Protein AF-0000000075844382 (afdb_homodimer)

pLDDT: mean 84.94, std 13.95, range [21.05, 98.06]

Radius of gyration: 43.79 Å; Cα contacts (8 Å, |Δi|>4): 2746; chains: 2; bounding box: 78×129×97 Å

InterPro domains:
  IPR000623 Shikimate kinase/Threonine synthase-like 1 [MF_00109] (27-191)
  IPR000623 Shikimate kinase/Threonine synthase-like 1 [cd00464] (29-168)
  IPR001381 3-dehydroquinate dehydratase type I [PF01487] (222-408)
  IPR001381 3-dehydroquinate dehydratase type I [cd00502] (203-408)
  IPR006151 Quinate/shikimate 5-dehydrogenase/glutamyl-tRNA reductase [PF01488] (539-621)
  IPR010110 Shikimate dehydrogenase, AroM-type [TIGR01809] (425-691)
  IPR013708 Shikimate dehydrogenase substrate binding, N-terminal [PF08501] (433-513)
  IPR013785 Aldolase-type TIM barrel [G3DSA:3.20.20.70] (199-425)
  IPR022893 Shikimate dehydrogenase family [PTHR21089] (223-688)
  IPR023000 Shikimate kinase, conserved site [PS01128] (82-109)
  IPR027417 P-loop containing nucleoside triphosphate hydrolase [G3DSA:3.40.50.300] (18-183)
  IPR027417 P-loop containing nucleoside triphosphate hydrolase [SSF52540] (29-168)
  IPR031322 Shikimate kinase/gluconokinase [PF01202] (36-167)
  IPR036291 NAD(P)-binding domain superfamily [SSF51735] (527-689)
  IPR041121 SDH, C-terminal [PF18317] (664-687)
  IPR046346 Aminoacid dehydrogenase-like, N-terminal domain superfamily [SSF53223] (429-526)

Secondary structure (DSSP, 8-state):
----------------S-------GGGBPEEEE--TTS-HHHHHHHHHHHTT-EEEEHHHHHHHHSS-HHHHHHHT-HHHHHHHHHHHHHHHHHH-SBSEEEEPPTTGGGSHHHHHHHHTSS-EEEE---HHHHHHHHHH-TTS---SS-HHHHHHHHHHHHHHH-SEEE---TT--SHHHHHHHHHHHHHHHHHHTTSSPPPPPPPTT-EEEEESS-----S-SEEEEEGGGSS---HHHHHHHHHHHHHH--S-EEEE--BGGGTSSB---HHHHHHHHHHHHHTT-SEEEEETT---HHHHHHHHHHHHTT-EEEEEEEESS--SSHHHHHHHHHHTTGGGTEEEEEEEEEESSTTHHHHHHHHHHHTT-SS-EEEEEEETTHHHHHHH--SSEEE--HHHHTTSSSPPHHHHHHHHHHTT-SPEEEEEEEESS-TT-SHHHHHHHHHHHHT-EEEEEEEE-S-HHHHHHHHTSTTEEEEEE-TTSTTGGGGG-SEE-HHHHHHT--SEEEE-TTS-EEEE--HHHHHHHHHHHHHHHHT---GGG-EEEEE--SHHHHHHHHHHHHHT-SEEEEE-SSHHHHHHHHHHTT-EE---HHHHHHT-S---EEEE-S-GGG-----HHHHHHH--EEEE---SSSS-HHHHHHHHTT--EE-HHHHHHHHHHHHHHHHHSS---HHHHHHHHHHHHHTTT--SPPHHHHHHHHT-/----------S-----S-------GGGBPEEEE--TTS-HHHHHHHHHHHTT-EEEEHHHHHHHHSS-HHHHHHHT-HHHHHHHHHHHHHHHHHH-SBSEEEEPPTTGGGSHHHHHHHHTSS-EEEE---HHHHHHHHHH-TTS---SS-HHHHHHHHHHHHHHH-SEEE---TT--SHHHHHHHHHHHHHHHHHHTTSSPPPPPPPTT-EEEEESS-----S-SEEEEEGGGSS---HHHHHHHHHHHHHH--S-EEEE--BGGGTSSB---HHHHHHHHHHHHHTT-SEEEEETT---HHHHHHHHHHHHTT-EEEEEEEESS--SSHHHHHHHHHHTTGGGTEEEEEEEEEESSTTHHHHHHHHHHHTT-SS-EEEEEEETTHHHHHHH--SSEEE--HHHHTTSSSPPHHHHHHHHHHTT-SPEEEEEEEESS-TT-SHHHHHHHHHHHHT-EEEEEEEE-S-HHHHHHHHTSTTEEEEEE-TTSTTGGGGG-SEE-HHHHHHT--SEEEE-TTS-EEEE--HHHHHHHHHHHHHHHHT---GGG-EEEEE--SHHHHHHHHHHHHHT-SEEEEE-SSHHHHHHHHHHTT-EE---HHHHHHT-S---EEEE-S-GGG-----HHHHHHH--EEEE---SSSS-HHHHHHHHHT--EE-HHHHHHHHHHHHHHHHHSS---HHHHHHHHHHHHHTTT--SPPHHHHHHHH--

Nearest PDB structures (foldseek):
  7tbv-assembly3_C  TM=7.269E-01  e=1.433E-47  Candida albicans Ca6
  7u5s-assembly1_A  TM=7.221E-01  e=1.219E-44  Candida albicans
  7u5s-assembly1_B  TM=7.407E-01  e=3.880E-41  Candida albicans
  7u5u-assembly1_A  TM=7.301E-01  e=5.534E-41  Candida albicans
  5swv-assembly1_C  TM=7.465E-01  e=2.618E-34  Schizosaccharomyces pombe 972h-

Foldseek 3Di:
DDDPPLPQPFQPPDDDDDDDDQDALLFFEEEEEEAVPLCLQVLQVLQLVVSVAAEEELQVVCCVVDNHLVVCCVPVNPVVSLVVQLVSVVVVCVVDRTRYYYYGYHCNLVDPSSLVVLSHDPAYEYRDDDLVVSQVVCVVPVVDDPPVDRSVVVCVVCVVSSVNRHQAYQAQQPPDDDPVRVVLSSVLSNVQSCLQSVVDAADDFWDFLAAEEADPDAADAARHQEYEDELQPDPDLDLVVSSVSVSNNVSHDVHAYEYEHDDVQQVGRNPDDPVSVLVSQSSCLRHRGREYEDELVDPDPSVLVSLVSSVNRSHAYEFEYEEAEQDPALCVLLVVQVSRCSVVRHQEYEYEYEYDAQCSLVSQVVSVVVNVDPHHYQTAYPDHNHLVNLLLTTTHRYAYDPVCVVVDPGHHSLRSLQVCVVVVVAQEAEEEEEEPPCQLPLLQLQQVLQCVVSSHNYHYYYDYDPDLVSVLVQLQDQRHFWYFYDPPCFQVNVVVAPEEDPLCVLLNTFGIWGADNVGHIYGDHLLLVLLLVVLVVVCVVVVNPPQLDAEAEEEDQHSSSSSVLSSSVVSNHNAYEYHYPDQVSRCVSQVSSVYYYDDDDAVSLVPDPEHAAYEYPDELVVQDAYALVSCLRHQYEYEYLHPVQQQGNHNVSNVVSVHHYHTNVSSVLSSSQVSSCVRSVGRGLSQSSLVSSVVSVVVVVNPDDDVVSVVSVVVD/DDDPPLVQPFQPPDDDDDDDDQDALLFFEEEEEEAVPLCLVVLQVLQLVVSVAAEAELQVVCCVVDNHLVVCCVPVNPVVSLVVQQVSVVVVCVVDRGRYYYYGYHCNLVDPSSLVVLSRDPAYEYRDDDLVVSQVVCVVPVVDDPPVDRSVVVCVVCVVSSVNRHQAYQAAQPPDDDPVRVVLSSVLSNVQSCLQSVVDAADDFWDFLAAEEADPDAADAARHQEYEDELQPDPDLDLVVSSVVVSNNVSHDVHAYEYEHDDVQQVGRNPDDPVVVLVSQSSCLRHRGREYEDELVDPDPSVLVSLVSSVNRSHAYEFEYEEAEQDPALCVLLVRQVSRCSVVRHQEYEYEYEYDAQCSLVSQVVSVVVNVDPHHYQTAYPDHNHLVNLLLTTTHRYAYDPVCVVVDPGHHSLRSLQVCVVVVVAQEAEEEEEEPPCQLPLLQLQQVLQCVVSSHNYHYYYDYDPDLVSVLVQLQDQRHFWYFYDPPCFQVNVVVAPEEDPLCVLLNTFGIWGADNVGHIYGDHLLLVLLLVVLVVVCVVVVNPPQLDAEEEEEDQHSSSSSVLSSSVVSNHNAYEYHYPDQVSRCVSQVSSVYYYDDDDAVSLVPDPEHAAYEYPDELVVQDAYALVSCLRHQYEYEYLHPVQFCGNHNVSNVVSVHHYHTNVSSVLRSSQVSSCVRSVGRGLSQSSLVSSVVSVVVVVNPDDDVVSVVSVVPD

Structure (mmCIF, N/CA/C/O backbone):
data_AF-0000000075844382-model_v1
#
loop_
_entity.id
_entity.type
_entity.pdbx_description
1 polymer 'shikimate kinase'
#
loop_
_atom_site.group_PDB
_atom_site.id
_atom_site.type_symbol
_atom_site.label_atom_id
_atom_site.label_alt_id
_atom_site.label_comp_id
_atom_site.label_asym_id
_atom_site.label_entity_id
_atom_site.label_seq_id
_atom_site.pdbx_PDB_ins_code
_atom_site.Cartn_x
_atom_site.Cartn_y
_atom_site.Cartn_z
_atom_site.occupancy
_atom_site.B_iso_or_equiv
_atom_site.auth_seq_id
_atom_site.auth_comp_id
_atom_site.auth_asym_id
_atom_site.auth_atom_id
_atom_site.pdbx_PDB_model_num
ATOM 1 N N . MET A 1 1 ? 36.469 -19.688 -38.188 1 21.05 1 MET A N 1
ATOM 2 C CA . MET A 1 1 ? 35.375 -20.438 -37.594 1 21.05 1 MET A CA 1
ATOM 3 C C . MET A 1 1 ? 34.031 -20.047 -38.25 1 21.05 1 MET A C 1
ATOM 5 O O . MET A 1 1 ? 33.438 -19.047 -37.844 1 21.05 1 MET A O 1
ATOM 9 N N . SER A 1 2 ? 33.938 -20.219 -39.594 1 21.41 2 SER A N 1
ATOM 10 C CA . SER A 1 2 ? 33.031 -19.781 -40.656 1 21.41 2 SER A CA 1
ATOM 11 C C . SER A 1 2 ? 31.609 -20.219 -40.375 1 21.41 2 SER A C 1
ATOM 13 O O . SER A 1 2 ? 31.375 -21.172 -39.625 1 21.41 2 SER A O 1
ATOM 15 N N . ASP A 1 3 ? 30.625 -19.484 -40.969 1 23.25 3 ASP A N 1
ATOM 16 C CA . ASP A 1 3 ? 29.203 -19.172 -41 1 23.25 3 ASP A CA 1
ATOM 17 C C . ASP A 1 3 ? 28.391 -20.359 -41.531 1 23.25 3 ASP A C 1
ATOM 19 O O . ASP A 1 3 ? 27.5 -20.172 -42.375 1 23.25 3 ASP A O 1
ATOM 23 N N . ARG A 1 4 ? 28.891 -21.609 -41.75 1 25.73 4 ARG A N 1
ATOM 24 C CA . ARG A 1 4 ? 27.844 -22.406 -42.375 1 25.73 4 ARG A CA 1
ATOM 25 C C . ARG A 1 4 ? 26.578 -22.406 -41.531 1 25.73 4 ARG A C 1
ATOM 27 O O . ARG A 1 4 ? 26.562 -22.953 -40.406 1 25.73 4 ARG A O 1
ATOM 34 N N . LYS A 1 5 ? 25.766 -21.453 -41.844 1 32.53 5 LYS A N 1
ATOM 35 C CA . LYS A 1 5 ? 24.391 -21.219 -41.406 1 32.53 5 LYS A CA 1
ATOM 36 C C . LYS A 1 5 ? 23.562 -22.5 -41.406 1 32.53 5 LYS A C 1
ATOM 38 O O . LYS A 1 5 ? 23.406 -23.109 -42.469 1 32.53 5 LYS A O 1
ATOM 43 N N . ARG A 1 6 ? 23.625 -23.359 -40.438 1 32.91 6 ARG A N 1
ATOM 44 C CA . ARG A 1 6 ? 22.844 -24.578 -40.281 1 32.91 6 ARG A CA 1
ATOM 45 C C . ARG A 1 6 ? 21.406 -24.375 -40.719 1 32.91 6 ARG A C 1
ATOM 47 O O . ARG A 1 6 ? 20.734 -23.453 -40.219 1 32.91 6 ARG A O 1
ATOM 54 N N . SER A 1 7 ? 21.188 -24.703 -41.938 1 34.25 7 SER A N 1
ATOM 55 C CA . SER A 1 7 ? 19.797 -24.688 -42.375 1 34.25 7 SER A CA 1
ATOM 56 C C . SER A 1 7 ? 18.938 -25.609 -41.5 1 34.25 7 SER A C 1
ATOM 58 O O . SER A 1 7 ? 18.828 -26.812 -41.812 1 34.25 7 SER A O 1
ATOM 60 N N . LYS A 1 8 ? 19.219 -25.719 -40.344 1 40.44 8 LYS A N 1
ATOM 61 C CA . LYS A 1 8 ? 18.312 -26.578 -39.562 1 40.44 8 LYS A CA 1
ATOM 62 C C . LYS A 1 8 ? 16.859 -26.359 -40 1 40.44 8 LYS A C 1
ATOM 64 O O . LYS A 1 8 ? 16.406 -25.219 -40.094 1 40.44 8 LYS A O 1
ATOM 69 N N . VAL A 1 9 ? 16.25 -27.375 -40.594 1 38 9 VAL A N 1
ATOM 70 C CA . VAL A 1 9 ? 14.812 -27.391 -40.875 1 38 9 VAL A CA 1
ATOM 71 C C . VAL A 1 9 ? 14.047 -26.938 -39.625 1 38 9 VAL A C 1
ATOM 73 O O . VAL A 1 9 ? 14.281 -27.422 -38.531 1 38 9 VAL A O 1
ATOM 76 N N . SER A 1 10 ? 13.547 -25.75 -39.594 1 45.25 10 SER A N 1
ATOM 77 C CA . SER A 1 10 ? 12.688 -25.141 -38.594 1 45.25 10 SER A CA 1
ATOM 78 C C . SER A 1 10 ? 11.5 -26.047 -38.25 1 45.25 10 SER A C 1
ATOM 80 O O . SER A 1 10 ? 11.078 -26.859 -39.094 1 45.25 10 SER A O 1
ATOM 82 N N . PRO A 1 11 ? 11.102 -26.234 -37 1 51.16 11 PRO A N 1
ATOM 83 C CA . PRO A 1 11 ? 9.805 -26.891 -36.75 1 51.16 11 PRO A CA 1
ATOM 84 C C . PRO A 1 11 ? 8.766 -26.547 -37.812 1 51.16 11 PRO A C 1
ATOM 86 O O . PRO A 1 11 ? 8.805 -25.453 -38.406 1 51.16 11 PRO A O 1
ATOM 89 N N . PRO A 1 12 ? 8.141 -27.547 -38.5 1 45.38 12 PRO A N 1
ATOM 90 C CA . PRO A 1 12 ? 7.145 -27.156 -39.5 1 45.38 12 PRO A CA 1
ATOM 91 C C . PRO A 1 12 ? 6.199 -26.062 -39 1 45.38 12 PRO A C 1
ATOM 93 O O . PRO A 1 12 ? 5.945 -25.953 -37.812 1 45.38 12 PRO A O 1
ATOM 96 N N . PRO A 1 13 ? 5.953 -24.906 -39.781 1 45.34 13 PRO A N 1
ATOM 97 C CA . PRO A 1 13 ? 5.02 -23.828 -39.438 1 45.34 13 PRO A CA 1
ATOM 98 C C . PRO A 1 13 ? 3.695 -24.359 -38.875 1 45.34 13 PRO A C 1
ATOM 100 O O . PRO A 1 13 ? 3.318 -25.5 -39.156 1 45.34 13 PRO A O 1
ATOM 103 N N . PRO A 1 14 ? 3.061 -23.594 -38 1 40.66 14 PRO A N 1
ATOM 104 C CA . PRO A 1 14 ? 1.71 -24.016 -37.594 1 40.66 14 PRO A CA 1
ATOM 105 C C . PRO A 1 14 ? 0.826 -24.359 -38.781 1 40.66 14 PRO A C 1
ATOM 107 O O . PRO A 1 14 ? 1.088 -23.891 -39.906 1 40.66 14 PRO A O 1
ATOM 110 N N . PRO A 1 15 ? -0.284 -25.188 -38.625 1 35.06 15 PRO A N 1
ATOM 111 C CA . PRO A 1 15 ? -1.115 -25.625 -39.75 1 35.06 15 PRO A CA 1
ATOM 112 C C . PRO A 1 15 ? -1.698 -24.453 -40.562 1 35.06 15 PRO A C 1
ATOM 114 O O . PRO A 1 15 ? -2.633 -23.797 -40.094 1 35.06 15 PRO A O 1
ATOM 117 N N . GLY A 1 16 ? -1.147 -23.391 -41.031 1 31.67 16 GLY A N 1
ATOM 118 C CA . GLY A 1 16 ? -1.992 -22.719 -42.031 1 31.67 16 GLY A CA 1
ATOM 119 C C . GLY A 1 16 ? -2.561 -23.672 -43.062 1 31.67 16 GLY A C 1
ATOM 120 O O . GLY A 1 16 ? -2.23 -24.859 -43.094 1 31.67 16 GLY A O 1
ATOM 121 N N . GLY A 1 17 ? -3.393 -23.094 -44.125 1 31.55 17 GLY A N 1
ATOM 122 C CA . GLY A 1 17 ? -4.25 -23.703 -45.125 1 31.55 17 GLY A CA 1
ATOM 123 C C . GLY A 1 17 ? -3.557 -24.797 -45.938 1 31.55 17 GLY A C 1
ATOM 124 O O . GLY A 1 17 ? -4.18 -25.469 -46.781 1 31.55 17 GLY A O 1
ATOM 125 N N . GLY A 1 18 ? -2.4 -24.391 -46.562 1 30.02 18 GLY A N 1
ATOM 126 C CA . GLY A 1 18 ? -2.246 -25.109 -47.844 1 30.02 18 GLY A CA 1
ATOM 127 C C . GLY A 1 18 ? -2.053 -26.609 -47.656 1 30.02 18 GLY A C 1
ATOM 128 O O . GLY A 1 18 ? -1.968 -27.094 -46.531 1 30.02 18 GLY A O 1
ATOM 129 N N . GLU A 1 19 ? -1.267 -27.25 -48.719 1 31.66 19 GLU A N 1
ATOM 130 C CA . GLU A 1 19 ? -1.303 -28.609 -49.281 1 31.66 19 GLU A CA 1
ATOM 131 C C . GLU A 1 19 ? -0.833 -29.641 -48.25 1 31.66 19 GLU A C 1
ATOM 133 O O . GLU A 1 19 ? -0.27 -29.266 -47.219 1 31.66 19 GLU A O 1
ATOM 138 N N . ALA A 1 20 ? 0.013 -30.75 -48.719 1 39.44 20 ALA A N 1
ATOM 139 C CA . ALA A 1 20 ? 0.071 -32.188 -48.469 1 39.44 20 ALA A CA 1
ATOM 140 C C . ALA A 1 20 ? 0.679 -32.5 -47.094 1 39.44 20 ALA A C 1
ATOM 142 O O . ALA A 1 20 ? 1.179 -31.578 -46.438 1 39.44 20 ALA A O 1
ATOM 143 N N . THR A 1 21 ? 1.67 -33.719 -47.031 1 41.31 21 THR A N 1
ATOM 144 C CA . THR A 1 21 ? 1.847 -35.031 -46.375 1 41.31 21 THR A CA 1
ATOM 145 C C . THR A 1 21 ? 2.709 -34.875 -45.125 1 41.31 21 THR A C 1
ATOM 147 O O . THR A 1 21 ? 3.26 -35.875 -44.625 1 41.31 21 THR A O 1
ATOM 150 N N . GLU A 1 22 ? 3.227 -33.688 -44.938 1 50 22 GLU A N 1
ATOM 151 C CA . GLU A 1 22 ? 4.145 -33.812 -43.812 1 50 22 GLU A CA 1
ATOM 152 C C . GLU A 1 22 ? 3.387 -34.031 -42.5 1 50 22 GLU A C 1
ATOM 154 O O . GLU A 1 22 ? 2.375 -33.375 -42.25 1 50 22 GLU A O 1
ATOM 159 N N . PRO A 1 23 ? 3.604 -35.156 -41.906 1 58.16 23 PRO A N 1
ATOM 160 C CA . PRO A 1 23 ? 2.93 -35.469 -40.656 1 58.16 23 PRO A CA 1
ATOM 161 C C . PRO A 1 23 ? 2.945 -34.312 -39.656 1 58.16 23 PRO A C 1
ATOM 163 O O . PRO A 1 23 ? 3.846 -33.469 -39.719 1 58.16 23 PRO A O 1
ATOM 166 N N . ARG A 1 24 ? 1.96 -34.219 -39.125 1 64.38 24 ARG A N 1
ATOM 167 C CA . ARG A 1 24 ? 1.819 -33.219 -38.062 1 64.38 24 ARG A CA 1
ATOM 168 C C . ARG A 1 24 ? 2.904 -33.406 -37 1 64.38 24 ARG A C 1
ATOM 170 O O . ARG A 1 24 ? 3.283 -34.531 -36.688 1 64.38 24 ARG A O 1
ATOM 177 N N . ALA A 1 25 ? 3.537 -32.312 -36.531 1 70.81 25 ALA A N 1
ATOM 178 C CA . ALA A 1 25 ? 4.578 -32.312 -35.5 1 70.81 25 ALA A CA 1
ATOM 179 C C . ALA A 1 25 ? 4.23 -33.281 -34.375 1 70.81 25 ALA A C 1
ATOM 181 O O . ALA A 1 25 ? 5.09 -34.031 -33.938 1 70.81 25 ALA A O 1
ATOM 182 N N . ALA A 1 26 ? 3.025 -33.406 -34.062 1 74.69 26 ALA A N 1
ATOM 183 C CA . ALA A 1 26 ? 2.57 -34.188 -32.906 1 74.69 26 ALA A CA 1
ATOM 184 C C . ALA A 1 26 ? 2.676 -35.688 -33.219 1 74.69 26 ALA A C 1
ATOM 186 O O . ALA A 1 26 ? 2.764 -36.531 -32.312 1 74.69 26 ALA A O 1
ATOM 187 N N . ASP A 1 27 ? 2.695 -36 -34.469 1 81.44 27 ASP A N 1
ATOM 188 C CA . ASP A 1 27 ? 2.639 -37.406 -34.844 1 81.44 27 ASP A CA 1
ATOM 189 C C . ASP A 1 27 ? 4.008 -37.906 -35.281 1 81.44 27 ASP A C 1
ATOM 191 O O . ASP A 1 27 ? 4.195 -39.125 -35.5 1 81.44 27 ASP A O 1
ATOM 195 N N . ARG A 1 28 ? 4.922 -37.062 -35.344 1 86.38 28 ARG A N 1
ATOM 196 C CA . ARG A 1 28 ? 6.227 -37.438 -35.906 1 86.38 28 ARG A CA 1
ATOM 197 C C . ARG A 1 28 ? 6.953 -38.406 -35 1 86.38 28 ARG A C 1
ATOM 199 O O . ARG A 1 28 ? 6.797 -38.375 -33.75 1 86.38 28 ARG A O 1
ATOM 206 N N . THR A 1 29 ? 7.652 -39.219 -35.625 1 92.38 29 THR A N 1
ATOM 207 C CA . THR A 1 29 ? 8.508 -40.125 -34.906 1 92.38 29 THR A CA 1
ATOM 208 C C . THR A 1 29 ? 9.617 -39.406 -34.156 1 92.38 29 THR A C 1
ATOM 210 O O . THR A 1 29 ? 10.18 -38.438 -34.688 1 92.38 29 THR A O 1
ATOM 213 N N . LEU A 1 30 ? 9.836 -39.875 -33 1 92.25 30 LEU A N 1
ATOM 214 C CA . LEU A 1 30 ? 10.867 -39.281 -32.125 1 92.25 30 LEU A CA 1
ATOM 215 C C . LEU A 1 30 ? 12.148 -40.094 -32.188 1 92.25 30 LEU A C 1
ATOM 217 O O . LEU A 1 30 ? 12.109 -41.312 -32.156 1 92.25 30 LEU A O 1
ATOM 221 N N . VAL A 1 31 ? 13.273 -39.406 -32.281 1 95.5 31 VAL A N 1
ATOM 222 C CA . VAL A 1 31 ? 14.562 -40.094 -32.281 1 95.5 31 VAL A CA 1
ATOM 223 C C . VAL A 1 31 ? 15.336 -39.719 -31.016 1 95.5 31 VAL A C 1
ATOM 225 O O . VAL A 1 31 ? 15.484 -38.531 -30.703 1 95.5 31 VAL A O 1
ATOM 228 N N . LEU A 1 32 ? 15.773 -40.656 -30.25 1 95.06 32 LEU A N 1
ATOM 229 C CA . LEU A 1 32 ? 16.578 -40.438 -29.062 1 95.06 32 LEU A CA 1
ATOM 230 C C . LEU A 1 32 ? 18.047 -40.719 -29.328 1 95.06 32 LEU A C 1
ATOM 232 O O . LEU A 1 32 ? 18.391 -41.781 -29.859 1 95.06 32 LEU A O 1
ATOM 236 N N . ILE A 1 33 ? 18.891 -39.781 -29.016 1 95.69 33 ILE A N 1
ATOM 237 C CA . ILE A 1 33 ? 20.344 -39.969 -29.125 1 95.69 33 ILE A CA 1
ATOM 238 C C . ILE A 1 33 ? 21 -39.75 -27.781 1 95.69 33 ILE A C 1
ATOM 240 O O . ILE A 1 33 ? 20.375 -39.219 -26.859 1 95.69 33 ILE A O 1
ATOM 244 N N . GLY A 1 34 ? 22.25 -40.156 -27.594 1 92.94 34 GLY A N 1
ATOM 245 C CA . GLY A 1 34 ? 23.016 -40 -26.375 1 92.94 34 GLY A CA 1
ATOM 246 C C . GLY A 1 34 ? 24.047 -41.094 -26.156 1 92.94 34 GLY A C 1
ATOM 247 O O . GLY A 1 34 ? 24.109 -42.062 -26.922 1 92.94 34 GLY A O 1
ATOM 248 N N . MET A 1 35 ? 24.797 -40.844 -25.141 1 88.69 35 MET A N 1
ATOM 249 C CA . MET A 1 35 ? 25.875 -41.781 -24.828 1 88.69 35 MET A CA 1
ATOM 250 C C . MET A 1 35 ? 25.312 -43.156 -24.422 1 88.69 35 MET A C 1
ATOM 252 O O . MET A 1 35 ? 24.156 -43.25 -24 1 88.69 35 MET A O 1
ATOM 256 N N . ARG A 1 36 ? 26.188 -44.094 -24.641 1 84.38 36 ARG A N 1
ATOM 257 C CA . ARG A 1 36 ? 25.844 -45.406 -24.109 1 84.38 36 ARG A CA 1
ATOM 258 C C . ARG A 1 36 ? 25.641 -45.344 -22.594 1 84.38 36 ARG A C 1
ATOM 260 O O . ARG A 1 36 ? 26.438 -44.75 -21.875 1 84.38 36 ARG A O 1
ATOM 267 N N . GLY A 1 37 ? 24.531 -45.812 -22.141 1 79.31 37 GLY A N 1
ATOM 268 C CA . GLY A 1 37 ? 24.281 -45.812 -20.703 1 79.31 37 GLY A CA 1
ATOM 269 C C . GLY A 1 37 ? 23.438 -44.625 -20.266 1 79.31 37 GLY A C 1
ATOM 270 O O . GLY A 1 37 ? 23.109 -44.469 -19.094 1 79.31 37 GLY A O 1
ATOM 271 N N . ALA A 1 38 ? 23.047 -43.812 -21.219 1 84.69 38 ALA A N 1
ATOM 272 C CA . ALA A 1 38 ? 22.297 -42.594 -20.891 1 84.69 38 ALA A CA 1
ATOM 273 C C . ALA A 1 38 ? 20.828 -42.938 -20.594 1 84.69 38 ALA A C 1
ATOM 275 O O . ALA A 1 38 ? 20.062 -42.094 -20.156 1 84.69 38 ALA A O 1
ATOM 276 N N . GLY A 1 39 ? 20.391 -44.25 -20.812 1 82.19 39 GLY A N 1
ATOM 277 C CA . GLY A 1 39 ? 19.031 -44.688 -20.5 1 82.19 39 GLY A CA 1
ATOM 278 C C . GLY A 1 39 ? 18.078 -44.531 -21.672 1 82.19 39 GLY A C 1
ATOM 279 O O . GLY A 1 39 ? 16.875 -44.406 -21.469 1 82.19 39 GLY A O 1
ATOM 280 N N . LYS A 1 40 ? 18.547 -44.562 -22.891 1 88.88 40 LYS A N 1
ATOM 281 C CA . LYS A 1 40 ? 17.75 -44.312 -24.094 1 88.88 40 LYS A CA 1
ATOM 282 C C . LYS A 1 40 ? 16.656 -45.375 -24.25 1 88.88 40 LYS A C 1
ATOM 284 O O . LYS A 1 40 ? 15.523 -45.062 -24.609 1 88.88 40 LYS A O 1
ATOM 289 N N . THR A 1 41 ? 17.047 -46.625 -23.969 1 88.12 41 THR A N 1
ATOM 290 C CA . THR A 1 41 ? 16.062 -47.688 -24.094 1 88.12 41 THR A CA 1
ATOM 291 C C . THR A 1 41 ? 14.93 -47.5 -23.094 1 88.12 41 THR A C 1
ATOM 293 O O . THR A 1 41 ? 13.75 -47.594 -23.453 1 88.12 41 THR A O 1
ATOM 296 N N . HIS A 1 42 ? 15.305 -47.25 -21.922 1 85.06 42 HIS A N 1
ATOM 297 C CA . HIS A 1 42 ? 14.305 -47.031 -20.891 1 85.06 42 HIS A CA 1
ATOM 298 C C . HIS A 1 42 ? 13.453 -45.781 -21.203 1 85.06 42 HIS A C 1
ATOM 300 O O . HIS A 1 42 ? 12.219 -45.844 -21.156 1 85.06 42 HIS A O 1
ATOM 306 N N . LEU A 1 43 ? 14.078 -44.75 -21.5 1 87.5 43 LEU A N 1
ATOM 307 C CA . LEU A 1 43 ? 13.383 -43.5 -21.812 1 87.5 43 LEU A CA 1
ATOM 308 C C . LEU A 1 43 ? 12.508 -43.656 -23.047 1 87.5 43 LEU A C 1
ATOM 310 O O . LEU A 1 43 ? 11.391 -43.156 -23.094 1 87.5 43 LEU A O 1
ATOM 314 N N . GLY A 1 44 ? 13.047 -44.312 -24 1 90.19 44 GLY A N 1
ATOM 315 C CA . GLY A 1 44 ? 12.297 -44.562 -25.219 1 90.19 44 GLY A CA 1
ATOM 316 C C . GLY A 1 44 ? 11.039 -45.375 -25 1 90.19 44 GLY A C 1
ATOM 317 O O . GLY A 1 44 ? 9.977 -45.062 -25.547 1 90.19 44 GLY A O 1
ATOM 318 N N . THR A 1 45 ? 11.188 -46.344 -24.203 1 87.38 45 THR A N 1
ATOM 319 C CA . THR A 1 45 ? 10.039 -47.188 -23.891 1 87.38 45 THR A CA 1
ATOM 320 C C . THR A 1 45 ? 8.984 -46.406 -23.125 1 87.38 45 THR A C 1
ATOM 322 O O . THR A 1 45 ? 7.793 -46.531 -23.406 1 87.38 45 THR A O 1
ATOM 325 N N . THR A 1 46 ? 9.477 -45.719 -22.219 1 81.56 46 THR A N 1
ATOM 326 C CA . THR A 1 46 ? 8.586 -44.875 -21.422 1 81.56 46 THR A CA 1
ATOM 327 C C . THR A 1 46 ? 7.848 -43.875 -22.312 1 81.56 46 THR A C 1
ATOM 329 O O . THR A 1 46 ? 6.633 -43.719 -22.188 1 81.56 46 THR A O 1
ATOM 332 N N . ALA A 1 47 ? 8.555 -43.281 -23.156 1 85.75 47 ALA A N 1
ATOM 333 C CA . ALA A 1 47 ? 7.961 -42.281 -24.062 1 85.75 47 ALA A CA 1
ATOM 334 C C . ALA A 1 47 ? 6.957 -42.938 -25.016 1 85.75 47 ALA A C 1
ATOM 336 O O . ALA A 1 47 ? 5.879 -42.406 -25.25 1 85.75 47 ALA A O 1
ATOM 337 N N . ALA A 1 48 ? 7.344 -44.031 -25.531 1 86.19 48 ALA A N 1
ATOM 338 C CA . ALA A 1 48 ? 6.48 -44.75 -26.453 1 86.19 48 ALA A CA 1
ATOM 339 C C . ALA A 1 48 ? 5.172 -45.156 -25.781 1 86.19 48 ALA A C 1
ATOM 341 O O . ALA A 1 48 ? 4.094 -45 -26.375 1 86.19 48 ALA A O 1
ATOM 342 N N . ARG A 1 49 ? 5.309 -45.625 -24.641 1 73.88 49 ARG A N 1
ATOM 343 C CA . ARG A 1 49 ? 4.129 -46.031 -23.875 1 73.88 49 ARG A CA 1
ATOM 344 C C . ARG A 1 49 ? 3.227 -44.844 -23.578 1 73.88 49 ARG A C 1
ATOM 346 O O . ARG A 1 49 ? 2.01 -44.906 -23.766 1 73.88 49 ARG A O 1
ATOM 353 N N . ALA A 1 50 ? 3.803 -43.875 -23.141 1 69.69 50 ALA A N 1
ATOM 354 C CA . ALA A 1 50 ? 3.049 -42.688 -22.719 1 69.69 50 ALA A CA 1
ATOM 355 C C . ALA A 1 50 ? 2.387 -42.031 -23.906 1 69.69 50 ALA A C 1
ATOM 357 O O . ALA A 1 50 ? 1.291 -41.469 -23.797 1 69.69 50 ALA A O 1
ATOM 358 N N . LEU A 1 51 ? 3.078 -42.062 -25.047 1 76 51 LEU A N 1
ATOM 359 C CA . LEU A 1 51 ? 2.584 -41.375 -26.234 1 76 51 LEU A CA 1
ATOM 360 C C . LEU A 1 51 ? 1.822 -42.344 -27.141 1 76 51 LEU A C 1
ATOM 362 O O . LEU A 1 51 ? 1.382 -41.969 -28.234 1 76 51 LEU A O 1
ATOM 366 N N . CYS A 1 52 ? 1.669 -43.5 -26.656 1 75.31 52 CYS A N 1
ATOM 367 C CA . CYS A 1 52 ? 0.995 -44.531 -27.438 1 75.31 52 CYS A CA 1
ATOM 368 C C . CYS A 1 52 ? 1.639 -44.719 -28.812 1 75.31 52 CYS A C 1
ATOM 370 O O . CYS A 1 52 ? 0.955 -44.656 -29.828 1 75.31 52 CYS A O 1
ATOM 372 N N . ARG A 1 53 ? 2.926 -44.906 -28.766 1 85.12 53 ARG A N 1
ATOM 373 C CA . ARG A 1 53 ? 3.709 -45.094 -29.984 1 85.12 53 ARG A CA 1
ATOM 374 C C . ARG A 1 53 ? 4.488 -46.406 -29.953 1 85.12 53 ARG A C 1
ATOM 376 O O . ARG A 1 53 ? 4.598 -47.031 -28.906 1 85.12 53 ARG A O 1
ATOM 383 N N . SER A 1 54 ? 4.953 -46.75 -31.109 1 89.88 54 SER A N 1
ATOM 384 C CA . SER A 1 54 ? 5.82 -47.906 -31.188 1 89.88 54 SER A CA 1
ATOM 385 C C . SER A 1 54 ? 7.254 -47.562 -30.812 1 89.88 54 SER A C 1
ATOM 387 O O . SER A 1 54 ? 7.715 -46.438 -31.047 1 89.88 54 SER A O 1
ATOM 389 N N . PHE A 1 55 ? 7.852 -48.531 -30.188 1 93.12 55 PHE A N 1
ATOM 390 C CA . PHE A 1 55 ? 9.234 -48.312 -29.797 1 93.12 55 PHE A CA 1
ATOM 391 C C . PHE A 1 55 ? 10.18 -49.188 -30.609 1 93.12 55 PHE A C 1
ATOM 393 O O . PHE A 1 55 ? 9.945 -50.406 -30.766 1 93.12 55 PHE A O 1
ATOM 400 N N . PHE A 1 56 ? 11.273 -48.562 -31.125 1 94.81 56 PHE A N 1
ATOM 401 C CA . PHE A 1 56 ? 12.305 -49.281 -31.859 1 94.81 56 PHE A CA 1
ATOM 402 C C . PHE A 1 56 ? 13.688 -48.969 -31.297 1 94.81 56 PHE A C 1
ATOM 404 O O . PHE A 1 56 ? 14.117 -47.812 -31.281 1 94.81 56 PHE A O 1
ATOM 411 N N . ASP A 1 57 ? 14.312 -49.906 -30.828 1 95.06 57 ASP A N 1
ATOM 412 C CA . ASP A 1 57 ? 15.719 -49.812 -30.453 1 95.06 57 ASP A CA 1
ATOM 413 C C . ASP A 1 57 ? 16.625 -50.219 -31.625 1 95.06 57 ASP A C 1
ATOM 415 O O . ASP A 1 57 ? 16.625 -51.406 -32 1 95.06 57 ASP A O 1
ATOM 419 N N . LEU A 1 58 ? 17.438 -49.406 -32.125 1 94.69 58 LEU A N 1
ATOM 420 C CA . LEU A 1 58 ? 18.188 -49.656 -33.344 1 94.69 58 LEU A CA 1
ATOM 421 C C . LEU A 1 58 ? 19.234 -50.75 -33.094 1 94.69 58 LEU A C 1
ATOM 423 O O . LEU A 1 58 ? 19.547 -51.531 -34 1 94.69 58 LEU A O 1
ATOM 427 N N . ASP A 1 59 ? 19.844 -50.75 -31.891 1 91.62 59 ASP A N 1
ATOM 428 C CA . ASP A 1 59 ? 20.812 -51.812 -31.578 1 91.62 59 ASP A CA 1
ATOM 429 C C . ASP A 1 59 ? 20.141 -53.188 -31.609 1 91.62 59 ASP A C 1
ATOM 431 O O . ASP A 1 59 ? 20.703 -54.125 -32.156 1 91.62 59 ASP A O 1
ATOM 435 N N . GLN A 1 60 ? 18.984 -53.25 -31.062 1 91.56 60 GLN A N 1
ATOM 436 C CA . GLN A 1 60 ? 18.25 -54.5 -31.047 1 91.56 60 GLN A CA 1
ATOM 437 C C . GLN A 1 60 ? 17.797 -54.875 -32.469 1 91.56 60 GLN A C 1
ATOM 439 O O . GLN A 1 60 ? 17.859 -56.062 -32.844 1 91.56 60 GLN A O 1
ATOM 444 N N . LEU A 1 61 ? 17.359 -53.969 -33.219 1 93.62 61 LEU A N 1
ATOM 445 C CA . LEU A 1 61 ? 16.938 -54.188 -34.562 1 93.62 61 LEU A CA 1
ATOM 446 C C . LEU A 1 61 ? 18.109 -54.656 -35.438 1 93.62 61 LEU A C 1
ATOM 448 O O . LEU A 1 61 ? 17.938 -55.531 -36.312 1 93.62 61 LEU A O 1
ATOM 452 N N . TYR A 1 62 ? 19.234 -54 -35.219 1 94.06 62 TYR A N 1
ATOM 453 C CA . TYR A 1 62 ? 20.438 -54.375 -35.969 1 94.06 62 TYR A CA 1
ATOM 454 C C . TYR A 1 62 ? 20.812 -55.844 -35.688 1 94.06 62 TYR A C 1
ATOM 456 O O . TYR A 1 62 ? 21.078 -56.594 -36.625 1 94.06 62 TYR A O 1
ATOM 464 N N . GLU A 1 63 ? 20.797 -56.188 -34.469 1 93.12 63 GLU A N 1
ATOM 465 C CA . GLU A 1 63 ? 21.188 -57.531 -34.062 1 93.12 63 GLU A CA 1
ATOM 466 C C . GLU A 1 63 ? 20.188 -58.562 -34.562 1 93.12 63 GLU A C 1
ATOM 468 O O . GLU A 1 63 ? 20.547 -59.719 -34.875 1 93.12 63 GLU A O 1
ATOM 473 N N . ALA A 1 64 ? 18.953 -58.219 -34.625 1 91.94 64 ALA A N 1
ATOM 474 C CA . ALA A 1 64 ? 17.922 -59.094 -35.188 1 91.94 64 ALA A CA 1
ATOM 475 C C . ALA A 1 64 ? 18.078 -59.281 -36.688 1 91.94 64 ALA A C 1
ATOM 477 O O . ALA A 1 64 ? 17.828 -60.375 -37.219 1 91.94 64 ALA A O 1
ATOM 478 N N . LYS A 1 65 ? 18.516 -58.312 -37.344 1 92.06 65 LYS A N 1
ATOM 479 C CA . LYS A 1 65 ? 18.641 -58.312 -38.812 1 92.06 65 LYS A CA 1
ATOM 480 C C . LYS A 1 65 ? 20 -58.875 -39.25 1 92.06 65 LYS A C 1
ATOM 482 O O . LYS A 1 65 ? 20.094 -59.5 -40.312 1 92.06 65 LYS A O 1
ATOM 487 N N . HIS A 1 66 ? 21.016 -58.625 -38.438 1 91.31 66 HIS A N 1
ATOM 488 C CA . HIS A 1 66 ? 22.359 -59.031 -38.812 1 91.31 66 HIS A CA 1
ATOM 489 C C . HIS A 1 66 ? 22.953 -59.969 -37.781 1 91.31 66 HIS A C 1
ATOM 491 O O . HIS A 1 66 ? 22.312 -60.938 -37.375 1 91.31 66 HIS A O 1
ATOM 497 N N . GLU A 1 67 ? 24.094 -59.688 -37.219 1 88.94 67 GLU A N 1
ATOM 498 C CA . GLU A 1 67 ? 24.812 -60.375 -36.156 1 88.94 67 GLU A CA 1
ATOM 499 C C . GLU A 1 67 ? 25.078 -59.438 -34.969 1 88.94 67 GLU A C 1
ATOM 501 O O . GLU A 1 67 ? 24.828 -58.25 -35.062 1 88.94 67 GLU A O 1
ATOM 506 N N . PRO A 1 68 ? 25.438 -60.094 -33.875 1 90.69 68 PRO A N 1
ATOM 507 C CA . PRO A 1 68 ? 25.766 -59.219 -32.75 1 90.69 68 PRO A CA 1
ATOM 508 C C . PRO A 1 68 ? 26.766 -58.125 -33.125 1 90.69 68 PRO A C 1
ATOM 510 O O . PRO A 1 68 ? 27.703 -58.344 -33.906 1 90.69 68 PRO A O 1
ATOM 513 N N . ILE A 1 69 ? 26.531 -56.906 -32.625 1 89.38 69 ILE A N 1
ATOM 514 C CA . ILE A 1 69 ? 27.281 -55.688 -32.969 1 89.38 69 ILE A CA 1
ATOM 515 C C . ILE A 1 69 ? 28.781 -55.969 -32.812 1 89.38 69 ILE A C 1
ATOM 517 O O . ILE A 1 69 ? 29.578 -55.594 -33.688 1 89.38 69 ILE A O 1
ATOM 521 N N . LEU A 1 70 ? 29.172 -56.625 -31.734 1 86.44 70 LEU A N 1
ATOM 522 C CA . LEU A 1 70 ? 30.578 -56.875 -31.453 1 86.44 70 LEU A CA 1
ATOM 523 C C . LEU A 1 70 ? 31.188 -57.781 -32.531 1 86.44 70 LEU A C 1
ATOM 525 O O . LEU A 1 70 ? 32.375 -57.625 -32.875 1 86.44 70 LEU A O 1
ATOM 529 N N . ARG A 1 71 ? 30.391 -58.688 -32.938 1 89.5 71 ARG A N 1
ATOM 530 C CA . ARG A 1 71 ? 30.875 -59.594 -34 1 89.5 71 ARG A CA 1
ATOM 531 C C . ARG A 1 71 ? 31.125 -58.812 -35.281 1 89.5 71 ARG A C 1
ATOM 533 O O . ARG A 1 71 ? 32.125 -59.062 -35.969 1 89.5 71 ARG A O 1
ATOM 540 N N . THR A 1 72 ? 30.219 -57.969 -35.656 1 90.31 72 THR A N 1
ATOM 541 C CA . THR A 1 72 ? 30.406 -57.125 -36.844 1 90.31 72 THR A CA 1
ATOM 542 C C . THR A 1 72 ? 31.656 -56.25 -36.688 1 90.31 72 THR A C 1
ATOM 544 O O . THR A 1 72 ? 32.438 -56.125 -37.625 1 90.31 72 THR A O 1
ATOM 547 N N . ALA A 1 73 ? 31.906 -55.625 -35.531 1 87.69 73 ALA A N 1
ATOM 548 C CA . ALA A 1 73 ? 33.031 -54.75 -35.281 1 87.69 73 ALA A CA 1
ATOM 549 C C . ALA A 1 73 ? 34.344 -55.5 -35.375 1 87.69 73 ALA A C 1
ATOM 551 O O . ALA A 1 73 ? 35.344 -54.969 -35.875 1 87.69 73 ALA A O 1
ATOM 552 N N . GLN A 1 74 ? 34.281 -56.75 -34.938 1 87.19 74 GLN A N 1
ATOM 553 C CA . GLN A 1 74 ? 35.469 -57.594 -34.938 1 87.19 74 GLN A CA 1
ATOM 554 C C . GLN A 1 74 ? 35.781 -58.125 -36.312 1 87.19 74 GLN A C 1
ATOM 556 O O . GLN A 1 74 ? 36.938 -58.156 -36.75 1 87.19 74 GLN A O 1
ATOM 561 N N . THR A 1 75 ? 34.75 -58.469 -37.031 1 91.62 75 THR A N 1
ATOM 562 C CA . THR A 1 75 ? 34.906 -59.156 -38.312 1 91.62 75 THR A CA 1
ATOM 563 C C . THR A 1 75 ? 35.031 -58.156 -39.469 1 91.62 75 THR A C 1
ATOM 565 O O . THR A 1 75 ? 35.844 -58.344 -40.375 1 91.62 75 THR A O 1
ATOM 568 N N . LEU A 1 76 ? 34.25 -57.094 -39.375 1 91.38 76 LEU A N 1
ATOM 569 C CA . LEU A 1 76 ? 34.188 -56.188 -40.531 1 91.38 76 LEU A CA 1
ATOM 570 C C . LEU A 1 76 ? 34.656 -54.812 -40.125 1 91.38 76 LEU A C 1
ATOM 572 O O . LEU A 1 76 ? 34.938 -53.969 -41 1 91.38 76 LEU A O 1
ATOM 576 N N . GLY A 1 77 ? 34.875 -54.562 -38.875 1 90.12 77 GLY A N 1
ATOM 577 C CA . GLY A 1 77 ? 35.344 -53.281 -38.406 1 90.12 77 GLY A CA 1
ATOM 578 C C . GLY A 1 77 ? 34.219 -52.344 -37.969 1 90.12 77 GLY A C 1
ATOM 579 O O . GLY A 1 77 ? 33.062 -52.5 -38.406 1 90.12 77 GLY A O 1
ATOM 580 N N . TRP A 1 78 ? 34.594 -51.281 -37.219 1 88.44 78 TRP A N 1
ATOM 581 C CA . TRP A 1 78 ? 33.625 -50.312 -36.688 1 88.44 78 TRP A CA 1
ATOM 582 C C . TRP A 1 78 ? 33.031 -49.469 -37.812 1 88.44 78 TRP A C 1
ATOM 584 O O . TRP A 1 78 ? 31.875 -49.062 -37.75 1 88.44 78 TRP A O 1
ATOM 594 N N . GLY A 1 79 ? 33.719 -49.188 -38.812 1 91 79 GLY A N 1
ATOM 595 C CA . GLY A 1 79 ? 33.281 -48.375 -39.938 1 91 79 GLY A CA 1
ATOM 596 C C . GLY A 1 79 ? 32.062 -48.969 -40.625 1 91 79 GLY A C 1
ATOM 597 O O . GLY A 1 79 ? 31.094 -48.281 -40.906 1 91 79 GLY A O 1
ATOM 598 N N . VAL A 1 80 ? 32.156 -50.25 -40.875 1 91.5 80 VAL A N 1
ATOM 599 C CA . VAL A 1 80 ? 31.062 -50.969 -41.562 1 91.5 80 VAL A CA 1
ATOM 600 C C . VAL A 1 80 ? 29.828 -50.969 -40.656 1 91.5 80 VAL A C 1
ATOM 602 O O . VAL A 1 80 ? 28.703 -50.812 -41.125 1 91.5 80 VAL A O 1
ATOM 605 N N . PHE A 1 81 ? 30.078 -51.25 -39.438 1 91.5 81 PHE A N 1
ATOM 606 C CA . PHE A 1 81 ? 28.969 -51.25 -38.5 1 91.5 81 PHE A CA 1
ATOM 607 C C . PHE A 1 81 ? 28.234 -49.906 -38.531 1 91.5 81 PHE A C 1
ATOM 609 O O . PHE A 1 81 ? 27.016 -49.844 -38.562 1 91.5 81 PHE A O 1
ATOM 616 N N . ARG A 1 82 ? 29.047 -48.812 -38.531 1 93.25 82 ARG A N 1
ATOM 617 C CA . ARG A 1 82 ? 28.469 -47.469 -38.5 1 93.25 82 ARG A CA 1
ATOM 618 C C . ARG A 1 82 ? 27.672 -47.188 -39.75 1 93.25 82 ARG A C 1
ATOM 620 O O . ARG A 1 82 ? 26.609 -46.531 -39.719 1 93.25 82 ARG A O 1
ATOM 627 N N . GLU A 1 83 ? 28.125 -47.625 -40.812 1 93.44 83 GLU A N 1
ATOM 628 C CA . GLU A 1 83 ? 27.406 -47.469 -42.094 1 93.44 83 GLU A CA 1
ATOM 629 C C . GLU A 1 83 ? 26.078 -48.188 -42.062 1 93.44 83 GLU A C 1
ATOM 631 O O . GLU A 1 83 ? 25.062 -47.656 -42.5 1 93.44 83 GLU A O 1
ATOM 636 N N . ARG A 1 84 ? 26.125 -49.375 -41.531 1 94.12 84 ARG A N 1
ATOM 637 C CA . ARG A 1 84 ? 24.906 -50.188 -41.438 1 94.12 84 ARG A CA 1
ATOM 638 C C . ARG A 1 84 ? 23.938 -49.562 -40.438 1 94.12 84 ARG A C 1
ATOM 640 O O . ARG A 1 84 ? 22.719 -49.625 -40.656 1 94.12 84 ARG A O 1
ATOM 647 N N . GLU A 1 85 ? 24.516 -49.062 -39.375 1 94 85 GLU A N 1
ATOM 648 C CA . GLU A 1 85 ? 23.703 -48.406 -38.344 1 94 85 GLU A CA 1
ATOM 649 C C . GLU A 1 85 ? 22.938 -47.219 -38.938 1 94 85 GLU A C 1
ATOM 651 O O . GLU A 1 85 ? 21.75 -47.062 -38.688 1 94 85 GLU A O 1
ATOM 656 N N . VAL A 1 86 ? 23.562 -46.375 -39.719 1 95.5 86 VAL A N 1
ATOM 657 C CA . VAL A 1 86 ? 22.953 -45.188 -40.344 1 95.5 86 VAL A CA 1
ATOM 658 C C . VAL A 1 86 ? 21.906 -45.625 -41.344 1 95.5 86 VAL A C 1
ATOM 660 O O . VAL A 1 86 ? 20.828 -45.031 -41.438 1 95.5 86 VAL A O 1
ATOM 663 N N . ALA A 1 87 ? 22.234 -46.656 -42.094 1 95 87 ALA A N 1
ATOM 664 C CA . ALA A 1 87 ? 21.281 -47.156 -43.094 1 95 87 ALA A CA 1
ATOM 665 C C . ALA A 1 87 ? 20.016 -47.688 -42.406 1 95 87 ALA A C 1
ATOM 667 O O . ALA A 1 87 ? 18.906 -47.5 -42.906 1 95 87 ALA A O 1
ATOM 668 N N . LEU A 1 88 ? 20.266 -48.375 -41.344 1 95.69 88 LEU A N 1
ATOM 669 C CA . LEU A 1 88 ? 19.141 -48.906 -40.594 1 95.69 88 LEU A CA 1
ATOM 670 C C . LEU A 1 88 ? 18.266 -47.781 -40.031 1 95.69 88 LEU A C 1
ATOM 672 O O . LEU A 1 88 ? 17.047 -47.875 -40.031 1 95.69 88 LEU A O 1
ATOM 676 N N . LEU A 1 89 ? 18.859 -46.719 -39.5 1 96.31 89 LEU A N 1
ATOM 677 C CA . LEU A 1 89 ? 18.141 -45.562 -39 1 96.31 89 LEU A CA 1
ATOM 678 C C . LEU A 1 89 ? 17.266 -44.969 -40.125 1 96.31 89 LEU A C 1
ATOM 680 O O . LEU A 1 89 ? 16.094 -44.688 -39.906 1 96.31 89 LEU A O 1
ATOM 684 N N . GLU A 1 90 ? 17.828 -44.812 -41.25 1 95.81 90 GLU A N 1
ATOM 685 C CA . GLU A 1 90 ? 17.109 -44.25 -42.375 1 95.81 90 GLU A CA 1
ATOM 686 C C . GLU A 1 90 ? 15.922 -45.125 -42.781 1 95.81 90 GLU A C 1
ATOM 688 O O . GLU A 1 90 ? 14.844 -44.625 -43.094 1 95.81 90 GLU A O 1
ATOM 693 N N . GLU A 1 91 ? 16.172 -46.375 -42.75 1 95.25 91 GLU A N 1
ATOM 694 C CA . GLU A 1 91 ? 15.133 -47.344 -43.094 1 95.25 91 GLU A CA 1
ATOM 695 C C . GLU A 1 91 ? 13.969 -47.25 -42.125 1 95.25 91 GLU A C 1
ATOM 697 O O . GLU A 1 91 ? 12.805 -47.219 -42.531 1 95.25 91 GLU A O 1
ATOM 702 N N . VAL A 1 92 ? 14.305 -47.281 -40.875 1 95.44 92 VAL A N 1
ATOM 703 C CA . VAL A 1 92 ? 13.266 -47.281 -39.844 1 95.44 92 VAL A CA 1
ATOM 704 C C . VAL A 1 92 ? 12.484 -45.969 -39.906 1 95.44 92 VAL A C 1
ATOM 706 O O . VAL A 1 92 ? 11.258 -45.969 -39.75 1 95.44 92 VAL A O 1
ATOM 709 N N . LEU A 1 93 ? 13.102 -44.875 -40.125 1 94.62 93 LEU A N 1
ATOM 710 C CA . LEU A 1 93 ? 12.453 -43.562 -40.219 1 94.62 93 LEU A CA 1
ATOM 711 C C . LEU A 1 93 ? 11.516 -43.531 -41.438 1 94.62 93 LEU A C 1
ATOM 713 O O . LEU A 1 93 ? 10.461 -42.906 -41.375 1 94.62 93 LEU A O 1
ATOM 717 N N . LYS A 1 94 ? 11.961 -44.156 -42.469 1 93.06 94 LYS A N 1
ATOM 718 C CA . LYS A 1 94 ? 11.133 -44.219 -43.688 1 93.06 94 LYS A CA 1
ATOM 719 C C . LYS A 1 94 ? 9.906 -45.094 -43.438 1 93.06 94 LYS A C 1
ATOM 721 O O . LYS A 1 94 ? 8.812 -44.781 -43.938 1 93.06 94 LYS A O 1
ATOM 726 N N . GLN A 1 95 ? 10.109 -46.156 -42.75 1 93.5 95 GLN A N 1
ATOM 727 C CA . GLN A 1 95 ? 9.031 -47.094 -42.469 1 93.5 95 GLN A CA 1
ATOM 728 C C . GLN A 1 95 ? 8.047 -46.531 -41.469 1 93.5 95 GLN A C 1
ATOM 730 O O . GLN A 1 95 ? 6.855 -46.844 -41.5 1 93.5 95 GLN A O 1
ATOM 735 N N . HIS A 1 96 ? 8.617 -45.719 -40.562 1 93.19 96 HIS A N 1
ATOM 736 C CA . HIS A 1 96 ? 7.801 -45.188 -39.5 1 93.19 96 HIS A CA 1
ATOM 737 C C . HIS A 1 96 ? 7.992 -43.688 -39.375 1 93.19 96 HIS A C 1
ATOM 739 O O . HIS A 1 96 ? 8.461 -43.188 -38.344 1 93.19 96 HIS A O 1
ATOM 745 N N . PRO A 1 97 ? 7.512 -43.031 -40.312 1 90.19 97 PRO A N 1
ATOM 746 C CA . PRO A 1 97 ? 7.676 -41.594 -40.25 1 90.19 97 PRO A CA 1
ATOM 747 C C . PRO A 1 97 ? 6.879 -40.938 -39.125 1 90.19 97 PRO A C 1
ATOM 749 O O . PRO A 1 97 ? 7.188 -39.844 -38.688 1 90.19 97 PRO A O 1
ATOM 752 N N . THR A 1 98 ? 5.824 -41.688 -38.719 1 90.31 98 THR A N 1
ATOM 753 C CA . THR A 1 98 ? 5.004 -41.219 -37.625 1 90.31 98 THR A CA 1
ATOM 754 C C . THR A 1 98 ? 4.75 -42.344 -36.594 1 90.31 98 THR A C 1
ATOM 756 O O . THR A 1 98 ? 4.906 -43.5 -36.906 1 90.31 98 THR A O 1
ATOM 759 N N . GLY A 1 99 ? 4.574 -41.875 -35.375 1 87.31 99 GLY A N 1
ATOM 760 C CA . GLY A 1 99 ? 4.02 -42.781 -34.375 1 87.31 99 GLY A CA 1
ATOM 761 C C . GLY A 1 99 ? 5.051 -43.719 -33.781 1 87.31 99 GLY A C 1
ATOM 762 O O . GLY A 1 99 ? 4.715 -44.812 -33.312 1 87.31 99 GLY A O 1
ATOM 763 N N . ALA A 1 100 ? 6.289 -43.344 -33.812 1 92.75 100 ALA A N 1
ATOM 764 C CA . ALA A 1 100 ? 7.316 -44.219 -33.25 1 92.75 100 ALA A CA 1
ATOM 765 C C . ALA A 1 100 ? 8.312 -43.406 -32.438 1 92.75 100 ALA A C 1
ATOM 767 O O . ALA A 1 100 ? 8.352 -42.188 -32.5 1 92.75 100 ALA A O 1
ATOM 768 N N . VAL A 1 101 ? 8.938 -44.156 -31.562 1 93.88 101 VAL A N 1
ATOM 769 C CA . VAL A 1 101 ? 10.109 -43.688 -30.828 1 93.88 101 VAL A CA 1
ATOM 770 C C . VAL A 1 101 ? 11.312 -44.562 -31.141 1 93.88 101 VAL A C 1
ATOM 772 O O . VAL A 1 101 ? 11.25 -45.781 -31 1 93.88 101 VAL A O 1
ATOM 775 N N . ILE A 1 102 ? 12.359 -43.969 -31.641 1 96.31 102 ILE A N 1
ATOM 776 C CA . ILE A 1 102 ? 13.547 -44.719 -32.031 1 96.31 102 ILE A CA 1
ATOM 777 C C . ILE A 1 102 ? 14.711 -44.375 -31.109 1 96.31 102 ILE A C 1
ATOM 779 O O . ILE A 1 102 ? 15.062 -43.219 -30.969 1 96.31 102 ILE A O 1
ATOM 783 N N . ALA A 1 103 ? 15.25 -45.312 -30.438 1 96.19 103 ALA A N 1
ATOM 784 C CA . ALA A 1 103 ? 16.484 -45.125 -29.688 1 96.19 103 ALA A CA 1
ATOM 785 C C . ALA A 1 103 ? 17.688 -45.594 -30.5 1 96.19 103 ALA A C 1
ATOM 787 O O . ALA A 1 103 ? 17.719 -46.688 -31.031 1 96.19 103 ALA A O 1
ATOM 788 N N . THR A 1 104 ? 18.656 -44.75 -30.609 1 95.62 104 THR A N 1
ATOM 789 C CA . THR A 1 104 ? 19.828 -45.062 -31.438 1 95.62 104 THR A CA 1
ATOM 790 C C . THR A 1 104 ? 20.984 -45.5 -30.562 1 95.62 104 THR A C 1
ATOM 792 O O . THR A 1 104 ? 20.938 -45.406 -29.344 1 95.62 104 THR A O 1
ATOM 795 N N . GLY A 1 105 ? 21.984 -46.062 -31.188 1 91.69 105 GLY A N 1
ATOM 796 C CA . GLY A 1 105 ? 23.234 -46.344 -30.484 1 91.69 105 GLY A CA 1
ATOM 797 C C . GLY A 1 105 ? 24.047 -45.094 -30.172 1 91.69 105 GLY A C 1
ATOM 798 O O . GLY A 1 105 ? 23.891 -44.062 -30.828 1 91.69 105 GLY A O 1
ATOM 799 N N . GLY A 1 106 ? 24.922 -45.156 -29.266 1 89.88 106 GLY A N 1
ATOM 800 C CA . GLY A 1 106 ? 25.688 -44 -28.812 1 89.88 106 GLY A CA 1
ATOM 801 C C . GLY A 1 106 ? 26.609 -43.469 -29.875 1 89.88 106 GLY A C 1
ATOM 802 O O . GLY A 1 106 ? 27.016 -42.281 -29.797 1 89.88 106 GLY A O 1
ATOM 803 N N . GLY A 1 107 ? 26.938 -44.25 -30.844 1 91.69 107 GLY A N 1
ATOM 804 C CA . GLY A 1 107 ? 27.938 -43.812 -31.812 1 91.69 107 GLY A CA 1
ATOM 805 C C . GLY A 1 107 ? 27.344 -43.406 -33.156 1 91.69 107 GLY A C 1
ATOM 806 O O . GLY A 1 107 ? 28.062 -43.094 -34.094 1 91.69 107 GLY A O 1
ATOM 807 N N . VAL A 1 108 ? 26.094 -43.344 -33.219 1 93.5 108 VAL A N 1
ATOM 808 C CA . VAL A 1 108 ? 25.422 -43 -34.469 1 93.5 108 VAL A CA 1
ATOM 809 C C . VAL A 1 108 ? 25.891 -41.625 -34.969 1 93.5 108 VAL A C 1
ATOM 811 O O . VAL A 1 108 ? 25.859 -41.344 -36.156 1 93.5 108 VAL A O 1
ATOM 814 N N . VAL A 1 109 ? 26.453 -40.75 -34.031 1 94.5 109 VAL A N 1
ATOM 815 C CA . VAL A 1 109 ? 26.828 -39.375 -34.375 1 94.5 109 VAL A CA 1
ATOM 816 C C . VAL A 1 109 ? 28.297 -39.312 -34.812 1 94.5 109 VAL A C 1
ATOM 818 O O . VAL A 1 109 ? 28.797 -38.281 -35.219 1 94.5 109 VAL A O 1
ATOM 821 N N . GLU A 1 110 ? 28.969 -40.375 -34.812 1 93.12 110 GLU A N 1
ATOM 822 C CA . GLU A 1 110 ? 30.406 -40.406 -35.094 1 93.12 110 GLU A CA 1
ATOM 823 C C . GLU A 1 110 ? 30.672 -40.188 -36.562 1 93.12 110 GLU A C 1
ATOM 825 O O . GLU A 1 110 ? 31.766 -39.781 -36.969 1 93.12 110 GLU A O 1
ATOM 830 N N . THR A 1 111 ? 29.719 -40.562 -37.406 1 93.62 111 THR A N 1
ATOM 831 C CA . THR A 1 111 ? 29.891 -40.375 -38.844 1 93.62 111 THR A CA 1
ATOM 832 C C . THR A 1 111 ? 29.141 -39.125 -39.312 1 93.62 111 THR A C 1
ATOM 834 O O . THR A 1 111 ? 28.078 -38.781 -38.781 1 93.62 111 THR A O 1
ATOM 837 N N . GLU A 1 112 ? 29.656 -38.531 -40.344 1 94.75 112 GLU A N 1
ATOM 838 C CA . GLU A 1 112 ? 28.984 -37.375 -40.938 1 94.75 112 GLU A CA 1
ATOM 839 C C . GLU A 1 112 ? 27.625 -37.75 -41.5 1 94.75 112 GLU A C 1
ATOM 841 O O . GLU A 1 112 ? 26.688 -36.969 -41.469 1 94.75 112 GLU A O 1
ATOM 846 N N . ALA A 1 113 ? 27.578 -38.906 -42.062 1 93.94 113 ALA A N 1
ATOM 847 C CA . ALA A 1 113 ? 26.312 -39.375 -42.625 1 93.94 113 ALA A CA 1
ATOM 848 C C . ALA A 1 113 ? 25.25 -39.5 -41.531 1 93.94 113 ALA A C 1
ATOM 850 O O . ALA A 1 113 ? 24.094 -39.125 -41.75 1 93.94 113 ALA A O 1
ATOM 851 N N . GLY A 1 114 ? 25.656 -40.094 -40.5 1 94.75 114 GLY A N 1
ATOM 852 C CA . GLY A 1 114 ? 24.734 -40.188 -39.375 1 94.75 114 GLY A CA 1
ATOM 853 C C . GLY A 1 114 ? 24.266 -38.844 -38.844 1 94.75 114 GLY A C 1
ATOM 854 O O . GLY A 1 114 ? 23.078 -38.625 -38.625 1 94.75 114 GLY A O 1
ATOM 855 N N . ARG A 1 115 ? 25.172 -37.938 -38.656 1 96.06 115 ARG A N 1
ATOM 856 C CA . ARG A 1 115 ? 24.844 -36.594 -38.188 1 96.06 115 ARG A CA 1
ATOM 857 C C . ARG A 1 115 ? 23.938 -35.875 -39.188 1 96.06 115 ARG A C 1
ATOM 859 O O . ARG A 1 115 ? 23.031 -35.125 -38.781 1 96.06 115 ARG A O 1
ATOM 866 N N . ALA A 1 116 ? 24.156 -36.062 -40.438 1 95.25 116 ALA A N 1
ATOM 867 C CA . ALA A 1 116 ? 23.359 -35.438 -41.469 1 95.25 116 ALA A CA 1
ATOM 868 C C . ALA A 1 116 ? 21.906 -35.875 -41.375 1 95.25 116 ALA A C 1
ATOM 870 O O . ALA A 1 116 ? 20.984 -35.062 -41.5 1 95.25 116 ALA A O 1
ATOM 871 N N . VAL A 1 117 ? 21.703 -37.156 -41.188 1 94.69 117 VAL A N 1
ATOM 872 C CA . VAL A 1 117 ? 20.344 -37.719 -41.062 1 94.69 117 VAL A CA 1
ATOM 873 C C . VAL A 1 117 ? 19.656 -37.094 -39.844 1 94.69 117 VAL A C 1
ATOM 875 O O . VAL A 1 117 ? 18.5 -36.688 -39.938 1 94.69 117 VAL A O 1
ATOM 878 N N . LEU A 1 118 ? 20.359 -37 -38.812 1 95.06 118 LEU A N 1
ATOM 879 C CA . LEU A 1 118 ? 19.797 -36.5 -37.531 1 95.06 118 LEU A CA 1
ATOM 880 C C . LEU A 1 118 ? 19.547 -35 -37.594 1 95.06 118 LEU A C 1
ATOM 882 O O . LEU A 1 118 ? 18.531 -34.531 -37.094 1 95.06 118 LEU A O 1
ATOM 886 N N . ARG A 1 119 ? 20.438 -34.312 -38.219 1 92.88 119 ARG A N 1
ATOM 887 C CA . ARG A 1 119 ? 20.297 -32.844 -38.344 1 92.88 119 ARG A CA 1
ATOM 888 C C . ARG A 1 119 ? 19.094 -32.469 -39.188 1 92.88 119 ARG A C 1
ATOM 890 O O . ARG A 1 119 ? 18.469 -31.438 -38.969 1 92.88 119 ARG A O 1
ATOM 897 N N . GLU A 1 120 ? 18.766 -33.312 -40.094 1 91.06 120 GLU A N 1
ATOM 898 C CA . GLU A 1 120 ? 17.688 -33.031 -41 1 91.06 120 GLU A CA 1
ATOM 899 C C . GLU A 1 120 ? 16.344 -33.562 -40.5 1 91.06 120 GLU A C 1
ATOM 901 O O . GLU A 1 120 ? 15.305 -33.344 -41.125 1 91.06 120 GLU A O 1
ATOM 906 N N . TYR A 1 121 ? 16.391 -34.156 -39.406 1 90.75 121 TYR A N 1
ATOM 907 C CA . TYR A 1 121 ? 15.172 -34.719 -38.844 1 90.75 121 TYR A CA 1
ATOM 908 C C . TYR A 1 121 ? 14.734 -34 -37.594 1 90.75 121 TYR A C 1
ATOM 910 O O . TYR A 1 121 ? 15.57 -33.5 -36.844 1 90.75 121 TYR A O 1
ATOM 918 N N . TRP A 1 122 ? 13.43 -33.906 -37.438 1 88.62 122 TRP A N 1
ATOM 919 C CA . TRP A 1 122 ? 12.828 -33.344 -36.25 1 88.62 122 TRP A CA 1
ATOM 920 C C . TRP A 1 122 ? 11.633 -34.156 -35.781 1 88.62 122 TRP A C 1
ATOM 922 O O . TRP A 1 122 ? 10.828 -34.625 -36.625 1 88.62 122 TRP A O 1
ATOM 932 N N . PRO A 1 123 ? 11.617 -34.5 -34.5 1 90.25 123 PRO A N 1
ATOM 933 C CA . PRO A 1 123 ? 12.516 -34 -33.438 1 90.25 123 PRO A CA 1
ATOM 934 C C . PRO A 1 123 ? 13.555 -35.062 -33.031 1 90.25 123 PRO A C 1
ATOM 936 O O . PRO A 1 123 ? 13.281 -36.25 -33.062 1 90.25 123 PRO A O 1
ATOM 939 N N . VAL A 1 124 ? 14.703 -34.562 -32.688 1 94.25 124 VAL A N 1
ATOM 940 C CA . VAL A 1 124 ? 15.781 -35.375 -32.125 1 94.25 124 VAL A CA 1
ATOM 941 C C . VAL A 1 124 ? 16.031 -34.938 -30.688 1 94.25 124 VAL A C 1
ATOM 943 O O . VAL A 1 124 ? 16.281 -33.75 -30.422 1 94.25 124 VAL A O 1
ATOM 946 N N . VAL A 1 125 ? 15.953 -35.906 -29.734 1 93.44 125 VAL A N 1
ATOM 947 C CA . VAL A 1 125 ? 16.141 -35.594 -28.312 1 93.44 125 VAL A CA 1
ATOM 948 C C . VAL A 1 125 ? 17.422 -36.25 -27.797 1 93.44 125 VAL A C 1
ATOM 950 O O . VAL A 1 125 ? 17.641 -37.469 -28.016 1 93.44 125 VAL A O 1
ATOM 953 N N . GLN A 1 126 ? 18.203 -35.469 -27.234 1 94.31 126 GLN A N 1
ATOM 954 C CA . GLN A 1 126 ? 19.406 -36 -26.594 1 94.31 126 GLN A CA 1
ATOM 955 C C . GLN A 1 126 ? 19.156 -36.375 -25.141 1 94.31 126 GLN A C 1
ATOM 957 O O . GLN A 1 126 ? 18.719 -35.531 -24.344 1 94.31 126 GLN A O 1
ATOM 962 N N . ALA A 1 127 ? 19.312 -37.562 -24.797 1 91.75 127 ALA A N 1
ATOM 963 C CA . ALA A 1 127 ? 19.328 -38 -23.406 1 91.75 127 ALA A CA 1
ATOM 964 C C . ALA A 1 127 ? 20.703 -37.75 -22.766 1 91.75 127 ALA A C 1
ATOM 966 O O . ALA A 1 127 ? 21.672 -38.438 -23.109 1 91.75 127 ALA A O 1
ATOM 967 N N . MET A 1 128 ? 20.703 -36.844 -21.875 1 88.62 128 MET A N 1
ATOM 968 C CA . MET A 1 128 ? 21.984 -36.469 -21.266 1 88.62 128 MET A CA 1
ATOM 969 C C . MET A 1 128 ? 22.141 -37.156 -19.922 1 88.62 128 MET A C 1
ATOM 971 O O . MET A 1 128 ? 21.156 -37.406 -19.219 1 88.62 128 MET A O 1
ATOM 975 N N . LYS A 1 129 ? 23.312 -37.5 -19.547 1 82.94 129 LYS A N 1
ATOM 976 C CA . LYS A 1 129 ? 23.703 -38.062 -18.234 1 82.94 129 LYS A CA 1
ATOM 977 C C . LYS A 1 129 ? 25.078 -37.562 -17.812 1 82.94 129 LYS A C 1
ATOM 979 O O . LYS A 1 129 ? 25.938 -37.281 -18.656 1 82.94 129 LYS A O 1
ATOM 984 N N . ASN A 1 130 ? 25.203 -37.375 -16.547 1 79.19 130 ASN A N 1
ATOM 985 C CA . ASN A 1 130 ? 26.516 -36.969 -16.047 1 79.19 130 ASN A CA 1
ATOM 986 C C . ASN A 1 130 ? 27.547 -38.062 -16.312 1 79.19 130 ASN A C 1
ATOM 988 O O . ASN A 1 130 ? 27.312 -39.25 -16.062 1 79.19 130 ASN A O 1
ATOM 992 N N . ILE A 1 131 ? 28.672 -37.562 -16.766 1 75.94 131 ILE A N 1
ATOM 993 C CA . ILE A 1 131 ? 29.703 -38.5 -17.188 1 75.94 131 ILE A CA 1
ATOM 994 C C . ILE A 1 131 ? 30.141 -39.344 -15.992 1 75.94 131 ILE A C 1
ATOM 996 O O . ILE A 1 131 ? 30.453 -40.531 -16.156 1 75.94 131 ILE A O 1
ATOM 1000 N N . GLU A 1 132 ? 30.156 -38.688 -14.836 1 75.19 132 GLU A N 1
ATOM 1001 C CA . GLU A 1 132 ? 30.531 -39.438 -13.641 1 75.19 132 GLU A CA 1
ATOM 1002 C C . GLU A 1 132 ? 29.562 -40.594 -13.383 1 75.19 132 GLU A C 1
ATOM 1004 O O . GLU A 1 132 ? 29.969 -41.688 -13.016 1 75.19 132 GLU A O 1
ATOM 1009 N N . ASP A 1 133 ? 28.344 -40.344 -13.633 1 73.94 133 ASP A N 1
ATOM 1010 C CA . ASP A 1 133 ? 27.328 -41.344 -13.43 1 73.94 133 ASP A CA 1
ATOM 1011 C C . ASP A 1 133 ? 27.422 -42.438 -14.492 1 73.94 133 ASP A C 1
ATOM 1013 O O . ASP A 1 133 ? 27.203 -43.625 -14.211 1 73.94 133 ASP A O 1
ATOM 1017 N N . VAL A 1 134 ? 27.75 -42.031 -15.703 1 69.44 134 VAL A N 1
ATOM 1018 C CA . VAL A 1 134 ? 27.906 -42.969 -16.797 1 69.44 134 VAL A CA 1
ATOM 1019 C C . VAL A 1 134 ? 29.078 -43.906 -16.516 1 69.44 134 VAL A C 1
ATOM 1021 O O . VAL A 1 134 ? 28.984 -45.094 -16.719 1 69.44 134 VAL A O 1
ATOM 1024 N N . GLU A 1 135 ? 30.188 -43.281 -16.016 1 73.69 135 GLU A N 1
ATOM 1025 C CA . GLU A 1 135 ? 31.375 -44.031 -15.664 1 73.69 135 GLU A CA 1
ATOM 1026 C C . GLU A 1 135 ? 31.078 -45.031 -14.547 1 73.69 135 GLU A C 1
ATOM 1028 O O . GLU A 1 135 ? 31.484 -46.188 -14.617 1 73.69 135 GLU A O 1
ATOM 1033 N N . ALA A 1 136 ? 30.391 -44.594 -13.609 1 71.94 136 ALA A N 1
ATOM 1034 C CA . ALA A 1 136 ? 30.031 -45.438 -12.484 1 71.94 136 ALA A CA 1
ATOM 1035 C C . ALA A 1 136 ? 29.156 -46.594 -12.945 1 71.94 136 ALA A C 1
ATOM 1037 O O . ALA A 1 136 ? 29.359 -47.75 -12.516 1 71.94 136 ALA A O 1
ATOM 1038 N N . TYR A 1 137 ? 28.25 -46.344 -13.812 1 66.19 137 TYR A N 1
ATOM 1039 C CA . TYR A 1 137 ? 27.344 -47.344 -14.32 1 66.19 137 TYR A CA 1
ATOM 1040 C C . TYR A 1 137 ? 28.078 -48.344 -15.195 1 66.19 137 TYR A C 1
ATOM 1042 O O . TYR A 1 137 ? 27.906 -49.562 -15.031 1 66.19 137 TYR A O 1
ATOM 1050 N N . LEU A 1 138 ? 28.922 -47.906 -16.125 1 66.25 138 LEU A N 1
ATOM 1051 C CA . LEU A 1 138 ? 29.609 -48.781 -17.078 1 66.25 138 LEU A CA 1
ATOM 1052 C C . LEU A 1 138 ? 30.672 -49.594 -16.375 1 66.25 138 LEU A C 1
ATOM 1054 O O . LEU A 1 138 ? 30.953 -50.719 -16.797 1 66.25 138 LEU A O 1
ATOM 1058 N N . ASN A 1 139 ? 31.188 -49 -15.336 1 65.06 139 ASN A N 1
ATOM 1059 C CA . ASN A 1 139 ? 32.156 -49.75 -14.547 1 65.06 139 ASN A CA 1
ATOM 1060 C C . ASN A 1 139 ? 31.484 -50.875 -13.773 1 65.06 139 ASN A C 1
ATOM 1062 O O . ASN A 1 139 ? 32.094 -51.906 -13.492 1 65.06 139 ASN A O 1
ATOM 1066 N N . HIS A 1 140 ? 30.266 -50.625 -13.438 1 61.06 140 HIS A N 1
ATOM 1067 C CA . HIS A 1 140 ? 29.531 -51.625 -12.68 1 61.06 140 HIS A CA 1
ATOM 1068 C C . HIS A 1 140 ? 28.906 -52.688 -13.594 1 61.06 140 HIS A C 1
ATOM 1070 O O . HIS A 1 140 ? 28.812 -53.844 -13.234 1 61.06 140 HIS A O 1
ATOM 1076 N N . ASP A 1 141 ? 28.391 -52.219 -14.734 1 53.97 141 ASP A N 1
ATOM 1077 C CA . ASP A 1 141 ? 27.781 -53.156 -15.68 1 53.97 141 ASP A CA 1
ATOM 1078 C C . ASP A 1 141 ? 28.828 -53.812 -16.547 1 53.97 141 ASP A C 1
ATOM 1080 O O . ASP A 1 141 ? 29.266 -53.25 -17.562 1 53.97 141 ASP A O 1
ATOM 1084 N N . LYS A 1 142 ? 29.453 -54.938 -16.078 1 55.44 142 LYS A N 1
ATOM 1085 C CA . LYS A 1 142 ? 30.531 -55.688 -16.719 1 55.44 142 LYS A CA 1
ATOM 1086 C C . LYS A 1 142 ? 30.047 -56.375 -18 1 55.44 142 LYS A C 1
ATOM 1088 O O . LYS A 1 142 ? 30.828 -57 -18.703 1 55.44 142 LYS A O 1
ATOM 1093 N N . THR A 1 143 ? 28.734 -56.344 -18.188 1 49.91 143 THR A N 1
ATOM 1094 C CA . THR A 1 143 ? 28.234 -57.062 -19.359 1 49.91 143 THR A CA 1
ATOM 1095 C C . THR A 1 143 ? 28.391 -56.219 -20.625 1 49.91 143 THR A C 1
ATOM 1097 O O . THR A 1 143 ? 28.266 -56.75 -21.734 1 49.91 143 THR A O 1
ATOM 1100 N N . ARG A 1 144 ? 28.531 -54.938 -20.438 1 54.16 144 ARG A N 1
ATOM 1101 C CA . ARG A 1 144 ? 28.641 -54.094 -21.609 1 54.16 144 ARG A CA 1
ATOM 1102 C C . ARG A 1 144 ? 30.078 -54 -22.109 1 54.16 144 ARG A C 1
ATOM 1104 O O . ARG A 1 144 ? 30.984 -53.75 -21.312 1 54.16 144 ARG A O 1
ATOM 1111 N N . PRO A 1 145 ? 30.375 -54.469 -23.25 1 49.38 145 PRO A N 1
ATOM 1112 C CA . PRO A 1 145 ? 31.75 -54.531 -23.766 1 49.38 145 PRO A CA 1
ATOM 1113 C C . PRO A 1 145 ? 32.469 -53.188 -23.703 1 49.38 145 PRO A C 1
ATOM 1115 O O . PRO A 1 145 ? 31.875 -52.125 -23.953 1 49.38 145 PRO A O 1
ATOM 1118 N N . SER A 1 146 ? 33.562 -53.188 -22.859 1 54.53 146 SER A N 1
ATOM 1119 C CA . SER A 1 146 ? 34.438 -52.031 -22.938 1 54.53 146 SER A CA 1
ATOM 1120 C C . SER A 1 146 ? 34.969 -51.812 -24.359 1 54.53 146 SER A C 1
ATOM 1122 O O . SER A 1 146 ? 35.375 -52.75 -25.016 1 54.53 146 SER A O 1
ATOM 1124 N N . LEU A 1 147 ? 34.5 -50.844 -25.125 1 56.47 147 LEU A N 1
ATOM 1125 C CA . LEU A 1 147 ? 34.969 -50.625 -26.484 1 56.47 147 LEU A CA 1
ATOM 1126 C C . LEU A 1 147 ? 36.406 -50.156 -26.5 1 56.47 147 LEU A C 1
ATOM 1128 O O . LEU A 1 147 ? 36.875 -49.594 -27.5 1 56.47 147 LEU A O 1
ATOM 1132 N N . GLY A 1 148 ? 37.156 -50.438 -25.406 1 63.5 148 GLY A N 1
ATOM 1133 C CA . GLY A 1 148 ? 38.594 -50.156 -25.344 1 63.5 148 GLY A CA 1
ATOM 1134 C C . GLY A 1 148 ? 38.906 -48.719 -24.953 1 63.5 148 GLY A C 1
ATOM 1135 O O . GLY A 1 148 ? 40.031 -48.406 -24.594 1 63.5 148 GLY A O 1
ATOM 1136 N N . GLU A 1 149 ? 38.031 -47.719 -25.188 1 76.25 149 GLU A N 1
ATOM 1137 C CA . GLU A 1 149 ? 38.281 -46.312 -24.844 1 76.25 149 GLU A CA 1
ATOM 1138 C C . GLU A 1 149 ? 37.5 -45.875 -23.594 1 76.25 149 GLU A C 1
ATOM 1140 O O . GLU A 1 149 ? 36.375 -46.344 -23.375 1 76.25 149 GLU A O 1
ATOM 1145 N N . ALA A 1 150 ? 38.188 -45.062 -22.828 1 81.19 150 ALA A N 1
ATOM 1146 C CA . ALA A 1 150 ? 37.562 -44.562 -21.609 1 81.19 150 ALA A CA 1
ATOM 1147 C C . ALA A 1 150 ? 36.281 -43.812 -21.938 1 81.19 150 ALA A C 1
ATOM 1149 O O . ALA A 1 150 ? 36.25 -43.031 -22.906 1 81.19 150 ALA A O 1
ATOM 1150 N N . PRO A 1 151 ? 35.219 -44 -21.234 1 81.38 151 PRO A N 1
ATOM 1151 C CA . PRO A 1 151 ? 33.938 -43.344 -21.484 1 81.38 151 PRO A CA 1
ATOM 1152 C C . PRO A 1 151 ? 34.062 -41.812 -21.531 1 81.38 151 PRO A C 1
ATOM 1154 O O . PRO A 1 151 ? 33.375 -41.156 -22.312 1 81.38 151 PRO A O 1
ATOM 1157 N N . ARG A 1 152 ? 34.875 -41.25 -20.734 1 85.06 152 ARG A N 1
ATOM 1158 C CA . ARG A 1 152 ? 35.062 -39.812 -20.672 1 85.06 152 ARG A CA 1
ATOM 1159 C C . ARG A 1 152 ? 35.625 -39.281 -22 1 85.06 152 ARG A C 1
ATOM 1161 O O . ARG A 1 152 ? 35.188 -38.219 -22.469 1 85.06 152 ARG A O 1
ATOM 1168 N N . ASP A 1 153 ? 36.562 -39.969 -22.5 1 86.81 153 ASP A N 1
ATOM 1169 C CA . ASP A 1 153 ? 37.156 -39.562 -23.781 1 86.81 153 ASP A CA 1
ATOM 1170 C C . ASP A 1 153 ? 36.125 -39.656 -24.906 1 86.81 153 ASP A C 1
ATOM 1172 O O . ASP A 1 153 ? 36.094 -38.781 -25.781 1 86.81 153 ASP A O 1
ATOM 1176 N N . VAL A 1 154 ? 35.375 -40.719 -24.859 1 87.12 154 VAL A N 1
ATOM 1177 C CA . VAL A 1 154 ? 34.312 -40.906 -25.859 1 87.12 154 VAL A CA 1
ATOM 1178 C C . VAL A 1 154 ? 33.281 -39.781 -25.75 1 87.12 154 VAL A C 1
ATOM 1180 O O . VAL A 1 154 ? 32.875 -39.219 -26.766 1 87.12 154 VAL A O 1
ATOM 1183 N N . PHE A 1 155 ? 33 -39.438 -24.531 1 86.5 155 PHE A N 1
ATOM 1184 C CA . PHE A 1 155 ? 32.031 -38.406 -24.297 1 86.5 155 PHE A CA 1
ATOM 1185 C C . PHE A 1 155 ? 32.531 -37.062 -24.781 1 86.5 155 PHE A C 1
ATOM 1187 O O . PHE A 1 155 ? 31.812 -36.312 -25.422 1 86.5 155 PHE A O 1
ATOM 1194 N N . GLU A 1 156 ? 33.688 -36.75 -24.453 1 87.75 156 GLU A N 1
ATOM 1195 C CA . GLU A 1 156 ? 34.281 -35.469 -24.844 1 87.75 156 GLU A CA 1
ATOM 1196 C C . GLU A 1 156 ? 34.312 -35.312 -26.359 1 87.75 156 GLU A C 1
ATOM 1198 O O . GLU A 1 156 ? 34.125 -34.219 -26.891 1 87.75 156 GLU A O 1
ATOM 1203 N N . ARG A 1 157 ? 34.5 -36.406 -26.984 1 89.06 157 ARG A N 1
ATOM 1204 C CA . ARG A 1 157 ? 34.531 -36.375 -28.438 1 89.06 157 ARG A CA 1
ATOM 1205 C C . ARG A 1 157 ? 33.156 -36.25 -29.047 1 89.06 157 ARG A C 1
ATOM 1207 O O . ARG A 1 157 ? 32.938 -35.531 -30 1 89.06 157 ARG A O 1
ATOM 1214 N N . ARG A 1 158 ? 32.125 -36.938 -28.469 1 92.19 158 ARG A N 1
ATOM 1215 C CA . ARG A 1 158 ? 30.812 -37.062 -29.078 1 92.19 158 ARG A CA 1
ATOM 1216 C C . ARG A 1 158 ? 29.906 -35.906 -28.641 1 92.19 158 ARG A C 1
ATOM 1218 O O . ARG A 1 158 ? 28.938 -35.594 -29.344 1 92.19 158 ARG A O 1
ATOM 1225 N N . ALA A 1 159 ? 30.203 -35.281 -27.547 1 89.75 159 ALA A N 1
ATOM 1226 C CA . ALA A 1 159 ? 29.312 -34.312 -26.922 1 89.75 159 ALA A CA 1
ATOM 1227 C C . ALA A 1 159 ? 28.969 -33.188 -27.891 1 89.75 159 ALA A C 1
ATOM 1229 O O . ALA A 1 159 ? 27.797 -32.844 -28.031 1 89.75 159 ALA A O 1
ATOM 1230 N N . PRO A 1 160 ? 29.922 -32.625 -28.547 1 90.31 160 PRO A N 1
ATOM 1231 C CA . PRO A 1 160 ? 29.578 -31.547 -29.484 1 90.31 160 PRO A CA 1
ATOM 1232 C C . PRO A 1 160 ? 28.672 -32.031 -30.625 1 90.31 160 PRO A C 1
ATOM 1234 O O . PRO A 1 160 ? 27.828 -31.266 -31.109 1 90.31 160 PRO A O 1
ATOM 1237 N N . TRP A 1 161 ? 28.828 -33.312 -31.031 1 94.38 161 TRP A N 1
ATOM 1238 C CA . TRP A 1 161 ? 28.016 -33.844 -32.125 1 94.38 161 TRP A CA 1
ATOM 1239 C C . TRP A 1 161 ? 26.594 -34.125 -31.641 1 94.38 161 TRP A C 1
ATOM 1241 O O . TRP A 1 161 ? 25.641 -33.906 -32.406 1 94.38 161 TRP A O 1
ATOM 1251 N N . TYR A 1 162 ? 26.5 -34.625 -30.438 1 94.12 162 TYR A N 1
ATOM 1252 C CA . TYR A 1 162 ? 25.156 -34.781 -29.875 1 94.12 162 TYR A CA 1
ATOM 1253 C C . TYR A 1 162 ? 24.406 -33.469 -29.875 1 94.12 162 TYR A C 1
ATOM 1255 O O . TYR A 1 162 ? 23.25 -33.406 -30.281 1 94.12 162 TYR A O 1
ATOM 1263 N N . TYR A 1 163 ? 25.094 -32.469 -29.438 1 91.06 163 TYR A N 1
ATOM 1264 C CA . TYR A 1 163 ? 24.484 -31.141 -29.328 1 91.06 163 TYR A CA 1
ATOM 1265 C C . TYR A 1 163 ? 24.109 -30.594 -30.703 1 91.06 163 TYR A C 1
ATOM 1267 O O . TYR A 1 163 ? 23.062 -29.969 -30.875 1 91.06 163 TYR A O 1
ATOM 1275 N N . GLU A 1 164 ? 24.922 -30.828 -31.594 1 92.06 164 GLU A N 1
ATOM 1276 C CA . GLU A 1 164 ? 24.688 -30.375 -32.969 1 92.06 164 GLU A CA 1
ATOM 1277 C C . GLU A 1 164 ? 23.453 -31.047 -33.562 1 92.06 164 GLU A C 1
ATOM 1279 O O . GLU A 1 164 ? 22.688 -30.406 -34.281 1 92.06 164 GLU A O 1
ATOM 1284 N N . CYS A 1 165 ? 23.219 -32.219 -33.25 1 94.38 165 CYS A N 1
ATOM 1285 C CA . CYS A 1 165 ? 22.188 -33.031 -33.906 1 94.38 165 CYS A CA 1
ATOM 1286 C C . CYS A 1 165 ? 20.859 -32.938 -33.156 1 94.38 165 CYS A C 1
ATOM 1288 O O . CYS A 1 165 ? 19.797 -33.156 -33.75 1 94.38 165 CYS A O 1
ATOM 1290 N N . ALA A 1 166 ? 20.891 -32.594 -31.953 1 94.12 166 ALA A N 1
ATOM 1291 C CA . ALA A 1 166 ? 19.688 -32.656 -31.109 1 94.12 166 ALA A CA 1
ATOM 1292 C C . ALA A 1 166 ? 18.891 -31.359 -31.203 1 94.12 166 ALA A C 1
ATOM 1294 O O . ALA A 1 166 ? 19.469 -30.281 -31.344 1 94.12 166 ALA A O 1
ATOM 1295 N N . ASP A 1 167 ? 17.609 -31.516 -31.125 1 90.31 167 ASP A N 1
ATOM 1296 C CA . ASP A 1 167 ? 16.719 -30.359 -31.031 1 90.31 167 ASP A CA 1
ATOM 1297 C C . ASP A 1 167 ? 16.422 -30.016 -29.578 1 90.31 167 ASP A C 1
ATOM 1299 O O . ASP A 1 167 ? 16.172 -28.859 -29.25 1 90.31 167 ASP A O 1
ATOM 1303 N N . PHE A 1 168 ? 16.359 -31.062 -28.797 1 91.94 168 PHE A N 1
ATOM 1304 C CA . PHE A 1 168 ? 16.062 -30.922 -27.375 1 91.94 168 PHE A CA 1
ATOM 1305 C C . PHE A 1 168 ? 17.062 -31.703 -26.531 1 91.94 168 PHE A C 1
ATOM 1307 O O . PHE A 1 168 ? 17.641 -32.688 -26.984 1 91.94 168 PHE A O 1
ATOM 1314 N N . ASP A 1 169 ? 17.281 -31.219 -25.359 1 92.12 169 ASP A N 1
ATOM 1315 C CA . ASP A 1 169 ? 18.172 -31.875 -24.406 1 92.12 169 ASP A CA 1
ATOM 1316 C C . ASP A 1 169 ? 17.422 -32.281 -23.141 1 92.12 169 ASP A C 1
ATOM 1318 O O . ASP A 1 169 ? 16.875 -31.453 -22.422 1 92.12 169 ASP A O 1
ATOM 1322 N N . LEU A 1 170 ? 17.281 -33.531 -22.891 1 91.12 170 LEU A N 1
ATOM 1323 C CA . LEU A 1 170 ? 16.766 -34.031 -21.625 1 91.12 170 LEU A CA 1
ATOM 1324 C C . LEU A 1 170 ? 17.859 -34.062 -20.562 1 91.12 170 LEU A C 1
ATOM 1326 O O . LEU A 1 170 ? 18.703 -34.969 -20.578 1 91.12 170 LEU A O 1
ATOM 1330 N N . LEU A 1 171 ? 17.812 -33.156 -19.688 1 87.19 171 LEU A N 1
ATOM 1331 C CA . LEU A 1 171 ? 18.844 -33 -18.672 1 87.19 171 LEU A CA 1
ATOM 1332 C C . LEU A 1 171 ? 18.703 -34.031 -17.578 1 87.19 171 LEU A C 1
ATOM 1334 O O . LEU A 1 171 ? 17.578 -34.438 -17.234 1 87.19 171 LEU A O 1
ATOM 1338 N N . PRO A 1 172 ? 19.844 -34.469 -17.156 1 79.25 172 PRO A N 1
ATOM 1339 C CA . PRO A 1 172 ? 19.781 -35.5 -16.125 1 79.25 172 PRO A CA 1
ATOM 1340 C C . PRO A 1 172 ? 19.453 -34.938 -14.742 1 79.25 172 PRO A C 1
ATOM 1342 O O . PRO A 1 172 ? 19.609 -33.75 -14.5 1 79.25 172 PRO A O 1
ATOM 1345 N N . ALA A 1 173 ? 18.766 -35.719 -13.914 1 69.06 173 ALA A N 1
ATOM 1346 C CA . ALA A 1 173 ? 18.656 -35.344 -12.508 1 69.06 173 ALA A CA 1
ATOM 1347 C C . ALA A 1 173 ? 19.938 -35.656 -11.758 1 69.06 173 ALA A C 1
ATOM 1349 O O . ALA A 1 173 ? 20.281 -36.812 -11.531 1 69.06 173 ALA A O 1
ATOM 1350 N N . PRO A 1 174 ? 20.688 -34.656 -11.469 1 61.94 174 PRO A N 1
ATOM 1351 C CA . PRO A 1 174 ? 21.969 -34.938 -10.836 1 61.94 174 PRO A CA 1
ATOM 1352 C C . PRO A 1 174 ? 21.828 -35.906 -9.641 1 61.94 174 PRO A C 1
ATOM 1354 O O . PRO A 1 174 ? 21.016 -35.656 -8.75 1 61.94 174 PRO A O 1
ATOM 1357 N N . GLY A 1 175 ? 22.516 -36.875 -9.688 1 60.16 175 GLY A N 1
ATOM 1358 C CA . GLY A 1 175 ? 22.625 -37.812 -8.562 1 60.16 175 GLY A CA 1
ATOM 1359 C C . GLY A 1 175 ? 21.422 -38.719 -8.43 1 60.16 175 GLY A C 1
ATOM 1360 O O . GLY A 1 175 ? 21.172 -39.281 -7.355 1 60.16 175 GLY A O 1
ATOM 1361 N N . ALA A 1 176 ? 20.609 -38.844 -9.43 1 62.62 176 ALA A N 1
ATOM 1362 C CA . ALA A 1 176 ? 19.406 -39.656 -9.312 1 62.62 176 ALA A CA 1
ATOM 1363 C C . ALA A 1 176 ? 19.75 -41.125 -9.133 1 62.62 176 ALA A C 1
ATOM 1365 O O . ALA A 1 176 ? 20.453 -41.719 -9.961 1 62.62 176 ALA A O 1
ATOM 1366 N N . CYS A 1 177 ? 19.5 -41.656 -7.984 1 60 177 CYS A N 1
ATOM 1367 C CA . CYS A 1 177 ? 19.797 -43.031 -7.684 1 60 177 CYS A CA 1
ATOM 1368 C C . CYS A 1 177 ? 18.547 -43.781 -7.234 1 60 177 CYS A C 1
ATOM 1370 O O . CYS A 1 177 ? 18.562 -45 -7.133 1 60 177 CYS A O 1
ATOM 1372 N N . THR A 1 178 ? 17.531 -43.062 -7.117 1 64.19 178 THR A N 1
ATOM 1373 C CA . THR A 1 178 ? 16.328 -43.688 -6.586 1 64.19 178 THR A CA 1
ATOM 1374 C C . THR A 1 178 ? 15.266 -43.844 -7.68 1 64.19 178 THR A C 1
ATOM 1376 O O . THR A 1 178 ? 15.344 -43.188 -8.719 1 64.19 178 THR A O 1
ATOM 1379 N N . GLU A 1 179 ? 14.414 -44.75 -7.547 1 63.78 179 GLU A N 1
ATOM 1380 C CA . GLU A 1 179 ? 13.305 -44.969 -8.469 1 63.78 179 GLU A CA 1
ATOM 1381 C C . GLU A 1 179 ? 12.461 -43.688 -8.617 1 63.78 179 GLU A C 1
ATOM 1383 O O . GLU A 1 179 ? 11.977 -43.406 -9.719 1 63.78 179 GLU A O 1
ATOM 1388 N N . ALA A 1 180 ? 12.32 -43.094 -7.543 1 65.69 180 ALA A N 1
ATOM 1389 C CA . ALA A 1 180 ? 11.539 -41.844 -7.559 1 65.69 180 ALA A CA 1
ATOM 1390 C C . ALA A 1 180 ? 12.172 -40.812 -8.477 1 65.69 180 ALA A C 1
ATOM 1392 O O . ALA A 1 180 ? 11.469 -40.125 -9.203 1 65.69 180 ALA A O 1
ATOM 1393 N N . GLU A 1 181 ? 13.422 -40.812 -8.477 1 68.06 181 GLU A N 1
ATOM 1394 C CA . GLU A 1 181 ? 14.148 -39.844 -9.297 1 68.06 181 GLU A CA 1
ATOM 1395 C C . GLU A 1 181 ? 14.07 -40.188 -10.773 1 68.06 181 GLU A C 1
ATOM 1397 O O . GLU A 1 181 ? 13.984 -39.312 -11.633 1 68.06 181 GLU A O 1
ATOM 1402 N N . PHE A 1 182 ? 14.039 -41.469 -10.992 1 69.44 182 PHE A N 1
ATOM 1403 C CA . PHE A 1 182 ? 13.914 -41.938 -12.367 1 69.44 182 PHE A CA 1
ATOM 1404 C C . PHE A 1 182 ? 12.516 -41.625 -12.898 1 69.44 182 PHE A C 1
ATOM 1406 O O . PHE A 1 182 ? 12.352 -41.25 -14.062 1 69.44 182 PHE A O 1
ATOM 1413 N N . ARG A 1 183 ? 11.633 -41.812 -12.07 1 68.88 183 ARG A N 1
ATOM 1414 C CA . ARG A 1 183 ? 10.266 -41.5 -12.461 1 68.88 183 ARG A CA 1
ATOM 1415 C C . ARG A 1 183 ? 10.102 -40.031 -12.75 1 68.88 183 ARG A C 1
ATOM 1417 O O . ARG A 1 183 ? 9.375 -39.625 -13.672 1 68.88 183 ARG A O 1
ATOM 1424 N N . ALA A 1 184 ? 10.781 -39.312 -11.953 1 72.81 184 ALA A N 1
ATOM 1425 C CA . ALA A 1 184 ? 10.734 -37.875 -12.172 1 72.81 184 ALA A CA 1
ATOM 1426 C C . ALA A 1 184 ? 11.336 -37.5 -13.523 1 72.81 184 ALA A C 1
ATOM 1428 O O . ALA A 1 184 ? 10.836 -36.594 -14.211 1 72.81 184 ALA A O 1
ATOM 1429 N N . GLN A 1 185 ? 12.344 -38.125 -13.852 1 77 185 GLN A N 1
ATOM 1430 C CA . GLN A 1 185 ? 12.977 -37.906 -15.148 1 77 185 GLN A CA 1
ATOM 1431 C C . GLN A 1 185 ? 12.047 -38.312 -16.281 1 77 185 GLN A C 1
ATOM 1433 O O . GLN A 1 185 ? 11.984 -37.625 -17.312 1 77 185 GLN A O 1
ATOM 1438 N N . ASP A 1 186 ? 11.406 -39.375 -16.031 1 78.44 186 ASP A N 1
ATOM 1439 C CA . ASP A 1 186 ? 10.438 -39.844 -17.031 1 78.44 186 ASP A CA 1
ATOM 1440 C C . ASP A 1 186 ? 9.352 -38.781 -17.25 1 78.44 186 ASP A C 1
ATOM 1442 O O . ASP A 1 186 ? 8.977 -38.5 -18.391 1 78.44 186 ASP A O 1
ATOM 1446 N N . MET A 1 187 ? 8.945 -38.312 -16.172 1 74.75 187 MET A N 1
ATOM 1447 C CA . MET A 1 187 ? 7.891 -37.312 -16.25 1 74.75 187 MET A CA 1
ATOM 1448 C C . MET A 1 187 ? 8.391 -36.031 -16.953 1 74.75 187 MET A C 1
ATOM 1450 O O . MET A 1 187 ? 7.652 -35.406 -17.719 1 74.75 187 MET A O 1
ATOM 1454 N N . ARG A 1 188 ? 9.57 -35.719 -16.719 1 78.75 188 ARG A N 1
ATOM 1455 C CA . ARG A 1 188 ? 10.156 -34.562 -17.375 1 78.75 188 ARG A CA 1
ATOM 1456 C C . ARG A 1 188 ? 10.281 -34.75 -18.875 1 78.75 188 ARG A C 1
ATOM 1458 O O . ARG A 1 188 ? 10.062 -33.844 -19.656 1 78.75 188 ARG A O 1
ATOM 1465 N N . LEU A 1 189 ? 10.68 -35.875 -19.188 1 81.5 189 LEU A N 1
ATOM 1466 C CA . LEU A 1 189 ? 10.758 -36.219 -20.609 1 81.5 189 LEU A CA 1
ATOM 1467 C C . LEU A 1 189 ? 9.391 -36.062 -21.281 1 81.5 189 LEU A C 1
ATOM 1469 O O . LEU A 1 189 ? 9.281 -35.469 -22.344 1 81.5 189 LEU A O 1
ATOM 1473 N N . LEU A 1 190 ? 8.461 -36.594 -20.625 1 79 190 LEU A N 1
ATOM 1474 C CA . LEU A 1 190 ? 7.117 -36.531 -21.188 1 79 190 LEU A CA 1
ATOM 1475 C C . LEU A 1 190 ? 6.641 -35.094 -21.312 1 79 190 LEU A C 1
ATOM 1477 O O . LEU A 1 190 ? 6.051 -34.719 -22.328 1 79 190 LEU A O 1
ATOM 1481 N N . GLN A 1 191 ? 6.875 -34.375 -20.344 1 77.25 191 GLN A N 1
ATOM 1482 C CA . GLN A 1 191 ? 6.48 -32.969 -20.375 1 77.25 191 GLN A CA 1
ATOM 1483 C C . GLN A 1 191 ? 7.184 -32.219 -21.5 1 77.25 191 GLN A C 1
ATOM 1485 O O . GLN A 1 191 ? 6.562 -31.422 -22.219 1 77.25 191 GLN A O 1
ATOM 1490 N N . LEU A 1 192 ? 8.398 -32.469 -21.578 1 79.5 192 LEU A N 1
ATOM 1491 C CA . LEU A 1 192 ? 9.188 -31.844 -22.641 1 79.5 192 LEU A CA 1
ATOM 1492 C C . LEU A 1 192 ? 8.641 -32.219 -24.016 1 79.5 192 LEU A C 1
ATOM 1494 O O . LEU A 1 192 ? 8.445 -31.328 -24.859 1 79.5 192 LEU A O 1
ATOM 1498 N N . LEU A 1 193 ? 8.344 -33.406 -24.188 1 81.62 193 LEU A N 1
ATOM 1499 C CA . LEU A 1 193 ? 7.887 -33.875 -25.484 1 81.62 193 LEU A CA 1
ATOM 1500 C C . LEU A 1 193 ? 6.488 -33.375 -25.797 1 81.62 193 LEU A C 1
ATOM 1502 O O . LEU A 1 193 ? 6.203 -32.969 -26.922 1 81.62 193 LEU A O 1
ATOM 1506 N N . GLN A 1 194 ? 5.703 -33.406 -24.797 1 77.44 194 GLN A N 1
ATOM 1507 C CA . GLN A 1 194 ? 4.34 -32.906 -25 1 77.44 194 GLN A CA 1
ATOM 1508 C C . GLN A 1 194 ? 4.332 -31.453 -25.406 1 77.44 194 GLN A C 1
ATOM 1510 O O . GLN A 1 194 ? 3.561 -31.047 -26.281 1 77.44 194 GLN A O 1
ATOM 1515 N N . ARG A 1 195 ? 5.113 -30.766 -24.828 1 76.06 195 ARG A N 1
ATOM 1516 C CA . ARG A 1 195 ? 5.188 -29.344 -25.156 1 76.06 195 ARG A CA 1
ATOM 1517 C C . ARG A 1 195 ? 5.832 -29.141 -26.516 1 76.06 195 ARG A C 1
ATOM 1519 O O . ARG A 1 195 ? 5.324 -28.375 -27.344 1 76.06 195 ARG A O 1
ATOM 1526 N N . ALA A 1 196 ? 6.918 -29.766 -26.734 1 75.75 196 ALA A N 1
ATOM 1527 C CA . ALA A 1 196 ? 7.684 -29.609 -27.953 1 75.75 196 ALA A CA 1
ATOM 1528 C C . ALA A 1 196 ? 6.871 -30.062 -29.172 1 75.75 196 ALA A C 1
ATOM 1530 O O . ALA A 1 196 ? 6.961 -29.453 -30.25 1 75.75 196 ALA A O 1
ATOM 1531 N N . MET A 1 197 ? 6.09 -31.047 -28.906 1 77.94 197 MET A N 1
ATOM 1532 C CA . MET A 1 197 ? 5.348 -31.625 -30.016 1 77.94 197 MET A CA 1
ATOM 1533 C C . MET A 1 197 ? 3.945 -31.031 -30.109 1 77.94 197 MET A C 1
ATOM 1535 O O . MET A 1 197 ? 3.125 -31.484 -30.906 1 77.94 197 MET A O 1
ATOM 1539 N N . GLY A 1 198 ? 3.643 -30.109 -29.203 1 71.31 198 GLY A N 1
ATOM 1540 C CA . GLY A 1 198 ? 2.361 -29.422 -29.234 1 71.31 198 GLY A CA 1
ATOM 1541 C C . GLY A 1 198 ? 1.224 -30.25 -28.688 1 71.31 198 GLY A C 1
ATOM 1542 O O . GLY A 1 198 ? 0.061 -30.047 -29.031 1 71.31 198 GLY A O 1
ATOM 1543 N N . LEU A 1 199 ? 1.515 -31.25 -27.969 1 71.12 199 LEU A N 1
ATOM 1544 C CA . LEU A 1 199 ? 0.511 -32.125 -27.391 1 71.12 199 LEU A CA 1
ATOM 1545 C C . LEU A 1 199 ? -0.048 -31.547 -26.094 1 71.12 199 LEU A C 1
ATOM 1547 O O . LEU A 1 199 ? -1.109 -31.969 -25.625 1 71.12 199 LEU A O 1
ATOM 1551 N N . ALA A 1 200 ? 0.62 -30.594 -25.469 1 69.25 200 ALA A N 1
ATOM 1552 C CA . ALA A 1 200 ? 0.188 -29.875 -24.281 1 69.25 200 ALA A CA 1
ATOM 1553 C C . ALA A 1 200 ? 0.285 -28.359 -24.484 1 69.25 200 ALA A C 1
ATOM 1555 O O . ALA A 1 200 ? 1.132 -27.891 -25.25 1 69.25 200 ALA A O 1
ATOM 1556 N N . PRO A 1 201 ? -0.678 -27.672 -23.844 1 70.06 201 PRO A N 1
ATOM 1557 C CA . PRO A 1 201 ? -0.574 -26.219 -23.969 1 70.06 201 PRO A CA 1
ATOM 1558 C C . PRO A 1 201 ? 0.685 -25.672 -23.297 1 70.06 201 PRO A C 1
ATOM 1560 O O . PRO A 1 201 ? 1.237 -26.297 -22.391 1 70.06 201 PRO A O 1
ATOM 1563 N N . PRO A 1 202 ? 1.096 -24.547 -23.891 1 74.25 202 PRO A N 1
ATOM 1564 C CA . PRO A 1 202 ? 2.227 -23.891 -23.234 1 74.25 202 PRO A CA 1
ATOM 1565 C C . PRO A 1 202 ? 1.906 -23.469 -21.797 1 74.25 202 PRO A C 1
ATOM 1567 O O . PRO A 1 202 ? 0.766 -23.625 -21.344 1 74.25 202 PRO A O 1
ATOM 1570 N N . ALA A 1 203 ? 2.893 -23.094 -21.031 1 76.12 203 ALA A N 1
ATOM 1571 C CA . ALA A 1 203 ? 2.719 -22.641 -19.656 1 76.12 203 ALA A CA 1
ATOM 1572 C C . ALA A 1 203 ? 1.641 -21.562 -19.562 1 76.12 203 ALA A C 1
ATOM 1574 O O . ALA A 1 203 ? 1.514 -20.719 -20.453 1 76.12 203 ALA A O 1
ATOM 1575 N N . PRO A 1 204 ? 0.868 -21.609 -18.469 1 71.56 204 PRO A N 1
ATOM 1576 C CA . PRO A 1 204 ? -0.194 -20.609 -18.312 1 71.56 204 PRO A CA 1
ATOM 1577 C C . PRO A 1 204 ? 0.347 -19.188 -18.141 1 71.56 204 PRO A C 1
ATOM 1579 O O . PRO A 1 204 ? 1.433 -19.016 -17.578 1 71.56 204 PRO A O 1
ATOM 1582 N N . LEU A 1 205 ? -0.427 -18.312 -18.641 1 75.81 205 LEU A N 1
ATOM 1583 C CA . LEU A 1 205 ? -0.111 -16.906 -18.391 1 75.81 205 LEU A CA 1
ATOM 1584 C C . LEU A 1 205 ? -0.247 -16.562 -16.906 1 75.81 205 LEU A C 1
ATOM 1586 O O . LEU A 1 205 ? -0.977 -17.234 -16.188 1 75.81 205 LEU A O 1
ATOM 1590 N N . PRO A 1 206 ? 0.472 -15.516 -16.438 1 69 206 PRO A N 1
ATOM 1591 C CA . PRO A 1 206 ? 0.332 -15.125 -15.031 1 69 206 PRO A CA 1
ATOM 1592 C C . PRO A 1 206 ? -1.077 -14.648 -14.688 1 69 206 PRO A C 1
ATOM 1594 O O . PRO A 1 206 ? -1.734 -14.008 -15.516 1 69 206 PRO A O 1
ATOM 1597 N N . HIS A 1 207 ? -1.576 -15.031 -13.539 1 66.12 207 HIS A N 1
ATOM 1598 C CA . HIS A 1 207 ? -2.844 -14.531 -13.016 1 66.12 207 HIS A CA 1
ATOM 1599 C C . HIS A 1 207 ? -2.623 -13.367 -12.055 1 66.12 207 HIS A C 1
ATOM 1601 O O . HIS A 1 207 ? -1.49 -13.094 -11.656 1 66.12 207 HIS A O 1
ATOM 1607 N N . GLU A 1 208 ? -3.74 -12.688 -11.672 1 66.94 208 GLU A N 1
ATOM 1608 C CA . GLU A 1 208 ? -3.641 -11.555 -10.75 1 66.94 208 GLU A CA 1
ATOM 1609 C C . GLU A 1 208 ? -3.07 -11.984 -9.406 1 66.94 208 GLU A C 1
ATOM 1611 O O . GLU A 1 208 ? -3.467 -13.023 -8.859 1 66.94 208 GLU A O 1
ATOM 1616 N N . HIS A 1 209 ? -2.105 -11.312 -8.945 1 68.75 209 HIS A N 1
ATOM 1617 C CA . HIS A 1 209 ? -1.413 -11.484 -7.672 1 68.75 209 HIS A CA 1
ATOM 1618 C C . HIS A 1 209 ? -0.508 -12.711 -7.703 1 68.75 209 HIS A C 1
ATOM 1620 O O . HIS A 1 209 ? -0.4 -13.438 -6.711 1 68.75 209 HIS A O 1
ATOM 1626 N N . SER A 1 210 ? 0.004 -13.031 -8.859 1 66.44 210 SER A N 1
ATOM 1627 C CA . SER A 1 210 ? 1.011 -14.078 -9.008 1 66.44 210 SER A CA 1
ATOM 1628 C C . SER A 1 210 ? 2.406 -13.555 -8.688 1 66.44 210 SER A C 1
ATOM 1630 O O . SER A 1 210 ? 2.668 -12.352 -8.812 1 66.44 210 SER A O 1
ATOM 1632 N N . PHE A 1 211 ? 3.332 -14.438 -8.281 1 71.31 211 PHE A N 1
ATOM 1633 C CA . PHE A 1 211 ? 4.656 -14.062 -7.805 1 71.31 211 PHE A CA 1
ATOM 1634 C C . PHE A 1 211 ? 5.738 -14.883 -8.5 1 71.31 211 PHE A C 1
ATOM 1636 O O . PHE A 1 211 ? 5.492 -16.016 -8.906 1 71.31 211 PHE A O 1
ATOM 1643 N N . VAL A 1 212 ? 6.879 -14.289 -8.789 1 70.56 212 VAL A N 1
ATOM 1644 C CA . VAL A 1 212 ? 8.047 -14.953 -9.359 1 70.56 212 VAL A CA 1
ATOM 1645 C C . VAL A 1 212 ? 9.195 -14.938 -8.344 1 70.56 212 VAL A C 1
ATOM 1647 O O . VAL A 1 212 ? 9.57 -13.875 -7.844 1 70.56 212 VAL A O 1
ATOM 1650 N N . LEU A 1 213 ? 9.641 -16.109 -7.945 1 67.56 213 LEU A N 1
ATOM 1651 C CA . LEU A 1 213 ? 10.805 -16.219 -7.074 1 67.56 213 LEU A CA 1
ATOM 1652 C C . LEU A 1 213 ? 12.094 -16.078 -7.875 1 67.56 213 LEU A C 1
ATOM 1654 O O . LEU A 1 213 ? 12.289 -16.766 -8.875 1 67.56 213 LEU A O 1
ATOM 1658 N N . THR A 1 214 ? 12.742 -15.117 -7.477 1 65.94 214 THR A N 1
ATOM 1659 C CA . THR A 1 214 ? 14.031 -14.945 -8.133 1 65.94 214 THR A CA 1
ATOM 1660 C C . THR A 1 214 ? 15.141 -15.648 -7.352 1 65.94 214 THR A C 1
ATOM 1662 O O . THR A 1 214 ? 15.359 -15.352 -6.176 1 65.94 214 THR A O 1
ATOM 1665 N N . LEU A 1 215 ? 15.383 -16.969 -7.57 1 59.28 215 LEU A N 1
ATOM 1666 C CA . LEU A 1 215 ? 16.219 -17.844 -6.758 1 59.28 215 LEU A CA 1
ATOM 1667 C C . LEU A 1 215 ? 17.656 -17.859 -7.27 1 59.28 215 LEU A C 1
ATOM 1669 O O . LEU A 1 215 ? 17.875 -17.906 -8.477 1 59.28 215 LEU A O 1
ATOM 1673 N N . ALA A 1 216 ? 18.547 -17.422 -6.406 1 46.66 216 ALA A N 1
ATOM 1674 C CA . ALA A 1 216 ? 19.828 -18.109 -6.547 1 46.66 216 ALA A CA 1
ATOM 1675 C C . ALA A 1 216 ? 19.734 -19.547 -6.039 1 46.66 216 ALA A C 1
ATOM 1677 O O . ALA A 1 216 ? 20.469 -20.422 -6.5 1 46.66 216 ALA A O 1
ATOM 1678 N N . ALA A 1 217 ? 18.844 -19.891 -4.945 1 45.19 217 ALA A N 1
ATOM 1679 C CA . ALA A 1 217 ? 18.859 -21.281 -4.484 1 45.19 217 ALA A CA 1
ATOM 1680 C C . ALA A 1 217 ? 17.453 -21.766 -4.172 1 45.19 217 ALA A C 1
ATOM 1682 O O . ALA A 1 217 ? 16.672 -21.062 -3.521 1 45.19 217 ALA A O 1
ATOM 1683 N N . PRO A 1 218 ? 16.969 -22.906 -4.684 1 42.59 218 PRO A N 1
ATOM 1684 C CA . PRO A 1 218 ? 15.609 -23.406 -4.941 1 42.59 218 PRO A CA 1
ATOM 1685 C C . PRO A 1 218 ? 14.875 -23.812 -3.668 1 42.59 218 PRO A C 1
ATOM 1687 O O . PRO A 1 218 ? 13.805 -24.422 -3.734 1 42.59 218 PRO A O 1
ATOM 1690 N N . ASP A 1 219 ? 15.117 -23.688 -2.475 1 43.06 219 ASP A N 1
ATOM 1691 C CA . ASP A 1 219 ? 14.336 -24.531 -1.586 1 43.06 219 ASP A CA 1
ATOM 1692 C C . ASP A 1 219 ? 12.844 -24.219 -1.695 1 43.06 219 ASP A C 1
ATOM 1694 O O . ASP A 1 219 ? 12.453 -23.266 -2.375 1 43.06 219 ASP A O 1
ATOM 1698 N N . ALA A 1 220 ? 12.008 -24.5 -0.528 1 48.34 220 ALA A N 1
ATOM 1699 C CA . ALA A 1 220 ? 10.578 -24.703 -0.305 1 48.34 220 ALA A CA 1
ATOM 1700 C C . ALA A 1 220 ? 9.773 -23.469 -0.74 1 48.34 220 ALA A C 1
ATOM 1702 O O . ALA A 1 220 ? 9.977 -22.375 -0.211 1 48.34 220 ALA A O 1
ATOM 1703 N N . LEU A 1 221 ? 9.156 -23.547 -2.016 1 58.03 221 LEU A N 1
ATOM 1704 C CA . LEU A 1 221 ? 8.578 -22.484 -2.82 1 58.03 221 LEU A CA 1
ATOM 1705 C C . LEU A 1 221 ? 7.078 -22.359 -2.568 1 58.03 221 LEU A C 1
ATOM 1707 O O . LEU A 1 221 ? 6.281 -23.062 -3.203 1 58.03 221 LEU A O 1
ATOM 1711 N N . ARG A 1 222 ? 6.684 -22.094 -1.295 1 61 222 ARG A N 1
ATOM 1712 C CA . ARG A 1 222 ? 5.238 -21.938 -1.168 1 61 222 ARG A CA 1
ATOM 1713 C C . ARG A 1 222 ? 4.781 -20.594 -1.731 1 61 222 ARG A C 1
ATOM 1715 O O . ARG A 1 222 ? 5.48 -19.578 -1.591 1 61 222 ARG A O 1
ATOM 1722 N N . ASN A 1 223 ? 3.621 -20.562 -2.469 1 68.81 223 ASN A N 1
ATOM 1723 C CA . ASN A 1 223 ? 2.859 -19.406 -2.934 1 68.81 223 ASN A CA 1
ATOM 1724 C C . ASN A 1 223 ? 3.621 -18.625 -3.998 1 68.81 223 ASN A C 1
ATOM 1726 O O . ASN A 1 223 ? 3.639 -17.391 -3.977 1 68.81 223 ASN A O 1
ATOM 1730 N N . VAL A 1 224 ? 4.457 -19.344 -4.75 1 78.19 224 VAL A N 1
ATOM 1731 C CA . VAL A 1 224 ? 5.102 -18.766 -5.918 1 78.19 224 VAL A CA 1
ATOM 1732 C C . VAL A 1 224 ? 4.605 -19.469 -7.184 1 78.19 224 VAL A C 1
ATOM 1734 O O . VAL A 1 224 ? 4.23 -20.641 -7.145 1 78.19 224 VAL A O 1
ATOM 1737 N N . ASP A 1 225 ? 4.562 -18.734 -8.234 1 80.06 225 ASP A N 1
ATOM 1738 C CA . ASP A 1 225 ? 3.922 -19.234 -9.445 1 80.06 225 ASP A CA 1
ATOM 1739 C C . ASP A 1 225 ? 4.957 -19.578 -10.516 1 80.06 225 ASP A C 1
ATOM 1741 O O . ASP A 1 225 ? 4.664 -20.328 -11.453 1 80.06 225 ASP A O 1
ATOM 1745 N N . ALA A 1 226 ? 6.137 -19.094 -10.422 1 83.69 226 ALA A N 1
ATOM 1746 C CA . ALA A 1 226 ? 7.25 -19.359 -11.336 1 83.69 226 ALA A CA 1
ATOM 1747 C C . ALA A 1 226 ? 8.586 -19.078 -10.656 1 83.69 226 ALA A C 1
ATOM 1749 O O . ALA A 1 226 ? 8.641 -18.438 -9.609 1 83.69 226 ALA A O 1
ATOM 1750 N N . VAL A 1 227 ? 9.586 -19.625 -11.219 1 84 227 VAL A N 1
ATOM 1751 C CA . VAL A 1 227 ? 10.938 -19.422 -10.711 1 84 227 VAL A CA 1
ATOM 1752 C C . VAL A 1 227 ? 11.828 -18.875 -11.828 1 84 227 VAL A C 1
ATOM 1754 O O . VAL A 1 227 ? 11.766 -19.344 -12.969 1 84 227 VAL A O 1
ATOM 1757 N N . GLU A 1 228 ? 12.539 -17.875 -11.477 1 88.31 228 GLU A N 1
ATOM 1758 C CA . GLU A 1 228 ? 13.461 -17.297 -12.445 1 88.31 228 GLU A CA 1
ATOM 1759 C C . GLU A 1 228 ? 14.891 -17.766 -12.188 1 88.31 228 GLU A C 1
ATOM 1761 O O . GLU A 1 228 ? 15.406 -17.641 -11.07 1 88.31 228 GLU A O 1
ATOM 1766 N N . LEU A 1 229 ? 15.484 -18.328 -13.203 1 88.38 229 LEU A N 1
ATOM 1767 C CA . LEU A 1 229 ? 16.906 -18.656 -13.172 1 88.38 229 LEU A CA 1
ATOM 1768 C C . LEU A 1 229 ? 17.719 -17.562 -13.852 1 88.38 229 LEU A C 1
ATOM 1770 O O . LEU A 1 229 ? 17.688 -17.422 -15.078 1 88.38 229 LEU A O 1
ATOM 1774 N N . ARG A 1 230 ? 18.438 -16.891 -13.078 1 89.06 230 ARG A N 1
ATOM 1775 C CA . ARG A 1 230 ? 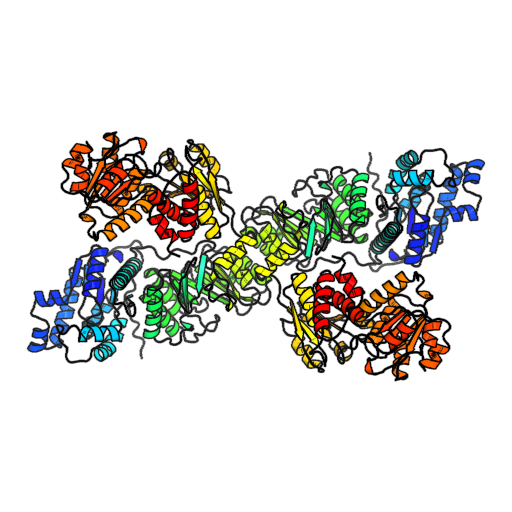19.344 -15.867 -13.602 1 89.06 230 ARG A CA 1
ATOM 1776 C C . ARG A 1 230 ? 20.688 -16.484 -13.984 1 89.06 230 ARG A C 1
ATOM 1778 O O . ARG A 1 230 ? 21.562 -16.672 -13.141 1 89.06 230 ARG A O 1
ATOM 1785 N N . VAL A 1 231 ? 20.875 -16.609 -15.289 1 90.38 231 VAL A N 1
ATOM 1786 C CA . VAL A 1 231 ? 22.062 -17.281 -15.812 1 90.38 231 VAL A CA 1
ATOM 1787 C C . VAL A 1 231 ? 23.25 -16.312 -15.773 1 90.38 231 VAL A C 1
ATOM 1789 O O . VAL A 1 231 ? 24.391 -16.734 -15.547 1 90.38 231 VAL A O 1
ATOM 1792 N N . ASP A 1 232 ? 23 -15.016 -15.953 1 88.81 232 ASP A N 1
ATOM 1793 C CA . ASP A 1 232 ? 24.062 -14.016 -16.047 1 88.81 232 ASP A CA 1
ATOM 1794 C C . ASP A 1 232 ? 24.844 -13.914 -14.734 1 88.81 232 ASP A C 1
ATOM 1796 O O . ASP A 1 232 ? 25.984 -13.445 -14.719 1 88.81 232 ASP A O 1
ATOM 1800 N N . VAL A 1 233 ? 24.219 -14.336 -13.664 1 86.25 233 VAL A N 1
ATOM 1801 C CA . VAL A 1 233 ? 24.875 -14.164 -12.375 1 86.25 233 VAL A CA 1
ATOM 1802 C C . VAL A 1 233 ? 25.484 -15.5 -11.93 1 86.25 233 VAL A C 1
ATOM 1804 O O . VAL A 1 233 ? 26 -15.602 -10.82 1 86.25 233 VAL A O 1
ATOM 1807 N N . LEU A 1 234 ? 25.391 -16.516 -12.773 1 85 234 LEU A N 1
ATOM 1808 C CA . LEU A 1 234 ? 26.016 -17.797 -12.445 1 85 234 LEU A CA 1
ATOM 1809 C C . LEU A 1 234 ? 27.547 -17.672 -12.445 1 85 234 LEU A C 1
ATOM 1811 O O . LEU A 1 234 ? 28.094 -16.797 -13.102 1 85 234 LEU A O 1
ATOM 1815 N N . HIS A 1 235 ? 28.156 -18.516 -11.766 1 83.69 235 HIS A N 1
ATOM 1816 C CA . HIS A 1 235 ? 29.609 -18.5 -11.648 1 83.69 235 HIS A CA 1
ATOM 1817 C C . HIS A 1 235 ? 30.266 -18.75 -13 1 83.69 235 HIS A C 1
ATOM 1819 O O . HIS A 1 235 ? 31.344 -18.234 -13.273 1 83.69 235 HIS A O 1
ATOM 1825 N N . SER A 1 236 ? 29.641 -19.656 -13.805 1 88.56 236 SER A N 1
ATOM 1826 C CA . SER A 1 236 ? 30.172 -20 -15.125 1 88.56 236 SER A CA 1
ATOM 1827 C C . SER A 1 236 ? 29.062 -20 -16.172 1 88.56 236 SER A C 1
ATOM 1829 O O . SER A 1 236 ? 27.938 -20.469 -15.898 1 88.56 236 SER A O 1
ATOM 1831 N N . LEU A 1 237 ? 29.438 -19.484 -17.359 1 90.44 237 LEU A N 1
ATOM 1832 C CA . LEU A 1 237 ? 28.453 -19.438 -18.422 1 90.44 237 LEU A CA 1
ATOM 1833 C C . LEU A 1 237 ? 28.703 -20.547 -19.453 1 90.44 237 LEU A C 1
ATOM 1835 O O . LEU A 1 237 ? 28.125 -20.547 -20.531 1 90.44 237 LEU A O 1
ATOM 1839 N N . GLU A 1 238 ? 29.594 -21.422 -19 1 90 238 GLU A N 1
ATOM 1840 C CA . GLU A 1 238 ? 29.812 -22.578 -19.875 1 90 238 GLU A CA 1
ATOM 1841 C C . GLU A 1 238 ? 28.547 -23.422 -20 1 90 238 GLU A C 1
ATOM 1843 O O . GLU A 1 238 ? 27.828 -23.625 -19.031 1 90 238 GLU A O 1
ATOM 1848 N N . ARG A 1 239 ? 28.328 -23.891 -21.203 1 89.94 239 ARG A N 1
ATOM 1849 C CA . ARG A 1 239 ? 27.094 -24.578 -21.547 1 89.94 239 ARG A CA 1
ATOM 1850 C C . ARG A 1 239 ? 26.797 -25.703 -20.547 1 89.94 239 ARG A C 1
ATOM 1852 O O . ARG A 1 239 ? 25.672 -25.781 -20.031 1 89.94 239 ARG A O 1
ATOM 1859 N N . LEU A 1 240 ? 27.781 -26.562 -20.281 1 85.19 240 LEU A N 1
ATOM 1860 C CA . LEU A 1 240 ? 27.562 -27.719 -19.422 1 85.19 240 LEU A CA 1
ATOM 1861 C C . LEU A 1 240 ? 27.219 -27.297 -18 1 85.19 240 LEU A C 1
ATOM 1863 O O . LEU A 1 240 ? 26.438 -27.953 -17.328 1 85.19 240 LEU A O 1
ATOM 1867 N N . GLU A 1 241 ? 27.859 -26.266 -17.594 1 85.94 241 GLU A N 1
ATOM 1868 C CA . GLU A 1 241 ? 27.578 -25.766 -16.25 1 85.94 241 GLU A CA 1
ATOM 1869 C C . GLU A 1 241 ? 26.172 -25.172 -16.156 1 85.94 241 GLU A C 1
ATOM 1871 O O . GLU A 1 241 ? 25.484 -25.359 -15.148 1 85.94 241 GLU A O 1
ATOM 1876 N N . VAL A 1 242 ? 25.781 -24.391 -17.141 1 89.75 242 VAL A N 1
ATOM 1877 C CA . VAL A 1 242 ? 24.438 -23.828 -17.172 1 89.75 242 VAL A CA 1
ATOM 1878 C C . VAL A 1 242 ? 23.406 -24.953 -17.188 1 89.75 242 VAL A C 1
ATOM 1880 O O . VAL A 1 242 ? 22.391 -24.891 -16.469 1 89.75 242 VAL A O 1
ATOM 1883 N N . GLN A 1 243 ? 23.641 -25.984 -17.969 1 89.25 243 GLN A N 1
ATOM 1884 C CA . GLN A 1 243 ? 22.766 -27.141 -18.031 1 89.25 243 GLN A CA 1
ATOM 1885 C C . GLN A 1 243 ? 22.672 -27.844 -16.672 1 89.25 243 GLN A C 1
ATOM 1887 O O . GLN A 1 243 ? 21.594 -28.281 -16.266 1 89.25 243 GLN A O 1
ATOM 1892 N N . ARG A 1 244 ? 23.781 -27.906 -16.062 1 84.12 244 ARG A N 1
ATOM 1893 C CA . ARG A 1 244 ? 23.828 -28.531 -14.742 1 84.12 244 ARG A CA 1
ATOM 1894 C C . ARG A 1 244 ? 22.969 -27.75 -13.742 1 84.12 244 ARG A C 1
ATOM 1896 O O . ARG A 1 244 ? 22.219 -28.344 -12.961 1 84.12 244 ARG A O 1
ATOM 1903 N N . GLN A 1 245 ? 23.125 -26.5 -13.742 1 83.75 245 GLN A N 1
ATOM 1904 C CA . GLN A 1 245 ? 22.359 -25.656 -12.828 1 83.75 245 GLN A CA 1
ATOM 1905 C C . GLN A 1 245 ? 20.859 -25.766 -13.109 1 83.75 245 GLN A C 1
ATOM 1907 O O . GLN A 1 245 ? 20.047 -25.812 -12.18 1 83.75 245 GLN A O 1
ATOM 1912 N N . LEU A 1 246 ? 20.531 -25.734 -14.328 1 87.12 246 LEU A N 1
ATOM 1913 C CA . LEU A 1 246 ? 19.125 -25.875 -14.727 1 87.12 246 LEU A CA 1
ATOM 1914 C C . LEU A 1 246 ? 18.562 -27.219 -14.297 1 87.12 246 LEU A C 1
ATOM 1916 O O . LEU A 1 246 ? 17.438 -27.312 -13.828 1 87.12 246 LEU A O 1
ATOM 1920 N N . ALA A 1 247 ? 19.359 -28.25 -14.477 1 84.38 247 ALA A N 1
ATOM 1921 C CA . ALA A 1 247 ? 18.953 -29.594 -14.062 1 84.38 247 ALA A CA 1
ATOM 1922 C C . ALA A 1 247 ? 18.734 -29.656 -12.555 1 84.38 247 ALA A C 1
ATOM 1924 O O . ALA A 1 247 ? 17.781 -30.297 -12.094 1 84.38 247 ALA A O 1
ATOM 1925 N N . MET A 1 248 ? 19.609 -29.047 -11.875 1 79.75 248 MET A N 1
ATOM 1926 C CA . MET A 1 248 ? 19.484 -29 -10.422 1 79.75 248 MET A CA 1
ATOM 1927 C C . MET A 1 248 ? 18.203 -28.266 -10.016 1 79.75 248 MET A C 1
ATOM 1929 O O . MET A 1 248 ? 17.5 -28.719 -9.109 1 79.75 248 MET A O 1
ATOM 1933 N N . LEU A 1 249 ? 17.922 -27.203 -10.664 1 80.25 249 LEU A N 1
ATOM 1934 C CA . LEU A 1 249 ? 16.719 -26.453 -10.375 1 80.25 249 LEU A CA 1
ATOM 1935 C C . LEU A 1 249 ? 15.469 -27.297 -10.664 1 80.25 249 LEU A C 1
ATOM 1937 O O . LEU A 1 249 ? 14.547 -27.344 -9.852 1 80.25 249 LEU A O 1
ATOM 1941 N N . ARG A 1 250 ? 15.445 -27.953 -11.773 1 80.56 250 ARG A N 1
ATOM 1942 C CA . ARG A 1 250 ? 14.305 -28.766 -12.203 1 80.56 250 ARG A CA 1
ATOM 1943 C C . ARG A 1 250 ? 14.07 -29.938 -11.258 1 80.56 250 ARG A C 1
ATOM 1945 O O . ARG A 1 250 ? 12.938 -30.375 -11.07 1 80.56 250 ARG A O 1
ATOM 1952 N N . SER A 1 251 ? 15.148 -30.453 -10.734 1 73.69 251 SER A N 1
ATOM 1953 C CA . SER A 1 251 ? 15.039 -31.594 -9.836 1 73.69 251 SER A CA 1
ATOM 1954 C C . SER A 1 251 ? 14.367 -31.203 -8.523 1 73.69 251 SER A C 1
ATOM 1956 O O . SER A 1 251 ? 13.789 -32.062 -7.836 1 73.69 251 SER A O 1
ATOM 1958 N N . HIS A 1 252 ? 14.352 -29.922 -8.266 1 70.25 252 HIS A N 1
ATOM 1959 C CA . HIS A 1 252 ? 13.852 -29.5 -6.961 1 70.25 252 HIS A CA 1
ATOM 1960 C C . HIS A 1 252 ? 12.594 -28.641 -7.109 1 70.25 252 HIS A C 1
ATOM 1962 O O . HIS A 1 252 ? 11.984 -28.25 -6.113 1 70.25 252 HIS A O 1
ATOM 1968 N N . CYS A 1 253 ? 12.312 -28.391 -8.336 1 72 253 CYS A N 1
ATOM 1969 C CA . CYS A 1 253 ? 11.211 -27.469 -8.547 1 72 253 CYS A CA 1
ATOM 1970 C C . CYS A 1 253 ? 10.336 -27.922 -9.719 1 72 253 CYS A C 1
ATOM 1972 O O . CYS A 1 253 ? 10.844 -28.234 -10.789 1 72 253 CYS A O 1
ATOM 1974 N N . SER A 1 254 ? 9.078 -27.969 -9.562 1 72.12 254 SER A N 1
ATOM 1975 C CA . SER A 1 254 ? 8.156 -28.359 -10.625 1 72.12 254 SER A CA 1
ATOM 1976 C C . SER A 1 254 ? 7.461 -27.141 -11.219 1 72.12 254 SER A C 1
ATOM 1978 O O . SER A 1 254 ? 6.684 -27.266 -12.172 1 72.12 254 SER A O 1
ATOM 1980 N N . LEU A 1 255 ? 7.766 -25.969 -10.742 1 75.25 255 LEU A N 1
ATOM 1981 C CA . LEU A 1 255 ? 7.156 -24.734 -11.234 1 75.25 255 LEU A CA 1
ATOM 1982 C C . LEU A 1 255 ? 7.734 -24.344 -12.594 1 75.25 255 LEU A C 1
ATOM 1984 O O . LEU A 1 255 ? 8.836 -24.766 -12.945 1 75.25 255 LEU A O 1
ATOM 1988 N N . PRO A 1 256 ? 6.934 -23.547 -13.344 1 82.69 256 PRO A N 1
ATOM 1989 C CA . PRO A 1 256 ? 7.5 -23.016 -14.586 1 82.69 256 PRO A CA 1
ATOM 1990 C C . PRO A 1 256 ? 8.789 -22.234 -14.352 1 82.69 256 PRO A C 1
ATOM 1992 O O . PRO A 1 256 ? 8.898 -21.5 -13.367 1 82.69 256 PRO A O 1
ATOM 1995 N N . ILE A 1 257 ? 9.727 -22.406 -15.227 1 86.56 257 ILE A N 1
ATOM 1996 C CA . ILE A 1 257 ? 11.023 -21.75 -15.102 1 86.56 257 ILE A CA 1
ATOM 1997 C C . ILE A 1 257 ? 11.141 -20.625 -16.125 1 86.56 257 ILE A C 1
ATOM 1999 O O . ILE A 1 257 ? 10.828 -20.812 -17.297 1 86.56 257 ILE A O 1
ATOM 2003 N N . ILE A 1 258 ? 11.492 -19.5 -15.648 1 90 258 ILE A N 1
ATOM 2004 C CA . ILE A 1 258 ? 11.867 -18.391 -16.5 1 90 258 ILE A CA 1
ATOM 2005 C C . ILE A 1 258 ? 13.391 -18.328 -16.625 1 90 258 ILE A C 1
ATOM 2007 O O . ILE A 1 258 ? 14.094 -18.031 -15.656 1 90 258 ILE A O 1
ATOM 2011 N N . PHE A 1 259 ? 13.891 -18.641 -17.828 1 92.94 259 PHE A N 1
ATOM 2012 C CA . PHE A 1 259 ? 15.312 -18.594 -18.125 1 92.94 259 PHE A CA 1
ATOM 2013 C C . PHE A 1 259 ? 15.734 -17.203 -18.562 1 92.94 259 PHE A C 1
ATOM 2015 O O . PHE A 1 259 ? 15.297 -16.719 -19.609 1 92.94 259 PHE A O 1
ATOM 2022 N N . SER A 1 260 ? 16.641 -16.562 -17.781 1 91.75 260 SER A N 1
ATOM 2023 C CA . SER A 1 260 ? 16.984 -15.164 -18.047 1 91.75 260 SER A CA 1
ATOM 2024 C C . SER A 1 260 ? 18.484 -14.953 -18.125 1 91.75 260 SER A C 1
ATOM 2026 O O . SER A 1 260 ? 19.234 -15.508 -17.312 1 91.75 260 SER A O 1
ATOM 2028 N N . VAL A 1 261 ? 18.906 -14.242 -19.172 1 92.5 261 VAL A N 1
ATOM 2029 C CA . VAL A 1 261 ? 20.266 -13.727 -19.297 1 92.5 261 VAL A CA 1
ATOM 2030 C C . VAL A 1 261 ? 20.234 -12.203 -19.359 1 92.5 261 VAL A C 1
ATOM 2032 O O . VAL A 1 261 ? 20.156 -11.617 -20.438 1 92.5 261 VAL A O 1
ATOM 2035 N N . ARG A 1 262 ? 20.406 -11.648 -18.25 1 88.81 262 ARG A N 1
ATOM 2036 C CA . ARG A 1 262 ? 20.266 -10.195 -18.188 1 88.81 262 ARG A CA 1
ATOM 2037 C C . ARG A 1 262 ? 21.578 -9.508 -18.562 1 88.81 262 ARG A C 1
ATOM 2039 O O . ARG A 1 262 ? 22.641 -9.891 -18.062 1 88.81 262 ARG A O 1
ATOM 2046 N N . THR A 1 263 ? 21.453 -8.57 -19.406 1 89.19 263 THR A N 1
ATOM 2047 C CA . THR A 1 263 ? 22.625 -7.832 -19.875 1 89.19 263 THR A CA 1
ATOM 2048 C C . THR A 1 263 ? 22.969 -6.707 -18.906 1 89.19 263 THR A C 1
ATOM 2050 O O . THR A 1 263 ? 22.156 -6.332 -18.062 1 89.19 263 THR A O 1
ATOM 2053 N N . VAL A 1 264 ? 24.125 -6.117 -18.969 1 87.25 264 VAL A N 1
ATOM 2054 C CA . VAL A 1 264 ? 24.578 -5.012 -18.141 1 87.25 264 VAL A CA 1
ATOM 2055 C C . VAL A 1 264 ? 23.688 -3.797 -18.344 1 87.25 264 VAL A C 1
ATOM 2057 O O . VAL A 1 264 ? 23.359 -3.092 -17.391 1 87.25 264 VAL A O 1
ATOM 2060 N N . ALA A 1 265 ? 23.234 -3.629 -19.547 1 81.62 265 ALA A N 1
ATOM 2061 C CA . ALA A 1 265 ? 22.344 -2.52 -19.875 1 81.62 265 ALA A CA 1
ATOM 2062 C C . ALA A 1 265 ? 21.016 -2.654 -19.156 1 81.62 265 ALA A C 1
ATOM 2064 O O . ALA A 1 265 ? 20.344 -1.654 -18.875 1 81.62 265 ALA A O 1
ATOM 2065 N N . CYS A 1 266 ? 20.688 -3.848 -18.812 1 81.31 266 CYS A N 1
ATOM 2066 C CA . CYS A 1 266 ? 19.406 -4.109 -18.172 1 81.31 266 CYS A CA 1
ATOM 2067 C C . CYS A 1 266 ? 19.609 -4.426 -16.688 1 81.31 266 CYS A C 1
ATOM 2069 O O . CYS A 1 266 ? 18.781 -5.117 -16.078 1 81.31 266 CYS A O 1
ATOM 2071 N N . GLY A 1 267 ? 20.766 -4.02 -16.188 1 79.38 267 GLY A N 1
ATOM 2072 C CA . GLY A 1 267 ? 21.016 -4.207 -14.766 1 79.38 267 GLY A CA 1
ATOM 2073 C C . GLY A 1 267 ? 21.578 -5.578 -14.43 1 79.38 267 GLY A C 1
ATOM 2074 O O . GLY A 1 267 ? 21.547 -6 -13.273 1 79.38 267 GLY A O 1
ATOM 2075 N N . GLY A 1 268 ? 22 -6.332 -15.43 1 87.31 268 GLY A N 1
ATOM 2076 C CA . GLY A 1 268 ? 22.578 -7.648 -15.203 1 87.31 268 GLY A CA 1
ATOM 2077 C C . GLY A 1 268 ? 24.078 -7.668 -15.352 1 87.31 268 GLY A C 1
ATOM 2078 O O . GLY A 1 268 ? 24.75 -6.648 -15.156 1 87.31 268 GLY A O 1
ATOM 2079 N N . GLU A 1 269 ? 24.609 -8.867 -15.555 1 89.75 269 GLU A N 1
ATOM 2080 C CA . GLU A 1 269 ? 26.062 -9.023 -15.547 1 89.75 269 GLU A CA 1
ATOM 2081 C C . GLU A 1 269 ? 26.562 -9.5 -16.906 1 89.75 269 GLU A C 1
ATOM 2083 O O . GLU A 1 269 ? 27.781 -9.5 -17.156 1 89.75 269 GLU A O 1
ATOM 2088 N N . PHE A 1 270 ? 25.656 -9.859 -17.859 1 92.75 270 PHE A N 1
ATOM 2089 C CA . PHE A 1 270 ? 26.109 -10.367 -19.141 1 92.75 270 PHE A CA 1
ATOM 2090 C C . PHE A 1 270 ? 26.516 -9.227 -20.062 1 92.75 270 PHE A C 1
ATOM 2092 O O . PHE A 1 270 ? 25.734 -8.305 -20.297 1 92.75 270 PHE A O 1
ATOM 2099 N N . ASP A 1 271 ? 27.641 -9.258 -20.625 1 90.56 271 ASP A N 1
ATOM 2100 C CA . ASP A 1 271 ? 28.156 -8.188 -21.484 1 90.56 271 ASP A CA 1
ATOM 2101 C C . ASP A 1 271 ? 28.547 -8.727 -22.859 1 90.56 271 ASP A C 1
ATOM 2103 O O . ASP A 1 271 ? 29.234 -8.047 -23.625 1 90.56 271 ASP A O 1
ATOM 2107 N N . GLY A 1 272 ? 28.125 -9.922 -23.297 1 89.94 272 GLY A N 1
ATOM 2108 C CA . GLY A 1 272 ? 28.5 -10.508 -24.562 1 89.94 272 GLY A CA 1
ATOM 2109 C C . GLY A 1 272 ? 27.656 -10.008 -25.734 1 89.94 272 GLY A C 1
ATOM 2110 O O . GLY A 1 272 ? 26.734 -9.227 -25.531 1 89.94 272 GLY A O 1
ATOM 2111 N N . GLY A 1 273 ? 28.016 -10.359 -26.922 1 88.38 273 GLY A N 1
ATOM 2112 C CA . GLY A 1 273 ? 27.312 -9.961 -28.125 1 88.38 273 GLY A CA 1
ATOM 2113 C C . GLY A 1 273 ? 26.047 -10.75 -28.375 1 88.38 273 GLY A C 1
ATOM 2114 O O . GLY A 1 273 ? 25.656 -11.578 -27.547 1 88.38 273 GLY A O 1
ATOM 2115 N N . ASP A 1 274 ? 25.312 -10.516 -29.438 1 89.19 274 ASP A N 1
ATOM 2116 C CA . ASP A 1 274 ? 24 -11.094 -29.75 1 89.19 274 ASP A CA 1
ATOM 2117 C C . ASP A 1 274 ? 24.109 -12.602 -29.969 1 89.19 274 ASP A C 1
ATOM 2119 O O . ASP A 1 274 ? 23.25 -13.367 -29.531 1 89.19 274 ASP A O 1
ATOM 2123 N N . ASP A 1 275 ? 25.141 -12.992 -30.641 1 89.69 275 ASP A N 1
ATOM 2124 C CA . ASP A 1 275 ? 25.297 -14.414 -30.938 1 89.69 275 ASP A CA 1
ATOM 2125 C C . ASP A 1 275 ? 25.5 -15.219 -29.656 1 89.69 275 ASP A C 1
ATOM 2127 O O . ASP A 1 275 ? 24.938 -16.297 -29.5 1 89.69 275 ASP A O 1
ATOM 2131 N N . GLU A 1 276 ? 26.328 -14.68 -28.844 1 91.75 276 GLU A N 1
ATOM 2132 C CA . GLU A 1 276 ? 26.562 -15.336 -27.547 1 91.75 276 GLU A CA 1
ATOM 2133 C C . GLU A 1 276 ? 25.297 -15.336 -26.703 1 91.75 276 GLU A C 1
ATOM 2135 O O . GLU A 1 276 ? 25.016 -16.312 -26 1 91.75 276 GLU A O 1
ATOM 2140 N N . TYR A 1 277 ? 24.656 -14.219 -26.797 1 93.5 277 TYR A N 1
ATOM 2141 C CA . TYR A 1 277 ? 23.391 -14.078 -26.062 1 93.5 277 TYR A CA 1
ATOM 2142 C C . TYR A 1 277 ? 22.406 -15.156 -26.484 1 93.5 277 TYR A C 1
ATOM 2144 O O . TYR A 1 277 ? 21.828 -15.844 -25.641 1 93.5 277 TYR A O 1
ATOM 2152 N N . VAL A 1 278 ? 22.25 -15.344 -27.75 1 93.5 278 VAL A N 1
ATOM 2153 C CA . VAL A 1 278 ? 21.297 -16.312 -28.297 1 93.5 278 VAL A CA 1
ATOM 2154 C C . VAL A 1 278 ? 21.766 -17.734 -27.953 1 93.5 278 VAL A C 1
ATOM 2156 O O . VAL A 1 278 ? 20.953 -18.594 -27.625 1 93.5 278 VAL A O 1
ATOM 2159 N N . SER A 1 279 ? 23.047 -17.922 -28.031 1 92.62 279 SER A N 1
ATOM 2160 C CA . SER A 1 279 ? 23.609 -19.234 -27.734 1 92.62 279 SER A CA 1
ATOM 2161 C C . SER A 1 279 ? 23.297 -19.641 -26.297 1 92.62 279 SER A C 1
ATOM 2163 O O . SER A 1 279 ? 22.969 -20.797 -26.031 1 92.62 279 SER A O 1
ATOM 2165 N N . LEU A 1 280 ? 23.391 -18.75 -25.438 1 93.81 280 LEU A N 1
ATOM 2166 C CA . LEU A 1 280 ? 23.078 -19.016 -24.031 1 93.81 280 LEU A CA 1
ATOM 2167 C C . LEU A 1 280 ? 21.594 -19.281 -23.844 1 93.81 280 LEU A C 1
ATOM 2169 O O . LEU A 1 280 ? 21.203 -20.219 -23.141 1 93.81 280 LEU A O 1
ATOM 2173 N N . MET A 1 281 ? 20.812 -18.5 -24.453 1 93.81 281 MET A N 1
ATOM 2174 C CA . MET A 1 281 ? 19.359 -18.656 -24.344 1 93.81 281 MET A CA 1
ATOM 2175 C C . MET A 1 281 ? 18.906 -20 -24.922 1 93.81 281 MET A C 1
ATOM 2177 O O . MET A 1 281 ? 17.953 -20.594 -24.422 1 93.81 281 MET A O 1
ATOM 2181 N N . GLU A 1 282 ? 19.578 -20.406 -25.891 1 93.56 282 GLU A N 1
ATOM 2182 C CA . GLU A 1 282 ? 19.266 -21.672 -26.562 1 93.56 282 GLU A CA 1
ATOM 2183 C C . GLU A 1 282 ? 19.406 -22.844 -25.594 1 93.56 282 GLU A C 1
ATOM 2185 O O . GLU A 1 282 ? 18.672 -23.828 -25.703 1 93.56 282 GLU A O 1
ATOM 2190 N N . ILE A 1 283 ? 20.297 -22.719 -24.672 1 93.25 283 ILE A N 1
ATOM 2191 C CA . ILE A 1 283 ? 20.469 -23.781 -23.688 1 93.25 283 ILE A CA 1
ATOM 2192 C C . ILE A 1 283 ? 19.156 -24.031 -22.953 1 93.25 283 ILE A C 1
ATOM 2194 O O . ILE A 1 283 ? 18.719 -25.188 -22.828 1 93.25 283 ILE A O 1
ATOM 2198 N N . GLY A 1 284 ? 18.516 -23.031 -22.531 1 92.31 284 GLY A N 1
ATOM 2199 C CA . GLY A 1 284 ? 17.234 -23.141 -21.844 1 92.31 284 GLY A CA 1
ATOM 2200 C C . GLY A 1 284 ? 16.125 -23.641 -22.75 1 92.31 284 GLY A C 1
ATOM 2201 O O . GLY A 1 284 ? 15.344 -24.516 -22.359 1 92.31 284 GLY A O 1
ATOM 2202 N N . ALA A 1 285 ? 16.094 -23.094 -23.953 1 91.69 285 ALA A N 1
ATOM 2203 C CA . ALA A 1 285 ? 15.039 -23.469 -24.906 1 91.69 285 ALA A CA 1
ATOM 2204 C C . ALA A 1 285 ? 15.102 -24.953 -25.234 1 91.69 285 ALA A C 1
ATOM 2206 O O . ALA A 1 285 ? 14.078 -25.641 -25.266 1 91.69 285 ALA A O 1
ATOM 2207 N N . ARG A 1 286 ? 16.281 -25.438 -25.438 1 91.5 286 ARG A N 1
ATOM 2208 C CA . ARG A 1 286 ? 16.484 -26.828 -25.797 1 91.5 286 ARG A CA 1
ATOM 2209 C C . ARG A 1 286 ? 16.156 -27.75 -24.625 1 91.5 286 ARG A C 1
ATOM 2211 O O . ARG A 1 286 ? 15.727 -28.891 -24.828 1 91.5 286 ARG A O 1
ATOM 2218 N N . ALA A 1 287 ? 16.312 -27.219 -23.484 1 90.94 287 ALA A N 1
ATOM 2219 C CA . ALA A 1 287 ? 16.047 -28 -22.281 1 90.94 287 ALA A CA 1
ATOM 2220 C C . ALA A 1 287 ? 14.555 -27.969 -21.938 1 90.94 287 ALA A C 1
ATOM 2222 O O . ALA A 1 287 ? 14.125 -28.609 -20.984 1 90.94 287 ALA A O 1
ATOM 2223 N N . GLY A 1 288 ? 13.789 -27.188 -22.656 1 88.19 288 GLY A N 1
ATOM 2224 C CA . GLY A 1 288 ? 12.344 -27.188 -22.484 1 88.19 288 GLY A CA 1
ATOM 2225 C C . GLY A 1 288 ? 11.883 -26.297 -21.344 1 88.19 288 GLY A C 1
ATOM 2226 O O . GLY A 1 288 ? 10.945 -26.641 -20.609 1 88.19 288 GLY A O 1
ATOM 2227 N N . VAL A 1 289 ? 12.555 -25.234 -21.062 1 89.69 289 VAL A N 1
ATOM 2228 C CA . VAL A 1 289 ? 12.062 -24.281 -20.078 1 89.69 289 VAL A CA 1
ATOM 2229 C C . VAL A 1 289 ? 10.719 -23.703 -20.531 1 89.69 289 VAL A C 1
ATOM 2231 O O . VAL A 1 289 ? 10.383 -23.781 -21.719 1 89.69 289 VAL A O 1
ATOM 2234 N N . ASP A 1 290 ? 10.008 -23.172 -19.594 1 88.12 290 ASP A N 1
ATOM 2235 C CA . ASP A 1 290 ? 8.672 -22.672 -19.891 1 88.12 290 ASP A CA 1
ATOM 2236 C C . ASP A 1 290 ? 8.727 -21.297 -20.547 1 88.12 290 ASP A C 1
ATOM 2238 O O . ASP A 1 290 ? 7.953 -21 -21.453 1 88.12 290 ASP A O 1
ATOM 2242 N N . TRP A 1 291 ? 9.68 -20.531 -20.016 1 91.12 291 TRP A N 1
ATOM 2243 C CA . TRP A 1 291 ? 9.789 -19.141 -20.438 1 91.12 291 TRP A CA 1
ATOM 2244 C C . TRP A 1 291 ? 11.25 -18.766 -20.672 1 91.12 291 TRP A C 1
ATOM 2246 O O . TRP A 1 291 ? 12.141 -19.234 -19.969 1 91.12 291 TRP A O 1
ATOM 2256 N N . VAL A 1 292 ? 11.406 -17.906 -21.656 1 93.81 292 VAL A N 1
ATOM 2257 C CA . VAL A 1 292 ? 12.688 -17.25 -21.844 1 93.81 292 VAL A CA 1
ATOM 2258 C C . VAL A 1 292 ? 12.508 -15.727 -21.797 1 93.81 292 VAL A C 1
ATOM 2260 O O . VAL A 1 292 ? 11.617 -15.18 -22.438 1 93.81 292 VAL A O 1
ATOM 2263 N N . GLU A 1 293 ? 13.258 -15.078 -20.984 1 92.75 293 GLU A N 1
ATOM 2264 C CA . GLU A 1 293 ? 13.219 -13.617 -20.906 1 92.75 293 GLU A CA 1
ATOM 2265 C C . GLU A 1 293 ? 14.242 -12.984 -21.844 1 92.75 293 GLU A C 1
ATOM 2267 O O . GLU A 1 293 ? 15.43 -13.281 -21.766 1 92.75 293 GLU A O 1
ATOM 2272 N N . VAL A 1 294 ? 13.773 -12.172 -22.719 1 92.19 294 VAL A N 1
ATOM 2273 C CA . VAL A 1 294 ? 14.625 -11.547 -23.719 1 92.19 294 VAL A CA 1
ATOM 2274 C C . VAL A 1 294 ? 14.711 -10.047 -23.469 1 92.19 294 VAL A C 1
ATOM 2276 O O . VAL A 1 294 ? 13.719 -9.414 -23.094 1 92.19 294 VAL A O 1
ATOM 2279 N N . ASP A 1 295 ? 15.875 -9.484 -23.672 1 90.38 295 ASP A N 1
ATOM 2280 C CA . ASP A 1 295 ? 16.094 -8.047 -23.594 1 90.38 295 ASP A CA 1
ATOM 2281 C C . ASP A 1 295 ? 15.5 -7.34 -24.812 1 90.38 295 ASP A C 1
ATOM 2283 O O . ASP A 1 295 ? 15.969 -7.52 -25.938 1 90.38 295 ASP A O 1
ATOM 2287 N N . ALA A 1 296 ? 14.547 -6.465 -24.562 1 88.06 296 ALA A N 1
ATOM 2288 C CA . ALA A 1 296 ? 13.805 -5.82 -25.641 1 88.06 296 ALA A CA 1
ATOM 2289 C C . ALA A 1 296 ? 14.695 -4.855 -26.422 1 88.06 296 ALA A C 1
ATOM 2291 O O . ALA A 1 296 ? 14.398 -4.512 -27.562 1 88.06 296 ALA A O 1
ATOM 2292 N N . SER A 1 297 ? 15.719 -4.457 -25.844 1 84.06 297 SER A N 1
ATOM 2293 C CA . SER A 1 297 ? 16.594 -3.492 -26.5 1 84.06 297 SER A CA 1
ATOM 2294 C C . SER A 1 297 ? 17.453 -4.164 -27.562 1 84.06 297 SER A C 1
ATOM 2296 O O . SER A 1 297 ? 18.062 -3.486 -28.406 1 84.06 297 SER A O 1
ATOM 2298 N N . ARG A 1 298 ? 17.516 -5.473 -27.547 1 85 298 ARG A N 1
ATOM 2299 C CA . ARG A 1 298 ? 18.328 -6.191 -28.516 1 85 298 ARG A CA 1
ATOM 2300 C C . ARG A 1 298 ? 17.531 -6.461 -29.797 1 85 298 ARG A C 1
ATOM 2302 O O . ARG A 1 298 ? 16.688 -7.371 -29.828 1 85 298 ARG A O 1
ATOM 2309 N N . GLU A 1 299 ? 17.641 -5.688 -30.781 1 76.25 299 GLU A N 1
ATOM 2310 C CA . GLU A 1 299 ? 16.859 -5.738 -32 1 76.25 299 GLU A CA 1
ATOM 2311 C C . GLU A 1 299 ? 17.594 -6.492 -33.125 1 76.25 299 GLU A C 1
ATOM 2313 O O . GLU A 1 299 ? 17.141 -6.508 -34.25 1 76.25 299 GLU A O 1
ATOM 2318 N N . GLY A 1 300 ? 18.562 -7.137 -32.844 1 78.06 300 GLY A N 1
ATOM 2319 C CA . GLY A 1 300 ? 19.312 -7.848 -33.875 1 78.06 300 GLY A CA 1
ATOM 2320 C C . GLY A 1 300 ? 18.531 -8.969 -34.5 1 78.06 300 GLY A C 1
ATOM 2321 O O . GLY A 1 300 ? 17.594 -9.5 -33.906 1 78.06 300 GLY A O 1
ATOM 2322 N N . ALA A 1 301 ? 18.797 -9.273 -35.688 1 82.19 301 ALA A N 1
ATOM 2323 C CA . ALA A 1 301 ? 18.125 -10.305 -36.469 1 82.19 301 ALA A CA 1
ATOM 2324 C C . ALA A 1 301 ? 18.203 -11.656 -35.75 1 82.19 301 ALA A C 1
ATOM 2326 O O . ALA A 1 301 ? 17.219 -12.414 -35.75 1 82.19 301 ALA A O 1
ATOM 2327 N N . ALA A 1 302 ? 19.281 -11.883 -35.156 1 84.81 302 ALA A N 1
ATOM 2328 C CA . ALA A 1 302 ? 19.484 -13.172 -34.5 1 84.81 302 ALA A CA 1
ATOM 2329 C C . ALA A 1 302 ? 18.484 -13.352 -33.375 1 84.81 302 ALA A C 1
ATOM 2331 O O . ALA A 1 302 ? 17.906 -14.438 -33.188 1 84.81 302 ALA A O 1
ATOM 2332 N N . VAL A 1 303 ? 18.281 -12.336 -32.688 1 85.88 303 VAL A N 1
ATOM 2333 C CA . VAL A 1 303 ? 17.375 -12.391 -31.547 1 85.88 303 VAL A CA 1
ATOM 2334 C C . VAL A 1 303 ? 15.93 -12.523 -32.031 1 85.88 303 VAL A C 1
ATOM 2336 O O . VAL A 1 303 ? 15.148 -13.297 -31.484 1 85.88 303 VAL A O 1
ATOM 2339 N N . GLN A 1 304 ? 15.609 -11.883 -33.062 1 84.75 304 GLN A N 1
ATOM 2340 C CA . GLN A 1 304 ? 14.266 -11.945 -33.625 1 84.75 304 GLN A CA 1
ATOM 2341 C C . GLN A 1 304 ? 13.945 -13.344 -34.156 1 84.75 304 GLN A C 1
ATOM 2343 O O . GLN A 1 304 ? 12.844 -13.859 -33.906 1 84.75 304 GLN A O 1
ATOM 2348 N N . GLU A 1 305 ? 14.883 -13.836 -34.812 1 86.19 305 GLU A N 1
ATOM 2349 C CA . GLU A 1 305 ? 14.711 -15.188 -35.344 1 86.19 305 GLU A CA 1
ATOM 2350 C C . GLU A 1 305 ? 14.562 -16.203 -34.188 1 86.19 305 GLU A C 1
ATOM 2352 O O . GLU A 1 305 ? 13.734 -17.109 -34.281 1 86.19 305 GLU A O 1
ATOM 2357 N N . PHE A 1 306 ? 15.352 -15.977 -33.25 1 89.12 306 PHE A N 1
ATOM 2358 C CA . PHE A 1 306 ? 15.297 -16.844 -32.062 1 89.12 306 PHE A CA 1
ATOM 2359 C C . PHE A 1 306 ? 13.922 -16.781 -31.422 1 89.12 306 PHE A C 1
ATOM 2361 O O . PHE A 1 306 ? 13.336 -17.828 -31.094 1 89.12 306 PHE A O 1
ATOM 2368 N N . CYS A 1 307 ? 13.367 -15.664 -31.281 1 88.44 307 CYS A N 1
ATOM 2369 C CA . CYS A 1 307 ? 12.055 -15.484 -30.656 1 88.44 307 CYS A CA 1
ATOM 2370 C C . CYS A 1 307 ? 10.961 -16.156 -31.469 1 88.44 307 CYS A C 1
ATOM 2372 O O . CYS A 1 307 ? 10.047 -16.766 -30.922 1 88.44 307 CYS A O 1
ATOM 2374 N N . ALA A 1 308 ? 11.102 -16.094 -32.688 1 84.19 308 ALA A N 1
ATOM 2375 C CA . ALA A 1 308 ? 10.125 -16.719 -33.562 1 84.19 308 ALA A CA 1
ATOM 2376 C C . ALA A 1 308 ? 10.148 -18.234 -33.438 1 84.19 308 ALA A C 1
ATOM 2378 O O . ALA A 1 308 ? 9.109 -18.891 -33.5 1 84.19 308 ALA A O 1
ATOM 2379 N N . GLU A 1 309 ? 11.305 -18.766 -33.219 1 84.75 309 GLU A N 1
ATOM 2380 C CA . GLU A 1 309 ? 11.484 -20.219 -33.094 1 84.75 309 GLU A CA 1
ATOM 2381 C C . GLU A 1 309 ? 10.938 -20.719 -31.766 1 84.75 309 GLU A C 1
ATOM 2383 O O . GLU A 1 309 ? 10.492 -21.859 -31.672 1 84.75 309 GLU A O 1
ATOM 2388 N N . LEU A 1 310 ? 10.977 -19.938 -30.781 1 87 310 LEU A N 1
ATOM 2389 C CA . LEU A 1 310 ? 10.531 -20.328 -29.453 1 87 310 LEU A CA 1
ATOM 2390 C C . LEU A 1 310 ? 9.047 -20.688 -29.469 1 87 310 LEU A C 1
ATOM 2392 O O . LEU A 1 310 ? 8.633 -21.672 -28.828 1 87 310 LEU A O 1
ATOM 2396 N N . SER A 1 311 ? 8.312 -19.938 -30.156 1 77.31 311 SER A N 1
ATOM 2397 C CA . SER A 1 311 ? 6.875 -20.172 -30.203 1 77.31 311 SER A CA 1
ATOM 2398 C C . SER A 1 311 ? 6.562 -21.547 -30.781 1 77.31 311 SER A C 1
ATOM 2400 O O . SER A 1 311 ? 5.617 -22.203 -30.344 1 77.31 311 SER A O 1
ATOM 2402 N N . VAL A 1 312 ? 7.41 -21.906 -31.641 1 74.12 312 VAL A N 1
ATOM 2403 C CA . VAL A 1 312 ? 7.215 -23.188 -32.281 1 74.12 312 VAL A CA 1
ATOM 2404 C C . VAL A 1 312 ? 7.578 -24.312 -31.328 1 74.12 312 VAL A C 1
ATOM 2406 O O . VAL A 1 312 ? 7 -25.406 -31.391 1 74.12 312 VAL A O 1
ATOM 2409 N N . ARG A 1 313 ? 8.445 -24.062 -30.453 1 77 313 ARG A N 1
ATOM 2410 C CA . ARG A 1 313 ? 8.922 -25.062 -29.516 1 77 313 ARG A CA 1
ATOM 2411 C C . ARG A 1 313 ? 8.07 -25.062 -28.234 1 77 313 ARG A C 1
ATOM 2413 O O . ARG A 1 313 ? 8.391 -25.75 -27.281 1 77 313 ARG A O 1
ATOM 2420 N N . GLY A 1 314 ? 7.055 -24.234 -28.219 1 79.44 314 GLY A N 1
ATOM 2421 C CA . GLY A 1 314 ? 6.18 -24.188 -27.047 1 79.44 314 GLY A CA 1
ATOM 2422 C C . GLY A 1 314 ? 6.754 -23.391 -25.906 1 79.44 314 GLY A C 1
ATOM 2423 O O . GLY A 1 314 ? 6.32 -23.547 -24.75 1 79.44 314 GLY A O 1
ATOM 2424 N N . VAL A 1 315 ? 7.805 -22.672 -26.094 1 87.88 315 VAL A N 1
ATOM 2425 C CA . VAL A 1 315 ? 8.406 -21.812 -25.078 1 87.88 315 VAL A CA 1
ATOM 2426 C C . VAL A 1 315 ? 7.895 -20.391 -25.25 1 87.88 315 VAL A C 1
ATOM 2428 O O . VAL A 1 315 ? 7.918 -19.828 -26.359 1 87.88 315 VAL A O 1
ATOM 2431 N N . ARG A 1 316 ? 7.414 -19.797 -24.188 1 90.19 316 ARG A N 1
ATOM 2432 C CA . ARG A 1 316 ? 6.891 -18.438 -24.25 1 90.19 316 ARG A CA 1
ATOM 2433 C C . ARG A 1 316 ? 7.992 -17.406 -24 1 90.19 316 ARG A C 1
ATOM 2435 O O . ARG A 1 316 ? 9.016 -17.734 -23.391 1 90.19 316 ARG A O 1
ATOM 2442 N N . VAL A 1 317 ? 7.73 -16.25 -24.516 1 92.5 317 VAL A N 1
ATOM 2443 C CA . VAL A 1 317 ? 8.75 -15.203 -24.453 1 92.5 317 VAL A CA 1
ATOM 2444 C C . VAL A 1 317 ? 8.305 -14.117 -23.469 1 92.5 317 VAL A C 1
ATOM 2446 O O . VAL A 1 317 ? 7.164 -13.648 -23.531 1 92.5 317 VAL A O 1
ATOM 2449 N N . VAL A 1 318 ? 9.141 -13.766 -22.531 1 92.25 318 VAL A N 1
ATOM 2450 C CA . VAL A 1 318 ? 9.023 -12.562 -21.719 1 92.25 318 VAL A CA 1
ATOM 2451 C C . VAL A 1 318 ? 9.93 -11.469 -22.266 1 92.25 318 VAL A C 1
ATOM 2453 O O . VAL A 1 318 ? 11.133 -11.68 -22.422 1 92.25 318 VAL A O 1
ATOM 2456 N N . SER A 1 319 ? 9.359 -10.383 -22.641 1 92.94 319 SER A N 1
ATOM 2457 C CA . SER A 1 319 ? 10.141 -9.242 -23.125 1 92.94 319 SER A CA 1
ATOM 2458 C C . SER A 1 319 ? 10.398 -8.25 -21.984 1 92.94 319 SER A C 1
ATOM 2460 O O . SER A 1 319 ? 9.469 -7.785 -21.344 1 92.94 319 SER A O 1
ATOM 2462 N N . MET A 1 320 ? 11.648 -7.891 -21.797 1 92.38 320 MET A N 1
ATOM 2463 C CA . MET A 1 320 ? 11.984 -7.043 -20.656 1 92.38 320 MET A CA 1
ATOM 2464 C C . MET A 1 320 ? 12.641 -5.75 -21.109 1 92.38 320 MET A C 1
ATOM 2466 O O . MET A 1 320 ? 13.461 -5.754 -22.031 1 92.38 320 MET A O 1
ATOM 2470 N N . HIS A 1 321 ? 12.227 -4.672 -20.531 1 92.5 321 HIS A N 1
ATOM 2471 C CA . HIS A 1 321 ? 12.836 -3.357 -20.703 1 92.5 321 HIS A CA 1
ATOM 2472 C C . HIS A 1 321 ? 13.32 -2.803 -19.359 1 92.5 321 HIS A C 1
ATOM 2474 O O . HIS A 1 321 ? 12.625 -2.893 -18.359 1 92.5 321 HIS A O 1
ATOM 2480 N N . PHE A 1 322 ? 14.555 -2.285 -19.375 1 93.31 322 PHE A N 1
ATOM 2481 C CA . PHE A 1 322 ? 15.133 -1.672 -18.188 1 93.31 322 PHE A CA 1
ATOM 2482 C C . PHE A 1 322 ? 15.5 -0.217 -18.453 1 93.31 322 PHE A C 1
ATOM 2484 O O . PHE A 1 322 ? 16.125 0.096 -19.453 1 93.31 322 PHE A O 1
ATOM 2491 N N . GLU A 1 323 ? 15.031 0.652 -17.531 1 92.25 323 GLU A N 1
ATOM 2492 C CA . GLU A 1 323 ? 15.391 2.064 -17.578 1 92.25 323 GLU A CA 1
ATOM 2493 C C . GLU A 1 323 ? 16.281 2.449 -16.406 1 92.25 323 GLU A C 1
ATOM 2495 O O . GLU A 1 323 ? 15.938 2.197 -15.242 1 92.25 323 GLU A O 1
ATOM 2500 N N . LYS A 1 324 ? 17.375 3.105 -16.641 1 90.56 324 LYS A N 1
ATOM 2501 C CA . LYS A 1 324 ? 18.344 3.465 -15.617 1 90.56 324 LYS A CA 1
ATOM 2502 C C . LYS A 1 324 ? 17.734 4.434 -14.602 1 90.56 324 LYS A C 1
ATOM 2504 O O . LYS A 1 324 ? 18.047 4.371 -13.414 1 90.56 324 LYS A O 1
ATOM 2509 N N . GLU A 1 325 ? 16.906 5.336 -15.086 1 92.31 325 GLU A N 1
ATOM 2510 C CA . GLU A 1 325 ? 16.219 6.285 -14.211 1 92.31 325 GLU A CA 1
ATOM 2511 C C . GLU A 1 325 ? 14.727 6.355 -14.539 1 92.31 325 GLU A C 1
ATOM 2513 O O . GLU A 1 325 ? 14.344 6.383 -15.711 1 92.31 325 GLU A O 1
ATOM 2518 N N . CYS A 1 326 ? 13.969 6.301 -13.492 1 93.56 326 CYS A N 1
ATOM 2519 C CA . CYS A 1 326 ? 12.523 6.402 -13.695 1 93.56 326 CYS A CA 1
ATOM 2520 C C . CYS A 1 326 ? 12.164 7.688 -14.438 1 93.56 326 CYS A C 1
ATOM 2522 O O . CYS A 1 326 ? 12.633 8.766 -14.07 1 93.56 326 CYS A O 1
ATOM 2524 N N . PRO A 1 327 ? 11.406 7.59 -15.492 1 93.19 327 PRO A N 1
ATOM 2525 C CA . PRO A 1 327 ? 11.016 8.797 -16.219 1 93.19 327 PRO A CA 1
ATOM 2526 C C . PRO A 1 327 ? 10.094 9.703 -15.406 1 93.19 327 PRO A C 1
ATOM 2528 O O . PRO A 1 327 ? 9.508 9.266 -14.422 1 93.19 327 PRO A O 1
ATOM 2531 N N . ASP A 1 328 ? 9.938 10.977 -15.797 1 87.88 328 ASP A N 1
ATOM 2532 C CA . ASP A 1 328 ? 9.133 11.961 -15.086 1 87.88 328 ASP A CA 1
ATOM 2533 C C . ASP A 1 328 ? 7.676 11.906 -15.539 1 87.88 328 ASP A C 1
ATOM 2535 O O . ASP A 1 328 ? 6.801 12.5 -14.906 1 87.88 328 ASP A O 1
ATOM 2539 N N . ASP A 1 329 ? 7.527 11.125 -16.641 1 90.12 329 ASP A N 1
ATOM 2540 C CA . ASP A 1 329 ? 6.191 11.117 -17.234 1 90.12 329 ASP A CA 1
ATOM 2541 C C . ASP A 1 329 ? 5.707 9.695 -17.484 1 90.12 329 ASP A C 1
ATOM 2543 O O . ASP A 1 329 ? 6.48 8.844 -17.938 1 90.12 329 ASP A O 1
ATOM 2547 N N . MET A 1 330 ? 4.43 9.492 -17.328 1 91.56 330 MET A N 1
ATOM 2548 C CA . MET A 1 330 ? 3.814 8.18 -17.5 1 91.56 330 MET A CA 1
ATOM 2549 C C . MET A 1 330 ? 3.811 7.773 -18.969 1 91.56 330 MET A C 1
ATOM 2551 O O . MET A 1 330 ? 3.863 6.582 -19.281 1 91.56 330 MET A O 1
ATOM 2555 N N . SER A 1 331 ? 3.764 8.734 -19.859 1 91.56 331 SER A N 1
ATOM 2556 C CA . SER A 1 331 ? 3.719 8.438 -21.281 1 91.56 331 SER A CA 1
ATOM 2557 C C . SER A 1 331 ? 4.996 7.75 -21.75 1 91.56 331 SER A C 1
ATOM 2559 O O . SER A 1 331 ? 4.965 6.922 -22.656 1 91.56 331 SER A O 1
ATOM 2561 N N . ALA A 1 332 ? 6.094 8.078 -21.141 1 94.56 332 ALA A N 1
ATOM 2562 C CA . ALA A 1 332 ? 7.363 7.426 -21.469 1 94.56 332 ALA A CA 1
ATOM 2563 C C . ALA A 1 332 ? 7.332 5.945 -21.094 1 94.56 332 ALA A C 1
ATOM 2565 O O . ALA A 1 332 ? 7.848 5.102 -21.828 1 94.56 332 ALA A O 1
ATOM 2566 N N . VAL A 1 333 ? 6.758 5.594 -19.984 1 95.25 333 VAL A N 1
ATOM 2567 C CA . VAL A 1 333 ? 6.621 4.207 -19.562 1 95.25 333 VAL A CA 1
ATOM 2568 C C . VAL A 1 333 ? 5.715 3.449 -20.531 1 95.25 333 VAL A C 1
ATOM 2570 O O . VAL A 1 333 ? 6.043 2.342 -20.953 1 95.25 333 VAL A O 1
ATOM 2573 N N . ALA A 1 334 ? 4.562 4.098 -20.859 1 94.75 334 ALA A N 1
ATOM 2574 C CA . ALA A 1 334 ? 3.611 3.477 -21.781 1 94.75 334 ALA A CA 1
ATOM 2575 C C . ALA A 1 334 ? 4.262 3.191 -23.141 1 94.75 334 ALA A C 1
ATOM 2577 O O . ALA A 1 334 ? 4.055 2.127 -23.719 1 94.75 334 ALA A O 1
ATOM 2578 N N . ARG A 1 335 ? 5.062 4.117 -23.609 1 93.69 335 ARG A N 1
ATOM 2579 C CA . ARG A 1 335 ? 5.754 3.947 -24.891 1 93.69 335 ARG A CA 1
ATOM 2580 C C . ARG A 1 335 ? 6.754 2.797 -24.828 1 93.69 335 ARG A C 1
ATOM 2582 O O . ARG A 1 335 ? 6.84 1.986 -25.75 1 93.69 335 ARG A O 1
ATOM 2589 N N . ALA A 1 336 ? 7.504 2.746 -23.781 1 93.69 336 ALA A N 1
ATOM 2590 C CA . ALA A 1 336 ? 8.477 1.669 -23.609 1 93.69 336 ALA A CA 1
ATOM 2591 C C . ALA A 1 336 ? 7.785 0.308 -23.578 1 93.69 336 ALA A C 1
ATOM 2593 O O . ALA A 1 336 ? 8.289 -0.654 -24.172 1 93.69 336 ALA A O 1
ATOM 2594 N N . LEU A 1 337 ? 6.684 0.18 -22.938 1 94.56 337 LEU A N 1
ATOM 2595 C CA . LEU A 1 337 ? 5.926 -1.064 -22.859 1 94.56 337 LEU A CA 1
ATOM 2596 C C . LEU A 1 337 ? 5.406 -1.474 -24.234 1 94.56 337 LEU A C 1
ATOM 2598 O O . LEU A 1 337 ? 5.43 -2.656 -24.594 1 94.56 337 LEU A O 1
ATOM 2602 N N . GLN A 1 338 ? 4.98 -0.493 -24.984 1 92.44 338 GLN A N 1
ATOM 2603 C CA . GLN A 1 338 ? 4.496 -0.781 -26.328 1 92.44 338 GLN A CA 1
ATOM 2604 C C . GLN A 1 338 ? 5.621 -1.308 -27.219 1 92.44 338 GLN A C 1
ATOM 2606 O O . GLN A 1 338 ? 5.406 -2.205 -28.031 1 92.44 338 GLN A O 1
ATOM 2611 N N . GLU A 1 339 ? 6.738 -0.837 -26.984 1 88.06 339 GLU A N 1
ATOM 2612 C CA . GLU A 1 339 ? 7.895 -1.268 -27.766 1 88.06 339 GLU A CA 1
ATOM 2613 C C . GLU A 1 339 ? 8.328 -2.68 -27.375 1 88.06 339 GLU A C 1
ATOM 2615 O O . GLU A 1 339 ? 8.938 -3.389 -28.188 1 88.06 339 GLU A O 1
ATOM 2620 N N . CYS A 1 340 ? 8.016 -3.146 -26.25 1 91.06 340 CYS A N 1
ATOM 2621 C CA . CYS A 1 340 ? 8.422 -4.449 -25.719 1 91.06 340 CYS A CA 1
ATOM 2622 C C . CYS A 1 340 ? 7.508 -5.551 -26.25 1 91.06 340 CYS A C 1
ATOM 2624 O O . CYS A 1 340 ? 7.695 -6.727 -25.922 1 91.06 340 CYS A O 1
ATOM 2626 N N . ARG A 1 341 ? 6.562 -5.316 -27.094 1 89.06 341 ARG A N 1
ATOM 2627 C CA . ARG A 1 341 ? 5.645 -6.328 -27.609 1 89.06 341 ARG A CA 1
ATOM 2628 C C . ARG A 1 341 ? 6.348 -7.238 -28.609 1 89.06 341 ARG A C 1
ATOM 2630 O O . ARG A 1 341 ? 5.852 -8.32 -28.938 1 89.06 341 ARG A O 1
ATOM 2637 N N . LEU A 1 342 ? 7.523 -6.93 -29.094 1 84.81 342 LEU A N 1
ATOM 2638 C CA . LEU A 1 342 ? 8.305 -7.703 -30.062 1 84.81 342 LEU A CA 1
ATOM 2639 C C . LEU A 1 342 ? 7.422 -8.195 -31.203 1 84.81 342 LEU A C 1
ATOM 2641 O O . LEU A 1 342 ? 7.387 -9.398 -31.484 1 84.81 342 LEU A O 1
ATOM 2645 N N . LYS A 1 343 ? 6.691 -7.254 -31.844 1 80.19 343 LYS A N 1
ATOM 2646 C CA . LYS A 1 343 ? 5.797 -7.523 -32.969 1 80.19 343 LYS A CA 1
ATOM 2647 C C . LYS A 1 343 ? 4.777 -8.602 -32.625 1 80.19 343 LYS A C 1
ATOM 2649 O O . LYS A 1 343 ? 4.461 -9.461 -33.438 1 80.19 343 LYS A O 1
ATOM 2654 N N . GLY A 1 344 ? 4.488 -8.742 -31.328 1 82.38 344 GLY A N 1
ATOM 2655 C CA . GLY A 1 344 ? 3.426 -9.625 -30.875 1 82.38 344 GLY A CA 1
ATOM 2656 C C . GLY A 1 344 ? 3.938 -10.961 -30.375 1 82.38 344 GLY A C 1
ATOM 2657 O O . GLY A 1 344 ? 3.152 -11.805 -29.938 1 82.38 344 GLY A O 1
ATOM 2658 N N . THR A 1 345 ? 5.266 -11.18 -30.344 1 86.62 345 THR A N 1
ATOM 2659 C CA . THR A 1 345 ? 5.82 -12.461 -29.906 1 86.62 345 THR A CA 1
ATOM 2660 C C . THR A 1 345 ? 5.898 -12.539 -28.391 1 86.62 345 THR A C 1
ATOM 2662 O O . THR A 1 345 ? 5.949 -13.633 -27.828 1 86.62 345 THR A O 1
ATOM 2665 N N . ALA A 1 346 ? 5.918 -11.445 -27.766 1 90.88 346 ALA A N 1
ATOM 2666 C CA . ALA A 1 346 ? 6.008 -11.43 -26.312 1 90.88 346 ALA A CA 1
ATOM 2667 C C . ALA A 1 346 ? 4.688 -11.836 -25.672 1 90.88 346 ALA A C 1
ATOM 2669 O O . ALA A 1 346 ? 3.627 -11.312 -26.031 1 90.88 346 ALA A O 1
ATOM 2670 N N . SER A 1 347 ? 4.734 -12.773 -24.812 1 90.88 347 SER A N 1
ATOM 2671 C CA . SER A 1 347 ? 3.551 -13.211 -24.094 1 90.88 347 SER A CA 1
ATOM 2672 C C . SER A 1 347 ? 3.398 -12.461 -22.766 1 90.88 347 SER A C 1
ATOM 2674 O O . SER A 1 347 ? 2.303 -12.398 -22.203 1 90.88 347 SER A O 1
ATOM 2676 N N . VAL A 1 348 ? 4.465 -11.969 -22.234 1 92 348 VAL A N 1
ATOM 2677 C CA . VAL A 1 348 ? 4.508 -11.125 -21.047 1 92 348 VAL A CA 1
ATOM 2678 C C . VAL A 1 348 ? 5.531 -10.008 -21.25 1 92 348 VAL A C 1
ATOM 2680 O O . VAL A 1 348 ? 6.582 -10.219 -21.844 1 92 348 VAL A O 1
ATOM 2683 N N . ILE A 1 349 ? 5.188 -8.891 -20.797 1 94.56 349 ILE A N 1
ATOM 2684 C CA . ILE A 1 349 ? 6.09 -7.75 -20.891 1 94.56 349 ILE A CA 1
ATOM 2685 C C . ILE A 1 349 ? 6.508 -7.301 -19.5 1 94.56 349 ILE A C 1
ATOM 2687 O O . ILE A 1 349 ? 5.672 -7.223 -18.594 1 94.56 349 ILE A O 1
ATOM 2691 N N . LYS A 1 350 ? 7.75 -7.051 -19.328 1 93.69 350 LYS A N 1
ATOM 2692 C CA . LYS A 1 350 ? 8.297 -6.648 -18.031 1 93.69 350 LYS A CA 1
ATOM 2693 C C . LYS A 1 350 ? 9.031 -5.312 -18.141 1 93.69 350 LYS A C 1
ATOM 2695 O O . LYS A 1 350 ? 9.93 -5.156 -18.969 1 93.69 350 LYS A O 1
ATOM 2700 N N . TYR A 1 351 ? 8.602 -4.375 -17.359 1 95.81 351 TYR A N 1
ATOM 2701 C CA . TYR A 1 351 ? 9.242 -3.066 -17.266 1 95.81 351 TYR A CA 1
ATOM 2702 C C . TYR A 1 351 ? 9.859 -2.852 -15.891 1 95.81 351 TYR A C 1
ATOM 2704 O O . TYR A 1 351 ? 9.188 -3.014 -14.867 1 95.81 351 TYR A O 1
ATOM 2712 N N . VAL A 1 352 ? 11.156 -2.494 -15.852 1 94.31 352 VAL A N 1
ATOM 2713 C CA . VAL A 1 352 ? 11.859 -2.215 -14.602 1 94.31 352 VAL A CA 1
ATOM 2714 C C . VAL A 1 352 ? 12.625 -0.898 -14.727 1 94.31 352 VAL A C 1
ATOM 2716 O O . VAL A 1 352 ? 13.203 -0.604 -15.773 1 94.31 352 VAL A O 1
ATOM 2719 N N . CYS A 1 353 ? 12.594 -0.05 -13.742 1 95.38 353 CYS A N 1
ATOM 2720 C CA . CYS A 1 353 ? 13.398 1.164 -13.719 1 95.38 353 CYS A CA 1
ATOM 2721 C C . CYS A 1 353 ? 13.945 1.432 -12.32 1 95.38 353 CYS A C 1
ATOM 2723 O O . CYS A 1 353 ? 13.461 0.863 -11.336 1 95.38 353 CYS A O 1
ATOM 2725 N N . ASN A 1 354 ? 14.992 2.24 -12.219 1 94 354 ASN A N 1
ATOM 2726 C CA . ASN A 1 354 ? 15.492 2.729 -10.938 1 94 354 ASN A CA 1
ATOM 2727 C C . ASN A 1 354 ? 14.719 3.959 -10.469 1 94 354 ASN A C 1
ATOM 2729 O O . ASN A 1 354 ? 14.477 4.879 -11.25 1 94 354 ASN A O 1
ATOM 2733 N N . SER A 1 355 ? 14.289 3.893 -9.242 1 93.12 355 SER A N 1
ATOM 2734 C CA . SER A 1 355 ? 13.484 4.984 -8.703 1 93.12 355 SER A CA 1
ATOM 2735 C C . SER A 1 355 ? 14.211 5.703 -7.57 1 93.12 355 SER A C 1
ATOM 2737 O O . SER A 1 355 ? 15.023 5.102 -6.867 1 93.12 355 SER A O 1
ATOM 2739 N N . SER A 1 356 ? 13.891 7.027 -7.398 1 88.44 356 SER A N 1
ATOM 2740 C CA . SER A 1 356 ? 14.508 7.844 -6.359 1 88.44 356 SER A CA 1
ATOM 2741 C C . SER A 1 356 ? 13.492 8.242 -5.297 1 88.44 356 SER A C 1
ATOM 2743 O O . SER A 1 356 ? 13.859 8.688 -4.207 1 88.44 356 SER A O 1
ATOM 2745 N N . GLU A 1 357 ? 12.219 8.055 -5.648 1 88.19 357 GLU A N 1
ATOM 2746 C CA . GLU A 1 357 ? 11.148 8.414 -4.727 1 88.19 357 GLU A CA 1
ATOM 2747 C C . GLU A 1 357 ? 10.055 7.34 -4.715 1 88.19 357 GLU A C 1
ATOM 2749 O O . GLU A 1 357 ? 9.734 6.762 -5.754 1 88.19 357 GLU A O 1
ATOM 2754 N N . PRO A 1 358 ? 9.406 7.145 -3.592 1 88.38 358 PRO A N 1
ATOM 2755 C CA . PRO A 1 358 ? 8.375 6.102 -3.498 1 88.38 358 PRO A CA 1
ATOM 2756 C C . PRO A 1 358 ? 7.188 6.359 -4.418 1 88.38 358 PRO A C 1
ATOM 2758 O O . PRO A 1 358 ? 6.609 5.418 -4.969 1 88.38 358 PRO A O 1
ATOM 2761 N N . GLY A 1 359 ? 6.863 7.609 -4.598 1 89.94 359 GLY A N 1
ATOM 2762 C CA . GLY A 1 359 ? 5.711 7.969 -5.41 1 89.94 359 GLY A CA 1
ATOM 2763 C C . GLY A 1 359 ? 5.852 7.551 -6.863 1 89.94 359 GLY A C 1
ATOM 2764 O O . GLY A 1 359 ? 4.855 7.457 -7.586 1 89.94 359 GLY A O 1
ATOM 2765 N N . GLN A 1 360 ? 7.051 7.273 -7.273 1 93.38 360 GLN A N 1
ATOM 2766 C CA . GLN A 1 360 ? 7.293 6.855 -8.648 1 93.38 360 GLN A CA 1
ATOM 2767 C C . GLN A 1 360 ? 6.676 5.484 -8.922 1 93.38 360 GLN A C 1
ATOM 2769 O O . GLN A 1 360 ? 6.5 5.102 -10.086 1 93.38 360 GLN A O 1
ATOM 2774 N N . ALA A 1 361 ? 6.332 4.707 -7.867 1 95.12 361 ALA A N 1
ATOM 2775 C CA . ALA A 1 361 ? 5.617 3.445 -8.031 1 95.12 361 ALA A CA 1
ATOM 2776 C C . ALA A 1 361 ? 4.281 3.66 -8.742 1 95.12 361 ALA A C 1
ATOM 2778 O O . ALA A 1 361 ? 3.916 2.891 -9.633 1 95.12 361 ALA A O 1
ATOM 2779 N N . VAL A 1 362 ? 3.58 4.75 -8.336 1 94.06 362 VAL A N 1
ATOM 2780 C CA . VAL A 1 362 ? 2.281 5.062 -8.922 1 94.06 362 VAL A CA 1
ATOM 2781 C C . VAL A 1 362 ? 2.461 5.527 -10.367 1 94.06 362 VAL A C 1
ATOM 2783 O O . VAL A 1 362 ? 1.65 5.199 -11.234 1 94.06 362 VAL A O 1
ATOM 2786 N N . LEU A 1 363 ? 3.504 6.301 -10.562 1 94.44 363 LEU A N 1
ATOM 2787 C CA . LEU A 1 363 ? 3.805 6.766 -11.914 1 94.44 363 LEU A CA 1
ATOM 2788 C C . LEU A 1 363 ? 4.023 5.586 -12.852 1 94.44 363 LEU A C 1
ATOM 2790 O O . LEU A 1 363 ? 3.439 5.539 -13.938 1 94.44 363 LEU A O 1
ATOM 2794 N N . VAL A 1 364 ? 4.84 4.633 -12.453 1 96.12 364 VAL A N 1
ATOM 2795 C CA . VAL A 1 364 ? 5.195 3.48 -13.281 1 96.12 364 VAL A CA 1
ATOM 2796 C C . VAL A 1 364 ? 3.967 2.607 -13.508 1 96.12 364 VAL A C 1
ATOM 2798 O O . VAL A 1 364 ? 3.703 2.178 -14.633 1 96.12 364 VAL A O 1
ATOM 2801 N N . GLN A 1 365 ? 3.221 2.314 -12.484 1 94.56 365 GLN A N 1
ATOM 2802 C CA . GLN A 1 365 ? 2.006 1.517 -12.617 1 94.56 365 GLN A CA 1
ATOM 2803 C C . GLN A 1 365 ? 0.972 2.23 -13.484 1 94.56 365 GLN A C 1
ATOM 2805 O O . GLN A 1 365 ? 0.259 1.592 -14.258 1 94.56 365 GLN A O 1
ATOM 2810 N N . GLY A 1 366 ? 0.849 3.555 -13.234 1 93.06 366 GLY A N 1
ATOM 2811 C CA . GLY A 1 366 ? -0.032 4.34 -14.086 1 93.06 366 GLY A CA 1
ATOM 2812 C C . GLY A 1 366 ? 0.348 4.277 -15.555 1 93.06 366 GLY A C 1
ATOM 2813 O O . GLY A 1 366 ? -0.523 4.227 -16.422 1 93.06 366 GLY A O 1
ATOM 2814 N N . GLY A 1 367 ? 1.629 4.293 -15.852 1 93.94 367 GLY A N 1
ATOM 2815 C CA . GLY A 1 367 ? 2.096 4.105 -17.219 1 93.94 367 GLY A CA 1
ATOM 2816 C C . GLY A 1 367 ? 1.683 2.773 -17.812 1 93.94 367 GLY A C 1
ATOM 2817 O O . GLY A 1 367 ? 1.301 2.701 -18.984 1 93.94 367 GLY A O 1
ATOM 2818 N N . GLY A 1 368 ? 1.793 1.693 -17.016 1 93.44 368 GLY A N 1
ATOM 2819 C CA . GLY A 1 368 ? 1.321 0.388 -17.453 1 93.44 368 GLY A CA 1
ATOM 2820 C C . GLY A 1 368 ? -0.144 0.382 -17.844 1 93.44 368 GLY A C 1
ATOM 2821 O O . GLY A 1 368 ? -0.51 -0.142 -18.906 1 93.44 368 GLY A O 1
ATOM 2822 N N . LEU A 1 369 ? -0.988 0.996 -17.016 1 90.62 369 LEU A N 1
ATOM 2823 C CA . LEU A 1 369 ? -2.42 1.074 -17.266 1 90.62 369 LEU A CA 1
ATOM 2824 C C . LEU A 1 369 ? -2.697 1.895 -18.531 1 90.62 369 LEU A C 1
ATOM 2826 O O . LEU A 1 369 ? -3.566 1.54 -19.328 1 90.62 369 LEU A O 1
ATOM 2830 N N . SER A 1 370 ? -1.939 2.93 -18.672 1 90.88 370 SER A N 1
ATOM 2831 C CA . SER A 1 370 ? -2.133 3.844 -19.797 1 90.88 370 SER A CA 1
ATOM 2832 C C . SER A 1 370 ? -1.743 3.186 -21.109 1 90.88 370 SER A C 1
ATOM 2834 O O . SER A 1 370 ? -2.215 3.592 -22.172 1 90.88 370 SER A O 1
ATOM 2836 N N . ALA A 1 371 ? -0.873 2.197 -21.078 1 92.44 371 ALA A N 1
ATOM 2837 C CA . ALA A 1 371 ? -0.411 1.515 -22.297 1 92.44 371 ALA A CA 1
ATOM 2838 C C . ALA A 1 371 ? -1.525 0.674 -22.906 1 92.44 371 ALA A C 1
ATOM 2840 O O . ALA A 1 371 ? -1.476 0.34 -24.094 1 92.44 371 ALA A O 1
ATOM 2841 N N . LYS A 1 372 ? -2.562 0.285 -22.188 1 88.75 372 LYS A N 1
ATOM 2842 C CA . LYS A 1 372 ? -3.721 -0.484 -22.641 1 88.75 372 LYS A CA 1
ATOM 2843 C C . LYS A 1 372 ? -3.287 -1.737 -23.391 1 88.75 372 LYS A C 1
ATOM 2845 O O . LYS A 1 372 ? -3.75 -1.986 -24.516 1 88.75 372 LYS A O 1
ATOM 2850 N N . LEU A 1 373 ? -2.387 -2.441 -22.828 1 90.69 373 LEU A N 1
ATOM 2851 C CA . LEU A 1 373 ? -1.882 -3.674 -23.422 1 90.69 373 LEU A CA 1
ATOM 2852 C C . LEU A 1 373 ? -2.848 -4.828 -23.188 1 90.69 373 LEU A C 1
ATOM 2854 O O . LEU A 1 373 ? -3.441 -4.934 -22.109 1 90.69 373 LEU A O 1
ATOM 2858 N N . ALA A 1 374 ? -2.994 -5.656 -24.188 1 86.06 374 ALA A N 1
ATOM 2859 C CA . ALA A 1 374 ? -3.746 -6.898 -24.016 1 86.06 374 ALA A CA 1
ATOM 2860 C C . ALA A 1 374 ? -2.891 -7.977 -23.359 1 86.06 374 ALA A C 1
ATOM 2862 O O . ALA A 1 374 ? -3.416 -8.891 -22.719 1 86.06 374 ALA A O 1
ATOM 2863 N N . THR A 1 375 ? -1.54 -7.812 -23.5 1 88.81 375 THR A N 1
ATOM 2864 C CA . THR A 1 375 ? -0.566 -8.734 -22.938 1 88.81 375 THR A CA 1
ATOM 2865 C C . THR A 1 375 ? -0.317 -8.414 -21.469 1 88.81 375 THR A C 1
ATOM 2867 O O . THR A 1 375 ? -0.15 -7.246 -21.094 1 88.81 375 THR A O 1
ATOM 2870 N N . PRO A 1 376 ? -0.359 -9.461 -20.594 1 88.44 376 PRO A N 1
ATOM 2871 C CA . PRO A 1 376 ? -0.006 -9.18 -19.188 1 88.44 376 PRO A CA 1
ATOM 2872 C C . PRO A 1 376 ? 1.361 -8.516 -19.047 1 88.44 376 PRO A C 1
ATOM 2874 O O . PRO A 1 376 ? 2.279 -8.82 -19.812 1 88.44 376 PRO A O 1
ATOM 2877 N N . TYR A 1 377 ? 1.431 -7.637 -18.172 1 92.5 377 TYR A N 1
ATOM 2878 C CA . TYR A 1 377 ? 2.697 -6.93 -18.016 1 92.5 377 TYR A CA 1
ATOM 2879 C C . TYR A 1 377 ? 3.051 -6.773 -16.547 1 92.5 377 TYR A C 1
ATOM 2881 O O . TYR A 1 377 ? 2.174 -6.816 -15.68 1 92.5 377 TYR A O 1
ATOM 2889 N N . VAL A 1 378 ? 4.336 -6.664 -16.297 1 92.38 378 VAL A N 1
ATOM 2890 C CA . VAL A 1 378 ? 4.938 -6.406 -14.984 1 92.38 378 VAL A CA 1
ATOM 2891 C C . VAL A 1 378 ? 5.602 -5.031 -14.984 1 92.38 378 VAL A C 1
ATOM 2893 O O . VAL A 1 378 ? 6.414 -4.73 -15.859 1 92.38 378 VAL A O 1
ATOM 2896 N N . CYS A 1 379 ? 5.18 -4.199 -14.086 1 94.62 379 CYS A N 1
ATOM 2897 C CA . CYS A 1 379 ? 5.816 -2.898 -13.906 1 94.62 379 CYS A CA 1
ATOM 2898 C C . CYS A 1 379 ? 6.324 -2.734 -12.477 1 94.62 379 CYS A C 1
ATOM 2900 O O . CYS A 1 379 ? 5.539 -2.512 -11.555 1 94.62 379 CYS A O 1
ATOM 2902 N N . VAL A 1 380 ? 7.617 -2.787 -12.281 1 93.5 380 VAL A N 1
ATOM 2903 C CA . VAL A 1 380 ? 8.172 -2.684 -10.938 1 93.5 380 VAL A CA 1
ATOM 2904 C C . VAL A 1 380 ? 9.383 -1.756 -10.945 1 93.5 380 VAL A C 1
ATOM 2906 O O . VAL A 1 380 ? 9.93 -1.449 -12.008 1 93.5 380 VAL A O 1
ATOM 2909 N N . CYS A 1 381 ? 9.719 -1.25 -9.781 1 94.75 381 CYS A N 1
ATOM 2910 C CA . CYS A 1 381 ? 10.852 -0.348 -9.609 1 94.75 381 CYS A CA 1
ATOM 2911 C C . CYS A 1 381 ? 11.914 -0.964 -8.703 1 94.75 381 CYS A C 1
ATOM 2913 O O . CYS A 1 381 ? 11.609 -1.856 -7.91 1 94.75 381 CYS A O 1
ATOM 2915 N N . GLU A 1 382 ? 13.117 -0.589 -8.961 1 91.25 382 GLU A N 1
ATOM 2916 C CA . GLU A 1 382 ? 14.195 -0.763 -7.996 1 91.25 382 GLU A CA 1
ATOM 2917 C C . GLU A 1 382 ? 14.422 0.512 -7.191 1 91.25 382 GLU A C 1
ATOM 2919 O O . GLU A 1 382 ? 13.906 1.575 -7.539 1 91.25 382 GLU A O 1
ATOM 2924 N N . GLY A 1 383 ? 15.07 0.456 -6.043 1 90 383 GLY A N 1
ATOM 2925 C CA . GLY A 1 383 ? 15.398 1.637 -5.258 1 90 383 GLY A CA 1
ATOM 2926 C C . GLY A 1 383 ? 14.297 2.041 -4.297 1 90 383 GLY A C 1
ATOM 2927 O O . GLY A 1 383 ? 13.719 1.19 -3.619 1 90 383 GLY A O 1
ATOM 2928 N N . ALA A 1 384 ? 13.945 3.322 -4.297 1 88.69 384 ALA A N 1
ATOM 2929 C CA . ALA A 1 384 ? 13.086 3.898 -3.264 1 88.69 384 ALA A CA 1
ATOM 2930 C C . ALA A 1 384 ? 11.664 3.375 -3.379 1 88.69 384 ALA A C 1
ATOM 2932 O O . ALA A 1 384 ? 10.969 3.209 -2.371 1 88.69 384 ALA A O 1
ATOM 2933 N N . ALA A 1 385 ? 11.219 3.115 -4.633 1 93.5 385 ALA A N 1
ATOM 2934 C CA . ALA A 1 385 ? 9.828 2.709 -4.844 1 93.5 385 ALA A CA 1
ATOM 2935 C C . ALA A 1 385 ? 9.719 1.193 -4.977 1 93.5 385 ALA A C 1
ATOM 2937 O O . ALA A 1 385 ? 8.688 0.678 -5.414 1 93.5 385 ALA A O 1
ATOM 2938 N N . ARG A 1 386 ? 10.742 0.436 -4.699 1 92.69 386 ARG A N 1
ATOM 2939 C CA . ARG A 1 386 ? 10.758 -1.003 -4.945 1 92.69 386 ARG A CA 1
ATOM 2940 C C . ARG A 1 386 ? 9.609 -1.695 -4.223 1 92.69 386 ARG A C 1
ATOM 2942 O O . ARG A 1 386 ? 8.789 -2.365 -4.855 1 92.69 386 ARG A O 1
ATOM 2949 N N . ARG A 1 387 ? 9.547 -1.531 -2.941 1 92.62 387 ARG A N 1
ATOM 2950 C CA . ARG A 1 387 ? 8.547 -2.242 -2.154 1 92.62 387 ARG A CA 1
ATOM 2951 C C . ARG A 1 387 ? 7.133 -1.822 -2.557 1 92.62 387 ARG A C 1
ATOM 2953 O O . ARG A 1 387 ? 6.258 -2.67 -2.746 1 92.62 387 ARG A O 1
ATOM 2960 N N . THR A 1 388 ? 6.918 -0.504 -2.693 1 94.69 388 THR A N 1
ATOM 2961 C CA . THR A 1 388 ? 5.602 -0.001 -3.07 1 94.69 388 THR A CA 1
ATOM 2962 C C . THR A 1 388 ? 5.184 -0.552 -4.43 1 94.69 388 THR A C 1
ATOM 2964 O O . THR A 1 388 ? 4.047 -1.001 -4.598 1 94.69 388 THR A O 1
ATOM 2967 N N . SER A 1 389 ? 6.086 -0.49 -5.395 1 95.5 389 SER A N 1
ATOM 2968 C CA . SER A 1 389 ? 5.758 -0.962 -6.738 1 95.5 389 SER A CA 1
ATOM 2969 C C . SER A 1 389 ? 5.465 -2.459 -6.738 1 95.5 389 SER A C 1
ATOM 2971 O O . SER A 1 389 ? 4.605 -2.928 -7.488 1 95.5 389 SER A O 1
ATOM 2973 N N . HIS A 1 390 ? 6.203 -3.223 -5.91 1 93.06 390 HIS A N 1
ATOM 2974 C CA . HIS A 1 390 ? 5.953 -4.656 -5.801 1 93.06 390 HIS A CA 1
ATOM 2975 C C . HIS A 1 390 ? 4.582 -4.934 -5.195 1 93.06 390 HIS A C 1
ATOM 2977 O O . HIS A 1 390 ? 3.906 -5.887 -5.59 1 93.06 390 HIS A O 1
ATOM 2983 N N . VAL A 1 391 ? 4.172 -4.113 -4.281 1 94.06 391 VAL A N 1
ATOM 2984 C CA . VAL A 1 391 ? 2.879 -4.301 -3.629 1 94.06 391 VAL A CA 1
ATOM 2985 C C . VAL A 1 391 ? 1.756 -4.012 -4.621 1 94.06 391 VAL A C 1
ATOM 2987 O O . VAL A 1 391 ? 0.744 -4.715 -4.648 1 94.06 391 VAL A O 1
ATOM 2990 N N . ILE A 1 392 ? 1.944 -3.002 -5.449 1 93.62 392 ILE A N 1
ATOM 2991 C CA . ILE A 1 392 ? 0.847 -2.562 -6.305 1 93.62 392 ILE A CA 1
ATOM 2992 C C . ILE A 1 392 ? 0.875 -3.338 -7.617 1 93.62 392 ILE A C 1
ATOM 2994 O O . ILE A 1 392 ? -0.129 -3.396 -8.336 1 93.62 392 ILE A O 1
ATOM 2998 N N . ASN A 1 393 ? 2.008 -3.908 -7.996 1 92.44 393 ASN A N 1
ATOM 2999 C CA . ASN A 1 393 ? 2.057 -4.777 -9.164 1 92.44 393 ASN A CA 1
ATOM 3000 C C . ASN A 1 393 ? 1.266 -6.062 -8.938 1 92.44 393 ASN A C 1
ATOM 3002 O O . ASN A 1 393 ? 1.395 -6.703 -7.891 1 92.44 393 ASN A O 1
ATOM 3006 N N . THR A 1 394 ? 0.512 -6.484 -9.906 1 87.44 394 THR A N 1
ATOM 3007 C CA . THR A 1 394 ? -0.418 -7.57 -9.625 1 87.44 394 THR A CA 1
ATOM 3008 C C . THR A 1 394 ? 0.01 -8.852 -10.336 1 87.44 394 THR A C 1
ATOM 3010 O O . THR A 1 394 ? -0.472 -9.938 -10.016 1 87.44 394 THR A O 1
ATOM 3013 N N . PHE A 1 395 ? 0.823 -8.797 -11.383 1 86.56 395 PHE A N 1
ATOM 3014 C CA . PHE A 1 395 ? 1.224 -9.984 -12.133 1 86.56 395 PHE A CA 1
ATOM 3015 C C . PHE A 1 395 ? 2.707 -10.273 -11.938 1 86.56 395 PHE A C 1
ATOM 3017 O O . PHE A 1 395 ? 3.541 -9.367 -12.055 1 86.56 395 PHE A O 1
ATOM 3024 N N . TRP A 1 396 ? 3.035 -11.477 -11.562 1 88.69 396 TRP A N 1
ATOM 3025 C CA . TRP A 1 396 ? 4.402 -11.984 -11.523 1 88.69 396 TRP A CA 1
ATOM 3026 C C . TRP A 1 396 ? 5.316 -11.031 -10.773 1 88.69 396 TRP A C 1
ATOM 3028 O O . TRP A 1 396 ? 6.391 -10.672 -11.266 1 88.69 396 TRP A O 1
ATOM 3038 N N . THR A 1 397 ? 4.863 -10.594 -9.625 1 89.5 397 THR A N 1
ATOM 3039 C CA . THR A 1 397 ? 5.688 -9.734 -8.781 1 89.5 397 THR A CA 1
ATOM 3040 C C . THR A 1 397 ? 6.906 -10.492 -8.266 1 89.5 397 THR A C 1
ATOM 3042 O O . THR A 1 397 ? 6.77 -11.586 -7.707 1 89.5 397 THR A O 1
ATOM 3045 N N . PRO A 1 398 ? 8.117 -10.023 -8.5 1 86.31 398 PRO A N 1
ATOM 3046 C CA . PRO A 1 398 ? 9.305 -10.703 -7.98 1 86.31 398 PRO A CA 1
ATOM 3047 C C . PRO A 1 398 ? 9.32 -10.789 -6.457 1 86.31 398 PRO A C 1
ATOM 3049 O O . PRO A 1 398 ? 9.008 -9.812 -5.773 1 86.31 398 PRO A O 1
ATOM 3052 N N . VAL A 1 399 ? 9.633 -11.945 -5.898 1 85.19 399 VAL A N 1
ATOM 3053 C CA . VAL A 1 399 ? 9.672 -12.148 -4.457 1 85.19 399 VAL A CA 1
ATOM 3054 C C . VAL A 1 399 ? 10.922 -12.938 -4.074 1 85.19 399 VAL A C 1
ATOM 3056 O O . VAL A 1 399 ? 11.625 -13.445 -4.949 1 85.19 399 VAL A O 1
ATOM 3059 N N . THR A 1 400 ? 11.227 -12.875 -2.82 1 79.88 400 THR A N 1
ATOM 3060 C CA . THR A 1 400 ? 12.328 -13.664 -2.285 1 79.88 400 THR A CA 1
ATOM 3061 C C . THR A 1 400 ? 11.812 -14.727 -1.314 1 79.88 400 THR A C 1
ATOM 3063 O O . THR A 1 400 ? 10.617 -14.75 -0.999 1 79.88 400 THR A O 1
ATOM 3066 N N . HIS A 1 401 ? 12.672 -15.656 -1.084 1 71.69 401 HIS A N 1
ATOM 3067 C CA . HIS A 1 401 ? 12.32 -16.688 -0.103 1 71.69 401 HIS A CA 1
ATOM 3068 C C . HIS A 1 401 ? 12.227 -16.094 1.3 1 71.69 401 HIS A C 1
ATOM 3070 O O . HIS A 1 401 ? 13.031 -15.234 1.67 1 71.69 401 HIS A O 1
ATOM 3076 N N . PRO A 1 402 ? 11.289 -16.484 2.09 1 68.12 402 PRO A N 1
ATOM 3077 C CA . PRO A 1 402 ? 11.109 -15.93 3.436 1 68.12 402 PRO A CA 1
ATOM 3078 C C . PRO A 1 402 ? 12.383 -16.016 4.281 1 68.12 402 PRO A C 1
ATOM 3080 O O . PRO A 1 402 ? 12.625 -15.156 5.125 1 68.12 402 PRO A O 1
ATOM 3083 N N . THR A 1 403 ? 13.133 -17.062 4.102 1 63.56 403 THR A N 1
ATOM 3084 C CA . THR A 1 403 ? 14.336 -17.234 4.906 1 63.56 403 THR A CA 1
ATOM 3085 C C . THR A 1 403 ? 15.406 -16.219 4.5 1 63.56 403 THR A C 1
ATOM 3087 O O . THR A 1 403 ? 16.344 -15.969 5.254 1 63.56 403 THR A O 1
ATOM 3090 N N . LEU A 1 404 ? 15.281 -15.727 3.291 1 57 404 LEU A N 1
ATOM 3091 C CA . LEU A 1 404 ? 16.266 -14.758 2.803 1 57 404 LEU A CA 1
ATOM 3092 C C . LEU A 1 404 ? 15.711 -13.336 2.904 1 57 404 LEU A C 1
ATOM 3094 O O . LEU A 1 404 ? 16.422 -12.367 2.629 1 57 404 LEU A O 1
ATOM 3098 N N . SER A 1 405 ? 14.438 -13.148 3.18 1 50.88 405 SER A N 1
ATOM 3099 C CA . SER A 1 405 ? 13.758 -11.852 3.16 1 50.88 405 SER A CA 1
ATOM 3100 C C . SER A 1 405 ? 14.367 -10.891 4.172 1 50.88 405 SER A C 1
ATOM 3102 O O . SER A 1 405 ? 14.367 -9.68 3.963 1 50.88 405 SER A O 1
ATOM 3104 N N . GLY A 1 406 ? 14.805 -11.305 5.246 1 47.19 406 GLY A N 1
ATOM 3105 C CA . GLY A 1 406 ? 15.43 -10.43 6.227 1 47.19 406 GLY A CA 1
ATOM 3106 C C . GLY A 1 406 ? 16.641 -9.703 5.684 1 47.19 406 GLY A C 1
ATOM 3107 O O . GLY A 1 406 ? 16.938 -8.578 6.098 1 47.19 406 GLY A O 1
ATOM 3108 N N . GLU A 1 407 ? 17.234 -10.398 4.805 1 42.44 407 GLU A N 1
ATOM 3109 C CA . GLU A 1 407 ? 18.469 -9.844 4.273 1 42.44 407 GLU A CA 1
ATOM 3110 C C . GLU A 1 407 ? 18.234 -9.125 2.947 1 42.44 407 GLU A C 1
ATOM 3112 O O . GLU A 1 407 ? 19 -8.242 2.568 1 42.44 407 GLU A O 1
ATOM 3117 N N . SER A 1 408 ? 17.078 -9.609 2.438 1 54.94 408 SER A N 1
ATOM 3118 C CA . SER A 1 408 ? 16.781 -9.086 1.107 1 54.94 408 SER A CA 1
ATOM 3119 C C . SER A 1 408 ? 15.844 -7.887 1.183 1 54.94 408 SER A C 1
ATOM 3121 O O . SER A 1 408 ? 15.086 -7.738 2.145 1 54.94 408 SER A O 1
ATOM 3123 N N . SER A 1 409 ? 16.078 -6.918 0.348 1 67.94 409 SER A N 1
ATOM 3124 C CA . SER A 1 409 ? 15.188 -5.77 0.193 1 67.94 409 SER A CA 1
ATOM 3125 C C . SER A 1 409 ? 13.852 -6.18 -0.416 1 67.94 409 SER A C 1
ATOM 3127 O O . SER A 1 409 ? 12.898 -5.406 -0.402 1 67.94 409 SER A O 1
ATOM 3129 N N . LEU A 1 410 ? 13.836 -7.594 -0.831 1 77.5 410 LEU A N 1
ATOM 3130 C CA . LEU A 1 410 ? 12.602 -8.07 -1.441 1 77.5 410 LEU A CA 1
ATOM 3131 C C . LEU A 1 410 ? 11.703 -8.734 -0.404 1 77.5 410 LEU A C 1
ATOM 3133 O O . LEU A 1 410 ? 12.188 -9.398 0.509 1 77.5 410 LEU A O 1
ATOM 3137 N N . CYS A 1 411 ? 10.438 -8.578 -0.548 1 83.31 411 CYS A N 1
ATOM 3138 C CA . CYS A 1 411 ? 9.438 -9.211 0.306 1 83.31 411 CYS A CA 1
ATOM 3139 C C . CYS A 1 411 ? 9.172 -10.648 -0.143 1 83.31 411 CYS A C 1
ATOM 3141 O O . CYS A 1 411 ? 9.383 -10.984 -1.309 1 83.31 411 CYS A O 1
ATOM 3143 N N . SER A 1 412 ? 8.805 -11.562 0.743 1 83 412 SER A N 1
ATOM 3144 C CA . SER A 1 412 ? 8.242 -12.859 0.392 1 83 412 SER A CA 1
ATOM 3145 C C . SER A 1 412 ? 6.82 -12.719 -0.153 1 83 412 SER A C 1
ATOM 3147 O O . SER A 1 412 ? 6.207 -11.656 -0.028 1 83 412 SER A O 1
ATOM 3149 N N . SER A 1 413 ? 6.34 -13.758 -0.839 1 82.25 413 SER A N 1
ATOM 3150 C CA . SER A 1 413 ? 4.977 -13.742 -1.36 1 82.25 413 SER A CA 1
ATOM 3151 C C . SER A 1 413 ? 3.959 -13.516 -0.246 1 82.25 413 SER A C 1
ATOM 3153 O O . SER A 1 413 ? 3.002 -12.758 -0.417 1 82.25 413 SER A O 1
ATOM 3155 N N . ASP A 1 414 ? 4.195 -14.125 0.935 1 81.44 414 ASP A N 1
ATOM 3156 C CA . ASP A 1 414 ? 3.293 -13.969 2.07 1 81.44 414 ASP A CA 1
ATOM 3157 C C . ASP A 1 414 ? 3.285 -12.523 2.572 1 81.44 414 ASP A C 1
ATOM 3159 O O . ASP A 1 414 ? 2.23 -11.984 2.91 1 81.44 414 ASP A O 1
ATOM 3163 N N . GLN A 1 415 ? 4.422 -11.984 2.643 1 84.44 415 GLN A N 1
ATOM 3164 C CA . GLN A 1 415 ? 4.531 -10.594 3.09 1 84.44 415 GLN A CA 1
ATOM 3165 C C . GLN A 1 415 ? 3.807 -9.648 2.137 1 84.44 415 GLN A C 1
ATOM 3167 O O . GLN A 1 415 ? 3.121 -8.727 2.576 1 84.44 415 GLN A O 1
ATOM 3172 N N . LEU A 1 416 ? 4.02 -9.852 0.847 1 86.88 416 LEU A N 1
ATOM 3173 C CA . LEU A 1 416 ? 3.365 -9.008 -0.146 1 86.88 416 LEU A CA 1
ATOM 3174 C C . LEU A 1 416 ? 1.848 -9.125 -0.051 1 86.88 416 LEU A C 1
ATOM 3176 O O . LEU A 1 416 ? 1.132 -8.125 -0.148 1 86.88 416 LEU A O 1
ATOM 3180 N N . LEU A 1 417 ? 1.35 -10.352 0.1 1 84.5 417 LEU A N 1
ATOM 3181 C CA . LEU A 1 417 ? -0.088 -10.555 0.237 1 84.5 417 LEU A CA 1
ATOM 3182 C C . LEU A 1 417 ? -0.616 -9.875 1.494 1 84.5 417 LEU A C 1
ATOM 3184 O O . LEU A 1 417 ? -1.715 -9.312 1.486 1 84.5 417 LEU A O 1
ATOM 3188 N N . GLN A 1 418 ? 0.147 -9.945 2.529 1 87.31 418 GLN A N 1
ATOM 3189 C CA . GLN A 1 418 ? -0.24 -9.273 3.766 1 87.31 418 GLN A CA 1
ATOM 3190 C C . GLN A 1 418 ? -0.296 -7.758 3.576 1 87.31 418 GLN A C 1
ATOM 3192 O O . GLN A 1 418 ? -1.2 -7.098 4.09 1 87.31 418 GLN A O 1
ATOM 3197 N N . HIS A 1 419 ? 0.713 -7.219 2.951 1 92.5 419 HIS A N 1
ATOM 3198 C CA . HIS A 1 419 ? 0.716 -5.789 2.662 1 92.5 419 HIS A CA 1
ATOM 3199 C C . HIS A 1 419 ? -0.501 -5.391 1.834 1 92.5 419 HIS A C 1
ATOM 3201 O O . HIS A 1 419 ? -1.161 -4.395 2.133 1 92.5 419 HIS A O 1
ATOM 3207 N N . ARG A 1 420 ? -0.788 -6.18 0.741 1 90.25 420 ARG A N 1
ATOM 3208 C CA . ARG A 1 420 ? -1.94 -5.902 -0.109 1 90.25 420 ARG A CA 1
ATOM 3209 C C . ARG A 1 420 ? -3.236 -5.945 0.694 1 90.25 420 ARG A C 1
ATOM 3211 O O . ARG A 1 420 ? -4.105 -5.086 0.527 1 90.25 420 ARG A O 1
ATOM 3218 N N . LYS A 1 421 ? -3.336 -6.926 1.535 1 88.56 421 LYS A N 1
ATOM 3219 C CA . LYS A 1 421 ? -4.523 -7.066 2.375 1 88.56 421 LYS A CA 1
ATOM 3220 C C . LYS A 1 421 ? -4.664 -5.879 3.324 1 88.56 421 LYS A C 1
ATOM 3222 O O . LYS A 1 421 ? -5.758 -5.332 3.482 1 88.56 421 LYS A O 1
ATOM 3227 N N . SER A 1 422 ? -3.654 -5.465 3.938 1 90.88 422 SER A N 1
ATOM 3228 C CA . SER A 1 422 ? -3.67 -4.402 4.938 1 90.88 422 SER A CA 1
ATOM 3229 C C . SER A 1 422 ? -4.125 -3.078 4.328 1 90.88 422 SER A C 1
ATOM 3231 O O . SER A 1 422 ? -4.809 -2.291 4.988 1 90.88 422 SER A O 1
ATOM 3233 N N . ILE A 1 423 ? -3.787 -2.885 3.07 1 93 423 ILE A N 1
ATOM 3234 C CA . ILE A 1 423 ? -4.125 -1.596 2.477 1 93 423 ILE A CA 1
ATOM 3235 C C . ILE A 1 423 ? -5.379 -1.735 1.616 1 93 423 ILE A C 1
ATOM 3237 O O . ILE A 1 423 ? -5.723 -0.826 0.858 1 93 423 ILE A O 1
ATOM 3241 N N . GLY A 1 424 ? -5.992 -2.896 1.662 1 91.12 424 GLY A N 1
ATOM 3242 C CA . GLY A 1 424 ? -7.242 -3.104 0.955 1 91.12 424 GLY A CA 1
ATOM 3243 C C . GLY A 1 424 ? -7.066 -3.256 -0.544 1 91.12 424 GLY A C 1
ATOM 3244 O O . GLY A 1 424 ? -7.926 -2.844 -1.322 1 91.12 424 GLY A O 1
ATOM 3245 N N . TYR A 1 425 ? -5.945 -3.779 -1.016 1 92.38 425 TYR A N 1
ATOM 3246 C CA . TYR A 1 425 ? -5.648 -3.883 -2.439 1 92.38 425 TYR A CA 1
ATOM 3247 C C . TYR A 1 425 ? -6.109 -5.227 -2.996 1 92.38 425 TYR A C 1
ATOM 3249 O O . TYR A 1 425 ? -5.988 -5.48 -4.195 1 92.38 425 TYR A O 1
ATOM 3257 N N . LEU A 1 426 ? -6.641 -6.105 -2.15 1 88.5 426 LEU A N 1
ATOM 3258 C CA . LEU A 1 426 ? -7.223 -7.375 -2.58 1 88.5 426 LEU A CA 1
ATOM 3259 C C . LEU A 1 426 ? -8.742 -7.273 -2.674 1 88.5 426 LEU A C 1
ATOM 3261 O O . LEU A 1 426 ? -9.383 -6.711 -1.785 1 88.5 426 LEU A O 1
ATOM 3265 N N . ALA A 1 427 ? -9.273 -7.77 -3.686 1 85.12 427 ALA A N 1
ATOM 3266 C CA . ALA A 1 427 ? -10.719 -7.754 -3.854 1 85.12 427 ALA A CA 1
ATOM 3267 C C . ALA A 1 427 ? -11.406 -8.625 -2.801 1 85.12 427 ALA A C 1
ATOM 3269 O O . ALA A 1 427 ? -10.938 -9.727 -2.5 1 85.12 427 ALA A O 1
ATOM 3270 N N . GLU A 1 428 ? -12.438 -8.078 -2.184 1 88.12 428 GLU A N 1
ATOM 3271 C CA . GLU A 1 428 ? -13.25 -8.852 -1.247 1 88.12 428 GLU A CA 1
ATOM 3272 C C . GLU A 1 428 ? -14.367 -9.602 -1.972 1 88.12 428 GLU A C 1
ATOM 3274 O O . GLU A 1 428 ? -15.117 -9.008 -2.75 1 88.12 428 GLU A O 1
ATOM 3279 N N . LYS A 1 429 ? -14.422 -10.898 -1.79 1 91.62 429 LYS A N 1
ATOM 3280 C CA . LYS A 1 429 ? -15.461 -11.719 -2.412 1 91.62 429 LYS A CA 1
ATOM 3281 C C . LYS A 1 429 ? -16.094 -12.656 -1.395 1 91.62 429 LYS A C 1
ATOM 3283 O O . LYS A 1 429 ? -15.438 -13.109 -0.453 1 91.62 429 LYS A O 1
ATOM 3288 N N . ASN A 1 430 ? -17.391 -12.906 -1.634 1 95.56 430 ASN A N 1
ATOM 3289 C CA . ASN A 1 430 ? -18.125 -13.844 -0.797 1 95.56 430 ASN A CA 1
ATOM 3290 C C . ASN A 1 430 ? -18.422 -15.148 -1.534 1 95.56 430 ASN A C 1
ATOM 3292 O O . ASN A 1 430 ? -18.797 -15.133 -2.705 1 95.56 430 ASN A O 1
ATOM 3296 N N . PHE A 1 431 ? -18.141 -16.219 -0.868 1 97.44 431 PHE A N 1
ATOM 3297 C CA . PHE A 1 431 ? -18.438 -17.547 -1.365 1 97.44 431 PHE A CA 1
ATOM 3298 C C . PHE A 1 431 ? -19.484 -18.234 -0.478 1 97.44 431 PHE A C 1
ATOM 3300 O O . PHE A 1 431 ? -19.656 -17.859 0.683 1 97.44 431 PHE A O 1
ATOM 3307 N N . PHE A 1 432 ? -20.219 -19.25 -1.082 1 97.62 432 PHE A N 1
ATOM 3308 C CA . PHE A 1 432 ? -21.297 -19.891 -0.339 1 97.62 432 PHE A CA 1
ATOM 3309 C C . PHE A 1 432 ? -21.375 -21.375 -0.649 1 97.62 432 PHE A C 1
ATOM 3311 O O . PHE A 1 432 ? -20.844 -21.828 -1.661 1 97.62 432 PHE A O 1
ATOM 3318 N N . ILE A 1 433 ? -22 -22.125 0.262 1 98 433 ILE A N 1
ATOM 3319 C CA . ILE A 1 433 ? -22.484 -23.469 -0.056 1 98 433 ILE A CA 1
ATOM 3320 C C . ILE A 1 433 ? -23.984 -23.422 -0.332 1 98 433 ILE A C 1
ATOM 3322 O O . ILE A 1 433 ? -24.766 -23 0.521 1 98 433 ILE A O 1
ATOM 3326 N N . PHE A 1 434 ? -24.344 -23.875 -1.48 1 97.38 434 PHE A N 1
ATOM 3327 C CA . PHE A 1 434 ? -25.75 -23.891 -1.893 1 97.38 434 PHE A CA 1
ATOM 3328 C C . PHE A 1 434 ? -26.312 -25.312 -1.807 1 97.38 434 PHE A C 1
ATOM 3330 O O . PHE A 1 434 ? -25.641 -26.281 -2.18 1 97.38 434 PHE A O 1
ATOM 3337 N N . GLY A 1 435 ? -27.469 -25.438 -1.368 1 95.06 435 GLY A N 1
ATOM 3338 C CA . GLY A 1 435 ? -28.156 -26.703 -1.176 1 95.06 435 GLY A CA 1
ATOM 3339 C C . GLY A 1 435 ? -29.031 -26.719 0.062 1 95.06 435 GLY A C 1
ATOM 3340 O O . GLY A 1 435 ? -29.109 -25.719 0.786 1 95.06 435 GLY A O 1
ATOM 3341 N N . LYS A 1 436 ? -29.672 -27.75 0.264 1 92.69 436 LYS A N 1
ATOM 3342 C CA . LYS A 1 436 ? -30.531 -27.891 1.423 1 92.69 436 LYS A CA 1
ATOM 3343 C C . LYS A 1 436 ? -30.609 -29.359 1.865 1 92.69 436 LYS A C 1
ATOM 3345 O O . LYS A 1 436 ? -31.016 -30.234 1.089 1 92.69 436 LYS A O 1
ATOM 3350 N N . PRO A 1 437 ? -30.172 -29.734 3.047 1 90.38 437 PRO A N 1
ATOM 3351 C CA . PRO A 1 437 ? -29.766 -28.844 4.129 1 90.38 437 PRO A CA 1
ATOM 3352 C C . PRO A 1 437 ? -28.266 -28.531 4.105 1 90.38 437 PRO A C 1
ATOM 3354 O O . PRO A 1 437 ? -27.469 -29.391 3.748 1 90.38 437 PRO A O 1
ATOM 3357 N N . THR A 1 438 ? -27.875 -27.312 4.504 1 92 438 THR A N 1
ATOM 3358 C CA . THR A 1 438 ? -26.453 -26.984 4.492 1 92 438 THR A CA 1
ATOM 3359 C C . THR A 1 438 ? -26.062 -26.25 5.77 1 92 438 THR A C 1
ATOM 3361 O O . THR A 1 438 ? -24.906 -25.859 5.941 1 92 438 THR A O 1
ATOM 3364 N N . GLN A 1 439 ? -26.906 -26.062 6.719 1 88.06 439 GLN A N 1
ATOM 3365 C CA . GLN A 1 439 ? -26.656 -25.281 7.922 1 88.06 439 GLN A CA 1
ATOM 3366 C C . GLN A 1 439 ? -25.516 -25.875 8.742 1 88.06 439 GLN A C 1
ATOM 3368 O O . GLN A 1 439 ? -24.797 -25.141 9.43 1 88.06 439 GLN A O 1
ATOM 3373 N N . HIS A 1 440 ? -25.375 -27.141 8.672 1 85.5 440 HIS A N 1
ATOM 3374 C CA . HIS A 1 440 ? -24.344 -27.781 9.469 1 85.5 440 HIS A CA 1
ATOM 3375 C C . HIS A 1 440 ? -23.203 -28.281 8.594 1 85.5 440 HIS A C 1
ATOM 3377 O O . HIS A 1 440 ? -22.453 -29.172 9 1 85.5 440 HIS A O 1
ATOM 3383 N N . SER A 1 441 ? -23.094 -27.734 7.5 1 91.75 441 SER A N 1
ATOM 3384 C CA . SER A 1 441 ? -22.031 -28.141 6.582 1 91.75 441 SER A CA 1
ATOM 3385 C C . SER A 1 441 ? -20.656 -27.75 7.121 1 91.75 441 SER A C 1
ATOM 3387 O O . SER A 1 441 ? -20.5 -26.672 7.688 1 91.75 441 SER A O 1
ATOM 3389 N N . PRO A 1 442 ? -19.641 -28.547 6.934 1 93.25 442 PRO A N 1
ATOM 3390 C CA . PRO A 1 442 ? -18.281 -28.219 7.348 1 93.25 442 PRO A CA 1
ATOM 3391 C C . PRO A 1 442 ? -17.562 -27.312 6.348 1 93.25 442 PRO A C 1
ATOM 3393 O O . PRO A 1 442 ? -16.438 -26.875 6.594 1 93.25 442 PRO A O 1
ATOM 3396 N N . SER A 1 443 ? -18.188 -27.031 5.246 1 95.94 443 SER A N 1
ATOM 3397 C CA . SER A 1 443 ? -17.547 -26.312 4.148 1 95.94 443 SER A CA 1
ATOM 3398 C C . SER A 1 443 ? -17.031 -24.953 4.602 1 95.94 443 SER A C 1
ATOM 3400 O O . SER A 1 443 ? -15.93 -24.531 4.234 1 95.94 443 SER A O 1
ATOM 3402 N N . PRO A 1 444 ? -17.797 -24.203 5.43 1 96.69 444 PRO A N 1
ATOM 3403 C CA . PRO A 1 444 ? -17.281 -22.906 5.887 1 96.69 444 PRO A CA 1
ATOM 3404 C C . PRO A 1 444 ? -15.984 -23.031 6.676 1 96.69 444 PRO A C 1
ATOM 3406 O O . PRO A 1 444 ? -15.094 -22.203 6.531 1 96.69 444 PRO A O 1
ATOM 3409 N N . ALA A 1 445 ? -15.828 -24.062 7.434 1 94.88 445 ALA A N 1
ATOM 3410 C CA . ALA A 1 445 ? -14.602 -24.281 8.195 1 94.88 445 ALA A CA 1
ATOM 3411 C C . ALA A 1 445 ? -13.422 -24.562 7.273 1 94.88 445 ALA A C 1
ATOM 3413 O O . ALA A 1 445 ? -12.312 -24.078 7.5 1 94.88 445 ALA A O 1
ATOM 3414 N N . ILE A 1 446 ? -13.656 -25.328 6.246 1 95.56 446 ILE A N 1
ATOM 3415 C CA . ILE A 1 446 ? -12.633 -25.703 5.277 1 95.56 446 ILE A CA 1
ATOM 3416 C C . ILE A 1 446 ? -12.148 -24.469 4.527 1 95.56 446 ILE A C 1
ATOM 3418 O O . ILE A 1 446 ? -10.953 -24.156 4.531 1 95.56 446 ILE A O 1
ATOM 3422 N N . HIS A 1 447 ? -13.07 -23.734 3.977 1 97.38 447 HIS A N 1
ATOM 3423 C CA . HIS A 1 447 ? -12.703 -22.703 3.018 1 97.38 447 HIS A CA 1
ATOM 3424 C C . HIS A 1 447 ? -12.25 -21.422 3.725 1 97.38 447 HIS A C 1
ATOM 3426 O O . HIS A 1 447 ? -11.352 -20.734 3.252 1 97.38 447 HIS A O 1
ATOM 3432 N N . ASN A 1 448 ? -12.844 -21.094 4.848 1 97 448 ASN A N 1
ATOM 3433 C CA . ASN A 1 448 ? -12.375 -19.922 5.57 1 97 448 ASN A CA 1
ATOM 3434 C C . ASN A 1 448 ? -10.953 -20.125 6.09 1 97 448 ASN A C 1
ATOM 3436 O O . ASN A 1 448 ? -10.156 -19.172 6.105 1 97 448 ASN A O 1
ATOM 3440 N N . ALA A 1 449 ? -10.625 -21.328 6.527 1 94.06 449 ALA A N 1
ATOM 3441 C CA . ALA A 1 449 ? -9.25 -21.625 6.914 1 94.06 449 ALA A CA 1
ATOM 3442 C C . ALA A 1 449 ? -8.305 -21.5 5.719 1 94.06 449 ALA A C 1
ATOM 3444 O O . ALA A 1 449 ? -7.215 -20.938 5.848 1 94.06 449 ALA A O 1
ATOM 3445 N N . GLY A 1 450 ? -8.781 -22.062 4.598 1 93.56 450 GLY A N 1
ATOM 3446 C CA . GLY A 1 450 ? -7.984 -21.953 3.387 1 93.56 450 GLY A CA 1
ATOM 3447 C C . GLY A 1 450 ? -7.785 -20.516 2.934 1 93.56 450 GLY A C 1
ATOM 3448 O O . GLY A 1 450 ? -6.664 -20.109 2.627 1 93.56 450 GLY A O 1
ATOM 3449 N N . PHE A 1 451 ? -8.859 -19.719 2.928 1 93.31 451 PHE A N 1
ATOM 3450 C CA . PHE A 1 451 ? -8.82 -18.328 2.49 1 93.31 451 PHE A CA 1
ATOM 3451 C C . PHE A 1 451 ? -7.926 -17.5 3.398 1 93.31 451 PHE A C 1
ATOM 3453 O O . PHE A 1 451 ? -7.105 -16.719 2.918 1 93.31 451 PHE A O 1
ATOM 3460 N N . GLN A 1 452 ? -8.031 -17.672 4.633 1 89.81 452 GLN A N 1
ATOM 3461 C CA . GLN A 1 452 ? -7.25 -16.922 5.617 1 89.81 452 GLN A CA 1
ATOM 3462 C C . GLN A 1 452 ? -5.762 -17.219 5.48 1 89.81 452 GLN A C 1
ATOM 3464 O O . GLN A 1 452 ? -4.938 -16.312 5.449 1 89.81 452 GLN A O 1
ATOM 3469 N N . THR A 1 453 ? -5.469 -18.453 5.328 1 85.25 453 THR A N 1
ATOM 3470 C CA . THR A 1 453 ? -4.074 -18.875 5.27 1 85.25 453 THR A CA 1
ATOM 3471 C C . THR A 1 453 ? -3.438 -18.469 3.945 1 85.25 453 THR A C 1
ATOM 3473 O O . THR A 1 453 ? -2.25 -18.141 3.898 1 85.25 453 THR A O 1
ATOM 3476 N N . ASN A 1 454 ? -4.219 -18.5 2.9 1 82.5 454 ASN A N 1
ATOM 3477 C CA . ASN A 1 454 ? -3.717 -18.125 1.583 1 82.5 454 ASN A CA 1
ATOM 3478 C C . ASN A 1 454 ? -3.609 -16.609 1.439 1 82.5 454 ASN A C 1
ATOM 3480 O O . ASN A 1 454 ? -3.117 -16.109 0.425 1 82.5 454 ASN A O 1
ATOM 3484 N N . GLY A 1 455 ? -4.133 -15.953 2.396 1 78.12 455 GLY A N 1
ATOM 3485 C CA . GLY A 1 455 ? -3.982 -14.508 2.406 1 78.12 455 GLY A CA 1
ATOM 3486 C C . GLY A 1 455 ? -4.977 -13.797 1.509 1 78.12 455 GLY A C 1
ATOM 3487 O O . GLY A 1 455 ? -4.73 -12.672 1.063 1 78.12 455 GLY A O 1
ATOM 3488 N N . THR A 1 456 ? -6.062 -14.43 1.101 1 84.81 456 THR A N 1
ATOM 3489 C CA . THR A 1 456 ? -7.102 -13.789 0.296 1 84.81 456 THR A CA 1
ATOM 3490 C C . THR A 1 456 ? -8.062 -13 1.18 1 84.81 456 THR A C 1
ATOM 3492 O O . THR A 1 456 ? -8.016 -13.117 2.406 1 84.81 456 THR A O 1
ATOM 3495 N N . ALA A 1 457 ? -8.828 -12.156 0.572 1 88.12 457 ALA A N 1
ATOM 3496 C CA . ALA A 1 457 ? -9.867 -11.43 1.296 1 88.12 457 ALA A CA 1
ATOM 3497 C C . ALA A 1 457 ? -11.234 -12.055 1.068 1 88.12 457 ALA A C 1
ATOM 3499 O O . ALA A 1 457 ? -12.25 -11.344 1.021 1 88.12 457 ALA A O 1
ATOM 3500 N N . PHE A 1 458 ? -11.258 -13.336 0.865 1 93 458 PHE A N 1
ATOM 3501 C CA . PHE A 1 458 ? -12.492 -14.062 0.613 1 93 458 PHE A CA 1
ATOM 3502 C C . PHE A 1 458 ? -13.148 -14.477 1.923 1 93 458 PHE A C 1
ATOM 3504 O O . PHE A 1 458 ? -12.477 -14.602 2.949 1 93 458 PHE A O 1
ATOM 3511 N N . ARG A 1 459 ? -14.453 -14.594 1.834 1 95 459 ARG A N 1
ATOM 3512 C CA . ARG A 1 459 ? -15.242 -15.125 2.938 1 95 459 ARG A CA 1
ATOM 3513 C C . ARG A 1 459 ? -16.203 -16.203 2.449 1 95 459 ARG A C 1
ATOM 3515 O O . ARG A 1 459 ? -16.672 -16.156 1.309 1 95 459 ARG A O 1
ATOM 3522 N N . TYR A 1 460 ? -16.406 -17.172 3.342 1 97.5 460 TYR A N 1
ATOM 3523 C CA . TYR A 1 460 ? -17.266 -18.297 2.979 1 97.5 460 TYR A CA 1
ATOM 3524 C C . TYR A 1 460 ? -18.422 -18.438 3.965 1 97.5 460 TYR A C 1
ATOM 3526 O O . TYR A 1 460 ? -18.203 -18.5 5.176 1 97.5 460 TYR A O 1
ATOM 3534 N N . GLY A 1 461 ? -19.625 -18.406 3.441 1 96.12 461 GLY A N 1
ATOM 3535 C CA . GLY A 1 461 ? -20.812 -18.547 4.273 1 96.12 461 GLY A CA 1
ATOM 3536 C C . GLY A 1 461 ? -21.797 -19.578 3.742 1 96.12 461 GLY A C 1
ATOM 3537 O O . GLY A 1 461 ? -21.453 -20.375 2.863 1 96.12 461 GLY A O 1
ATOM 3538 N N . VAL A 1 462 ? -23.047 -19.609 4.395 1 96.38 462 VAL A N 1
ATOM 3539 C CA . VAL A 1 462 ? -24.078 -20.578 4.039 1 96.38 462 VAL A CA 1
ATOM 3540 C C . VAL A 1 462 ? -25.172 -19.875 3.221 1 96.38 462 VAL A C 1
ATOM 3542 O O . VAL A 1 462 ? -25.672 -18.828 3.609 1 96.38 462 VAL A O 1
ATOM 3545 N N . GLY A 1 463 ? -25.406 -20.391 2.068 1 95.25 463 GLY A N 1
ATOM 3546 C CA . GLY A 1 463 ? -26.516 -19.969 1.24 1 95.25 463 GLY A CA 1
ATOM 3547 C C . GLY A 1 463 ? -27.562 -21.047 1.033 1 95.25 463 GLY A C 1
ATOM 3548 O O . GLY A 1 463 ? -27.781 -21.5 -0.093 1 95.25 463 GLY A O 1
ATOM 3549 N N . GLU A 1 464 ? -28.281 -21.375 2.096 1 95.62 464 GLU A N 1
ATOM 3550 C CA . GLU A 1 464 ? -29.188 -22.516 2.078 1 95.62 464 GLU A CA 1
ATOM 3551 C C . GLU A 1 464 ? -30.406 -22.234 1.21 1 95.62 464 GLU A C 1
ATOM 3553 O O . GLU A 1 464 ? -31.203 -21.344 1.518 1 95.62 464 GLU A O 1
ATOM 3558 N N . THR A 1 465 ? -30.516 -23.031 0.115 1 96.12 465 THR A N 1
ATOM 3559 C CA . THR A 1 465 ? -31.656 -22.922 -0.801 1 96.12 465 THR A CA 1
ATOM 3560 C C . THR A 1 465 ? -31.734 -24.156 -1.702 1 96.12 465 THR A C 1
ATOM 3562 O O . THR A 1 465 ? -30.734 -24.844 -1.9 1 96.12 465 THR A O 1
ATOM 3565 N N . ASP A 1 466 ? -32.906 -24.516 -2.107 1 95.06 466 ASP A N 1
ATOM 3566 C CA . ASP A 1 466 ? -33.062 -25.578 -3.105 1 95.06 466 ASP A CA 1
ATOM 3567 C C . ASP A 1 466 ? -33.594 -25 -4.426 1 95.06 466 ASP A C 1
ATOM 3569 O O . ASP A 1 466 ? -33.969 -25.734 -5.324 1 95.06 466 ASP A O 1
ATOM 3573 N N . ASP A 1 467 ? -33.5 -23.672 -4.523 1 95.31 467 ASP A N 1
ATOM 3574 C CA . ASP A 1 467 ? -33.969 -22.953 -5.707 1 95.31 467 ASP A CA 1
ATOM 3575 C C . ASP A 1 467 ? -32.781 -22.453 -6.547 1 95.31 467 ASP A C 1
ATOM 3577 O O . ASP A 1 467 ? -32.031 -21.578 -6.113 1 95.31 467 ASP A O 1
ATOM 3581 N N . PRO A 1 468 ? -32.719 -22.953 -7.793 1 95.44 468 PRO A N 1
ATOM 3582 C CA . PRO A 1 468 ? -31.625 -22.5 -8.656 1 95.44 468 PRO A CA 1
ATOM 3583 C C . PRO A 1 468 ? -31.656 -21 -8.922 1 95.44 468 PRO A C 1
ATOM 3585 O O . PRO A 1 468 ? -30.609 -20.375 -9.07 1 95.44 468 PRO A O 1
ATOM 3588 N N . LEU A 1 469 ? -32.812 -20.438 -8.945 1 94.94 469 LEU A N 1
ATOM 3589 C CA . LEU A 1 469 ? -32.938 -19.016 -9.234 1 94.94 469 LEU A CA 1
ATOM 3590 C C . LEU A 1 469 ? -32.375 -18.172 -8.086 1 94.94 469 LEU A C 1
ATOM 3592 O O . LEU A 1 469 ? -31.812 -17.094 -8.312 1 94.94 469 LEU A O 1
ATOM 3596 N N . GLU A 1 470 ? -32.594 -18.703 -6.957 1 95.81 470 GLU A N 1
ATOM 3597 C CA . GLU A 1 470 ? -32.031 -18 -5.801 1 95.81 470 GLU A CA 1
ATOM 3598 C C . GLU A 1 470 ? -30.516 -18.047 -5.809 1 95.81 470 GLU A C 1
ATOM 3600 O O . GLU A 1 470 ? -29.859 -17.078 -5.426 1 95.81 470 GLU A O 1
ATOM 3605 N N . VAL A 1 471 ? -29.984 -19.156 -6.191 1 96.81 471 VAL A N 1
ATOM 3606 C CA . VAL A 1 471 ? -28.531 -19.297 -6.312 1 96.81 471 VAL A CA 1
ATOM 3607 C C . VAL A 1 471 ? -27.984 -18.266 -7.305 1 96.81 471 VAL A C 1
ATOM 3609 O O . VAL A 1 471 ? -27 -17.594 -7.023 1 96.81 471 VAL A O 1
ATOM 3612 N N . LEU A 1 472 ? -28.688 -18.062 -8.398 1 96.12 472 LEU A N 1
ATOM 3613 C CA . LEU A 1 472 ? -28.25 -17.141 -9.445 1 96.12 472 LEU A CA 1
ATOM 3614 C C . LEU A 1 472 ? -28.312 -15.695 -8.977 1 96.12 472 LEU A C 1
ATOM 3616 O O . LEU A 1 472 ? -27.438 -14.891 -9.312 1 96.12 472 LEU A O 1
ATOM 3620 N N . ARG A 1 473 ? -29.312 -15.43 -8.227 1 95.12 473 ARG A N 1
ATOM 3621 C CA . ARG A 1 473 ? -29.453 -14.086 -7.676 1 95.12 473 ARG A CA 1
ATOM 3622 C C . ARG A 1 473 ? -28.25 -13.727 -6.797 1 95.12 473 ARG A C 1
ATOM 3624 O O . ARG A 1 473 ? -27.719 -12.625 -6.887 1 95.12 473 ARG A O 1
ATOM 3631 N N . ILE A 1 474 ? -27.812 -14.625 -6.012 1 94.81 474 ILE A N 1
ATOM 3632 C CA . ILE A 1 474 ? -26.703 -14.414 -5.102 1 94.81 474 ILE A CA 1
ATOM 3633 C C . ILE A 1 474 ? -25.406 -14.312 -5.895 1 94.81 474 ILE A C 1
ATOM 3635 O O . ILE A 1 474 ? -24.578 -13.43 -5.641 1 94.81 474 ILE A O 1
ATOM 3639 N N . LEU A 1 475 ? -25.266 -15.117 -6.906 1 95.06 475 LEU A N 1
ATOM 3640 C CA . LEU A 1 475 ? -24.016 -15.188 -7.676 1 95.06 475 LEU A CA 1
ATOM 3641 C C . LEU A 1 475 ? -23.875 -13.969 -8.578 1 95.06 475 LEU A C 1
ATOM 3643 O O . LEU A 1 475 ? -22.766 -13.641 -9.016 1 95.06 475 LEU A O 1
ATOM 3647 N N . LYS A 1 476 ? -24.922 -13.273 -8.828 1 91.06 476 LYS A N 1
ATOM 3648 C CA . LYS A 1 476 ? -24.891 -12.109 -9.711 1 91.06 476 LYS A CA 1
ATOM 3649 C C . LYS A 1 476 ? -24.438 -10.859 -8.961 1 91.06 476 LYS A C 1
ATOM 3651 O O . LYS A 1 476 ? -24.078 -9.859 -9.57 1 91.06 476 LYS A O 1
ATOM 3656 N N . LEU A 1 477 ? -24.484 -10.953 -7.711 1 88.44 477 LEU A N 1
ATOM 3657 C CA . LEU A 1 477 ? -23.969 -9.828 -6.934 1 88.44 477 LEU A CA 1
ATOM 3658 C C . LEU A 1 477 ? -22.484 -9.617 -7.203 1 88.44 477 LEU A C 1
ATOM 3660 O O . LEU A 1 477 ? -21.734 -10.586 -7.332 1 88.44 477 LEU A O 1
ATOM 3664 N N . PRO A 1 478 ? -22.078 -8.375 -7.312 1 82.19 478 PRO A N 1
ATOM 3665 C CA . PRO A 1 478 ? -20.672 -8.094 -7.625 1 82.19 478 PRO A CA 1
ATOM 3666 C C . PRO A 1 478 ? -19.719 -8.57 -6.535 1 82.19 478 PRO A C 1
ATOM 3668 O O . PRO A 1 478 ? -18.531 -8.812 -6.805 1 82.19 478 PRO A O 1
ATOM 3671 N N . THR A 1 479 ? -20.219 -8.75 -5.352 1 87.75 479 THR A N 1
ATOM 3672 C CA . THR A 1 479 ? -19.375 -9.156 -4.23 1 87.75 479 THR A CA 1
ATOM 3673 C C . THR A 1 479 ? -19.266 -10.68 -4.156 1 87.75 479 THR A C 1
ATOM 3675 O O . THR A 1 479 ? -18.562 -11.219 -3.301 1 87.75 479 THR A O 1
ATOM 3678 N N . SER A 1 480 ? -19.906 -11.375 -5.086 1 93.94 480 SER A N 1
ATOM 3679 C CA . SER A 1 480 ? -19.891 -12.836 -5.062 1 93.94 480 SER A CA 1
ATOM 3680 C C . SER A 1 480 ? -18.719 -13.383 -5.875 1 93.94 480 SER A C 1
ATOM 3682 O O . SER A 1 480 ? -18.422 -12.883 -6.965 1 93.94 480 SER A O 1
ATOM 3684 N N . GLY A 1 481 ? -18.094 -14.398 -5.344 1 94.5 481 GLY A N 1
ATOM 3685 C CA . GLY A 1 481 ? -16.984 -15.047 -6.035 1 94.5 481 GLY A CA 1
ATOM 3686 C C . GLY A 1 481 ? -17.344 -16.438 -6.547 1 94.5 481 GLY A C 1
ATOM 3687 O O . GLY A 1 481 ? -16.656 -16.953 -7.434 1 94.5 481 GLY A O 1
ATOM 3688 N N . GLY A 1 482 ? -18.344 -17.016 -5.977 1 96.69 482 GLY A N 1
ATOM 3689 C CA . GLY A 1 482 ? -18.734 -18.359 -6.328 1 96.69 482 GLY A CA 1
ATOM 3690 C C . GLY A 1 482 ? -19.281 -19.156 -5.152 1 96.69 482 GLY A C 1
ATOM 3691 O O . GLY A 1 482 ? -19.828 -18.578 -4.215 1 96.69 482 GLY A O 1
ATOM 3692 N N . GLY A 1 483 ? -19.219 -20.516 -5.352 1 97.62 483 GLY A N 1
ATOM 3693 C CA . GLY A 1 483 ? -19.734 -21.312 -4.25 1 97.62 483 GLY A CA 1
ATOM 3694 C C . GLY A 1 483 ? -19.719 -22.812 -4.539 1 97.62 483 GLY A C 1
ATOM 3695 O O . GLY A 1 483 ? -19.516 -23.219 -5.68 1 97.62 483 GLY A O 1
ATOM 3696 N N . SER A 1 484 ? -19.875 -23.562 -3.471 1 97.88 484 SER A N 1
ATOM 3697 C CA . SER A 1 484 ? -20.078 -25 -3.553 1 97.88 484 SER A CA 1
ATOM 3698 C C . SER A 1 484 ? -21.547 -25.344 -3.748 1 97.88 484 SER A C 1
ATOM 3700 O O . SER A 1 484 ? -22.422 -24.562 -3.359 1 97.88 484 SER A O 1
ATOM 3702 N N . VAL A 1 485 ? -21.766 -26.484 -4.406 1 97 485 VAL A N 1
ATOM 3703 C CA . VAL A 1 485 ? -23.125 -26.922 -4.645 1 97 485 VAL A CA 1
ATOM 3704 C C . VAL A 1 485 ? -23.312 -28.344 -4.152 1 97 485 VAL A C 1
ATOM 3706 O O . VAL A 1 485 ? -22.5 -29.219 -4.449 1 97 485 VAL A O 1
ATOM 3709 N N . THR A 1 486 ? -24.25 -28.547 -3.367 1 93.12 486 THR A N 1
ATOM 3710 C CA . THR A 1 486 ? -24.609 -29.875 -2.891 1 93.12 486 THR A CA 1
ATOM 3711 C C . THR A 1 486 ? -26.031 -30.219 -3.275 1 93.12 486 THR A C 1
ATOM 3713 O O . THR A 1 486 ? -26.609 -29.594 -4.164 1 93.12 486 THR A O 1
ATOM 3716 N N . ILE A 1 487 ? -26.516 -31.438 -2.812 1 87 487 ILE A N 1
ATOM 3717 C CA . ILE A 1 487 ? -27.875 -31.891 -3.111 1 87 487 ILE A CA 1
ATOM 3718 C C . ILE A 1 487 ? -28.875 -30.812 -2.721 1 87 487 ILE A C 1
ATOM 3720 O O . ILE A 1 487 ? -28.703 -30.141 -1.698 1 87 487 ILE A O 1
ATOM 3724 N N . PRO A 1 488 ? -29.875 -30.547 -3.654 1 90.19 488 PRO A N 1
ATOM 3725 C CA . PRO A 1 488 ? -30.25 -31.266 -4.883 1 90.19 488 PRO A CA 1
ATOM 3726 C C . PRO A 1 488 ? -29.906 -30.469 -6.145 1 90.19 488 PRO A C 1
ATOM 3728 O O . PRO A 1 488 ? -30.5 -30.703 -7.203 1 90.19 488 PRO A O 1
ATOM 3731 N N . LEU A 1 489 ? -28.984 -29.609 -6.047 1 93.56 489 LEU A N 1
ATOM 3732 C CA . LEU A 1 489 ? -28.859 -28.578 -7.078 1 93.56 489 LEU A CA 1
ATOM 3733 C C . LEU A 1 489 ? -27.766 -28.938 -8.07 1 93.56 489 LEU A C 1
ATOM 3735 O O . LEU A 1 489 ? -27.562 -28.234 -9.062 1 93.56 489 LEU A O 1
ATOM 3739 N N . LYS A 1 490 ? -27.031 -30 -7.992 1 91.81 490 LYS A N 1
ATOM 3740 C CA . LYS A 1 490 ? -25.812 -30.281 -8.742 1 91.81 490 LYS A CA 1
ATOM 3741 C C . LYS A 1 490 ? -26.109 -30.406 -10.234 1 91.81 490 LYS A C 1
ATOM 3743 O O . LYS A 1 490 ? -25.312 -29.984 -11.07 1 91.81 490 LYS A O 1
ATOM 3748 N N . GLU A 1 491 ? -27.203 -30.953 -10.57 1 89.44 491 GLU A N 1
ATOM 3749 C CA . GLU A 1 491 ? -27.531 -31.156 -11.977 1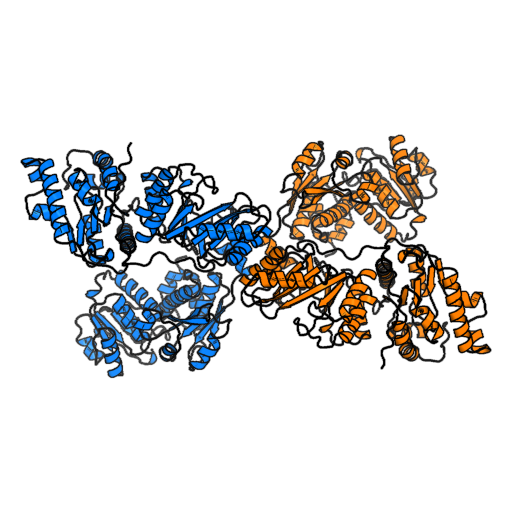 89.44 491 GLU A CA 1
ATOM 3750 C C . GLU A 1 491 ? -28.359 -30 -12.516 1 89.44 491 GLU A C 1
ATOM 3752 O O . GLU A 1 491 ? -28.125 -29.531 -13.633 1 89.44 491 GLU A O 1
ATOM 3757 N N . SER A 1 492 ? -29.25 -29.453 -11.75 1 91.5 492 SER A N 1
ATOM 3758 C CA . SER A 1 492 ? -30.188 -28.438 -12.195 1 91.5 492 SER A CA 1
ATOM 3759 C C . SER A 1 492 ? -29.469 -27.125 -12.523 1 91.5 492 SER A C 1
ATOM 3761 O O . SER A 1 492 ? -29.906 -26.359 -13.383 1 91.5 492 SER A O 1
ATOM 3763 N N . LEU A 1 493 ? -28.391 -26.922 -11.922 1 94.69 493 LEU A N 1
ATOM 3764 C CA . LEU A 1 493 ? -27.688 -25.656 -12.102 1 94.69 493 LEU A CA 1
ATOM 3765 C C . LEU A 1 493 ? -26.828 -25.688 -13.367 1 94.69 493 LEU A C 1
ATOM 3767 O O . LEU A 1 493 ? -26.375 -24.641 -13.836 1 94.69 493 LEU A O 1
ATOM 3771 N N . MET A 1 494 ? -26.656 -26.781 -13.953 1 94.25 494 MET A N 1
ATOM 3772 C CA . MET A 1 494 ? -25.781 -26.953 -15.125 1 94.25 494 MET A CA 1
ATOM 3773 C C . MET A 1 494 ? -26.266 -26.078 -16.281 1 94.25 494 MET A C 1
ATOM 3775 O O . MET A 1 494 ? -25.453 -25.438 -16.953 1 94.25 494 MET A O 1
ATOM 3779 N N . THR A 1 495 ? -27.5 -25.953 -16.438 1 93.44 495 THR A N 1
ATOM 3780 C CA . THR A 1 495 ? -28.078 -25.266 -17.578 1 93.44 495 THR A CA 1
ATOM 3781 C C . THR A 1 495 ? -27.969 -23.75 -17.406 1 93.44 495 THR A C 1
ATOM 3783 O O . THR A 1 495 ? -28.141 -23 -18.359 1 93.44 495 THR A O 1
ATOM 3786 N N . HIS A 1 496 ? -27.656 -23.375 -16.266 1 95.38 496 HIS A N 1
ATOM 3787 C CA . HIS A 1 496 ? -27.625 -21.938 -15.984 1 95.38 496 HIS A CA 1
ATOM 3788 C C . HIS A 1 496 ? -26.188 -21.406 -16 1 95.38 496 HIS A C 1
ATOM 3790 O O . HIS A 1 496 ? -25.969 -20.219 -15.828 1 95.38 496 HIS A O 1
ATOM 3796 N N . MET A 1 497 ? -25.219 -22.234 -16.188 1 95.69 497 MET A N 1
ATOM 3797 C CA . MET A 1 497 ? -23.812 -21.828 -16.203 1 95.69 497 MET A CA 1
ATOM 3798 C C . MET A 1 497 ? -23.391 -21.344 -17.578 1 95.69 497 MET A C 1
ATOM 3800 O O . MET A 1 497 ? -23.953 -21.766 -18.594 1 95.69 497 MET A O 1
ATOM 3804 N N . ASP A 1 498 ? -22.484 -20.391 -17.656 1 95 498 ASP A N 1
ATOM 3805 C CA . ASP A 1 498 ? -22 -19.844 -18.922 1 95 498 ASP A CA 1
ATOM 3806 C C . ASP A 1 498 ? -20.953 -20.766 -19.547 1 95 498 ASP A C 1
ATOM 3808 O O . ASP A 1 498 ? -20.891 -20.906 -20.766 1 95 498 ASP A O 1
ATOM 3812 N N . GLU A 1 499 ? -20.094 -21.297 -18.734 1 94.75 499 GLU A N 1
ATOM 3813 C CA . GLU A 1 499 ? -19.031 -22.172 -19.188 1 94.75 499 GLU A CA 1
ATOM 3814 C C . GLU A 1 499 ? -18.906 -23.391 -18.266 1 94.75 499 GLU A C 1
ATOM 3816 O O . GLU A 1 499 ? -19.078 -23.297 -17.062 1 94.75 499 GLU A O 1
ATOM 3821 N N . LEU A 1 500 ? -18.609 -24.531 -18.859 1 94.69 500 LEU A N 1
ATOM 3822 C CA . LEU A 1 500 ? -18.391 -25.781 -18.125 1 94.69 500 LEU A CA 1
ATOM 3823 C C . LEU A 1 500 ? -16.938 -26.25 -18.281 1 94.69 500 LEU A C 1
ATOM 3825 O O . LEU A 1 500 ? -16.375 -26.188 -19.375 1 94.69 500 LEU A O 1
ATOM 3829 N N . SER A 1 501 ? -16.375 -26.609 -17.219 1 91.69 501 SER A N 1
ATOM 3830 C CA . SER A 1 501 ? -15.078 -27.266 -17.344 1 91.69 501 SER A CA 1
ATOM 3831 C C . SER A 1 501 ? -15.195 -28.594 -18.094 1 91.69 501 SER A C 1
ATOM 3833 O O . SER A 1 501 ? -16.297 -29.156 -18.188 1 91.69 501 SER A O 1
ATOM 3835 N N . PRO A 1 502 ? -14.07 -29.062 -18.625 1 87.25 502 PRO A N 1
ATOM 3836 C CA . PRO A 1 502 ? -14.133 -30.359 -19.297 1 87.25 502 PRO A CA 1
ATOM 3837 C C . PRO A 1 502 ? -14.664 -31.469 -18.406 1 87.25 502 PRO A C 1
ATOM 3839 O O . PRO A 1 502 ? -15.461 -32.312 -18.844 1 87.25 502 PRO A O 1
ATOM 3842 N N . SER A 1 503 ? -14.328 -31.469 -17.188 1 91.38 503 SER A N 1
ATOM 3843 C CA . SER A 1 503 ? -14.805 -32.5 -16.266 1 91.38 503 SER A CA 1
ATOM 3844 C C . SER A 1 503 ? -16.297 -32.344 -15.969 1 91.38 503 SER A C 1
ATOM 3846 O O . SER A 1 503 ? -17.047 -33.312 -16 1 91.38 503 SER A O 1
ATOM 3848 N N . ALA A 1 504 ? -16.703 -31.125 -15.695 1 94.31 504 ALA A N 1
ATOM 3849 C CA . ALA A 1 504 ? -18.109 -30.875 -15.398 1 94.31 504 ALA A CA 1
ATOM 3850 C C . ALA A 1 504 ? -19 -31.281 -16.578 1 94.31 504 ALA A C 1
ATOM 3852 O O . ALA A 1 504 ? -20.078 -31.844 -16.391 1 94.31 504 ALA A O 1
ATOM 3853 N N . ARG A 1 505 ? -18.5 -30.953 -17.75 1 92.31 505 ARG A N 1
ATOM 3854 C CA . ARG A 1 505 ? -19.234 -31.312 -18.969 1 92.31 505 ARG A CA 1
ATOM 3855 C C . ARG A 1 505 ? -19.344 -32.844 -19.125 1 92.31 505 ARG A C 1
ATOM 3857 O O . ARG A 1 505 ? -20.422 -33.375 -19.391 1 92.31 505 ARG A O 1
ATOM 3864 N N . ALA A 1 506 ? -18.203 -33.5 -18.938 1 91.38 506 ALA A N 1
ATOM 3865 C CA . ALA A 1 506 ? -18.172 -34.938 -19.078 1 91.38 506 ALA A CA 1
ATOM 3866 C C . ALA A 1 506 ? -19 -35.625 -18 1 91.38 506 ALA A C 1
ATOM 3868 O O . ALA A 1 506 ? -19.688 -36.594 -18.266 1 91.38 506 ALA A O 1
ATOM 3869 N N . ILE A 1 507 ? -19.016 -35.125 -16.828 1 93.94 507 ILE A N 1
ATOM 3870 C CA . ILE A 1 507 ? -19.719 -35.719 -15.688 1 93.94 507 ILE A CA 1
ATOM 3871 C C . ILE A 1 507 ? -21.203 -35.406 -15.781 1 93.94 507 ILE A C 1
ATOM 3873 O O . ILE A 1 507 ? -22.031 -36.25 -15.391 1 93.94 507 ILE A O 1
ATOM 3877 N N . GLY A 1 508 ? -21.547 -34.25 -16.234 1 93 508 GLY A N 1
ATOM 3878 C CA . GLY A 1 508 ? -22.938 -33.844 -16.312 1 93 508 GLY A CA 1
ATOM 3879 C C . GLY A 1 508 ? -23.469 -33.344 -14.992 1 93 508 GLY A C 1
ATOM 3880 O O . GLY A 1 508 ? -24.688 -33.406 -14.742 1 93 508 GLY A O 1
ATOM 3881 N N . SER A 1 509 ? -22.672 -33 -14.148 1 94.38 509 SER A N 1
ATOM 3882 C CA . SER A 1 509 ? -23.016 -32.438 -12.852 1 94.38 509 SER A CA 1
ATOM 3883 C C . SER A 1 509 ? -21.906 -31.5 -12.367 1 94.38 509 SER A C 1
ATOM 3885 O O . SER A 1 509 ? -20.75 -31.609 -12.797 1 94.38 509 SER A O 1
ATOM 3887 N N . LEU A 1 510 ? -22.297 -30.5 -11.523 1 96.56 510 LEU A N 1
ATOM 3888 C CA . LEU A 1 510 ? -21.328 -29.578 -10.969 1 96.56 510 LEU A CA 1
ATOM 3889 C C . LEU A 1 510 ? -21.438 -29.516 -9.445 1 96.56 510 LEU A C 1
ATOM 3891 O O . LEU A 1 510 ? -22.516 -29.734 -8.891 1 96.56 510 LEU A O 1
ATOM 3895 N N . ASN A 1 511 ? -20.328 -29.266 -8.75 1 97.12 511 ASN A N 1
ATOM 3896 C CA . ASN A 1 511 ? -20.375 -29 -7.316 1 97.12 511 ASN A CA 1
ATOM 3897 C C . ASN A 1 511 ? -19.609 -27.734 -6.961 1 97.12 511 ASN A C 1
ATOM 3899 O O . ASN A 1 511 ? -19.484 -27.375 -5.785 1 97.12 511 ASN A O 1
ATOM 3903 N N . THR A 1 512 ? -19 -27.062 -7.926 1 98 512 THR A N 1
ATOM 3904 C CA . THR A 1 512 ? -18.188 -25.875 -7.734 1 98 512 THR A CA 1
ATOM 3905 C C . THR A 1 512 ? -18.516 -24.812 -8.789 1 98 512 THR A C 1
ATOM 3907 O O . THR A 1 512 ? -18.531 -25.109 -9.984 1 98 512 THR A O 1
ATOM 3910 N N . ILE A 1 513 ? -18.828 -23.672 -8.352 1 98 513 ILE A N 1
ATOM 3911 C CA . ILE A 1 513 ? -19.094 -22.547 -9.25 1 98 513 ILE A CA 1
ATOM 3912 C C . ILE A 1 513 ? -18.109 -21.422 -8.969 1 98 513 ILE A C 1
ATOM 3914 O O . ILE A 1 513 ? -17.859 -21.062 -7.812 1 98 513 ILE A O 1
ATOM 3918 N N . SER A 1 514 ? -17.5 -20.859 -10 1 96.44 514 SER A N 1
ATOM 3919 C CA . SER A 1 514 ? -16.625 -19.688 -9.922 1 96.44 514 SER A CA 1
ATOM 3920 C C . SER A 1 514 ? -17.188 -18.531 -10.75 1 96.44 514 SER A C 1
ATOM 3922 O O . SER A 1 514 ? -17.688 -18.75 -11.852 1 96.44 514 SER A O 1
ATOM 3924 N N . ARG A 1 515 ? -17.172 -17.391 -10.211 1 94.19 515 ARG A N 1
ATOM 3925 C CA . ARG A 1 515 ? -17.531 -16.188 -10.953 1 94.19 515 ARG A CA 1
ATOM 3926 C C . ARG A 1 515 ? -16.281 -15.406 -11.359 1 94.19 515 ARG A C 1
ATOM 3928 O O . ARG A 1 515 ? -15.516 -14.961 -10.5 1 94.19 515 ARG A O 1
ATOM 3935 N N . ARG A 1 516 ? -16.188 -15.219 -12.594 1 85.19 516 ARG A N 1
ATOM 3936 C CA . ARG A 1 516 ? -15.062 -14.438 -13.094 1 85.19 516 ARG A CA 1
ATOM 3937 C C . ARG A 1 516 ? -15.328 -12.938 -12.953 1 85.19 516 ARG A C 1
ATOM 3939 O O . ARG A 1 516 ? -16.453 -12.539 -12.625 1 85.19 516 ARG A O 1
ATOM 3946 N N . ALA A 1 517 ? -14.32 -12.18 -13.203 1 73.38 517 ALA A N 1
ATOM 3947 C CA . ALA A 1 517 ? -14.398 -10.727 -13.062 1 73.38 517 ALA A CA 1
ATOM 3948 C C . ALA A 1 517 ? -15.445 -10.141 -14 1 73.38 517 ALA A C 1
ATOM 3950 O O . ALA A 1 517 ? -16.109 -9.156 -13.664 1 73.38 517 ALA A O 1
ATOM 3951 N N . ASP A 1 518 ? -15.648 -10.742 -15.141 1 77.44 518 ASP A N 1
ATOM 3952 C CA . ASP A 1 518 ? -16.578 -10.219 -16.141 1 77.44 518 ASP A CA 1
ATOM 3953 C C . ASP A 1 518 ? -18 -10.688 -15.859 1 77.44 518 ASP A C 1
ATOM 3955 O O . ASP A 1 518 ? -18.922 -10.367 -16.609 1 77.44 518 ASP A O 1
ATOM 3959 N N . GLY A 1 519 ? -18.125 -11.477 -14.875 1 86.94 519 GLY A N 1
ATOM 3960 C CA . GLY A 1 519 ? -19.453 -11.93 -14.484 1 86.94 519 GLY A CA 1
ATOM 3961 C C . GLY A 1 519 ? -19.766 -13.336 -14.977 1 86.94 519 GLY A C 1
ATOM 3962 O O . GLY A 1 519 ? -20.797 -13.906 -14.609 1 86.94 519 GLY A O 1
ATOM 3963 N N . THR A 1 520 ? -18.875 -13.891 -15.734 1 92.5 520 THR A N 1
ATOM 3964 C CA . THR A 1 520 ? -19.078 -15.227 -16.266 1 92.5 520 THR A CA 1
ATOM 3965 C C . THR A 1 520 ? -19.078 -16.266 -15.156 1 92.5 520 THR A C 1
ATOM 3967 O O . THR A 1 520 ? -18.203 -16.25 -14.289 1 92.5 520 THR A O 1
ATOM 3970 N N . LEU A 1 521 ? -20.062 -17.141 -15.219 1 95.81 521 LEU A N 1
ATOM 3971 C CA . LEU A 1 521 ? -20.141 -18.219 -14.25 1 95.81 521 LEU A CA 1
ATOM 3972 C C . LEU A 1 521 ? -19.578 -19.516 -14.828 1 95.81 521 LEU A C 1
ATOM 3974 O O . LEU A 1 521 ? -20.031 -20 -15.867 1 95.81 521 LEU A O 1
ATOM 3978 N N . VAL A 1 522 ? -18.625 -20.078 -14.164 1 96.12 522 VAL A N 1
ATOM 3979 C CA . VAL A 1 522 ? -17.938 -21.297 -14.617 1 96.12 522 VAL A CA 1
ATOM 3980 C C . VAL A 1 522 ? -18.266 -22.453 -13.68 1 96.12 522 VAL A C 1
ATOM 3982 O O . VAL A 1 522 ? -18.188 -22.312 -12.461 1 96.12 522 VAL A O 1
ATOM 3985 N N . ALA A 1 523 ? -18.609 -23.562 -14.234 1 97.06 523 ALA A N 1
ATOM 3986 C CA . ALA A 1 523 ? -18.922 -24.766 -13.461 1 97.06 523 ALA A CA 1
ATOM 3987 C C . ALA A 1 523 ? -17.75 -25.75 -13.445 1 97.06 523 ALA A C 1
ATOM 3989 O O . ALA A 1 523 ? -17.094 -25.953 -14.469 1 97.06 523 ALA A O 1
ATOM 3990 N N . ASP A 1 524 ? -17.469 -26.281 -12.281 1 96.56 524 ASP A N 1
ATOM 3991 C CA . ASP A 1 524 ? -16.484 -27.328 -12.094 1 96.56 524 ASP A CA 1
ATOM 3992 C C . ASP A 1 524 ? -17.031 -28.453 -11.211 1 96.56 524 ASP A C 1
ATOM 3994 O O . ASP A 1 524 ? -18.109 -28.328 -10.648 1 96.56 524 ASP A O 1
ATOM 3998 N N . ASN A 1 525 ? -16.359 -29.531 -11.195 1 97.38 525 ASN A N 1
ATOM 3999 C CA . ASN A 1 525 ? -16.656 -30.656 -10.305 1 97.38 525 ASN A CA 1
ATOM 4000 C C . ASN A 1 525 ? -15.383 -31.156 -9.617 1 97.38 525 ASN A C 1
ATOM 4002 O O . ASN A 1 525 ? -14.477 -31.656 -10.281 1 97.38 525 ASN A O 1
ATOM 4006 N N . THR A 1 526 ? -15.344 -31.016 -8.344 1 96.81 526 THR A N 1
ATOM 4007 C CA . THR A 1 526 ? -14.133 -31.406 -7.633 1 96.81 526 THR A CA 1
ATOM 4008 C C . THR A 1 526 ? -14.344 -32.75 -6.906 1 96.81 526 THR A C 1
ATOM 4010 O O . THR A 1 526 ? -13.406 -33.281 -6.309 1 96.81 526 THR A O 1
ATOM 4013 N N . ASP A 1 527 ? -15.508 -33.344 -6.949 1 96.19 527 ASP A N 1
ATOM 4014 C CA . ASP A 1 527 ? -15.75 -34.656 -6.367 1 96.19 527 ASP A CA 1
ATOM 4015 C C . ASP A 1 527 ? -14.859 -35.719 -7.012 1 96.19 527 ASP A C 1
ATOM 4017 O O . ASP A 1 527 ? -14.258 -36.531 -6.316 1 96.19 527 ASP A O 1
ATOM 4021 N N . TRP A 1 528 ? -14.812 -35.625 -8.297 1 96 528 TRP A N 1
ATOM 4022 C CA . TRP A 1 528 ? -14.031 -36.656 -8.992 1 96 528 TRP A CA 1
ATOM 4023 C C . TRP A 1 528 ? -12.555 -36.562 -8.617 1 96 528 TRP A C 1
ATOM 4025 O O . TRP A 1 528 ? -11.859 -37.562 -8.539 1 96 528 TRP A O 1
ATOM 4035 N N . ILE A 1 529 ? -12.102 -35.344 -8.375 1 93.5 529 ILE A N 1
ATOM 4036 C CA . ILE A 1 529 ? -10.711 -35.125 -7.992 1 93.5 529 ILE A CA 1
ATOM 4037 C C . ILE A 1 529 ? -10.445 -35.781 -6.637 1 93.5 529 ILE A C 1
ATOM 4039 O O . ILE A 1 529 ? -9.445 -36.469 -6.461 1 93.5 529 ILE A O 1
ATOM 4043 N N . GLY A 1 530 ? -11.352 -35.562 -5.707 1 93.88 530 GLY A N 1
ATOM 4044 C CA . GLY A 1 530 ? -11.227 -36.188 -4.402 1 93.88 530 GLY A CA 1
ATOM 4045 C C . GLY A 1 530 ? -11.203 -37.688 -4.473 1 93.88 530 GLY A C 1
ATOM 4046 O O . GLY A 1 530 ? -10.352 -38.344 -3.848 1 93.88 530 GLY A O 1
ATOM 4047 N N . ILE A 1 531 ? -12.031 -38.25 -5.238 1 95.25 531 ILE A N 1
ATOM 4048 C CA . ILE A 1 531 ? -12.133 -39.688 -5.383 1 95.25 531 ILE A CA 1
ATOM 4049 C C . ILE A 1 531 ? -10.867 -40.25 -6.039 1 95.25 531 ILE A C 1
ATOM 4051 O O . ILE A 1 531 ? -10.273 -41.219 -5.559 1 95.25 531 ILE A O 1
ATOM 4055 N N . ARG A 1 532 ? -10.492 -39.625 -7.062 1 92.31 532 ARG A N 1
ATOM 4056 C CA . ARG A 1 532 ? -9.32 -40.094 -7.809 1 92.31 532 ARG A CA 1
ATOM 4057 C C . ARG A 1 532 ? -8.078 -40.094 -6.922 1 92.31 532 ARG A C 1
ATOM 4059 O O . ARG A 1 532 ? -7.312 -41.062 -6.93 1 92.31 532 ARG A O 1
ATOM 4066 N N . VAL A 1 533 ? -7.879 -39.031 -6.191 1 86.88 533 VAL A N 1
ATOM 4067 C CA . VAL A 1 533 ? -6.699 -38.906 -5.34 1 86.88 533 VAL A CA 1
ATOM 4068 C C . VAL A 1 533 ? -6.699 -40 -4.281 1 86.88 533 VAL A C 1
ATOM 4070 O O . VAL A 1 533 ? -5.676 -40.656 -4.062 1 86.88 533 VAL A O 1
ATOM 4073 N N . LEU A 1 534 ? -7.805 -40.25 -3.652 1 90.19 534 LEU A N 1
ATOM 4074 C CA . LEU A 1 534 ? -7.906 -41.219 -2.561 1 90.19 534 LEU A CA 1
ATOM 4075 C C . LEU A 1 534 ? -7.746 -42.625 -3.076 1 90.19 534 LEU A C 1
ATOM 4077 O O . LEU A 1 534 ? -7.023 -43.438 -2.482 1 90.19 534 LEU A O 1
ATOM 4081 N N . ILE A 1 535 ? -8.344 -42.938 -4.168 1 92.81 535 ILE A N 1
ATOM 4082 C CA . ILE A 1 535 ? -8.266 -44.281 -4.738 1 92.81 535 ILE A CA 1
ATOM 4083 C C . ILE A 1 535 ? -6.855 -44.531 -5.254 1 92.81 535 ILE A C 1
ATOM 4085 O O . ILE A 1 535 ? -6.309 -45.625 -5.047 1 92.81 535 ILE A O 1
ATOM 4089 N N . SER A 1 536 ? -6.316 -43.562 -5.93 1 85.69 536 SER A N 1
ATOM 4090 C CA . SER A 1 536 ? -4.953 -43.719 -6.434 1 85.69 536 SER A CA 1
ATOM 4091 C C . SER A 1 536 ? -3.969 -43.969 -5.301 1 85.69 536 SER A C 1
ATOM 4093 O O . SER A 1 536 ? -3.078 -44.812 -5.426 1 85.69 536 SER A O 1
ATOM 4095 N N . LYS A 1 537 ? -4.109 -43.281 -4.27 1 80.81 537 LYS A N 1
ATOM 4096 C CA . LYS A 1 537 ? -3.242 -43.469 -3.109 1 80.81 537 LYS A CA 1
ATOM 4097 C C . LYS A 1 537 ? -3.402 -44.844 -2.518 1 80.81 537 LYS A C 1
ATOM 4099 O O . LYS A 1 537 ? -2.414 -45.5 -2.156 1 80.81 537 LYS A O 1
ATOM 4104 N N . ALA A 1 538 ? -4.621 -45.312 -2.371 1 87 538 ALA A N 1
ATOM 4105 C CA . ALA A 1 538 ? -4.902 -46.625 -1.812 1 87 538 ALA A CA 1
ATOM 4106 C C . ALA A 1 538 ? -4.359 -47.719 -2.717 1 87 538 ALA A C 1
ATOM 4108 O O . ALA A 1 538 ? -3.838 -48.719 -2.232 1 87 538 ALA A O 1
ATOM 4109 N N . LEU A 1 539 ? -4.492 -47.531 -3.971 1 85.88 539 LEU A N 1
ATOM 4110 C CA . LEU A 1 539 ? -3.977 -48.5 -4.934 1 85.88 539 LEU A CA 1
ATOM 4111 C C . LEU A 1 539 ? -2.453 -48.562 -4.879 1 85.88 539 LEU A C 1
ATOM 4113 O O . LEU A 1 539 ? -1.87 -49.656 -4.945 1 85.88 539 LEU A O 1
ATOM 4117 N N . ALA A 1 540 ? -1.874 -47.438 -4.781 1 74.94 540 ALA A N 1
ATOM 4118 C CA . ALA A 1 540 ? -0.419 -47.375 -4.672 1 74.94 540 ALA A CA 1
ATOM 4119 C C . ALA A 1 540 ? 0.066 -48.125 -3.424 1 74.94 540 ALA A C 1
ATOM 4121 O O . ALA A 1 540 ? 1.085 -48.812 -3.463 1 74.94 540 ALA A O 1
ATOM 4122 N N . ALA A 1 541 ? -0.629 -47.969 -2.42 1 74.94 541 ALA A N 1
ATOM 4123 C CA . ALA A 1 541 ? -0.274 -48.625 -1.166 1 74.94 541 ALA A CA 1
ATOM 4124 C C . ALA A 1 541 ? -0.363 -50.125 -1.301 1 74.94 541 ALA A C 1
ATOM 4126 O O . ALA A 1 541 ? 0.383 -50.875 -0.647 1 74.94 541 ALA A O 1
ATOM 4127 N N . ARG A 1 542 ? -1.219 -50.562 -2.205 1 80.56 542 ARG A N 1
ATOM 4128 C CA . ARG A 1 542 ? -1.406 -52 -2.451 1 80.56 542 ARG A CA 1
ATOM 4129 C C . ARG A 1 542 ? -0.449 -52.5 -3.529 1 80.56 542 ARG A C 1
ATOM 4131 O O . ARG A 1 542 ? -0.364 -53.719 -3.779 1 80.56 542 ARG A O 1
ATOM 4138 N N . GLY A 1 543 ? 0.302 -51.562 -4.141 1 67.44 543 GLY A N 1
ATOM 4139 C CA . GLY A 1 543 ? 1.235 -51.938 -5.195 1 67.44 543 GLY A CA 1
ATOM 4140 C C . GLY A 1 543 ? 0.553 -52.25 -6.512 1 67.44 543 GLY A C 1
ATOM 4141 O O . GLY A 1 543 ? 1.093 -53 -7.34 1 67.44 543 GLY A O 1
ATOM 4142 N N . ALA A 1 544 ? -0.691 -51.906 -6.57 1 65.75 544 ALA A N 1
ATOM 4143 C CA . ALA A 1 544 ? -1.437 -52.188 -7.797 1 65.75 544 ALA A CA 1
ATOM 4144 C C . ALA A 1 544 ? -1.2 -51.094 -8.828 1 65.75 544 ALA A C 1
ATOM 4146 O O . ALA A 1 544 ? -1.726 -49.969 -8.695 1 65.75 544 ALA A O 1
ATOM 4147 N N . ASP A 1 545 ? -0.32 -51.312 -9.812 1 62.47 545 ASP A N 1
ATOM 4148 C CA . ASP A 1 545 ? 0.085 -50.281 -10.742 1 62.47 545 ASP A CA 1
ATOM 4149 C C . ASP A 1 545 ? -0.532 -50.469 -12.117 1 62.47 545 ASP A C 1
ATOM 4151 O O . ASP A 1 545 ? -0.411 -49.625 -13 1 62.47 545 ASP A O 1
ATOM 4155 N N . SER A 1 546 ? -1.275 -51.656 -12.273 1 70.31 546 SER A N 1
ATOM 4156 C CA . SER A 1 546 ? -1.863 -51.906 -13.586 1 70.31 546 SER A CA 1
ATOM 4157 C C . SER A 1 546 ? -3.348 -51.562 -13.602 1 70.31 546 SER A C 1
ATOM 4159 O O . SER A 1 546 ? -4.199 -52.438 -13.43 1 70.31 546 SER A O 1
ATOM 4161 N N . TYR A 1 547 ? -3.787 -50.406 -13.938 1 77 547 TYR A N 1
ATOM 4162 C CA . TYR A 1 547 ? -5.137 -49.875 -13.836 1 77 547 TYR A CA 1
ATOM 4163 C C . TYR A 1 547 ? -6.078 -50.562 -14.812 1 77 547 TYR A C 1
ATOM 4165 O O . TYR A 1 547 ? -7.211 -50.875 -14.469 1 77 547 TYR A O 1
ATOM 4173 N N . PRO A 1 548 ? -5.605 -50.906 -15.969 1 79.12 548 PRO A N 1
ATOM 4174 C CA . PRO A 1 548 ? -6.516 -51.531 -16.922 1 79.12 548 PRO A CA 1
ATOM 4175 C C . PRO A 1 548 ? -6.984 -52.906 -16.484 1 79.12 548 PRO A C 1
ATOM 4177 O O . PRO A 1 548 ? -7.965 -53.438 -17.016 1 79.12 548 PRO A O 1
ATOM 4180 N N . GLU A 1 549 ? -6.395 -53.469 -15.523 1 84.06 549 GLU A N 1
ATOM 4181 C CA . GLU A 1 549 ? -6.758 -54.812 -15.062 1 84.06 549 GLU A CA 1
ATOM 4182 C C . GLU A 1 549 ? -7.688 -54.75 -13.852 1 84.06 549 GLU A C 1
ATOM 4184 O O . GLU A 1 549 ? -8.188 -55.781 -13.383 1 84.06 549 GLU A O 1
ATOM 4189 N N . LEU A 1 550 ? -8.016 -53.625 -13.461 1 91.25 550 LEU A N 1
ATOM 4190 C CA . LEU A 1 550 ? -8.789 -53.469 -12.234 1 91.25 550 LEU A CA 1
ATOM 4191 C C . LEU A 1 550 ? -10.281 -53.531 -12.516 1 91.25 550 LEU A C 1
ATOM 4193 O O . LEU A 1 550 ? -10.727 -53.125 -13.602 1 91.25 550 LEU A O 1
ATOM 4197 N N . THR A 1 551 ? -11.055 -54.062 -11.57 1 94.94 551 THR A N 1
ATOM 4198 C CA . THR A 1 551 ? -12.516 -54.094 -11.602 1 94.94 551 THR A CA 1
ATOM 4199 C C . THR A 1 551 ? -13.086 -53.25 -10.469 1 94.94 551 THR A C 1
ATOM 4201 O O . THR A 1 551 ? -12.688 -53.375 -9.312 1 94.94 551 THR A O 1
ATOM 4204 N N . ALA A 1 552 ? -14.016 -52.375 -10.852 1 96.81 552 ALA A N 1
ATOM 4205 C CA . ALA A 1 552 ? -14.602 -51.469 -9.867 1 96.81 552 ALA A CA 1
ATOM 4206 C C . ALA A 1 552 ? -16.125 -51.562 -9.883 1 96.81 552 ALA A C 1
ATOM 4208 O O . ALA A 1 552 ? -16.719 -51.875 -10.914 1 96.81 552 ALA A O 1
ATOM 4209 N N . LEU A 1 553 ? -16.75 -51.344 -8.719 1 97.06 553 LEU A N 1
ATOM 4210 C CA . LEU A 1 553 ? -18.188 -51.25 -8.562 1 97.06 553 LEU A CA 1
ATOM 4211 C C . LEU A 1 553 ? -18.594 -49.938 -7.945 1 97.06 553 LEU A C 1
ATOM 4213 O O . LEU A 1 553 ? -18.094 -49.531 -6.891 1 97.06 553 LEU A O 1
ATOM 4217 N N . VAL A 1 554 ? -19.484 -49.219 -8.594 1 97.31 554 VAL A N 1
ATOM 4218 C CA . VAL A 1 554 ? -20.031 -47.969 -8.094 1 97.31 554 VAL A CA 1
ATOM 4219 C C . VAL A 1 554 ? -21.5 -48.156 -7.719 1 97.31 554 VAL A C 1
ATOM 4221 O O . VAL A 1 554 ? -22.297 -48.625 -8.523 1 97.31 554 VAL A O 1
ATOM 4224 N N . MET A 1 555 ? -21.797 -47.781 -6.477 1 95.56 555 MET A N 1
ATOM 4225 C CA . MET A 1 555 ? -23.172 -47.844 -6.004 1 95.56 555 MET A CA 1
ATOM 4226 C C . MET A 1 555 ? -23.797 -46.469 -5.938 1 95.56 555 MET A C 1
ATOM 4228 O O . MET A 1 555 ? -23.328 -45.594 -5.18 1 95.56 555 MET A O 1
ATOM 4232 N N . GLY A 1 556 ? -24.797 -46.219 -6.664 1 92.12 556 GLY A N 1
ATOM 4233 C CA . GLY A 1 556 ? -25.484 -44.906 -6.684 1 92.12 556 GLY A CA 1
ATOM 4234 C C . GLY A 1 556 ? -25.828 -44.438 -8.086 1 92.12 556 GLY A C 1
ATOM 4235 O O . GLY A 1 556 ? -25.344 -45 -9.07 1 92.12 556 GLY A O 1
ATOM 4236 N N . GLY A 1 557 ? -26.672 -43.344 -8.227 1 88.25 557 GLY A N 1
ATOM 4237 C CA . GLY A 1 557 ? -27.094 -42.844 -9.523 1 88.25 557 GLY A CA 1
ATOM 4238 C C . GLY A 1 557 ? -27.156 -41.312 -9.578 1 88.25 557 GLY A C 1
ATOM 4239 O O . GLY A 1 557 ? -27.641 -40.75 -10.562 1 88.25 557 GLY A O 1
ATOM 4240 N N . GLY A 1 558 ? -26.703 -40.688 -8.602 1 87.38 558 GLY A N 1
ATOM 4241 C CA . GLY A 1 558 ? -26.766 -39.25 -8.539 1 87.38 558 GLY A CA 1
ATOM 4242 C C . GLY A 1 558 ? -25.5 -38.562 -9 1 87.38 558 GLY A C 1
ATOM 4243 O O . GLY A 1 558 ? -24.688 -39.156 -9.727 1 87.38 558 GLY A O 1
ATOM 4244 N N . GLY A 1 559 ? -25.344 -37.312 -8.703 1 88.5 559 GLY A N 1
ATOM 4245 C CA . GLY A 1 559 ? -24.219 -36.5 -9.133 1 88.5 559 GLY A CA 1
ATOM 4246 C C . GLY A 1 559 ? -22.891 -37.031 -8.648 1 88.5 559 GLY A C 1
ATOM 4247 O O . GLY A 1 559 ? -21.906 -37.031 -9.398 1 88.5 559 GLY A O 1
ATOM 4248 N N . THR A 1 560 ? -22.844 -37.5 -7.41 1 92.12 560 THR A N 1
ATOM 4249 C CA . THR A 1 560 ? -21.594 -38.031 -6.855 1 92.12 560 THR A CA 1
ATOM 4250 C C . THR A 1 560 ? -21.219 -39.344 -7.543 1 92.12 560 THR A C 1
ATOM 4252 O O . THR A 1 560 ? -20.031 -39.625 -7.738 1 92.12 560 THR A O 1
ATOM 4255 N N . ALA A 1 561 ? -22.172 -40.125 -7.898 1 94.25 561 ALA A N 1
ATOM 4256 C CA . ALA A 1 561 ? -21.906 -41.375 -8.625 1 94.25 561 ALA A CA 1
ATOM 4257 C C . ALA A 1 561 ? -21.312 -41.094 -10 1 94.25 561 ALA A C 1
ATOM 4259 O O . ALA A 1 561 ? -20.406 -41.781 -10.453 1 94.25 561 ALA A O 1
ATOM 4260 N N . ARG A 1 562 ? -21.891 -40.125 -10.594 1 94.75 562 ARG A N 1
ATOM 4261 C CA . ARG A 1 562 ? -21.344 -39.719 -11.891 1 94.75 562 ARG A CA 1
ATOM 4262 C C . ARG A 1 562 ? -19.875 -39.312 -11.773 1 94.75 562 ARG A C 1
ATOM 4264 O O . ARG A 1 562 ? -19.062 -39.688 -12.602 1 94.75 562 ARG A O 1
ATOM 4271 N N . ALA A 1 563 ? -19.609 -38.562 -10.758 1 96.12 563 ALA A N 1
ATOM 4272 C CA . ALA A 1 563 ? -18.234 -38.156 -10.5 1 96.12 563 ALA A CA 1
ATOM 4273 C C . ALA A 1 563 ? -17.328 -39.375 -10.258 1 96.12 563 ALA A C 1
ATOM 4275 O O . ALA A 1 563 ? -16.188 -39.375 -10.703 1 96.12 563 ALA A O 1
ATOM 4276 N N . ALA A 1 564 ? -17.812 -40.312 -9.578 1 96.81 564 ALA A N 1
ATOM 4277 C CA . ALA A 1 564 ? -17.062 -41.531 -9.297 1 96.81 564 ALA A CA 1
ATOM 4278 C C . ALA A 1 564 ? -16.734 -42.281 -10.586 1 96.81 564 ALA A C 1
ATOM 4280 O O . ALA A 1 564 ? -15.602 -42.719 -10.789 1 96.81 564 ALA A O 1
ATOM 4281 N N . CYS A 1 565 ? -17.719 -42.438 -11.406 1 96.12 565 CYS A N 1
ATOM 4282 C CA . CYS A 1 565 ? -17.516 -43.094 -12.688 1 96.12 565 CYS A CA 1
ATOM 4283 C C . CYS A 1 565 ? -16.469 -42.375 -13.531 1 96.12 565 CYS A C 1
ATOM 4285 O O . CYS A 1 565 ? -15.602 -43.031 -14.117 1 96.12 565 CYS A O 1
ATOM 4287 N N . TYR A 1 566 ? -16.578 -41.125 -13.57 1 94.75 566 TYR A N 1
ATOM 4288 C CA . TYR A 1 566 ? -15.625 -40.312 -14.312 1 94.75 566 TYR A CA 1
ATOM 4289 C C . TYR A 1 566 ? -14.219 -40.469 -13.75 1 94.75 566 TYR A C 1
ATOM 4291 O O . TYR A 1 566 ? -13.25 -40.594 -14.508 1 94.75 566 TYR A O 1
ATOM 4299 N N . ALA A 1 567 ? -14.086 -40.438 -12.422 1 94.69 567 ALA A N 1
ATOM 4300 C CA . ALA A 1 567 ? -12.797 -40.625 -11.766 1 94.69 567 ALA A CA 1
ATOM 4301 C C . ALA A 1 567 ? -12.156 -41.938 -12.141 1 94.69 567 ALA A C 1
ATOM 4303 O O . ALA A 1 567 ? -10.961 -42 -12.43 1 94.69 567 ALA A O 1
ATOM 4304 N N . LEU A 1 568 ? -12.914 -42.969 -12.133 1 93.5 568 LEU A N 1
ATOM 4305 C CA . LEU A 1 568 ? -12.43 -44.312 -12.453 1 93.5 568 LEU A CA 1
ATOM 4306 C C . LEU A 1 568 ? -12.008 -44.406 -13.914 1 93.5 568 LEU A C 1
ATOM 4308 O O . LEU A 1 568 ? -11.008 -45.031 -14.234 1 93.5 568 LEU A O 1
ATOM 4312 N N . ARG A 1 569 ? -12.75 -43.75 -14.68 1 89.56 569 ARG A N 1
ATOM 4313 C CA . ARG A 1 569 ? -12.383 -43.688 -16.094 1 89.56 569 ARG A CA 1
ATOM 4314 C C . ARG A 1 569 ? -11.062 -42.938 -16.281 1 89.56 569 ARG A C 1
ATOM 4316 O O . ARG A 1 569 ? -10.211 -43.375 -17.062 1 89.56 569 ARG A O 1
ATOM 4323 N N . GLN A 1 570 ? -10.969 -41.844 -15.641 1 83.94 570 GLN A N 1
ATOM 4324 C CA . GLN A 1 570 ? -9.742 -41.062 -15.727 1 83.94 570 GLN A CA 1
ATOM 4325 C C . GLN A 1 570 ? -8.547 -41.875 -15.227 1 83.94 570 GLN A C 1
ATOM 4327 O O . GLN A 1 570 ? -7.43 -41.688 -15.727 1 83.94 570 GLN A O 1
ATOM 4332 N N . LEU A 1 571 ? -8.742 -42.719 -14.234 1 84.19 571 LEU A N 1
ATOM 4333 C CA . LEU A 1 571 ? -7.691 -43.562 -13.688 1 84.19 571 LEU A CA 1
ATOM 4334 C C . LEU A 1 571 ? -7.34 -44.688 -14.672 1 84.19 571 LEU A C 1
ATOM 4336 O O . LEU A 1 571 ? -6.246 -45.25 -14.609 1 84.19 571 LEU A O 1
ATOM 4340 N N . GLY A 1 572 ? -8.266 -45 -15.547 1 82.62 572 GLY A N 1
ATOM 4341 C CA . GLY A 1 572 ? -8.039 -46.062 -16.531 1 82.62 572 GLY A CA 1
ATOM 4342 C C . GLY A 1 572 ? -8.453 -47.438 -16.062 1 82.62 572 GLY A C 1
ATOM 4343 O O . GLY A 1 572 ? -7.883 -48.438 -16.484 1 82.62 572 GLY A O 1
ATOM 4344 N N . VAL A 1 573 ? -9.422 -47.5 -15.234 1 89.38 573 VAL A N 1
ATOM 4345 C CA . VAL A 1 573 ? -9.914 -48.781 -14.727 1 89.38 573 VAL A CA 1
ATOM 4346 C C . VAL A 1 573 ? -10.523 -49.594 -15.867 1 89.38 573 VAL A C 1
ATOM 4348 O O . VAL A 1 573 ? -11.273 -49.062 -16.688 1 89.38 573 VAL A O 1
ATOM 4351 N N . GLY A 1 574 ? -10.125 -50.812 -15.93 1 88.12 574 GLY A N 1
ATOM 4352 C CA . GLY A 1 574 ? -10.5 -51.656 -17.047 1 88.12 574 GLY A CA 1
ATOM 4353 C C . GLY A 1 574 ? -11.977 -52.031 -17.062 1 88.12 574 GLY A C 1
ATOM 4354 O O . GLY A 1 574 ? -12.617 -52 -18.125 1 88.12 574 GLY A O 1
ATOM 4355 N N . SER A 1 575 ? -12.555 -52.469 -15.906 1 92.88 575 SER A N 1
ATOM 4356 C CA . SER A 1 575 ? -13.945 -52.875 -15.805 1 92.88 575 SER A CA 1
ATOM 4357 C C . SER A 1 575 ? -14.672 -52.094 -14.711 1 92.88 575 SER A C 1
ATOM 4359 O O . SER A 1 575 ? -14.203 -52.031 -13.578 1 92.88 575 SER A O 1
ATOM 4361 N N . MET A 1 576 ? -15.82 -51.562 -15.117 1 95.38 576 MET A N 1
ATOM 4362 C CA . MET A 1 576 ? -16.609 -50.75 -14.172 1 95.38 576 MET A CA 1
ATOM 4363 C C . MET A 1 576 ? -18.062 -51.219 -14.148 1 95.38 576 MET A C 1
ATOM 4365 O O . MET A 1 576 ? -18.719 -51.281 -15.195 1 95.38 576 MET A O 1
ATOM 4369 N N . LEU A 1 577 ? -18.578 -51.562 -12.977 1 96.31 577 LEU A N 1
ATOM 4370 C CA . LEU A 1 577 ? -19.969 -51.938 -12.758 1 96.31 577 LEU A CA 1
ATOM 4371 C C . LEU A 1 577 ? -20.703 -50.844 -11.992 1 96.31 577 LEU A C 1
ATOM 4373 O O . LEU A 1 577 ? -20.109 -50.125 -11.18 1 96.31 577 LEU A O 1
ATOM 4377 N N . VAL A 1 578 ? -22 -50.688 -12.312 1 96.69 578 VAL A N 1
ATOM 4378 C CA . VAL A 1 578 ? -22.797 -49.656 -11.648 1 96.69 578 VAL A CA 1
ATOM 4379 C C . VAL A 1 578 ? -24.078 -50.281 -11.086 1 96.69 578 VAL A C 1
ATOM 4381 O O . VAL A 1 578 ? -24.781 -51 -11.797 1 96.69 578 VAL A O 1
ATOM 4384 N N . TYR A 1 579 ? -24.312 -49.969 -9.82 1 95.5 579 TYR A N 1
ATOM 4385 C CA . TYR A 1 579 ? -25.531 -50.438 -9.172 1 95.5 579 TYR A CA 1
ATOM 4386 C C . TYR A 1 579 ? -26.344 -49.281 -8.633 1 95.5 579 TYR A C 1
ATOM 4388 O O . TYR A 1 579 ? -25.781 -48.312 -8.125 1 95.5 579 TYR A O 1
ATOM 4396 N N . ASN A 1 580 ? -27.688 -49.344 -8.734 1 92.88 580 ASN A N 1
ATOM 4397 C CA . ASN A 1 580 ? -28.641 -48.406 -8.141 1 92.88 580 ASN A CA 1
ATOM 4398 C C . ASN A 1 580 ? -30 -49.094 -7.914 1 92.88 580 ASN A C 1
ATOM 4400 O O . ASN A 1 580 ? -30.328 -50.062 -8.562 1 92.88 580 ASN A O 1
ATOM 4404 N N . ARG A 1 581 ? -30.719 -48.469 -6.996 1 86.88 581 ARG A N 1
ATOM 4405 C CA . ARG A 1 581 ? -32.062 -48.969 -6.758 1 86.88 581 ARG A CA 1
ATOM 4406 C C . ARG A 1 581 ? -32.906 -48.875 -8.016 1 86.88 581 ARG A C 1
ATOM 4408 O O . ARG A 1 581 ? -33.75 -49.75 -8.266 1 86.88 581 ARG A O 1
ATOM 4415 N N . SER A 1 582 ? -32.75 -47.781 -8.719 1 90.25 582 SER A N 1
ATOM 4416 C CA . SER A 1 582 ? -33.375 -47.625 -10.023 1 90.25 582 SER A CA 1
ATOM 4417 C C . SER A 1 582 ? -32.5 -48.188 -11.133 1 90.25 582 SER A C 1
ATOM 4419 O O . SER A 1 582 ? -31.5 -47.594 -11.516 1 90.25 582 SER A O 1
ATOM 4421 N N . THR A 1 583 ? -32.906 -49.219 -11.656 1 90.38 583 THR A N 1
ATOM 4422 C CA . THR A 1 583 ? -32.125 -49.938 -12.656 1 90.38 583 THR A CA 1
ATOM 4423 C C . THR A 1 583 ? -31.906 -49.062 -13.891 1 90.38 583 THR A C 1
ATOM 4425 O O . THR A 1 583 ? -30.844 -49.094 -14.516 1 90.38 583 THR A O 1
ATOM 4428 N N . ASP A 1 584 ? -32.906 -48.25 -14.164 1 91.56 584 ASP A N 1
ATOM 4429 C CA . ASP A 1 584 ? -32.812 -47.375 -15.328 1 91.56 584 ASP A CA 1
ATOM 4430 C C . ASP A 1 584 ? -31.703 -46.344 -15.148 1 91.56 584 ASP A C 1
ATOM 4432 O O . ASP A 1 584 ? -30.922 -46.094 -16.078 1 91.56 584 ASP A O 1
ATOM 4436 N N . LYS A 1 585 ? -31.625 -45.844 -14.023 1 90.5 585 LYS A N 1
ATOM 4437 C CA . LYS A 1 585 ? -30.594 -44.844 -13.734 1 90.5 585 LYS A CA 1
ATOM 4438 C C . LYS A 1 585 ? -29.203 -45.438 -13.781 1 90.5 585 LYS A C 1
ATOM 4440 O O . LYS A 1 585 ? -28.266 -44.812 -14.289 1 90.5 585 LYS A O 1
ATOM 4445 N N . ALA A 1 586 ? -29.094 -46.625 -13.266 1 92.81 586 ALA A N 1
ATOM 4446 C CA . ALA A 1 586 ? -27.812 -47.344 -13.234 1 92.81 586 ALA A CA 1
ATOM 4447 C C . ALA A 1 586 ? -27.344 -47.688 -14.648 1 92.81 586 ALA A C 1
ATOM 4449 O O . ALA A 1 586 ? -26.156 -47.594 -14.969 1 92.81 586 ALA A O 1
ATOM 4450 N N . GLU A 1 587 ? -28.281 -48.156 -15.406 1 93.31 587 GLU A N 1
ATOM 4451 C CA . GLU A 1 587 ? -27.969 -48.531 -16.781 1 93.31 587 GLU A CA 1
ATOM 4452 C C . GLU A 1 587 ? -27.5 -47.312 -17.594 1 93.31 587 GLU A C 1
ATOM 4454 O O . GLU A 1 587 ? -26.531 -47.406 -18.344 1 93.31 587 GLU A O 1
ATOM 4459 N N . ASN A 1 588 ? -28.266 -46.312 -17.531 1 92.88 588 ASN A N 1
ATOM 4460 C CA . ASN A 1 588 ? -27.906 -45.062 -18.234 1 92.88 588 ASN A CA 1
ATOM 4461 C C . ASN A 1 588 ? -26.531 -44.562 -17.828 1 92.88 588 ASN A C 1
ATOM 4463 O O . ASN A 1 588 ? -25.734 -44.156 -18.672 1 92.88 588 ASN A O 1
ATOM 4467 N N . LEU A 1 589 ? -26.25 -44.562 -16.531 1 93.56 589 LEU A N 1
ATOM 4468 C CA . LEU A 1 589 ? -24.969 -44.125 -15.992 1 93.56 589 LEU A CA 1
ATOM 4469 C C . LEU A 1 589 ? -23.844 -45.031 -16.484 1 93.56 589 LEU A C 1
ATOM 4471 O O . LEU A 1 589 ? -22.781 -44.531 -16.891 1 93.56 589 LEU A O 1
ATOM 4475 N N . ALA A 1 590 ? -24.016 -46.312 -16.453 1 94 590 ALA A N 1
ATOM 4476 C CA . ALA A 1 590 ? -23.016 -47.281 -16.922 1 94 590 ALA A CA 1
ATOM 4477 C C . ALA A 1 590 ? -22.688 -47.062 -18.391 1 94 590 ALA A C 1
ATOM 4479 O O . ALA A 1 590 ? -21.516 -47.062 -18.766 1 94 590 ALA A O 1
ATOM 4480 N N . ARG A 1 591 ? -23.688 -46.875 -19.141 1 92 591 ARG A N 1
ATOM 4481 C CA . ARG A 1 591 ? -23.516 -46.688 -20.562 1 92 591 ARG A CA 1
ATOM 4482 C C . ARG A 1 591 ? -22.75 -45.406 -20.844 1 92 591 ARG A C 1
ATOM 4484 O O . ARG A 1 591 ? -21.859 -45.375 -21.703 1 92 591 ARG A O 1
ATOM 4491 N N . GLU A 1 592 ? -23.078 -44.438 -20.203 1 91.75 592 GLU A N 1
ATOM 4492 C CA . GLU A 1 592 ? -22.469 -43.125 -20.406 1 91.75 592 GLU A CA 1
ATOM 4493 C C . GLU A 1 592 ? -20.969 -43.156 -20.125 1 91.75 592 GLU A C 1
ATOM 4495 O O . GLU A 1 592 ? -20.203 -42.469 -20.781 1 91.75 592 GLU A O 1
ATOM 4500 N N . PHE A 1 593 ? -20.562 -43.938 -19.188 1 93.12 593 PHE A N 1
ATOM 4501 C CA . PHE A 1 593 ? -19.156 -43.906 -18.781 1 93.12 593 PHE A CA 1
ATOM 4502 C C . PHE A 1 593 ? -18.438 -45.188 -19.172 1 93.12 593 PHE A C 1
ATOM 4504 O O . PHE A 1 593 ? -17.344 -45.469 -18.703 1 93.12 593 PHE A O 1
ATOM 4511 N N . GLY A 1 594 ? -19.078 -46 -19.969 1 90.06 594 GLY A N 1
ATOM 4512 C CA . GLY A 1 594 ? -18.453 -47.188 -20.531 1 90.06 594 GLY A CA 1
ATOM 4513 C C . GLY A 1 594 ? -18.391 -48.344 -19.547 1 90.06 594 GLY A C 1
ATOM 4514 O O . GLY A 1 594 ? -17.422 -49.094 -19.531 1 90.06 594 GLY A O 1
ATOM 4515 N N . GLY A 1 595 ? -19.344 -48.438 -18.656 1 92.56 595 GLY A N 1
ATOM 4516 C CA . GLY A 1 595 ? -19.422 -49.531 -17.719 1 92.56 595 GLY A CA 1
ATOM 4517 C C . GLY A 1 595 ? -20.547 -50.5 -18.016 1 92.56 595 GLY A C 1
ATOM 4518 O O . GLY A 1 595 ? -21.078 -50.531 -19.141 1 92.56 595 GLY A O 1
ATOM 4519 N N . VAL A 1 596 ? -20.75 -51.375 -17 1 93.88 596 VAL A N 1
ATOM 4520 C CA . VAL A 1 596 ? -21.797 -52.375 -17.141 1 93.88 596 VAL A CA 1
ATOM 4521 C C . VAL A 1 596 ? -22.75 -52.312 -15.945 1 93.88 596 VAL A C 1
ATOM 4523 O O . VAL A 1 596 ? -22.344 -51.969 -14.844 1 93.88 596 VAL A O 1
ATOM 4526 N N . LEU A 1 597 ? -23.969 -52.625 -16.25 1 94 597 LEU A N 1
ATOM 4527 C CA . LEU A 1 597 ? -25 -52.656 -15.219 1 94 597 LEU A CA 1
ATOM 4528 C C . LEU A 1 597 ? -24.828 -53.844 -14.289 1 94 597 LEU A C 1
ATOM 4530 O O . LEU A 1 597 ? -24.578 -54.969 -14.742 1 94 597 LEU A O 1
ATOM 4534 N N . CYS A 1 598 ? -24.859 -53.562 -12.977 1 93.25 598 CYS A N 1
ATOM 4535 C CA . CYS A 1 598 ? -25.031 -54.594 -11.953 1 93.25 598 CYS A CA 1
ATOM 4536 C C . CYS A 1 598 ? -26.469 -54.625 -11.469 1 93.25 598 CYS A C 1
ATOM 4538 O O . CYS A 1 598 ? -26.875 -53.812 -10.625 1 93.25 598 CYS A O 1
ATOM 4540 N N . PRO A 1 599 ? -27.266 -55.469 -11.953 1 88.44 599 PRO A N 1
ATOM 4541 C CA . PRO A 1 599 ? -28.703 -55.469 -11.68 1 88.44 599 PRO A CA 1
ATOM 4542 C C . PRO A 1 599 ? -29.031 -55.688 -10.203 1 88.44 599 PRO A C 1
ATOM 4544 O O . PRO A 1 599 ? -29.969 -55.094 -9.68 1 88.44 599 PRO A O 1
ATOM 4547 N N . GLU A 1 600 ? -28.344 -56.656 -9.609 1 89.94 600 GLU A N 1
ATOM 4548 C CA . GLU A 1 600 ? -28.531 -56.938 -8.188 1 89.94 600 GLU A CA 1
ATOM 4549 C C . GLU A 1 600 ? -27.203 -56.906 -7.434 1 89.94 600 GLU A C 1
ATOM 4551 O O . GLU A 1 600 ? -26.219 -57.469 -7.895 1 89.94 600 GLU A O 1
ATOM 4556 N N . LEU A 1 601 ? -27.328 -56.25 -6.273 1 89.44 601 LEU A N 1
ATOM 4557 C CA . LEU A 1 601 ? -26.078 -56.031 -5.543 1 89.44 601 LEU A CA 1
ATOM 4558 C C . LEU A 1 601 ? -25.484 -57.344 -5.055 1 89.44 601 LEU A C 1
ATOM 4560 O O . LEU A 1 601 ? -24.312 -57.625 -5.332 1 89.44 601 LEU A O 1
ATOM 4564 N N . HIS A 1 602 ? -26.266 -58.125 -4.332 1 86.94 602 HIS A N 1
ATOM 4565 C CA . HIS A 1 602 ? -25.75 -59.344 -3.678 1 86.94 602 HIS A CA 1
ATOM 4566 C C . HIS A 1 602 ? -25.375 -60.406 -4.699 1 86.94 602 HIS A C 1
ATOM 4568 O O . HIS A 1 602 ? -24.25 -60.906 -4.676 1 86.94 602 HIS A O 1
ATOM 4574 N N . SER A 1 603 ? -26.25 -60.625 -5.645 1 86.12 603 SER A N 1
ATOM 4575 C CA . SER A 1 603 ? -25.969 -61.656 -6.656 1 86.12 603 SER A CA 1
ATOM 4576 C C . SER A 1 603 ? -24.875 -61.188 -7.613 1 86.12 603 SER A C 1
ATOM 4578 O O . SER A 1 603 ? -24.062 -62 -8.07 1 86.12 603 SER A O 1
ATOM 4580 N N . GLY A 1 604 ? -24.953 -59.969 -7.867 1 87.44 604 GLY A N 1
ATOM 4581 C CA . GLY A 1 604 ? -23.953 -59.406 -8.766 1 87.44 604 GLY A CA 1
ATOM 4582 C C . GLY A 1 604 ? -22.531 -59.5 -8.211 1 87.44 604 GLY A C 1
ATOM 4583 O O . GLY A 1 604 ? -21.609 -59.906 -8.914 1 87.44 604 GLY A O 1
ATOM 4584 N N . VAL A 1 605 ? -22.375 -59.156 -6.957 1 89.56 605 VAL A N 1
ATOM 4585 C CA . VAL A 1 605 ? -21.062 -59.156 -6.305 1 89.56 605 VAL A CA 1
ATOM 4586 C C . VAL A 1 605 ? -20.609 -60.594 -6.125 1 89.56 605 VAL A C 1
ATOM 4588 O O . VAL A 1 605 ? -19.406 -60.906 -6.25 1 89.56 605 VAL A O 1
ATOM 4591 N N . ALA A 1 606 ? -21.562 -61.469 -5.82 1 88.38 606 ALA A N 1
ATOM 4592 C CA . ALA A 1 606 ? -21.25 -62.875 -5.602 1 88.38 606 ALA A CA 1
ATOM 4593 C C . ALA A 1 606 ? -20.656 -63.5 -6.859 1 88.38 606 ALA A C 1
ATOM 4595 O O . ALA A 1 606 ? -19.844 -64.438 -6.773 1 88.38 606 ALA A O 1
ATOM 4596 N N . GLN A 1 607 ? -20.969 -63.062 -7.988 1 88.62 607 GLN A N 1
ATOM 4597 C CA . GLN A 1 607 ? -20.562 -63.656 -9.258 1 88.62 607 GLN A CA 1
ATOM 4598 C C . GLN A 1 607 ? -19.219 -63.094 -9.727 1 88.62 607 GLN A C 1
ATOM 4600 O O . GLN A 1 607 ? -18.594 -63.625 -10.633 1 88.62 607 GLN A O 1
ATOM 4605 N N . LEU A 1 608 ? -18.828 -62.062 -9.047 1 90.94 608 LEU A N 1
ATOM 4606 C CA . LEU A 1 608 ? -17.594 -61.438 -9.469 1 90.94 608 LEU A CA 1
ATOM 4607 C C . LEU A 1 608 ? -16.375 -62.25 -9.008 1 90.94 608 LEU A C 1
ATOM 4609 O O . LEU A 1 608 ? -16.344 -62.719 -7.871 1 90.94 608 LEU A O 1
ATOM 4613 N N . ASP A 1 609 ? -15.383 -62.5 -9.914 1 90.06 609 ASP A N 1
ATOM 4614 C CA . ASP A 1 609 ? -14.141 -63.156 -9.555 1 90.06 609 ASP A CA 1
ATOM 4615 C C . ASP A 1 609 ? -13.188 -62.219 -8.836 1 90.06 609 ASP A C 1
ATOM 4617 O O . ASP A 1 609 ? -12.352 -62.656 -8.047 1 90.06 609 ASP A O 1
ATOM 4621 N N . LYS A 1 610 ? -13.32 -61 -9.273 1 92.38 610 LYS A N 1
ATOM 4622 C CA . LYS A 1 610 ? -12.422 -60 -8.719 1 92.38 610 LYS A CA 1
ATOM 4623 C C . LYS A 1 610 ? -13.125 -58.656 -8.578 1 92.38 610 LYS A C 1
ATOM 4625 O O . LYS A 1 610 ? -13.938 -58.281 -9.422 1 92.38 610 LYS A O 1
ATOM 4630 N N . LEU A 1 611 ? -12.859 -58 -7.496 1 94.75 611 LEU A N 1
ATOM 4631 C CA . LEU A 1 611 ? -13.305 -56.625 -7.223 1 94.75 611 LEU A CA 1
ATOM 4632 C C . LEU A 1 611 ? -12.219 -55.844 -6.492 1 94.75 611 LEU A C 1
ATOM 4634 O O . LEU A 1 611 ? -11.906 -56.125 -5.336 1 94.75 611 LEU A O 1
ATOM 4638 N N . ASP A 1 612 ? -11.742 -54.844 -7.168 1 95.25 612 ASP A N 1
ATOM 4639 C CA . ASP A 1 612 ? -10.609 -54.125 -6.613 1 95.25 612 ASP A CA 1
ATOM 4640 C C . ASP A 1 612 ? -11.062 -52.875 -5.883 1 95.25 612 ASP A C 1
ATOM 4642 O O . ASP A 1 612 ? -10.414 -52.438 -4.922 1 95.25 612 ASP A O 1
ATOM 4646 N N . ILE A 1 613 ? -12.078 -52.219 -6.406 1 97 613 ILE A N 1
ATOM 4647 C CA . ILE A 1 613 ? -12.539 -50.938 -5.867 1 97 613 ILE A CA 1
ATOM 4648 C C . ILE A 1 613 ? -14.055 -50.969 -5.695 1 97 613 ILE A C 1
ATOM 4650 O O . ILE A 1 613 ? -14.781 -51.406 -6.59 1 97 613 ILE A O 1
ATOM 4654 N N . LEU A 1 614 ? -14.555 -50.562 -4.566 1 97.5 614 LEU A N 1
ATOM 4655 C CA . LEU A 1 614 ? -15.977 -50.375 -4.293 1 97.5 614 LEU A CA 1
ATOM 4656 C C . LEU A 1 614 ? -16.266 -48.969 -3.781 1 97.5 614 LEU A C 1
ATOM 4658 O O . LEU A 1 614 ? -15.75 -48.562 -2.73 1 97.5 614 LEU A O 1
ATOM 4662 N N . ILE A 1 615 ? -17.062 -48.188 -4.531 1 97.56 615 ILE A N 1
ATOM 4663 C CA . ILE A 1 615 ? -17.406 -46.812 -4.152 1 97.56 615 ILE A CA 1
ATOM 4664 C C . ILE A 1 615 ? -18.906 -46.688 -3.93 1 97.56 615 ILE A C 1
ATOM 4666 O O . ILE A 1 615 ? -19.703 -46.969 -4.832 1 97.56 615 ILE A O 1
ATOM 4670 N N . SER A 1 616 ? -19.266 -46.281 -2.781 1 96.56 616 SER A N 1
ATOM 4671 C CA . SER A 1 616 ? -20.672 -46.031 -2.482 1 96.56 616 SER A CA 1
ATOM 4672 C C . SER A 1 616 ? -21.016 -44.562 -2.521 1 96.56 616 SER A C 1
ATOM 4674 O O . SER A 1 616 ? -20.359 -43.75 -1.852 1 96.56 616 SER A O 1
ATOM 4676 N N . CYS A 1 617 ? -22.031 -44.188 -3.266 1 93.56 617 CYS A N 1
ATOM 4677 C CA . CYS A 1 617 ? -22.5 -42.812 -3.367 1 93.56 617 CYS A CA 1
ATOM 4678 C C . CYS A 1 617 ? -23.969 -42.719 -2.957 1 93.56 617 CYS A C 1
ATOM 4680 O O . CYS A 1 617 ? -24.688 -41.812 -3.4 1 93.56 617 CYS A O 1
ATOM 4682 N N . VAL A 1 618 ? -24.375 -43.625 -2.178 1 89.38 618 VAL A N 1
ATOM 4683 C CA . VAL A 1 618 ? -25.75 -43.625 -1.658 1 89.38 618 VAL A CA 1
ATOM 4684 C C . VAL A 1 618 ? -25.766 -43.031 -0.252 1 89.38 618 VAL A C 1
ATOM 4686 O O . VAL A 1 618 ? -24.75 -43.062 0.449 1 89.38 618 VAL A O 1
ATOM 4689 N N . PRO A 1 619 ? -26.922 -42.438 0.16 1 83.69 619 PRO A N 1
ATOM 4690 C CA . PRO A 1 619 ? -27.016 -41.938 1.529 1 83.69 619 PRO A CA 1
ATOM 4691 C C . PRO A 1 619 ? -26.781 -43.031 2.58 1 83.69 619 PRO A C 1
ATOM 4693 O O . PRO A 1 619 ? -27.141 -44.188 2.367 1 83.69 619 PRO A O 1
ATOM 4696 N N . ALA A 1 620 ? -26.25 -42.656 3.682 1 81.75 620 ALA A N 1
ATOM 4697 C CA . ALA A 1 620 ? -25.953 -43.594 4.754 1 81.75 620 ALA A CA 1
ATOM 4698 C C . ALA A 1 620 ? -27.219 -44.281 5.234 1 81.75 620 ALA A C 1
ATOM 4700 O O . ALA A 1 620 ? -27.172 -45.438 5.68 1 81.75 620 ALA A O 1
ATOM 4701 N N . THR A 1 621 ? -28.266 -43.656 5.09 1 82 621 THR A N 1
ATOM 4702 C CA . THR A 1 621 ? -29.531 -44.188 5.602 1 82 621 THR A CA 1
ATOM 4703 C C . THR A 1 621 ? -30.016 -45.344 4.758 1 82 621 THR A C 1
ATOM 4705 O O . THR A 1 621 ? -30.844 -46.156 5.203 1 82 621 THR A O 1
ATOM 4708 N N . ALA A 1 622 ? -29.469 -45.5 3.637 1 81.94 622 ALA A N 1
ATOM 4709 C CA . ALA A 1 622 ? -29.906 -46.594 2.754 1 81.94 622 ALA A CA 1
ATOM 4710 C C . ALA A 1 622 ? -29.469 -47.938 3.307 1 81.94 622 ALA A C 1
ATOM 4712 O O . ALA A 1 622 ? -30.094 -48.969 3.012 1 81.94 622 ALA A O 1
ATOM 4713 N N . GLY A 1 623 ? -28.406 -48 4.023 1 81.75 623 GLY A N 1
ATOM 4714 C CA . GLY A 1 623 ? -27.984 -49.219 4.68 1 81.75 623 GLY A CA 1
ATOM 4715 C C . GLY A 1 623 ? -27.562 -50.312 3.705 1 81.75 623 GLY A C 1
ATOM 4716 O O . GLY A 1 623 ? -27.797 -51.5 3.951 1 81.75 623 GLY A O 1
ATOM 4717 N N . LEU A 1 624 ? -27.031 -50 2.617 1 88.06 624 LEU A N 1
ATOM 4718 C CA . LEU A 1 624 ? -26.641 -50.938 1.574 1 88.06 624 LEU A CA 1
ATOM 4719 C C . LEU A 1 624 ? -25.188 -51.344 1.735 1 88.06 624 LEU A C 1
ATOM 4721 O O . LEU A 1 624 ? -24.312 -50.531 1.979 1 88.06 624 LEU A O 1
ATOM 4725 N N . SER A 1 625 ? -24.953 -52.656 1.692 1 92.12 625 SER A N 1
ATOM 4726 C CA . SER A 1 625 ? -23.594 -53.188 1.726 1 92.12 625 SER A CA 1
ATOM 4727 C C . SER A 1 625 ? -23.562 -54.625 1.219 1 92.12 625 SER A C 1
ATOM 4729 O O . SER A 1 625 ? -24.5 -55.406 1.47 1 92.12 625 SER A O 1
ATOM 4731 N N . PRO A 1 626 ? -22.562 -54.969 0.488 1 92.44 626 PRO A N 1
ATOM 4732 C CA . PRO A 1 626 ? -22.344 -56.406 0.272 1 92.44 626 PRO A CA 1
ATOM 4733 C C . PRO A 1 626 ? -22.125 -57.156 1.573 1 92.44 626 PRO A C 1
ATOM 4735 O O . PRO A 1 626 ? -21.906 -56.562 2.623 1 92.44 626 PRO A O 1
ATOM 4738 N N . SER A 1 627 ? -22.219 -58.5 1.492 1 91.56 627 SER A N 1
ATOM 4739 C CA . SER A 1 627 ? -22.047 -59.312 2.691 1 91.56 627 SER A CA 1
ATOM 4740 C C . SER A 1 627 ? -20.578 -59.344 3.137 1 91.56 627 SER A C 1
ATOM 4742 O O . SER A 1 627 ? -19.672 -59.125 2.332 1 91.56 627 SER A O 1
ATOM 4744 N N . GLU A 1 628 ? -20.422 -59.562 4.406 1 93.38 628 GLU A N 1
ATOM 4745 C CA . GLU A 1 628 ? -19.078 -59.656 4.961 1 93.38 628 GLU A CA 1
ATOM 4746 C C . GLU A 1 628 ? -18.281 -60.75 4.262 1 93.38 628 GLU A C 1
ATOM 4748 O O . GLU A 1 628 ? -17.078 -60.562 4.016 1 93.38 628 GLU A O 1
ATOM 4753 N N . ALA A 1 629 ? -18.906 -61.812 3.949 1 93.5 629 ALA A N 1
ATOM 4754 C CA . ALA A 1 629 ? -18.25 -62.938 3.299 1 93.5 629 ALA A CA 1
ATOM 4755 C C . ALA A 1 629 ? -17.75 -62.562 1.909 1 93.5 629 ALA A C 1
ATOM 4757 O O . ALA A 1 629 ? -16.641 -62.938 1.512 1 93.5 629 ALA A O 1
ATOM 4758 N N . GLU A 1 630 ? -18.531 -61.875 1.269 1 93.81 630 GLU A N 1
ATOM 4759 C CA . GLU A 1 630 ? -18.156 -61.406 -0.071 1 93.81 630 GLU A CA 1
ATOM 4760 C C . GLU A 1 630 ? -16.984 -60.469 -0.026 1 93.81 630 GLU A C 1
ATOM 4762 O O . GLU A 1 630 ? -16.047 -60.562 -0.825 1 93.81 630 GLU A O 1
ATOM 4767 N N . LEU A 1 631 ? -17 -59.531 0.878 1 95.19 631 LEU A N 1
ATOM 4768 C CA . LEU A 1 631 ? -15.938 -58.562 1.016 1 95.19 631 LEU A CA 1
ATOM 4769 C C . LEU A 1 631 ? -14.641 -59.219 1.464 1 95.19 631 LEU A C 1
ATOM 4771 O O . LEU A 1 631 ? -13.555 -58.781 1.057 1 95.19 631 LEU A O 1
ATOM 4775 N N . LYS A 1 632 ? -14.75 -60.25 2.275 1 94.75 632 LYS A N 1
ATOM 4776 C CA . LYS A 1 632 ? -13.57 -60.969 2.725 1 94.75 632 LYS A CA 1
ATOM 4777 C C . LYS A 1 632 ? -12.914 -61.719 1.565 1 94.75 632 LYS A C 1
ATOM 4779 O O . LYS A 1 632 ? -11.688 -61.844 1.511 1 94.75 632 LYS A O 1
ATOM 4784 N N . ARG A 1 633 ? -13.727 -62.188 0.757 1 94.44 633 ARG A N 1
ATOM 4785 C CA . ARG A 1 633 ? -13.242 -62.938 -0.389 1 94.44 633 ARG A CA 1
ATOM 4786 C C . ARG A 1 633 ? -12.578 -62.031 -1.414 1 94.44 633 ARG A C 1
ATOM 4788 O O . ARG A 1 633 ? -11.5 -62.344 -1.927 1 94.44 633 ARG A O 1
ATOM 4795 N N . LEU A 1 634 ? -13.133 -60.938 -1.686 1 94.69 634 LEU A N 1
ATOM 4796 C CA . LEU A 1 634 ? -12.727 -60.094 -2.805 1 94.69 634 LEU A CA 1
ATOM 4797 C C . LEU A 1 634 ? -11.727 -59.031 -2.354 1 94.69 634 LEU A C 1
ATOM 4799 O O . LEU A 1 634 ? -10.898 -58.594 -3.15 1 94.69 634 LEU A O 1
ATOM 4803 N N . GLN A 1 635 ? -11.82 -58.5 -1.172 1 94.94 635 GLN A N 1
ATOM 4804 C CA . GLN A 1 635 ? -10.922 -57.562 -0.513 1 94.94 635 GLN A CA 1
ATOM 4805 C C . GLN A 1 635 ? -10.781 -56.281 -1.325 1 94.94 635 GLN A C 1
ATOM 4807 O O . GLN A 1 635 ? -9.664 -55.844 -1.623 1 94.94 635 GLN A O 1
ATOM 4812 N N . PRO A 1 636 ? -11.836 -55.625 -1.705 1 96.44 636 PRO A N 1
ATOM 4813 C CA . PRO A 1 636 ? -11.75 -54.375 -2.438 1 96.44 636 PRO A CA 1
ATOM 4814 C C . PRO A 1 636 ? -11.359 -53.188 -1.544 1 96.44 636 PRO A C 1
ATOM 4816 O O . PRO A 1 636 ? -11.469 -53.281 -0.318 1 96.44 636 PRO A O 1
ATOM 4819 N N . ILE A 1 637 ? -10.812 -52.125 -2.178 1 96.12 637 ILE A N 1
ATOM 4820 C CA . ILE A 1 637 ? -10.75 -50.812 -1.532 1 96.12 637 ILE A CA 1
ATOM 4821 C C . ILE A 1 637 ? -12.148 -50.219 -1.463 1 96.12 637 ILE A C 1
ATOM 4823 O O . ILE A 1 637 ? -12.82 -50.062 -2.488 1 96.12 637 ILE A O 1
ATOM 4827 N N . VAL A 1 638 ? -12.602 -49.875 -0.283 1 97 638 VAL A N 1
ATOM 4828 C CA . VAL A 1 638 ? -13.984 -49.438 -0.11 1 97 638 VAL A CA 1
ATOM 4829 C C . VAL A 1 638 ? -14.023 -47.969 0.277 1 97 638 VAL A C 1
ATOM 4831 O O . VAL A 1 638 ? -13.43 -47.562 1.281 1 97 638 VAL A O 1
ATOM 4834 N N . LEU A 1 639 ? -14.672 -47.156 -0.552 1 96.44 639 LEU A N 1
ATOM 4835 C CA . LEU A 1 639 ? -14.898 -45.719 -0.278 1 96.44 639 LEU A CA 1
ATOM 4836 C C . LEU A 1 639 ? -16.391 -45.438 -0.131 1 96.44 639 LEU A C 1
ATOM 4838 O O . LEU A 1 639 ? -17.188 -45.844 -0.977 1 96.44 639 LEU A O 1
ATOM 4842 N N . ASP A 1 640 ? -16.75 -44.812 0.924 1 95.25 640 ASP A N 1
ATOM 4843 C CA . ASP A 1 640 ? -18.109 -44.312 1.095 1 95.25 640 ASP A CA 1
ATOM 4844 C C . ASP A 1 640 ? -18.141 -42.812 1.083 1 95.25 640 ASP A C 1
ATOM 4846 O O . ASP A 1 640 ? -17.516 -42.156 1.925 1 95.25 640 ASP A O 1
ATOM 4850 N N . ALA A 1 641 ? -18.969 -42.219 0.198 1 93.69 641 ALA A N 1
ATOM 4851 C CA . ALA A 1 641 ? -19.016 -40.781 0.033 1 93.69 641 ALA A CA 1
ATOM 4852 C C . ALA A 1 641 ? -19.781 -40.125 1.179 1 93.69 641 ALA A C 1
ATOM 4854 O O . ALA A 1 641 ? -19.625 -38.938 1.434 1 93.69 641 ALA A O 1
ATOM 4855 N N . ALA A 1 642 ? -20.625 -40.844 1.867 1 88.88 642 ALA A N 1
ATOM 4856 C CA . ALA A 1 642 ? -21.344 -40.312 3.02 1 88.88 642 ALA A CA 1
ATOM 4857 C C . ALA A 1 642 ? -20.406 -40.125 4.207 1 88.88 642 ALA A C 1
ATOM 4859 O O . ALA A 1 642 ? -19.672 -41.031 4.586 1 88.88 642 ALA A O 1
ATOM 4860 N N . TYR A 1 643 ? -20.438 -38.938 4.789 1 85.75 643 TYR A N 1
ATOM 4861 C CA . TYR A 1 643 ? -19.5 -38.688 5.891 1 85.75 643 TYR A CA 1
ATOM 4862 C C . TYR A 1 643 ? -20.25 -38.594 7.215 1 85.75 643 TYR A C 1
ATOM 4864 O O . TYR A 1 643 ? -19.625 -38.438 8.273 1 85.75 643 TYR A O 1
ATOM 4872 N N . ARG A 1 644 ? -21.578 -38.562 7.172 1 82.19 644 ARG A N 1
ATOM 4873 C CA . ARG A 1 644 ? -22.406 -38.625 8.375 1 82.19 644 ARG A CA 1
ATOM 4874 C C . ARG A 1 644 ? -23.344 -39.812 8.336 1 82.19 644 ARG A C 1
ATOM 4876 O O . ARG A 1 644 ? -24.219 -39.906 7.473 1 82.19 644 ARG A O 1
ATOM 4883 N N . PRO A 1 645 ? -23.219 -40.781 9.148 1 82.31 645 PRO A N 1
ATOM 4884 C CA . PRO A 1 645 ? -22.234 -40.938 10.227 1 82.31 645 PRO A CA 1
ATOM 4885 C C . PRO A 1 645 ? -20.844 -41.281 9.695 1 82.31 645 PRO A C 1
ATOM 4887 O O . PRO A 1 645 ? -20.688 -41.688 8.547 1 82.31 645 PRO A O 1
ATOM 4890 N N . PRO A 1 646 ? -19.875 -41.156 10.547 1 81.56 646 PRO A N 1
ATOM 4891 C CA . PRO A 1 646 ? -18.5 -41.438 10.102 1 81.56 646 PRO A CA 1
ATOM 4892 C C . PRO A 1 646 ? -18.297 -42.906 9.742 1 81.56 646 PRO A C 1
ATOM 4894 O O . PRO A 1 646 ? -17.531 -43.219 8.828 1 81.56 646 PRO A O 1
ATOM 4897 N N . GLN A 1 647 ? -18.953 -43.719 10.531 1 86.81 647 GLN A N 1
ATOM 4898 C CA . GLN A 1 647 ? -18.891 -45.156 10.266 1 86.81 647 GLN A CA 1
ATOM 4899 C C . GLN A 1 647 ? -20.234 -45.688 9.773 1 86.81 647 GLN A C 1
ATOM 4901 O O . GLN A 1 647 ? -21.094 -46.062 10.578 1 86.81 647 GLN A O 1
ATOM 4906 N N . THR A 1 648 ? -20.344 -45.812 8.484 1 90.69 648 THR A N 1
ATOM 4907 C CA . THR A 1 648 ? -21.547 -46.344 7.867 1 90.69 648 THR A CA 1
ATOM 4908 C C . THR A 1 648 ? -21.562 -47.875 7.945 1 90.69 648 THR A C 1
ATOM 4910 O O . THR A 1 648 ? -20.562 -48.5 8.273 1 90.69 648 THR A O 1
ATOM 4913 N N . LEU A 1 649 ? -22.688 -48.406 7.598 1 92.31 649 LEU A N 1
ATOM 4914 C CA . LEU A 1 649 ? -22.812 -49.875 7.582 1 92.31 649 LEU A CA 1
ATOM 4915 C C . LEU A 1 649 ? -21.797 -50.5 6.625 1 92.31 649 LEU A C 1
ATOM 4917 O O . LEU A 1 649 ? -21.156 -51.5 6.953 1 92.31 649 LEU A O 1
ATOM 4921 N N . LEU A 1 650 ? -21.656 -49.906 5.523 1 94.19 650 LEU A N 1
ATOM 4922 C CA . LEU A 1 650 ? -20.719 -50.406 4.52 1 94.19 650 LEU A CA 1
ATOM 4923 C C . LEU A 1 650 ? -19.281 -50.375 5.047 1 94.19 650 LEU A C 1
ATOM 4925 O O . LEU A 1 650 ? -18.547 -51.344 4.93 1 94.19 650 LEU A O 1
ATOM 4929 N N . LEU A 1 651 ? -18.906 -49.281 5.621 1 93.75 651 LEU A N 1
ATOM 4930 C CA . LEU A 1 651 ? -17.547 -49.125 6.102 1 93.75 651 LEU A CA 1
ATOM 4931 C C . LEU A 1 651 ? -17.266 -50.062 7.27 1 93.75 651 LEU A C 1
ATOM 4933 O O . LEU A 1 651 ? -16.172 -50.625 7.367 1 93.75 651 LEU A O 1
ATOM 4937 N N . THR A 1 652 ? -18.266 -50.188 8.094 1 93.25 652 THR A N 1
ATOM 4938 C CA . THR A 1 652 ? -18.109 -51.094 9.227 1 93.25 652 THR A CA 1
ATOM 4939 C C . THR A 1 652 ? -17.953 -52.562 8.758 1 93.25 652 THR A C 1
ATOM 4941 O O . THR A 1 652 ? -17.094 -53.281 9.242 1 93.25 652 THR A O 1
ATOM 4944 N N . THR A 1 653 ? -18.797 -52.938 7.812 1 95.25 653 THR A N 1
ATOM 4945 C CA . THR A 1 653 ? -18.75 -54.281 7.258 1 95.25 653 THR A CA 1
ATOM 4946 C C . THR A 1 653 ? -17.422 -54.531 6.555 1 95.25 653 THR A C 1
ATOM 4948 O O . THR A 1 653 ? -16.828 -55.594 6.688 1 95.25 653 THR A O 1
ATOM 4951 N N . ALA A 1 654 ? -16.984 -53.594 5.805 1 96.12 654 ALA A N 1
ATOM 4952 C CA . ALA A 1 654 ? -15.734 -53.719 5.07 1 96.12 654 ALA A CA 1
ATOM 4953 C C . ALA A 1 654 ? -14.547 -53.812 6.023 1 96.12 654 ALA A C 1
ATOM 4955 O O . ALA A 1 654 ? -13.625 -54.594 5.797 1 96.12 654 ALA A O 1
ATOM 4956 N N . ALA A 1 655 ? -14.594 -53.031 7.051 1 93.56 655 ALA A N 1
ATOM 4957 C CA . ALA A 1 655 ? -13.523 -53.062 8.047 1 93.56 655 ALA A CA 1
ATOM 4958 C C . ALA A 1 655 ? -13.445 -54.438 8.727 1 93.56 655 ALA A C 1
ATOM 4960 O O . ALA A 1 655 ? -12.359 -54.938 8.961 1 93.56 655 ALA A O 1
ATOM 4961 N N . THR A 1 656 ? -14.586 -54.906 9.062 1 94.81 656 THR A N 1
ATOM 4962 C CA . THR A 1 656 ? -14.656 -56.219 9.703 1 94.81 656 THR A CA 1
ATOM 4963 C C . THR A 1 656 ? -14.117 -57.312 8.781 1 94.81 656 THR A C 1
ATOM 4965 O O . THR A 1 656 ? -13.523 -58.281 9.242 1 94.81 656 THR A O 1
ATOM 4968 N N . ALA A 1 657 ? -14.289 -57.125 7.559 1 95.88 657 ALA A N 1
ATOM 4969 C CA . ALA A 1 657 ? -13.82 -58.062 6.555 1 95.88 657 ALA A CA 1
ATOM 4970 C C . ALA A 1 657 ? -12.336 -57.875 6.262 1 95.88 657 ALA A C 1
ATOM 4972 O O . ALA A 1 657 ? -11.734 -58.688 5.539 1 95.88 657 ALA A O 1
ATOM 4973 N N . GLY A 1 658 ? -11.711 -56.812 6.727 1 93.44 658 GLY A N 1
ATOM 4974 C CA . GLY A 1 658 ? -10.297 -56.531 6.551 1 93.44 658 GLY A CA 1
ATOM 4975 C C . GLY A 1 658 ? -9.984 -55.719 5.309 1 93.44 658 GLY A C 1
ATOM 4976 O O . GLY A 1 658 ? -8.836 -55.656 4.883 1 93.44 658 GLY A O 1
ATOM 4977 N N . CYS A 1 659 ? -10.969 -55.188 4.684 1 95.38 659 CYS A N 1
ATOM 4978 C CA . CYS A 1 659 ? -10.781 -54.375 3.488 1 95.38 659 CYS A CA 1
ATOM 4979 C C . CYS A 1 659 ? -10.258 -53 3.85 1 95.38 659 CYS A C 1
ATOM 4981 O O . CYS A 1 659 ? -10.609 -52.438 4.895 1 95.38 659 CYS A O 1
ATOM 4983 N N . PRO A 1 660 ? -9.328 -52.406 3.039 1 93.62 660 PRO A N 1
ATOM 4984 C CA . PRO A 1 660 ? -9.008 -51 3.232 1 93.62 660 PRO A CA 1
ATOM 4985 C C . PRO A 1 660 ? -10.219 -50.094 3.041 1 93.62 660 PRO A C 1
ATOM 4987 O O . PRO A 1 660 ? -10.984 -50.281 2.092 1 93.62 660 PRO A O 1
ATOM 4990 N N . THR A 1 661 ? -10.359 -49.188 3.941 1 93.56 661 THR A N 1
ATOM 4991 C CA . THR A 1 661 ? -11.547 -48.344 3.906 1 93.56 661 THR A CA 1
ATOM 4992 C C . THR A 1 661 ? -11.148 -46.875 3.791 1 93.56 661 THR A C 1
ATOM 4994 O O . THR A 1 661 ? -10.117 -46.469 4.316 1 93.56 661 THR A O 1
ATOM 4997 N N . ILE A 1 662 ? -11.938 -46.094 3.045 1 92.88 662 ILE A N 1
ATOM 4998 C CA . ILE A 1 662 ? -11.828 -44.625 2.9 1 92.88 662 ILE A CA 1
ATOM 4999 C C . ILE A 1 662 ? -13.133 -43.969 3.344 1 92.88 662 ILE A C 1
ATOM 5001 O O . ILE A 1 662 ? -14.195 -44.25 2.787 1 92.88 662 ILE A O 1
ATOM 5005 N N . GLU A 1 663 ? -13.031 -43.094 4.281 1 91.44 663 GLU A N 1
ATOM 5006 C CA . GLU A 1 663 ? -14.219 -42.469 4.852 1 91.44 663 GLU A CA 1
ATOM 5007 C C . GLU A 1 663 ? -14.648 -41.25 4.023 1 91.44 663 GLU A C 1
ATOM 5009 O O . GLU A 1 663 ? -13.828 -40.656 3.328 1 91.44 663 GLU A O 1
ATOM 5014 N N . GLY A 1 664 ? -15.867 -40.906 4.168 1 92 664 GLY A N 1
ATOM 5015 C CA . GLY A 1 664 ? -16.422 -39.781 3.441 1 92 664 GLY A CA 1
ATOM 5016 C C . GLY A 1 664 ? -15.75 -38.438 3.781 1 92 664 GLY A C 1
ATOM 5017 O O . GLY A 1 664 ? -15.641 -37.562 2.93 1 92 664 GLY A O 1
ATOM 5018 N N . VAL A 1 665 ? -15.32 -38.312 4.941 1 91.19 665 VAL A N 1
ATOM 5019 C CA . VAL A 1 665 ? -14.688 -37.062 5.395 1 91.19 665 VAL A CA 1
ATOM 5020 C C . VAL A 1 665 ? -13.375 -36.844 4.645 1 91.19 665 VAL A C 1
ATOM 5022 O O . VAL A 1 665 ? -12.984 -35.719 4.387 1 91.19 665 VAL A O 1
ATOM 5025 N N . GLU A 1 666 ? -12.727 -37.906 4.297 1 91.81 666 GLU A N 1
ATOM 5026 C CA . GLU A 1 666 ? -11.492 -37.812 3.523 1 91.81 666 GLU A CA 1
ATOM 5027 C C . GLU A 1 666 ? -11.766 -37.281 2.121 1 91.81 666 GLU A C 1
ATOM 5029 O O . GLU A 1 666 ? -11 -36.469 1.602 1 91.81 666 GLU A O 1
ATOM 5034 N N . MET A 1 667 ? -12.844 -37.781 1.602 1 93.38 667 MET A N 1
ATOM 5035 C CA . MET A 1 667 ? -13.25 -37.281 0.288 1 93.38 667 MET A CA 1
ATOM 5036 C C . MET A 1 667 ? -13.633 -35.812 0.351 1 93.38 667 MET A C 1
ATOM 5038 O O . MET A 1 667 ? -13.266 -35.031 -0.532 1 93.38 667 MET A O 1
ATOM 5042 N N . LEU A 1 668 ? -14.352 -35.469 1.395 1 93.69 668 LEU A N 1
ATOM 5043 C CA . LEU A 1 668 ? -14.742 -34.062 1.616 1 93.69 668 LEU A CA 1
ATOM 5044 C C . LEU A 1 668 ? -13.516 -33.188 1.711 1 93.69 668 LEU A C 1
ATOM 5046 O O . LEU A 1 668 ? -13.492 -32.094 1.139 1 93.69 668 LEU A O 1
ATOM 5050 N N . PHE A 1 669 ? -12.539 -33.594 2.391 1 93.25 669 PHE A N 1
ATOM 5051 C CA . PHE A 1 669 ? -11.289 -32.875 2.574 1 93.25 669 PHE A CA 1
ATOM 5052 C C . PHE A 1 669 ? -10.586 -32.656 1.24 1 93.25 669 PHE A C 1
ATOM 5054 O O . PHE A 1 669 ? -10.227 -31.531 0.895 1 93.25 669 PHE A O 1
ATOM 5061 N N . GLU A 1 670 ? -10.43 -33.75 0.475 1 92.56 670 GLU A N 1
ATOM 5062 C CA . GLU A 1 670 ? -9.688 -33.688 -0.778 1 92.56 670 GLU A CA 1
ATOM 5063 C C . GLU A 1 670 ? -10.398 -32.781 -1.798 1 92.56 670 GLU A C 1
ATOM 5065 O O . GLU A 1 670 ? -9.766 -31.969 -2.469 1 92.56 670 GLU A O 1
ATOM 5070 N N . GLN A 1 671 ? -11.648 -33 -1.944 1 95.25 671 GLN A N 1
ATOM 5071 C CA . GLN A 1 671 ? -12.383 -32.156 -2.893 1 95.25 671 GLN A CA 1
ATOM 5072 C C . GLN A 1 671 ? -12.438 -30.719 -2.424 1 95.25 671 GLN A C 1
ATOM 5074 O O . GLN A 1 671 ? -12.406 -29.797 -3.238 1 95.25 671 GLN A O 1
ATOM 5079 N N . GLY A 1 672 ? -12.484 -30.484 -1.086 1 96.06 672 GLY A N 1
ATOM 5080 C CA . GLY A 1 672 ? -12.438 -29.141 -0.539 1 96.06 672 GLY A CA 1
ATOM 5081 C C . GLY A 1 672 ? -11.141 -28.422 -0.831 1 96.06 672 GLY A C 1
ATOM 5082 O O . GLY A 1 672 ? -11.141 -27.234 -1.133 1 96.06 672 GLY A O 1
ATOM 5083 N N . CYS A 1 673 ? -10.055 -29.125 -0.71 1 93.44 673 CYS A N 1
ATOM 5084 C CA . CYS A 1 673 ? -8.75 -28.547 -1.042 1 93.44 673 CYS A CA 1
ATOM 5085 C C . CYS A 1 673 ? -8.688 -28.156 -2.512 1 93.44 673 CYS A C 1
ATOM 5087 O O . CYS A 1 673 ? -8.172 -27.094 -2.85 1 93.44 673 CYS A O 1
ATOM 5089 N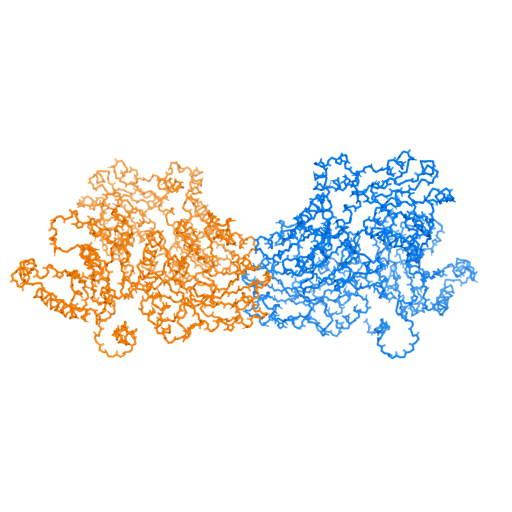 N . ALA A 1 674 ? -9.266 -29.016 -3.334 1 94.5 674 ALA A N 1
ATOM 5090 C CA . ALA A 1 674 ? -9.297 -28.719 -4.762 1 94.5 674 ALA A CA 1
ATOM 5091 C C . ALA A 1 674 ? -10.133 -27.469 -5.047 1 94.5 674 ALA A C 1
ATOM 5093 O O . ALA A 1 674 ? -9.75 -26.641 -5.879 1 94.5 674 ALA A O 1
ATOM 5094 N N . GLN A 1 675 ? -11.242 -27.344 -4.391 1 96.62 675 GLN A N 1
ATOM 5095 C CA . GLN A 1 675 ? -12.094 -26.172 -4.539 1 96.62 675 GLN A CA 1
ATOM 5096 C C . GLN A 1 675 ? -11.359 -24.906 -4.125 1 96.62 675 GLN A C 1
ATOM 5098 O O . GLN A 1 675 ? -11.453 -23.875 -4.797 1 96.62 675 GLN A O 1
ATOM 5103 N N . CYS A 1 676 ? -10.703 -25 -2.994 1 94.81 676 CYS A N 1
ATOM 5104 C CA . CYS A 1 676 ? -9.922 -23.875 -2.486 1 94.81 676 CYS A CA 1
ATOM 5105 C C . CYS A 1 676 ? -8.898 -23.406 -3.514 1 94.81 676 CYS A C 1
ATOM 5107 O O . CYS A 1 676 ? -8.742 -22.203 -3.74 1 94.81 676 CYS A O 1
ATOM 5109 N N . GLU A 1 677 ? -8.281 -24.344 -4.168 1 90.12 677 GLU A N 1
ATOM 5110 C CA . GLU A 1 677 ? -7.262 -24.031 -5.16 1 90.12 677 GLU A CA 1
ATOM 5111 C C . GLU A 1 677 ? -7.875 -23.375 -6.395 1 90.12 677 GLU A C 1
ATOM 5113 O O . GLU A 1 677 ? -7.293 -22.453 -6.965 1 90.12 677 GLU A O 1
ATOM 5118 N N . ILE A 1 678 ? -9.016 -23.828 -6.797 1 92.44 678 ILE A N 1
ATOM 5119 C CA . ILE A 1 678 ? -9.703 -23.281 -7.957 1 92.44 678 ILE A CA 1
ATOM 5120 C C . ILE A 1 678 ? -10.047 -21.812 -7.703 1 92.44 678 ILE A C 1
ATOM 5122 O O . ILE A 1 678 ? -9.852 -20.969 -8.578 1 92.44 678 ILE A O 1
ATOM 5126 N N . TRP A 1 679 ? -10.484 -21.531 -6.531 1 93.25 679 TRP A N 1
ATOM 5127 C CA . TRP A 1 679 ? -10.969 -20.188 -6.227 1 93.25 679 TRP A CA 1
ATOM 5128 C C . TRP A 1 679 ? -9.805 -19.25 -5.922 1 93.25 679 TRP A C 1
ATOM 5130 O O . TRP A 1 679 ? -9.836 -18.078 -6.301 1 93.25 679 TRP A O 1
ATOM 5140 N N . THR A 1 680 ? -8.75 -19.672 -5.258 1 87.44 680 THR A N 1
ATOM 5141 C CA . THR A 1 680 ? -7.676 -18.797 -4.785 1 87.44 680 THR A CA 1
ATOM 5142 C C . THR A 1 680 ? -6.516 -18.781 -5.777 1 87.44 680 THR A C 1
ATOM 5144 O O . THR A 1 680 ? -5.641 -17.922 -5.703 1 87.44 680 THR A O 1
ATOM 5147 N N . HIS A 1 681 ? -6.445 -19.844 -6.633 1 79.81 681 HIS A N 1
ATOM 5148 C CA . HIS A 1 681 ? -5.34 -20.031 -7.57 1 79.81 681 HIS A CA 1
ATOM 5149 C C . HIS A 1 681 ? -4.023 -20.25 -6.828 1 79.81 681 HIS A C 1
ATOM 5151 O O . HIS A 1 681 ? -2.959 -19.891 -7.34 1 79.81 681 HIS A O 1
ATOM 5157 N N . ARG A 1 682 ? -4.203 -20.75 -5.621 1 77.81 682 ARG A N 1
ATOM 5158 C CA . ARG A 1 682 ? -3.055 -21.062 -4.777 1 77.81 682 ARG A CA 1
ATOM 5159 C C . ARG A 1 682 ? -3.158 -22.484 -4.23 1 77.81 682 ARG A C 1
ATOM 5161 O O . ARG A 1 682 ? -4.242 -23.062 -4.199 1 77.81 682 ARG A O 1
ATOM 5168 N N . VAL A 1 683 ? -1.962 -22.984 -3.842 1 77.06 683 VAL A N 1
ATOM 5169 C CA . VAL A 1 683 ? -1.958 -24.328 -3.254 1 77.06 683 VAL A CA 1
ATOM 5170 C C . VAL A 1 683 ? -2.762 -24.312 -1.954 1 77.06 683 VAL A C 1
ATOM 5172 O O . VAL A 1 683 ? -2.607 -23.422 -1.126 1 77.06 683 VAL A O 1
ATOM 5175 N N . ALA A 1 684 ? -3.637 -25.297 -1.831 1 87.62 684 ALA A N 1
ATOM 5176 C CA . ALA A 1 684 ? -4.453 -25.375 -0.623 1 87.62 684 ALA A CA 1
ATOM 5177 C C . ALA A 1 684 ? -3.59 -25.656 0.605 1 87.62 684 ALA A C 1
ATOM 5179 O O . ALA A 1 684 ? -2.752 -26.562 0.593 1 87.62 684 ALA A O 1
ATOM 5180 N N . PRO A 1 685 ? -3.701 -24.812 1.602 1 85.62 685 PRO A N 1
ATOM 5181 C CA . PRO A 1 685 ? -3.021 -25.141 2.859 1 85.62 685 PRO A CA 1
ATOM 5182 C C . PRO A 1 685 ? -3.648 -26.328 3.586 1 85.62 685 PRO A C 1
ATOM 5184 O O . PRO A 1 685 ? -4.418 -26.141 4.531 1 85.62 685 PRO A O 1
ATOM 5187 N N . ARG A 1 686 ? -3.244 -27.453 3.246 1 86.94 686 ARG A N 1
ATOM 5188 C CA . ARG A 1 686 ? -3.887 -28.703 3.643 1 86.94 686 ARG A CA 1
ATOM 5189 C C . ARG A 1 686 ? -3.867 -28.875 5.16 1 86.94 686 ARG A C 1
ATOM 5191 O O . ARG A 1 686 ? -4.859 -29.297 5.754 1 86.94 686 ARG A O 1
ATOM 5198 N N . ARG A 1 687 ? -2.785 -28.531 5.785 1 83.31 687 ARG A N 1
ATOM 5199 C CA . ARG A 1 687 ? -2.664 -28.703 7.23 1 83.31 687 ARG A CA 1
ATOM 5200 C C . ARG A 1 687 ? -3.68 -27.844 7.973 1 83.31 687 ARG A C 1
ATOM 5202 O O . ARG A 1 687 ? -4.406 -28.344 8.836 1 83.31 687 ARG A O 1
ATOM 5209 N N . GLU A 1 688 ? -3.664 -26.578 7.637 1 88.62 688 GLU A N 1
ATOM 5210 C CA . GLU A 1 688 ? -4.566 -25.641 8.312 1 88.62 688 GLU A CA 1
ATOM 5211 C C . GLU A 1 688 ? -6.023 -26.031 8.078 1 88.62 688 GLU A C 1
ATOM 5213 O O . GLU A 1 688 ? -6.855 -25.906 8.977 1 88.62 688 GLU A O 1
ATOM 5218 N N . ILE A 1 689 ? -6.312 -26.469 6.93 1 92.62 689 ILE A N 1
ATOM 5219 C CA . ILE A 1 689 ? -7.668 -26.891 6.59 1 92.62 689 ILE A CA 1
ATOM 5220 C C . ILE A 1 689 ? -8.039 -28.141 7.395 1 92.62 689 ILE A C 1
ATOM 5222 O O . ILE A 1 689 ? -9.141 -28.219 7.945 1 92.62 689 ILE A O 1
ATOM 5226 N N . ALA A 1 690 ? -7.117 -29.078 7.469 1 90.5 690 ALA A N 1
ATOM 5227 C CA . ALA A 1 690 ? -7.359 -30.312 8.219 1 90.5 690 ALA A CA 1
ATOM 5228 C C . ALA A 1 690 ? -7.637 -30.016 9.688 1 90.5 690 ALA A C 1
ATOM 5230 O O . ALA A 1 690 ? -8.562 -30.578 10.273 1 90.5 690 ALA A O 1
ATOM 5231 N N . VAL A 1 691 ? -6.902 -29.141 10.258 1 87.5 691 VAL A N 1
ATOM 5232 C CA . VAL A 1 691 ? -7.051 -28.781 11.664 1 87.5 691 VAL A CA 1
ATOM 5233 C C . VAL A 1 691 ? -8.414 -28.141 11.891 1 87.5 691 VAL A C 1
ATOM 5235 O O . VAL A 1 691 ? -9.117 -28.484 12.852 1 87.5 691 VAL A O 1
ATOM 5238 N N . SER A 1 692 ? -8.742 -27.188 11.016 1 91.88 692 SER A N 1
ATOM 5239 C CA . SER A 1 692 ? -10.023 -26.5 11.141 1 91.88 692 SER A CA 1
ATOM 5240 C C . SER A 1 692 ? -11.188 -27.469 10.984 1 91.88 692 SER A C 1
ATOM 5242 O O . SER A 1 692 ? -12.156 -27.406 11.742 1 91.88 692 SER A O 1
ATOM 5244 N N . LEU A 1 693 ? -11.117 -28.359 10.023 1 92.06 693 LEU A N 1
ATOM 5245 C CA . LEU A 1 693 ? -12.148 -29.375 9.781 1 92.06 693 LEU A CA 1
ATOM 5246 C C . LEU A 1 693 ? -12.289 -30.297 10.984 1 92.06 693 LEU A C 1
ATOM 5248 O O . LEU A 1 693 ? -13.398 -30.609 11.414 1 92.06 693 LEU A O 1
ATOM 5252 N N . ALA A 1 694 ? -11.188 -30.781 11.492 1 86.38 694 ALA A N 1
ATOM 5253 C CA . ALA A 1 694 ? -11.188 -31.672 12.656 1 86.38 694 ALA A CA 1
ATOM 5254 C C . ALA A 1 694 ? -11.844 -31 13.859 1 86.38 694 ALA A C 1
ATOM 5256 O O . ALA A 1 694 ? -12.617 -31.625 14.578 1 86.38 694 ALA A O 1
ATOM 5257 N N . SER A 1 695 ? -11.5 -29.766 14.07 1 86.19 695 SER A N 1
ATOM 5258 C CA . SER A 1 695 ? -12.078 -29.031 15.18 1 86.19 695 SER A CA 1
ATOM 5259 C C . SER A 1 695 ? -13.594 -28.891 15.031 1 86.19 695 SER A C 1
ATOM 5261 O O . SER A 1 695 ? -14.328 -29 16.016 1 86.19 695 SER A O 1
ATOM 5263 N N . PHE A 1 696 ? -13.984 -28.641 13.906 1 89.94 696 PHE A N 1
ATOM 5264 C CA . PHE A 1 696 ? -15.414 -28.516 13.641 1 89.94 696 PHE A CA 1
ATOM 5265 C C . PHE A 1 696 ? -16.125 -29.844 13.891 1 89.94 696 PHE A C 1
ATOM 5267 O O . PHE A 1 696 ? -17.203 -29.859 14.508 1 89.94 696 PHE A O 1
ATOM 5274 N N . LEU A 1 697 ? -15.547 -30.906 13.375 1 86.69 697 LEU A N 1
ATOM 5275 C CA . LEU A 1 697 ? -16.172 -32.219 13.461 1 86.69 697 LEU A CA 1
ATOM 5276 C C . LEU A 1 697 ? -16.141 -32.75 14.898 1 86.69 697 LEU A C 1
ATOM 5278 O O . LEU A 1 697 ? -17.016 -33.531 15.297 1 86.69 697 LEU A O 1
ATOM 5282 N N . LYS A 1 698 ? -15.125 -32.469 15.609 1 79.5 698 LYS A N 1
ATOM 5283 C CA . LYS A 1 698 ? -15.062 -32.875 17.016 1 79.5 698 LYS A CA 1
ATOM 5284 C C . LYS A 1 698 ? -16.266 -32.344 17.797 1 79.5 698 LYS A C 1
ATOM 5286 O O . LYS A 1 698 ? -16.812 -33.031 18.656 1 79.5 698 LYS A O 1
ATOM 5291 N N . ASP A 1 699 ? -16.656 -31.234 17.438 1 74.19 699 ASP A N 1
ATOM 5292 C CA . ASP A 1 699 ? -17.797 -30.625 18.125 1 74.19 699 ASP A CA 1
ATOM 5293 C C . ASP A 1 699 ? -19.109 -31.312 17.734 1 74.19 699 ASP A C 1
ATOM 5295 O O . ASP A 1 699 ? -20.094 -31.203 18.453 1 74.19 699 ASP A O 1
ATOM 5299 N N . LYS A 1 700 ? -19.016 -32.094 16.594 1 71.69 700 LYS A N 1
ATOM 5300 C CA . LYS A 1 700 ? -20.25 -32.688 16.094 1 71.69 700 LYS A CA 1
ATOM 5301 C C . LYS A 1 700 ? -20.203 -34.219 16.234 1 71.69 700 LYS A C 1
ATOM 5303 O O . LYS A 1 700 ? -20.859 -34.938 15.469 1 71.69 700 LYS A O 1
ATOM 5308 N N . ASP A 1 701 ? -19.531 -34.75 17.094 1 63.91 701 ASP A N 1
ATOM 5309 C CA . ASP A 1 701 ? -19.5 -36.156 17.516 1 63.91 701 ASP A CA 1
ATOM 5310 C C . ASP A 1 701 ? -18.797 -37.031 16.469 1 63.91 701 ASP A C 1
ATOM 5312 O O . ASP A 1 701 ? -19.234 -38.156 16.203 1 63.91 701 ASP A O 1
ATOM 5316 N N . PHE A 1 702 ? -17.938 -36.625 15.625 1 66.56 702 PHE A N 1
ATOM 5317 C CA . PHE A 1 702 ? -17.234 -37.469 14.641 1 66.56 702 PHE A CA 1
ATOM 5318 C C . PHE A 1 702 ? -16.109 -38.25 15.305 1 66.56 702 PHE A C 1
ATOM 5320 O O . PHE A 1 702 ? -15.57 -39.188 14.703 1 66.56 702 PHE A O 1
ATOM 5327 N N . GLY A 1 703 ? -16.234 -38.438 16.547 1 60.22 703 GLY A 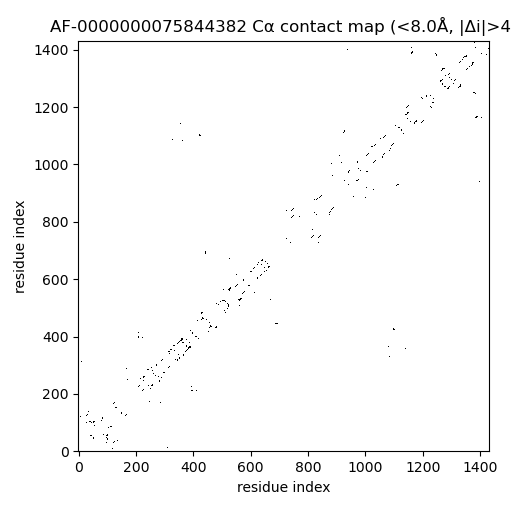N 1
ATOM 5328 C CA . GLY A 1 703 ? -15.188 -39.219 17.219 1 60.22 703 GLY A CA 1
ATOM 5329 C C . GLY A 1 703 ? -13.789 -38.875 16.719 1 60.22 703 GLY A C 1
ATOM 5330 O O . GLY A 1 703 ? -13.461 -37.688 16.531 1 60.22 703 GLY A O 1
ATOM 5331 N N . ASP A 1 704 ? -12.883 -40.062 16.328 1 61.22 704 ASP A N 1
ATOM 5332 C CA . ASP A 1 704 ? -11.5 -39.969 15.875 1 61.22 704 ASP A CA 1
ATOM 5333 C C . ASP A 1 704 ? -11.43 -39.562 14.406 1 61.22 704 ASP A C 1
ATOM 5335 O O . ASP A 1 704 ? -12.219 -40.031 13.586 1 61.22 704 ASP A O 1
ATOM 5339 N N . LEU A 1 705 ? -10.688 -38.594 14.062 1 67.5 705 LEU A N 1
ATOM 5340 C CA . LEU A 1 705 ? -10.555 -38.125 12.695 1 67.5 705 LEU A CA 1
ATOM 5341 C C . LEU A 1 705 ? -9.82 -39.125 11.82 1 67.5 705 LEU A C 1
ATOM 5343 O O . LEU A 1 705 ? -8.906 -39.812 12.289 1 67.5 705 LEU A O 1
ATOM 5347 N N . PRO A 1 706 ? -10.297 -39.312 10.531 1 64.75 706 PRO A N 1
ATOM 5348 C CA . PRO A 1 706 ? -9.617 -40.188 9.586 1 64.75 706 PRO A CA 1
ATOM 5349 C C . PRO A 1 706 ? -8.117 -39.906 9.492 1 64.75 706 PRO A C 1
ATOM 5351 O O . PRO A 1 706 ? -7.684 -38.781 9.68 1 64.75 706 PRO A O 1
ATOM 5354 N N . LYS A 1 707 ? -7.324 -40.938 9.344 1 64.12 707 LYS A N 1
ATOM 5355 C CA . LYS A 1 707 ? -5.867 -40.969 9.305 1 64.12 707 LYS A CA 1
ATOM 5356 C C . LYS A 1 707 ? -5.328 -39.938 8.328 1 64.12 707 LYS A C 1
ATOM 5358 O O . LYS A 1 707 ? -4.34 -39.25 8.617 1 64.12 707 LYS A O 1
ATOM 5363 N N . LEU A 1 708 ? -6.09 -39.844 7.211 1 61.53 708 LEU A N 1
ATOM 5364 C CA . LEU A 1 708 ? -5.586 -38.906 6.203 1 61.53 708 LEU A CA 1
ATOM 5365 C C . LEU A 1 708 ? -5.57 -37.5 6.738 1 61.53 708 LEU A C 1
ATOM 5367 O O . LEU A 1 708 ? -4.617 -36.75 6.5 1 61.53 708 LEU A O 1
ATOM 5371 N N . ILE A 1 709 ? -6.645 -37.156 7.418 1 69.75 709 ILE A N 1
ATOM 5372 C CA . ILE A 1 709 ? -6.711 -35.812 8 1 69.75 709 ILE A CA 1
ATOM 5373 C C . ILE A 1 709 ? -5.637 -35.688 9.078 1 69.75 709 ILE A C 1
ATOM 5375 O O . ILE A 1 709 ? -4.98 -34.625 9.172 1 69.75 709 ILE A O 1
ATOM 5379 N N . LEU A 1 710 ? -5.434 -36.812 9.602 1 61.09 710 LEU A N 1
ATOM 5380 C CA . LEU A 1 710 ? -4.41 -36.844 10.641 1 61.09 710 LEU A CA 1
ATOM 5381 C C . LEU A 1 710 ? -3.02 -36.656 10.039 1 61.09 710 LEU A C 1
ATOM 5383 O O . LEU A 1 710 ? -2.201 -35.906 10.57 1 61.09 710 LEU A O 1
ATOM 5387 N N . HIS A 1 711 ? -2.85 -37.344 8.875 1 62.19 711 HIS A N 1
ATOM 5388 C CA . HIS A 1 711 ? -1.55 -37.25 8.219 1 62.19 711 HIS A CA 1
ATOM 5389 C C . HIS A 1 711 ? -1.314 -35.844 7.676 1 62.19 711 HIS A C 1
ATOM 5391 O O . HIS A 1 711 ? -0.197 -35.312 7.738 1 62.19 711 HIS A O 1
ATOM 5397 N N . ALA A 1 712 ? -2.381 -35.375 7.164 1 63.47 712 ALA A N 1
ATOM 5398 C CA . ALA A 1 712 ? -2.256 -34.031 6.672 1 63.47 712 ALA A CA 1
ATOM 5399 C C . ALA A 1 712 ? -1.903 -33.062 7.805 1 63.47 712 ALA A C 1
ATOM 5401 O O . ALA A 1 712 ? -1.151 -32.094 7.602 1 63.47 712 ALA A O 1
ATOM 5402 N N . MET A 1 713 ? -2.412 -33.344 8.922 1 56.72 713 MET A N 1
ATOM 5403 C CA . MET A 1 713 ? -2.121 -32.531 10.102 1 56.72 713 MET A CA 1
ATOM 5404 C C . MET A 1 713 ? -0.666 -32.719 10.531 1 56.72 713 MET A C 1
ATOM 5406 O O . MET A 1 713 ? -0.057 -31.781 11.047 1 56.72 713 MET A O 1
ATOM 5410 N N . GLU A 1 714 ? -0.121 -33.938 10.297 1 49.81 714 GLU A N 1
ATOM 5411 C CA . GLU A 1 714 ? 1.236 -34.25 10.727 1 49.81 714 GLU A CA 1
ATOM 5412 C C . GLU A 1 714 ? 2.268 -33.719 9.734 1 49.81 714 GLU A C 1
ATOM 5414 O O . GLU A 1 714 ? 3.42 -33.5 10.094 1 49.81 714 GLU A O 1
ATOM 5419 N N . ALA A 1 715 ? 2.02 -33.75 8.625 1 46.47 715 ALA A N 1
ATOM 5420 C CA . ALA A 1 715 ? 2.982 -33.344 7.605 1 46.47 715 ALA A CA 1
ATOM 5421 C C . ALA A 1 715 ? 3.438 -31.906 7.836 1 46.47 715 ALA A C 1
ATOM 5423 O O . ALA A 1 715 ? 4.23 -31.375 7.059 1 46.47 715 ALA A O 1
ATOM 5424 N N . GLU A 1 716 ? 3.268 -31.25 8.945 1 42.81 716 GLU A N 1
ATOM 5425 C CA . GLU A 1 716 ? 4.035 -30.031 9.227 1 42.81 716 GLU A CA 1
ATOM 5426 C C . GLU A 1 716 ? 5.484 -30.375 9.57 1 42.81 716 GLU A C 1
ATOM 5428 O O . GLU A 1 716 ? 5.742 -31.234 10.406 1 42.81 716 GLU A O 1
ATOM 5433 N N . MET B 1 1 ? -40.438 39.281 -2.559 1 21.12 1 MET B N 1
ATOM 5434 C CA . MET B 1 1 ? -39.188 39.312 -1.797 1 21.12 1 MET B CA 1
ATOM 5435 C C . MET B 1 1 ? -38 39.688 -2.701 1 21.12 1 MET B C 1
ATOM 5437 O O . MET B 1 1 ? -37.438 38.781 -3.328 1 21.12 1 MET B O 1
ATOM 5441 N N . SER B 1 2 ? -38.125 40.844 -3.414 1 21.09 2 SER B N 1
ATOM 5442 C CA . SER B 1 2 ? -37.469 41.438 -4.566 1 21.09 2 SER B CA 1
ATOM 5443 C C . SER B 1 2 ? -35.969 41.594 -4.324 1 21.09 2 SER B C 1
ATOM 5445 O O . SER B 1 2 ? -35.5 41.594 -3.178 1 21.09 2 SER B O 1
ATOM 5447 N N . ASP B 1 3 ? -35.156 41.781 -5.438 1 22.91 3 ASP B N 1
ATOM 5448 C CA . ASP B 1 3 ? -33.812 41.688 -5.977 1 22.91 3 ASP B CA 1
ATOM 5449 C C . ASP B 1 3 ? -32.938 42.844 -5.438 1 22.91 3 ASP B C 1
ATOM 5451 O O . ASP B 1 3 ? -31.938 43.188 -6.051 1 22.91 3 ASP B O 1
ATOM 5455 N N . ARG B 1 4 ? -33.344 43.688 -4.438 1 24.95 4 ARG B N 1
ATOM 5456 C CA . ARG B 1 4 ? -32.344 44.75 -4.301 1 24.95 4 ARG B CA 1
ATOM 5457 C C . ARG B 1 4 ? -30.953 44.156 -4.031 1 24.95 4 ARG B C 1
ATOM 5459 O O . ARG B 1 4 ? -30.703 43.625 -2.957 1 24.95 4 ARG B O 1
ATOM 5466 N N . LYS B 1 5 ? -30.312 43.938 -5.141 1 31.78 5 LYS B N 1
ATOM 5467 C CA . LYS B 1 5 ? -28.906 43.531 -5.277 1 31.78 5 LYS B CA 1
ATOM 5468 C C . LYS B 1 5 ? -28 44.406 -4.391 1 31.78 5 LYS B C 1
ATOM 5470 O O . LYS B 1 5 ? -27.969 45.625 -4.531 1 31.78 5 LYS B O 1
ATOM 5475 N N . ARG B 1 6 ? -27.859 44.125 -3.129 1 32.66 6 ARG B N 1
ATOM 5476 C CA . ARG B 1 6 ? -26.969 44.75 -2.164 1 32.66 6 ARG B CA 1
ATOM 5477 C C . ARG B 1 6 ? -25.625 45.094 -2.793 1 32.66 6 ARG B C 1
ATOM 5479 O O . ARG B 1 6 ? -24.953 44.219 -3.338 1 32.66 6 ARG B O 1
ATOM 5486 N N . SER B 1 7 ? -25.547 46.281 -3.314 1 33.75 7 SER B N 1
ATOM 5487 C CA . SER B 1 7 ? -24.25 46.719 -3.801 1 33.75 7 SER B CA 1
ATOM 5488 C C . SER B 1 7 ? -23.203 46.656 -2.688 1 33.75 7 SER B C 1
ATOM 5490 O O . SER B 1 7 ? -23.047 47.625 -1.938 1 33.75 7 SER B O 1
ATOM 5492 N N . LYS B 1 8 ? -23.25 45.781 -1.837 1 39.12 8 LYS B N 1
ATOM 5493 C CA . LYS B 1 8 ? -22.172 45.75 -0.856 1 39.12 8 LYS B CA 1
ATOM 5494 C C . LYS B 1 8 ? -20.828 46.062 -1.511 1 39.12 8 LYS B C 1
ATOM 5496 O O . LYS B 1 8 ? -20.5 45.5 -2.562 1 39.12 8 LYS B O 1
ATOM 5501 N N . VAL B 1 9 ? -20.297 47.25 -1.261 1 36.66 9 VAL B N 1
ATOM 5502 C CA . VAL B 1 9 ? -18.938 47.562 -1.662 1 36.66 9 VAL B CA 1
ATOM 5503 C C . VAL B 1 9 ? -18.016 46.375 -1.392 1 36.66 9 VAL B C 1
ATOM 5505 O O . VAL B 1 9 ? -18.016 45.844 -0.288 1 36.66 9 VAL B O 1
ATOM 5508 N N . SER B 1 10 ? -17.703 45.625 -2.379 1 44.81 10 SER B N 1
ATOM 5509 C CA . SER B 1 10 ? -16.734 44.531 -2.375 1 44.81 10 SER B CA 1
ATOM 5510 C C . SER B 1 10 ? -15.445 44.938 -1.662 1 44.81 10 SER B C 1
ATOM 5512 O O . SER B 1 10 ? -15.102 46.125 -1.607 1 44.81 10 SER B O 1
ATOM 5514 N N . PRO B 1 11 ? -14.844 44.125 -0.78 1 51.16 11 PRO B N 1
ATOM 5515 C CA . PRO B 1 11 ? -13.484 44.438 -0.339 1 51.16 11 PRO B CA 1
ATOM 5516 C C . PRO B 1 11 ? -12.656 45.125 -1.429 1 51.16 11 PRO B C 1
ATOM 5518 O O . PRO B 1 11 ? -12.875 44.875 -2.617 1 51.16 11 PRO B O 1
ATOM 5521 N N . PRO B 1 12 ? -12.078 46.344 -1.17 1 45.12 12 PRO B N 1
ATOM 5522 C CA . PRO B 1 12 ? -11.297 46.969 -2.242 1 45.12 12 PRO B CA 1
ATOM 5523 C C . PRO B 1 12 ? -10.375 45.969 -2.947 1 45.12 12 PRO B C 1
ATOM 5525 O O . PRO B 1 12 ? -9.938 45 -2.344 1 45.12 12 PRO B O 1
ATOM 5528 N N . PRO B 1 13 ? -10.375 45.875 -4.367 1 44.81 13 PRO B N 1
ATOM 5529 C CA . PRO B 1 13 ? -9.484 45 -5.141 1 44.81 13 PRO B CA 1
ATOM 5530 C C . PRO B 1 13 ? -8.047 45 -4.617 1 44.81 13 PRO B C 1
ATOM 5532 O O . PRO B 1 13 ? -7.629 45.969 -3.969 1 44.81 13 PRO B O 1
ATOM 5535 N N . PRO B 1 14 ? -7.34 43.906 -4.77 1 39.97 14 PRO B N 1
ATOM 5536 C CA . PRO B 1 14 ? -5.914 43.938 -4.438 1 39.97 14 PRO B CA 1
ATOM 5537 C C . PRO B 1 14 ? -5.215 45.156 -5.051 1 39.97 14 PRO B C 1
ATOM 5539 O O . PRO B 1 14 ? -5.6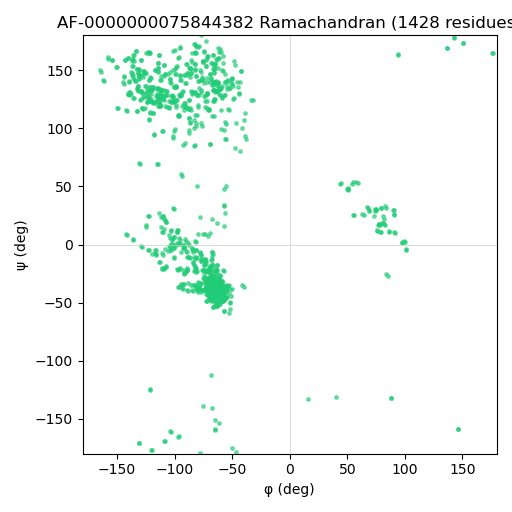95 45.719 -6.039 1 39.97 14 PRO B O 1
ATOM 5542 N N . PRO B 1 15 ? -4.047 45.688 -4.488 1 34.69 15 PRO B N 1
ATOM 5543 C CA . PRO B 1 15 ? -3.387 46.875 -4.969 1 34.69 15 PRO B CA 1
ATOM 5544 C C . PRO B 1 15 ? -3.029 46.812 -6.453 1 34.69 15 PRO B C 1
ATOM 5546 O O . PRO B 1 15 ? -2.078 46.125 -6.832 1 34.69 15 PRO B O 1
ATOM 5549 N N . GLY B 1 16 ? -3.758 46.5 -7.492 1 31.36 16 GLY B N 1
ATOM 5550 C CA . GLY B 1 16 ? -3.137 46.938 -8.734 1 31.36 16 GLY B CA 1
ATOM 5551 C C . GLY B 1 16 ? -2.713 48.375 -8.727 1 31.36 16 GLY B C 1
ATOM 5552 O O . GLY B 1 16 ? -2.973 49.094 -7.758 1 31.36 16 GLY B O 1
ATOM 5553 N N . GLY B 1 17 ? -2.168 48.969 -9.953 1 31.27 17 GLY B N 1
ATOM 5554 C CA . GLY B 1 17 ? -1.46 50.219 -10.242 1 31.27 17 GLY B CA 1
ATOM 5555 C C . GLY B 1 17 ? -2.186 51.438 -9.742 1 31.27 17 GLY B C 1
ATOM 5556 O O . GLY B 1 17 ? -1.646 52.531 -9.797 1 31.27 17 GLY B O 1
ATOM 5557 N N . GLY B 1 18 ? -3.475 51.625 -10.242 1 30.22 18 GLY B N 1
ATOM 5558 C CA . GLY B 1 18 ? -3.779 53.031 -10.422 1 30.22 18 GLY B CA 1
ATOM 5559 C C . GLY B 1 18 ? -3.826 53.812 -9.125 1 30.22 18 GLY B C 1
ATOM 5560 O O . GLY B 1 18 ? -3.719 53.219 -8.039 1 30.22 18 GLY B O 1
ATOM 5561 N N . GLU B 1 19 ? -4.582 55.094 -9.164 1 32.12 19 GLU B N 1
ATOM 5562 C CA . GLU B 1 19 ? -4.473 56.375 -8.461 1 32.12 19 GLU B CA 1
ATOM 5563 C C . GLU B 1 19 ? -4.824 56.219 -6.984 1 32.12 19 GLU B C 1
ATOM 5565 O O . GLU B 1 19 ? -4.055 56.625 -6.113 1 32.12 19 GLU B O 1
ATOM 5570 N N . ALA B 1 20 ? -6.082 56.875 -6.477 1 40.72 20 ALA B N 1
ATOM 5571 C CA . ALA B 1 20 ? -6.324 57.594 -5.234 1 40.72 20 ALA B CA 1
ATOM 5572 C C . ALA B 1 20 ? -6.383 56.656 -4.043 1 40.72 20 ALA B C 1
ATOM 5574 O O . ALA B 1 20 ? -6.59 55.438 -4.211 1 40.72 20 ALA B O 1
ATOM 5575 N N . THR B 1 21 ? -6.516 57.312 -2.605 1 42.28 21 THR B N 1
ATOM 5576 C CA . THR B 1 21 ? -6.117 57.281 -1.202 1 42.28 21 THR B CA 1
ATOM 5577 C C . THR B 1 21 ? -6.902 56.219 -0.435 1 42.28 21 THR B C 1
ATOM 5579 O O . THR B 1 21 ? -7.293 56.438 0.714 1 42.28 21 THR B O 1
ATOM 5582 N N . GLU B 1 22 ? -7.609 55.438 -1.159 1 49.81 22 GLU B N 1
ATOM 5583 C CA . GLU B 1 22 ? -8.336 54.562 -0.229 1 49.81 22 GLU B CA 1
ATOM 5584 C C . GLU B 1 22 ? -7.383 53.75 0.643 1 49.81 22 GLU B C 1
ATOM 5586 O O . GLU B 1 22 ? -6.383 53.219 0.152 1 49.81 22 GLU B O 1
ATOM 5591 N N . PRO B 1 23 ? -7.457 54.031 1.915 1 58.69 23 PRO B N 1
ATOM 5592 C CA . PRO B 1 23 ? -6.578 53.281 2.828 1 58.69 23 PRO B CA 1
ATOM 5593 C C . PRO B 1 23 ? -6.523 51.812 2.527 1 58.69 23 PRO B C 1
ATOM 5595 O O . PRO B 1 23 ? -7.477 51.25 1.976 1 58.69 23 PRO B O 1
ATOM 5598 N N . ARG B 1 24 ? -5.48 51.406 2.643 1 64.62 24 ARG B N 1
ATOM 5599 C CA . ARG B 1 24 ? -5.25 50 2.516 1 64.62 24 ARG B CA 1
ATOM 5600 C C . ARG B 1 24 ? -6.141 49.188 3.477 1 64.62 24 ARG B C 1
ATOM 5602 O O . ARG B 1 24 ? -6.379 49.625 4.605 1 64.62 24 ARG B O 1
ATOM 5609 N N . ALA B 1 25 ? -6.777 48.125 3.016 1 71.44 25 ALA B N 1
ATOM 5610 C CA . ALA B 1 25 ? -7.633 47.25 3.822 1 71.44 25 ALA B CA 1
ATOM 5611 C C . ALA B 1 25 ? -7.039 47.031 5.211 1 71.44 25 ALA B C 1
ATOM 5613 O O . ALA B 1 25 ? -7.754 47.094 6.215 1 71.44 25 ALA B O 1
ATOM 5614 N N . ALA B 1 26 ? -5.805 46.938 5.305 1 74.94 26 ALA B N 1
ATOM 5615 C CA . ALA B 1 26 ? -5.113 46.594 6.547 1 74.94 26 ALA B CA 1
ATOM 5616 C C . ALA B 1 26 ? -5.152 47.781 7.527 1 74.94 26 ALA B C 1
ATOM 5618 O O . ALA B 1 26 ? -5.035 47.562 8.742 1 74.94 26 ALA B O 1
ATOM 5619 N N . ASP B 1 27 ? -5.336 48.938 7.004 1 81.5 27 ASP B N 1
ATOM 5620 C CA . ASP B 1 27 ? -5.23 50.125 7.855 1 81.5 27 ASP B CA 1
ATOM 5621 C C . ASP B 1 27 ? -6.613 50.656 8.195 1 81.5 27 ASP B C 1
ATOM 5623 O O . ASP B 1 27 ? -6.738 51.562 9.031 1 81.5 27 ASP B O 1
ATOM 5627 N N . ARG B 1 28 ? -7.586 50.094 7.656 1 86.44 28 ARG B N 1
ATOM 5628 C CA . ARG B 1 28 ? -8.93 50.656 7.809 1 86.44 28 ARG B CA 1
ATOM 5629 C C . ARG B 1 28 ? -9.422 50.5 9.242 1 86.44 28 ARG B C 1
ATOM 5631 O O . ARG B 1 28 ? -9.07 49.562 9.938 1 86.44 28 ARG B O 1
ATOM 5638 N N . THR B 1 29 ? -10.156 51.469 9.578 1 92.31 29 THR B N 1
ATOM 5639 C CA . THR B 1 29 ? -10.805 51.406 10.883 1 92.31 29 THR B CA 1
ATOM 5640 C C . THR B 1 29 ? -11.836 50.281 10.938 1 92.31 29 THR B C 1
ATOM 5642 O O . THR B 1 29 ? -12.555 50.062 9.969 1 92.31 29 THR B O 1
ATOM 5645 N N . LEU B 1 30 ? -11.828 49.656 12.062 1 92.19 30 LEU B N 1
ATOM 5646 C CA . LEU B 1 30 ? -12.75 48.562 12.297 1 92.19 30 LEU B CA 1
ATOM 5647 C C . LEU B 1 30 ? -13.953 49 13.109 1 92.19 30 LEU B C 1
ATOM 5649 O O . LEU B 1 30 ? -13.812 49.75 14.078 1 92.19 30 LEU B O 1
ATOM 5653 N N . VAL B 1 31 ? -15.133 48.562 12.703 1 95.38 31 VAL B N 1
ATOM 5654 C CA . VAL B 1 31 ? -16.344 48.875 13.453 1 95.38 31 VAL B CA 1
ATOM 5655 C C . VAL B 1 31 ? -16.938 47.594 14.055 1 95.38 31 VAL B C 1
ATOM 5657 O O . VAL B 1 31 ? -17.109 46.594 13.352 1 95.38 31 VAL B O 1
ATOM 5660 N N . LEU B 1 32 ? -17.172 47.594 15.32 1 94.94 32 LEU B N 1
ATOM 5661 C CA . LEU B 1 32 ? -17.781 46.469 16.016 1 94.94 32 LEU B CA 1
ATOM 5662 C C . LEU B 1 32 ? -19.25 46.75 16.312 1 94.94 32 LEU B C 1
ATOM 5664 O O . LEU B 1 32 ? -19.578 47.781 16.875 1 94.94 32 LEU B O 1
ATOM 5668 N N . ILE B 1 33 ? -20.094 45.844 15.922 1 95.56 33 ILE B N 1
ATOM 5669 C CA . ILE B 1 33 ? -21.516 45.938 16.25 1 95.56 33 ILE B CA 1
ATOM 5670 C C . ILE B 1 33 ? -21.969 44.688 17.016 1 95.56 33 ILE B C 1
ATOM 5672 O O . ILE B 1 33 ? -21.234 43.688 17.047 1 95.56 33 ILE B O 1
ATOM 5676 N N . GLY B 1 34 ? -23.141 44.719 17.641 1 92.88 34 GLY B N 1
ATOM 5677 C CA . GLY B 1 34 ? -23.703 43.594 18.391 1 92.88 34 GLY B CA 1
ATOM 5678 C C . GLY B 1 34 ? -24.609 44.031 19.531 1 92.88 34 GLY B C 1
ATOM 5679 O O . GLY B 1 34 ? -24.688 45.25 19.828 1 92.88 34 GLY B O 1
ATOM 5680 N N . MET B 1 35 ? -25.188 43.062 20.094 1 88.62 35 MET B N 1
ATOM 5681 C CA . MET B 1 35 ? -26.125 43.312 21.188 1 88.62 35 MET B CA 1
ATOM 5682 C C . MET B 1 35 ? -25.391 43.906 22.391 1 88.62 35 MET B C 1
ATOM 5684 O O . MET B 1 35 ? -24.188 43.719 22.547 1 88.62 35 MET B O 1
ATOM 5688 N N . ARG B 1 36 ? -26.219 44.594 23.141 1 84.19 36 ARG B N 1
ATOM 5689 C CA . ARG B 1 36 ? -25.688 45.062 24.438 1 84.19 36 ARG B CA 1
ATOM 5690 C C . ARG B 1 36 ? -25.234 43.875 25.281 1 84.19 36 ARG B C 1
ATOM 5692 O O . ARG B 1 36 ? -25.953 42.875 25.391 1 84.19 36 ARG B O 1
ATOM 5699 N N . GLY B 1 37 ? -24.047 43.875 25.734 1 79.12 37 GLY B N 1
ATOM 5700 C CA . GLY B 1 37 ? -23.547 42.781 26.547 1 79.12 37 GLY B CA 1
ATOM 5701 C C . GLY B 1 37 ? -22.75 41.75 25.766 1 79.12 37 GLY B C 1
ATOM 5702 O O . GLY B 1 37 ? -22.234 40.781 26.328 1 79.12 37 GLY B O 1
ATOM 5703 N N . ALA B 1 38 ? -22.594 42.031 24.5 1 84.5 38 ALA B N 1
ATOM 5704 C CA . ALA B 1 38 ? -21.891 41.062 23.641 1 84.5 38 ALA B CA 1
ATOM 5705 C C . ALA B 1 38 ? -20.375 41.156 23.844 1 84.5 38 ALA B C 1
ATOM 5707 O O . ALA B 1 38 ? -19.625 40.344 23.344 1 84.5 38 ALA B O 1
ATOM 5708 N N . GLY B 1 39 ? -19.875 42.188 24.656 1 82.12 39 GLY B N 1
ATOM 5709 C CA . GLY B 1 39 ? -18.469 42.344 24.953 1 82.12 39 GLY B CA 1
ATOM 5710 C C . GLY B 1 39 ? -17.734 43.219 23.969 1 82.12 39 GLY B C 1
ATOM 5711 O O . GLY B 1 39 ? -16.516 43.094 23.812 1 82.12 39 GLY B O 1
ATOM 5712 N N . LYS B 1 40 ? -18.391 44.125 23.297 1 88.56 40 LYS B N 1
ATOM 5713 C CA . LYS B 1 40 ? -17.812 45 22.25 1 88.56 40 LYS B CA 1
ATOM 5714 C C . LYS B 1 40 ? -16.672 45.844 22.797 1 88.56 40 LYS B C 1
ATOM 5716 O O . LYS B 1 40 ? -15.656 46.031 22.141 1 88.56 40 LYS B O 1
ATOM 5721 N N . THR B 1 41 ? -16.922 46.375 23.984 1 87.81 41 THR B N 1
ATOM 5722 C CA . THR B 1 41 ? -15.891 47.219 24.578 1 87.81 41 THR B CA 1
ATOM 5723 C C . THR B 1 41 ? -14.625 46.406 24.859 1 87.81 41 THR B C 1
ATOM 5725 O O . THR B 1 41 ? -13.523 46.844 24.531 1 87.81 41 THR B O 1
ATOM 5728 N N . HIS B 1 42 ? -14.828 45.312 25.453 1 84.81 42 HIS B N 1
ATOM 5729 C CA . HIS B 1 42 ? -13.695 44.438 25.734 1 84.81 42 HIS B CA 1
ATOM 5730 C C . HIS B 1 42 ? -13.008 44 24.453 1 84.81 42 HIS B C 1
ATOM 5732 O O . HIS B 1 42 ? -11.781 44.094 24.344 1 84.81 42 HIS B O 1
ATOM 5738 N N . LEU B 1 43 ? -13.75 43.531 23.578 1 87.12 43 LEU B N 1
ATOM 5739 C CA . LEU B 1 43 ? -13.219 43.031 22.312 1 87.12 43 LEU B CA 1
ATOM 5740 C C . LEU B 1 43 ? -12.547 44.156 21.531 1 87.12 43 LEU B C 1
ATOM 5742 O O . LEU B 1 43 ? -11.492 43.969 20.922 1 87.12 43 LEU B O 1
ATOM 5746 N N . GLY B 1 44 ? -13.18 45.281 21.547 1 90 44 GLY B N 1
ATOM 5747 C CA . GLY B 1 44 ? -12.617 46.438 20.859 1 90 44 GLY B CA 1
ATOM 5748 C C . GLY B 1 44 ? -11.281 46.875 21.422 1 90 44 GLY B C 1
ATOM 5749 O O . GLY B 1 44 ? -10.359 47.188 20.672 1 90 44 GLY B O 1
ATOM 5750 N N . THR B 1 45 ? -11.227 46.844 22.688 1 87.06 45 THR B N 1
ATOM 5751 C CA . THR B 1 45 ? -9.984 47.219 23.344 1 87.06 45 THR B CA 1
ATOM 5752 C C . THR B 1 45 ? -8.883 46.219 23.031 1 87.06 45 THR B C 1
ATOM 5754 O O . THR B 1 45 ? -7.742 46.594 22.75 1 87.06 45 THR B O 1
ATOM 5757 N N . THR B 1 46 ? -9.273 45.062 23.141 1 81.44 46 THR B N 1
ATOM 5758 C CA . THR B 1 46 ? -8.328 43.969 22.828 1 81.44 46 THR B CA 1
ATOM 5759 C C . THR B 1 46 ? -7.824 44.094 21.406 1 81.44 46 THR B C 1
ATOM 5761 O O . THR B 1 46 ? -6.625 43.969 21.141 1 81.44 46 THR B O 1
ATOM 5764 N N . ALA B 1 47 ? -8.703 44.312 20.516 1 85.44 47 ALA B N 1
ATOM 5765 C CA . ALA B 1 47 ? -8.344 44.438 19.109 1 85.44 47 ALA B CA 1
ATOM 5766 C C . ALA B 1 47 ? -7.457 45.656 18.875 1 85.44 47 ALA B C 1
ATOM 5768 O O . ALA B 1 47 ? -6.48 45.594 18.125 1 85.44 47 ALA B O 1
ATOM 5769 N N . ALA B 1 48 ? -7.844 46.719 19.453 1 85.94 48 ALA B N 1
ATOM 5770 C CA . ALA B 1 48 ? -7.086 47.938 19.297 1 85.94 48 ALA B CA 1
ATOM 5771 C C . ALA B 1 48 ? -5.656 47.781 19.797 1 85.94 48 ALA B C 1
ATOM 5773 O O . ALA B 1 48 ? -4.707 48.219 19.156 1 85.94 48 ALA B O 1
ATOM 5774 N N . ARG B 1 49 ? -5.574 47.188 20.891 1 73.94 49 ARG B N 1
ATOM 5775 C CA . ARG B 1 49 ? -4.258 46.938 21.469 1 73.94 49 ARG B CA 1
ATOM 5776 C C . ARG B 1 49 ? -3.418 46.031 20.594 1 73.94 49 ARG B C 1
ATOM 5778 O O . ARG B 1 49 ? -2.246 46.312 20.328 1 73.94 49 ARG B O 1
ATOM 5785 N N . ALA B 1 50 ? -3.973 45.031 20.219 1 69.5 50 ALA B N 1
ATOM 5786 C CA . ALA B 1 50 ? -3.258 44.031 19.438 1 69.5 50 ALA B CA 1
ATOM 5787 C C . ALA B 1 50 ? -2.855 44.594 18.078 1 69.5 50 ALA B C 1
ATOM 5789 O O . ALA B 1 50 ? -1.802 44.219 17.547 1 69.5 50 ALA B O 1
ATOM 5790 N N . LEU B 1 51 ? -3.719 45.438 17.531 1 75.88 51 LEU B N 1
ATOM 5791 C CA . LEU B 1 51 ? -3.48 45.969 16.188 1 75.88 51 LEU B CA 1
ATOM 5792 C C . LEU B 1 51 ? -2.805 47.312 16.25 1 75.88 51 LEU B C 1
ATOM 5794 O O . LEU B 1 51 ? -2.576 47.969 15.219 1 75.88 51 LEU B O 1
ATOM 5798 N N . CYS B 1 52 ? -2.482 47.719 17.422 1 75.19 52 CYS B N 1
ATOM 5799 C CA . CYS B 1 52 ? -1.864 49 17.641 1 75.19 52 CYS B CA 1
ATOM 5800 C C . CYS B 1 52 ? -2.711 50.125 17.031 1 75.19 52 CYS B C 1
ATOM 5802 O O . CYS B 1 52 ? -2.211 50.938 16.25 1 75.19 52 CYS B O 1
ATOM 5804 N N . ARG B 1 53 ? -3.955 50.125 17.422 1 85.06 53 ARG B N 1
ATOM 5805 C CA . ARG B 1 53 ? -4.91 51.125 16.938 1 85.06 53 ARG B CA 1
ATOM 5806 C C . ARG B 1 53 ? -5.566 51.844 18.109 1 85.06 53 ARG B C 1
ATOM 5808 O O . ARG B 1 53 ? -5.457 51.438 19.266 1 85.06 53 ARG B O 1
ATOM 5815 N N . SER B 1 54 ? -6.184 52.938 17.75 1 89.62 54 SER B N 1
ATOM 5816 C CA . SER B 1 54 ? -6.953 53.656 18.75 1 89.62 54 SER B CA 1
ATOM 5817 C C . SER B 1 54 ? -8.328 53.031 18.938 1 89.62 54 SER B C 1
ATOM 5819 O O . SER B 1 54 ? -8.914 52.5 18 1 89.62 54 SER B O 1
ATOM 5821 N N . PHE B 1 55 ? -8.742 53.094 20.172 1 92.94 55 PHE B N 1
ATOM 5822 C CA . PHE B 1 55 ? -10.062 52.562 20.469 1 92.94 55 PHE B CA 1
ATOM 5823 C C . PHE B 1 55 ? -11.047 53.656 20.797 1 92.94 55 PHE B C 1
ATOM 5825 O O . PHE B 1 55 ? -10.75 54.562 21.594 1 92.94 55 PHE B O 1
ATOM 5832 N N . PHE B 1 56 ? -12.25 53.562 20.156 1 94.62 56 PHE B N 1
ATOM 5833 C CA . PHE B 1 56 ? -13.328 54.531 20.422 1 94.62 56 PHE B CA 1
ATOM 5834 C C . PHE B 1 56 ? -14.617 53.781 20.766 1 94.62 56 PHE B C 1
ATOM 5836 O O . PHE B 1 56 ? -15.133 53 19.953 1 94.62 56 PHE B O 1
ATOM 5843 N N . ASP B 1 57 ? -15.086 53.969 21.891 1 95 57 ASP B N 1
ATOM 5844 C CA . ASP B 1 57 ? -16.422 53.5 22.266 1 95 57 ASP B CA 1
ATOM 5845 C C . ASP B 1 57 ? -17.469 54.625 22.031 1 95 57 ASP B C 1
ATOM 5847 O O . ASP B 1 57 ? -17.438 55.656 22.703 1 95 57 ASP B O 1
ATOM 5851 N N . LEU B 1 58 ? -18.406 54.406 21.203 1 94.56 58 LEU B N 1
ATOM 5852 C CA . LEU B 1 58 ? -19.328 55.438 20.797 1 94.56 58 LEU B CA 1
ATOM 5853 C C . LEU B 1 58 ? -20.234 55.875 21.953 1 94.56 58 LEU B C 1
ATOM 5855 O O . LEU B 1 58 ? -20.625 57.031 22.031 1 94.56 58 LEU B O 1
ATOM 5859 N N . ASP B 1 59 ? -20.641 54.875 22.797 1 91.5 59 ASP B N 1
ATOM 5860 C CA . ASP B 1 59 ? -21.438 55.219 23.953 1 91.5 59 ASP B CA 1
ATOM 5861 C C . ASP B 1 59 ? -20.688 56.188 24.891 1 91.5 59 ASP B C 1
ATOM 5863 O O . ASP B 1 59 ? -21.25 57.156 25.375 1 91.5 59 ASP B O 1
ATOM 5867 N N . GLN B 1 60 ? -19.469 55.906 25.094 1 91.38 60 GLN B N 1
ATOM 5868 C CA . GLN B 1 60 ? -18.641 56.75 25.938 1 91.38 60 GLN B CA 1
ATOM 5869 C C . GLN B 1 60 ? -18.391 58.094 25.297 1 91.38 60 GLN B C 1
ATOM 5871 O O . GLN B 1 60 ? -18.406 59.125 25.984 1 91.38 60 GLN B O 1
ATOM 5876 N N . LEU B 1 61 ? -18.156 58.125 24.062 1 93.38 61 LEU B N 1
ATOM 5877 C CA . LEU B 1 61 ? -17.938 59.344 23.328 1 93.38 61 LEU B CA 1
ATOM 5878 C C . LEU B 1 61 ? -19.188 60.219 23.344 1 93.38 61 LEU B C 1
ATOM 5880 O O . LEU B 1 61 ? -19.109 61.438 23.453 1 93.38 61 LEU B O 1
ATOM 5884 N N . TYR B 1 62 ? -20.328 59.562 23.156 1 93.94 62 TYR B N 1
ATOM 5885 C CA . TYR B 1 62 ? -21.594 60.281 23.203 1 93.94 62 TYR B CA 1
ATOM 5886 C C . TYR B 1 62 ? -21.797 60.969 24.547 1 93.94 62 TYR B C 1
ATOM 5888 O O . TYR B 1 62 ? -22.156 62.125 24.609 1 93.94 62 TYR B O 1
ATOM 5896 N N . GLU B 1 63 ? -21.562 60.25 25.578 1 92.94 63 GLU B N 1
ATOM 5897 C CA . GLU B 1 63 ? -21.781 60.75 26.922 1 92.94 63 GLU B CA 1
ATOM 5898 C C . GLU B 1 63 ? -20.781 61.875 27.234 1 92.94 63 GLU B C 1
ATOM 5900 O O . GLU B 1 63 ? -21.109 62.812 27.984 1 92.94 63 GLU B O 1
ATOM 5905 N N . ALA B 1 64 ? -19.594 61.812 26.734 1 91.81 64 ALA B N 1
ATOM 5906 C CA . ALA B 1 64 ? -18.609 62.844 26.906 1 91.81 64 ALA B CA 1
ATOM 5907 C C . ALA B 1 64 ? -19 64.125 26.156 1 91.81 64 ALA B C 1
ATOM 5909 O O . ALA B 1 64 ? -18.75 65.25 26.625 1 91.81 64 ALA B O 1
ATOM 5910 N N . LYS B 1 65 ? -19.609 63.969 25.047 1 91.88 65 LYS B N 1
ATOM 5911 C CA . LYS B 1 65 ? -19.969 65.062 24.172 1 91.88 65 LYS B CA 1
ATOM 5912 C C . LYS B 1 65 ? -21.328 65.688 24.562 1 91.88 65 LYS B C 1
ATOM 5914 O O . LYS B 1 65 ? -21.547 66.875 24.406 1 91.88 65 LYS B O 1
ATOM 5919 N N . HIS B 1 66 ? -22.219 64.812 25.031 1 91.12 66 HIS B N 1
ATOM 5920 C CA . HIS B 1 66 ? -23.578 65.25 25.328 1 91.12 66 HIS B CA 1
ATOM 5921 C C . HIS B 1 66 ? -23.922 65 26.797 1 91.12 66 HIS B C 1
ATOM 5923 O O . HIS B 1 66 ? -23.141 65.375 27.688 1 91.12 66 HIS B O 1
ATOM 5929 N N . GLU B 1 67 ? -24.953 64.312 27.109 1 88.62 67 GLU B N 1
ATOM 5930 C CA . GLU B 1 67 ? -25.438 63.875 28.406 1 88.62 67 GLU B CA 1
ATOM 5931 C C . GLU B 1 67 ? -25.578 62.344 28.469 1 88.62 67 GLU B C 1
ATOM 5933 O O . GLU B 1 67 ? -25.438 61.656 27.438 1 88.62 67 GLU B O 1
ATOM 5938 N N . PRO B 1 68 ? -25.703 61.875 29.688 1 90.5 68 PRO B N 1
ATOM 5939 C CA . PRO B 1 68 ? -25.922 60.438 29.766 1 90.5 68 PRO B CA 1
ATOM 5940 C C . PRO B 1 68 ? -27.031 59.938 28.859 1 90.5 68 PRO B C 1
ATOM 5942 O O . PRO B 1 68 ? -28.062 60.625 28.719 1 90.5 68 PRO B O 1
ATOM 5945 N N . ILE B 1 69 ? -26.828 58.812 28.188 1 89.25 69 ILE B N 1
ATOM 5946 C CA . ILE B 1 69 ? -27.719 58.281 27.172 1 89.25 69 ILE B CA 1
ATOM 5947 C C . ILE B 1 69 ? -29.141 58.188 27.703 1 89.25 69 ILE B C 1
ATOM 5949 O O . ILE B 1 69 ? -30.094 58.562 27.016 1 89.25 69 ILE B O 1
ATOM 5953 N N . LEU B 1 70 ? -29.281 57.75 28.938 1 86.31 70 LEU B N 1
ATOM 5954 C CA . LEU B 1 70 ? -30.594 57.594 29.562 1 86.31 70 LEU B CA 1
ATOM 5955 C C . LEU B 1 70 ? -31.312 58.938 29.688 1 86.31 70 LEU B C 1
ATOM 5957 O O . LEU B 1 70 ? -32.531 59 29.547 1 86.31 70 LEU B O 1
ATOM 5961 N N . ARG B 1 71 ? -30.531 59.875 30 1 89.25 71 ARG B N 1
ATOM 5962 C CA . ARG B 1 71 ? -31.094 61.219 30.141 1 89.25 71 ARG B CA 1
ATOM 5963 C C . ARG B 1 71 ? -31.625 61.719 28.797 1 89.25 71 ARG B C 1
ATOM 5965 O O . ARG B 1 71 ? -32.719 62.312 28.734 1 89.25 71 ARG B O 1
ATOM 5972 N N . THR B 1 72 ? -30.875 61.531 27.781 1 90.06 72 THR B N 1
ATOM 5973 C CA . THR B 1 72 ? -31.312 61.906 26.438 1 90.06 72 THR B CA 1
ATOM 5974 C C . THR B 1 72 ? -32.594 61.156 26.062 1 90.06 72 THR B C 1
ATOM 5976 O O . THR B 1 72 ? -33.531 61.75 25.516 1 90.06 72 THR B O 1
ATOM 5979 N N . ALA B 1 73 ? -32.688 59.812 26.297 1 87.56 73 ALA B N 1
ATOM 5980 C CA . ALA B 1 73 ? -33.844 58.969 25.969 1 87.56 73 ALA B CA 1
ATOM 5981 C C . ALA B 1 73 ? -35.094 59.438 26.703 1 87.56 73 ALA B C 1
ATOM 5983 O O . ALA B 1 73 ? -36.188 59.406 26.156 1 87.56 73 ALA B O 1
ATOM 5984 N N . GLN B 1 74 ? -34.812 59.906 27.938 1 87.06 74 GLN B N 1
ATOM 5985 C CA . GLN B 1 74 ? -35.938 60.312 28.781 1 87.06 74 GLN B CA 1
ATOM 5986 C C . GLN B 1 74 ? -36.438 61.719 28.375 1 87.06 74 GLN B C 1
ATOM 5988 O O . GLN B 1 74 ? -37.625 61.969 28.359 1 87.06 74 GLN B O 1
ATOM 5993 N N . THR B 1 75 ? -35.5 62.562 28.062 1 91.38 75 THR B N 1
ATOM 5994 C CA . THR B 1 75 ? -35.844 63.969 27.844 1 91.38 75 THR B CA 1
ATOM 5995 C C . THR B 1 75 ? -36.219 64.188 26.375 1 91.38 75 THR B C 1
ATOM 5997 O O . THR B 1 75 ? -37.156 64.938 26.094 1 91.38 75 THR B O 1
ATOM 6000 N N . LEU B 1 76 ? -35.5 63.562 25.484 1 91.19 76 LEU B N 1
ATOM 6001 C CA . LEU B 1 76 ? -35.688 63.875 24.062 1 91.19 76 LEU B CA 1
ATOM 6002 C C . LEU B 1 76 ? -36.219 62.656 23.297 1 91.19 76 LEU B C 1
ATOM 6004 O O . LEU B 1 76 ? -36.719 62.781 22.172 1 91.19 76 LEU B O 1
ATOM 6008 N N . GLY B 1 77 ? -36.25 61.5 23.938 1 90 77 GLY B N 1
ATOM 6009 C CA . GLY B 1 77 ? -36.719 60.312 23.297 1 90 77 GLY B CA 1
ATOM 6010 C C . GLY B 1 77 ? -35.625 59.469 22.656 1 90 77 GLY B C 1
ATOM 6011 O O . GLY B 1 77 ? -34.562 60 22.312 1 90 77 GLY B O 1
ATOM 6012 N N . TRP B 1 78 ? -35.938 58.188 22.359 1 88.25 78 TRP B N 1
ATOM 6013 C CA . TRP B 1 78 ? -35 57.25 21.781 1 88.25 78 TRP B CA 1
ATOM 6014 C C . TRP B 1 78 ? -34.656 57.625 20.344 1 88.25 78 TRP B C 1
ATOM 6016 O O . TRP B 1 78 ? -33.531 57.406 19.875 1 88.25 78 TRP B O 1
ATOM 6026 N N . GLY B 1 79 ? -35.531 58.156 19.625 1 90.94 79 GLY B N 1
ATOM 6027 C CA . GLY B 1 79 ? -35.344 58.562 18.234 1 90.94 79 GLY B CA 1
ATOM 6028 C C . GLY B 1 79 ? -34.219 59.562 18.078 1 90.94 79 GLY B C 1
ATOM 6029 O O . GLY B 1 79 ? -33.375 59.406 17.203 1 90.94 79 GLY B O 1
ATOM 6030 N N . VAL B 1 80 ? -34.25 60.562 18.922 1 91.19 80 VAL B N 1
ATOM 6031 C CA . VAL B 1 80 ? -33.25 61.594 18.859 1 91.19 80 VAL B CA 1
ATOM 6032 C C . VAL B 1 80 ? -31.875 61.031 19.234 1 91.19 80 VAL B C 1
ATOM 6034 O O . VAL B 1 80 ? -30.859 61.375 18.609 1 91.19 80 VAL B O 1
ATOM 6037 N N . PHE B 1 81 ? -31.891 60.25 20.234 1 91.38 81 PHE B N 1
ATOM 6038 C CA . PHE B 1 81 ? -30.641 59.594 20.609 1 91.38 81 PHE B CA 1
ATOM 6039 C C . PHE B 1 81 ? -30.031 58.844 19.438 1 91.38 81 PHE B C 1
ATOM 6041 O O . PHE B 1 81 ? -28.844 58.938 19.172 1 91.38 81 PHE B O 1
ATOM 6048 N N . ARG B 1 82 ? -30.906 58.094 18.719 1 93.19 82 ARG B N 1
ATOM 6049 C CA . ARG B 1 82 ? -30.438 57.25 17.609 1 93.19 82 ARG B CA 1
ATOM 6050 C C . ARG B 1 82 ? -29.891 58.125 16.484 1 93.19 82 ARG B C 1
ATOM 6052 O O . ARG B 1 82 ? -28.891 57.75 15.852 1 93.19 82 ARG B O 1
ATOM 6059 N N . GLU B 1 83 ? -30.484 59.156 16.25 1 93.38 83 GLU B N 1
ATOM 6060 C CA . GLU B 1 83 ? -30 60.094 15.234 1 93.38 83 GLU B CA 1
ATOM 6061 C C . GLU B 1 83 ? -28.625 60.656 15.586 1 93.38 83 GLU B C 1
ATOM 6063 O O . GLU B 1 83 ? -27.75 60.719 14.727 1 93.38 83 GLU B O 1
ATOM 6068 N N . ARG B 1 84 ? -28.5 60.969 16.844 1 94 84 ARG B N 1
ATOM 6069 C CA . ARG B 1 84 ? -27.219 61.5 17.312 1 94 84 ARG B CA 1
ATOM 6070 C C . ARG B 1 84 ? -26.141 60.438 17.297 1 94 84 ARG B C 1
ATOM 6072 O O . ARG B 1 84 ? -24.969 60.719 17.016 1 94 84 ARG B O 1
ATOM 6079 N N . GLU B 1 85 ? -26.578 59.25 17.672 1 93.94 85 GLU B N 1
ATOM 6080 C CA . GLU B 1 85 ? -25.672 58.125 17.656 1 93.94 85 GLU B CA 1
ATOM 6081 C C . GLU B 1 85 ? -25.109 57.875 16.266 1 93.94 85 GLU B C 1
ATOM 6083 O O . GLU B 1 85 ? -23.906 57.656 16.094 1 93.94 85 GLU B O 1
ATOM 6088 N N . VAL B 1 86 ? -25.922 57.906 15.227 1 95.5 86 VAL B N 1
ATOM 6089 C CA . VAL B 1 86 ? -25.516 57.688 13.844 1 95.5 86 VAL B CA 1
ATOM 6090 C C . VAL B 1 86 ? -24.625 58.812 13.367 1 95.5 86 VAL B C 1
ATOM 6092 O O . VAL B 1 86 ? -23.625 58.594 12.68 1 95.5 86 VAL B O 1
ATOM 6095 N N . ALA B 1 87 ? -24.969 60 13.734 1 94.94 87 ALA B N 1
ATOM 6096 C CA . ALA B 1 87 ? -24.156 61.188 13.383 1 94.94 87 ALA B CA 1
ATOM 6097 C C . ALA B 1 87 ? -22.766 61.062 14 1 94.94 87 ALA B C 1
ATOM 6099 O O . ALA B 1 87 ? -21.766 61.438 13.367 1 94.94 87 ALA B O 1
ATOM 6100 N N . LEU B 1 88 ? -22.781 60.656 15.227 1 95.62 88 LEU B N 1
ATOM 6101 C CA . LEU B 1 88 ? -21.516 60.5 15.914 1 95.62 88 LEU B CA 1
ATOM 6102 C C . LEU B 1 88 ? -20.656 59.438 15.227 1 95.62 88 LEU B C 1
ATOM 6104 O O . LEU B 1 88 ? -19.438 59.594 15.102 1 95.62 88 LEU B O 1
ATOM 6108 N N . LEU B 1 89 ? -21.234 58.312 14.859 1 96.25 89 LEU B N 1
ATOM 6109 C CA . LEU B 1 89 ? -20.531 57.25 14.141 1 96.25 89 LEU B CA 1
ATOM 6110 C C . LEU B 1 89 ? -19.906 57.781 12.852 1 96.25 89 LEU B C 1
ATOM 6112 O O . LEU B 1 89 ? -18.734 57.531 12.57 1 96.25 89 LEU B O 1
ATOM 6116 N N . GLU B 1 90 ? -20.656 58.531 12.117 1 95.81 90 GLU B N 1
ATOM 6117 C CA . GLU B 1 90 ? -20.172 59.094 10.867 1 95.81 90 GLU B CA 1
ATOM 6118 C C . GLU B 1 90 ? -19.016 60.062 11.117 1 95.81 90 GLU B C 1
ATOM 6120 O O . GLU B 1 90 ? -18.047 60.062 10.359 1 95.81 90 GLU B O 1
ATOM 6125 N N . GLU B 1 91 ? -19.156 60.812 12.125 1 95.19 91 GLU B N 1
ATOM 6126 C CA . GLU B 1 91 ? -18.109 61.75 12.492 1 95.19 91 GLU B CA 1
ATOM 6127 C C . GLU B 1 91 ? -16.812 61.062 12.852 1 95.19 91 GLU B C 1
ATOM 6129 O O . GLU B 1 91 ? -15.742 61.438 12.375 1 95.19 91 GLU B O 1
ATOM 6134 N N . VAL B 1 92 ? -16.938 60.094 13.695 1 95.38 92 VAL B N 1
ATOM 6135 C CA . VAL B 1 92 ? -15.742 59.375 14.156 1 95.38 92 VAL B CA 1
ATOM 6136 C C . VAL B 1 92 ? -15.086 58.656 12.977 1 95.38 92 VAL B C 1
ATOM 6138 O O . VAL B 1 92 ? -13.859 58.625 12.867 1 95.38 92 VAL B O 1
ATOM 6141 N N . LEU B 1 93 ? -15.828 58.062 12.094 1 94.62 93 LEU B N 1
ATOM 6142 C CA . LEU B 1 93 ? -15.312 57.406 10.914 1 94.62 93 LEU B CA 1
ATOM 6143 C C . LEU B 1 93 ? -14.586 58.375 10 1 94.62 93 LEU B C 1
ATOM 6145 O O . LEU B 1 93 ? -13.578 58 9.375 1 94.62 93 LEU B O 1
ATOM 6149 N N . LYS B 1 94 ? -15.133 59.531 9.898 1 92.94 94 LYS B N 1
ATOM 6150 C CA . LYS B 1 94 ? -14.508 60.562 9.086 1 92.94 94 LYS B CA 1
ATOM 6151 C C . LYS B 1 94 ? -13.195 61.031 9.711 1 92.94 94 LYS B C 1
ATOM 6153 O O . LYS B 1 94 ? -12.227 61.312 9 1 92.94 94 LYS B O 1
ATOM 6158 N N . GLN B 1 95 ? -13.203 61.125 10.969 1 93.31 95 GLN B N 1
ATOM 6159 C CA . GLN B 1 95 ? -12.023 61.594 11.688 1 93.31 95 GLN B CA 1
ATOM 6160 C C . GLN B 1 95 ? -10.93 60.531 11.719 1 93.31 95 GLN B C 1
ATOM 6162 O O . GLN B 1 95 ? -9.742 60.875 11.75 1 93.31 95 GLN B O 1
ATOM 6167 N N . HIS B 1 96 ? -11.414 59.312 11.75 1 93.12 96 HIS B N 1
ATOM 6168 C CA . HIS B 1 96 ? -10.477 58.188 11.859 1 93.12 96 HIS B CA 1
ATOM 6169 C C . HIS B 1 96 ? -10.758 57.125 10.805 1 93.12 96 HIS B C 1
ATOM 6171 O O . HIS B 1 96 ? -11.094 56 11.133 1 93.12 96 HIS B O 1
ATOM 6177 N N . PRO B 1 97 ? -10.484 57.5 9.633 1 90.12 97 PRO B N 1
ATOM 6178 C CA . PRO B 1 97 ? -10.742 56.531 8.578 1 90.12 97 PRO B CA 1
ATOM 6179 C C . PRO B 1 97 ? -9.82 55.312 8.656 1 90.12 97 PRO B C 1
ATOM 6181 O O . PRO B 1 97 ? -10.141 54.25 8.102 1 90.12 97 PRO B O 1
ATOM 6184 N N . THR B 1 98 ? -8.664 55.562 9.312 1 90.31 98 THR B N 1
ATOM 6185 C CA . THR B 1 98 ? -7.715 54.469 9.484 1 90.31 98 THR B CA 1
ATOM 6186 C C . THR B 1 98 ? -7.215 54.406 10.93 1 90.31 98 THR B C 1
ATOM 6188 O O . THR B 1 98 ? -7.332 55.375 11.672 1 90.31 98 THR B O 1
ATOM 6191 N N . GLY B 1 99 ? -6.875 53.188 11.297 1 87.25 99 GLY B N 1
ATOM 6192 C CA . GLY B 1 99 ? -6.098 53.031 12.516 1 87.25 99 GLY B CA 1
ATOM 6193 C C . GLY B 1 99 ? -6.945 53.062 13.773 1 87.25 99 GLY B C 1
ATOM 6194 O O . GLY B 1 99 ? -6.453 53.406 14.852 1 87.25 99 GLY B O 1
ATOM 6195 N N . ALA B 1 100 ? -8.195 52.781 13.656 1 92.62 100 ALA B N 1
ATOM 6196 C CA . ALA B 1 100 ? -9.055 52.812 14.844 1 92.62 100 ALA B CA 1
ATOM 6197 C C . ALA B 1 100 ? -9.961 51.594 14.898 1 92.62 100 ALA B C 1
ATOM 6199 O O . ALA B 1 100 ? -10.109 50.875 13.906 1 92.62 100 ALA B O 1
ATOM 6200 N N . VAL B 1 101 ? -10.383 51.344 16.109 1 93.75 101 VAL B N 1
ATOM 6201 C CA . VAL B 1 101 ? -11.453 50.375 16.391 1 93.75 101 VAL B CA 1
ATOM 6202 C C . VAL B 1 101 ? -12.617 51.094 17.078 1 93.75 101 VAL B C 1
ATOM 6204 O O . VAL B 1 101 ? -12.43 51.75 18.094 1 93.75 101 VAL B O 1
ATOM 6207 N N . ILE B 1 102 ? -13.773 51 16.469 1 96.12 102 ILE B N 1
ATOM 6208 C CA . ILE B 1 102 ? -14.938 51.688 17 1 96.12 102 ILE B CA 1
ATOM 6209 C C . ILE B 1 102 ? -15.969 50.688 17.5 1 96.12 102 ILE B C 1
ATOM 6211 O O . ILE B 1 102 ? -16.391 49.812 16.734 1 96.12 102 ILE B O 1
ATOM 6215 N N . ALA B 1 103 ? -16.312 50.688 18.719 1 96.06 103 ALA B N 1
ATOM 6216 C CA . ALA B 1 103 ? -17.422 49.906 19.234 1 96.06 103 ALA B CA 1
ATOM 6217 C C . ALA B 1 103 ? -18.703 50.75 19.281 1 96.06 103 ALA B C 1
ATOM 6219 O O . ALA B 1 103 ? -18.719 51.844 19.828 1 96.06 103 ALA B O 1
ATOM 6220 N N . THR B 1 104 ? -19.734 50.219 18.719 1 95.5 104 THR B N 1
ATOM 6221 C CA . THR B 1 104 ? -20.984 50.938 18.656 1 95.5 104 THR B CA 1
ATOM 6222 C C . THR B 1 104 ? -21.953 50.5 19.734 1 95.5 104 THR B C 1
ATOM 6224 O O . THR B 1 104 ? -21.719 49.469 20.391 1 95.5 104 THR B O 1
ATOM 6227 N N . GLY B 1 105 ? -22.984 51.219 19.938 1 91.62 105 GLY B N 1
ATOM 6228 C CA . GLY B 1 105 ? -24.078 50.781 20.797 1 91.62 105 GLY B CA 1
ATOM 6229 C C . GLY B 1 105 ? -24.922 49.688 20.156 1 91.62 105 GLY B C 1
ATOM 6230 O O . GLY B 1 105 ? -24.969 49.562 18.938 1 91.62 105 GLY B O 1
ATOM 6231 N N . GLY B 1 106 ? -25.625 48.938 20.906 1 89.75 106 GLY B N 1
ATOM 6232 C CA . GLY B 1 106 ? -26.391 47.812 20.438 1 89.75 106 GLY B CA 1
ATOM 6233 C C . GLY B 1 106 ? -27.516 48.219 19.5 1 89.75 106 GLY B C 1
ATOM 6234 O O . GLY B 1 106 ? -28.016 47.406 18.719 1 89.75 106 GLY B O 1
ATOM 6235 N N . GLY B 1 107 ? -27.953 49.438 19.562 1 91.69 107 GLY B N 1
ATOM 6236 C CA . GLY B 1 107 ? -29.125 49.844 18.828 1 91.69 107 GLY B CA 1
ATOM 6237 C C . GLY B 1 107 ? -28.781 50.656 17.578 1 91.69 107 GLY B C 1
ATOM 6238 O O . GLY B 1 107 ? -29.688 51.156 16.891 1 91.69 107 GLY B O 1
ATOM 6239 N N . VAL B 1 108 ? -27.578 50.781 17.266 1 93.38 108 VAL B N 1
ATOM 6240 C CA . VAL B 1 108 ? -27.156 51.562 16.125 1 93.38 108 VAL B CA 1
ATOM 6241 C C . VAL B 1 108 ? -27.812 51.062 14.852 1 93.38 108 VAL B C 1
ATOM 6243 O O . VAL B 1 108 ? -28 51.812 13.898 1 93.38 108 VAL B O 1
ATOM 6246 N N . VAL B 1 109 ? -28.281 49.75 14.812 1 94.44 109 VAL B N 1
ATOM 6247 C CA . VAL B 1 109 ? -28.812 49.094 13.625 1 94.44 109 VAL B CA 1
ATOM 6248 C C . VAL B 1 109 ? -30.328 49.281 13.562 1 94.44 109 VAL B C 1
ATOM 6250 O O . VAL B 1 109 ? -30.969 48.906 12.578 1 94.44 109 VAL B O 1
ATOM 6253 N N . GLU B 1 110 ? -30.906 49.906 14.5 1 93.12 110 GLU B N 1
ATOM 6254 C CA . GLU B 1 110 ? -32.344 50.031 14.578 1 93.12 110 GLU B CA 1
ATOM 6255 C C . GLU B 1 110 ? -32.875 51.031 13.555 1 93.12 110 GLU B C 1
ATOM 6257 O O . GLU B 1 110 ? -34.062 50.969 13.164 1 93.12 110 GLU B O 1
ATOM 6262 N N . THR B 1 111 ? -32.062 51.969 13.148 1 93.56 111 THR B N 1
ATOM 6263 C CA . THR B 1 111 ? -32.469 52.938 12.148 1 93.56 111 THR B CA 1
ATOM 6264 C C . THR B 1 111 ? -31.906 52.594 10.773 1 93.56 111 THR B C 1
ATOM 6266 O O . THR B 1 111 ? -30.812 52.031 10.672 1 93.56 111 THR B O 1
ATOM 6269 N N . GLU B 1 112 ? -32.625 52.969 9.758 1 94.69 112 GLU B N 1
ATOM 6270 C CA . GLU B 1 112 ? -32.156 52.75 8.391 1 94.69 112 GLU B CA 1
ATOM 6271 C C . GLU B 1 112 ? -30.891 53.531 8.117 1 94.69 112 GLU B C 1
ATOM 6273 O O . GLU B 1 112 ? -30.016 53.062 7.383 1 94.69 112 GLU B O 1
ATOM 6278 N N . ALA B 1 113 ? -30.844 54.688 8.641 1 93.94 113 ALA B N 1
ATOM 6279 C CA . ALA B 1 113 ? -29.656 55.531 8.461 1 93.94 113 ALA B CA 1
ATOM 6280 C C . ALA B 1 113 ? -28.422 54.844 9.055 1 93.94 113 ALA B C 1
ATOM 6282 O O . ALA B 1 113 ? -27.344 54.875 8.453 1 93.94 113 ALA B O 1
ATOM 6283 N N . GLY B 1 114 ? -28.609 54.344 10.219 1 94.75 114 GLY B N 1
ATOM 6284 C CA . GLY B 1 114 ? -27.516 53.625 10.836 1 94.75 114 GLY B CA 1
ATOM 6285 C C . GLY B 1 114 ? -27.078 52.406 10.031 1 94.75 114 GLY B C 1
ATOM 6286 O O . GLY B 1 114 ? -25.875 52.188 9.836 1 94.75 114 GLY B O 1
ATOM 6287 N N . ARG B 1 115 ? -28 51.625 9.594 1 95.94 115 ARG B N 1
ATOM 6288 C CA . ARG B 1 115 ? -27.703 50.469 8.789 1 95.94 115 ARG B CA 1
ATOM 6289 C C . ARG B 1 115 ? -27.031 50.844 7.473 1 95.94 115 ARG B C 1
ATOM 6291 O O . ARG B 1 115 ? -26.125 50.156 7.004 1 95.94 115 ARG B O 1
ATOM 6298 N N . ALA B 1 116 ? -27.438 51.906 6.898 1 95.25 116 ALA B N 1
ATOM 6299 C CA . ALA B 1 116 ? -26.875 52.375 5.641 1 95.25 116 ALA B CA 1
ATOM 6300 C C . ALA B 1 116 ? -25.391 52.688 5.805 1 95.25 116 ALA B C 1
ATOM 6302 O O . ALA B 1 116 ? -24.578 52.344 4.949 1 95.25 116 ALA B O 1
ATOM 6303 N N . VAL B 1 117 ? -25.062 53.375 6.887 1 94.62 117 VAL B N 1
ATOM 6304 C CA . VAL B 1 117 ? -23.672 53.719 7.164 1 94.62 117 VAL B CA 1
ATOM 6305 C C . VAL B 1 117 ? -22.844 52.469 7.32 1 94.62 117 VAL B C 1
ATOM 6307 O O . VAL B 1 117 ? -21.734 52.344 6.77 1 94.62 117 VAL B O 1
ATOM 6310 N N . LEU B 1 118 ? -23.359 51.531 8.008 1 94.94 118 LEU B N 1
ATOM 6311 C CA . LEU B 1 118 ? -22.641 50.312 8.312 1 94.94 118 LEU B CA 1
ATOM 6312 C C . LEU B 1 118 ? -22.531 49.406 7.066 1 94.94 118 LEU B C 1
ATOM 6314 O O . LEU B 1 118 ? -21.484 48.781 6.848 1 94.94 118 LEU B O 1
ATOM 6318 N N . ARG B 1 119 ? -23.547 49.375 6.285 1 92.88 119 ARG B N 1
ATOM 6319 C CA . ARG B 1 119 ? -23.547 48.562 5.074 1 92.88 119 ARG B CA 1
ATOM 6320 C C . ARG B 1 119 ? -22.531 49.094 4.066 1 92.88 119 ARG B C 1
ATOM 6322 O O . ARG B 1 119 ? -21.953 48.312 3.299 1 92.88 119 ARG B O 1
ATOM 6329 N N . GLU B 1 120 ? -22.281 50.312 4.113 1 91 120 GLU B N 1
ATOM 6330 C CA . GLU B 1 120 ? -21.391 50.938 3.133 1 91 120 GLU B CA 1
ATOM 6331 C C . GLU B 1 120 ? -19.953 50.969 3.639 1 91 120 GLU B C 1
ATOM 6333 O O . GLU B 1 120 ? -19.047 51.406 2.918 1 91 120 GLU B O 1
ATOM 6338 N N . TYR B 1 121 ? -19.781 50.531 4.801 1 90.88 121 TYR B N 1
ATOM 6339 C CA . TYR B 1 121 ? -18.453 50.562 5.387 1 90.88 121 TYR B CA 1
ATOM 6340 C C . TYR B 1 121 ? -17.875 49.156 5.512 1 90.88 121 TYR B C 1
ATOM 6342 O O . TYR B 1 121 ? -18.609 48.188 5.738 1 90.88 121 TYR B O 1
ATOM 6350 N N . TRP B 1 122 ? -16.562 49.094 5.324 1 88.62 122 TRP B N 1
ATOM 6351 C CA . TRP B 1 122 ? -15.828 47.844 5.523 1 88.62 122 TRP B CA 1
ATOM 6352 C C . TRP B 1 122 ? -14.508 48.094 6.238 1 88.62 122 TRP B C 1
ATOM 6354 O O . TRP B 1 122 ? -13.82 49.094 5.945 1 88.62 122 TRP B O 1
ATOM 6364 N N . PRO B 1 123 ? -14.25 47.312 7.277 1 90.31 123 PRO B N 1
ATOM 6365 C CA . PRO B 1 123 ? -15 46.125 7.695 1 90.31 123 PRO B CA 1
ATOM 6366 C C . PRO B 1 123 ? -15.883 46.406 8.914 1 90.31 123 PRO B C 1
ATOM 6368 O O . PRO B 1 123 ? -15.508 47.188 9.797 1 90.31 123 PRO B O 1
ATOM 6371 N N . VAL B 1 124 ? -16.984 45.719 8.953 1 94.12 124 VAL B N 1
ATOM 6372 C CA . VAL B 1 124 ? -17.891 45.719 10.102 1 94.12 124 VAL B CA 1
ATOM 6373 C C . VAL B 1 124 ? -17.938 44.312 10.695 1 94.12 124 VAL B C 1
ATOM 6375 O O . VAL B 1 124 ? -18.219 43.344 9.992 1 94.12 124 VAL B O 1
ATOM 6378 N N . VAL B 1 125 ? -17.625 44.188 12.008 1 93.31 125 VAL B N 1
ATOM 6379 C CA . VAL B 1 125 ? -17.594 42.875 12.672 1 93.31 125 VAL B CA 1
ATOM 6380 C C . VAL B 1 125 ? -18.719 42.812 13.703 1 93.31 125 VAL B C 1
ATOM 6382 O O . VAL B 1 125 ? -18.875 43.688 14.531 1 93.31 125 VAL B O 1
ATOM 6385 N N . GLN B 1 126 ? -19.453 41.781 13.562 1 94.12 126 GLN B N 1
ATOM 6386 C CA . GLN B 1 126 ? -20.5 41.562 14.547 1 94.12 126 GLN B CA 1
ATOM 6387 C C . GLN B 1 126 ? -19.984 40.688 15.695 1 94.12 126 GLN B C 1
ATOM 6389 O O . GLN B 1 126 ? -19.5 39.562 15.469 1 94.12 126 GLN B O 1
ATOM 6394 N N . ALA B 1 127 ? -20 41.156 16.859 1 91.62 127 ALA B N 1
ATOM 6395 C CA . ALA B 1 127 ? -19.75 40.344 18.047 1 91.62 127 ALA B CA 1
ATOM 6396 C C . ALA B 1 127 ? -21.016 39.594 18.469 1 91.62 127 ALA B C 1
ATOM 6398 O O . ALA B 1 127 ? -21.984 40.219 18.938 1 91.62 127 ALA B O 1
ATOM 6399 N N . MET B 1 128 ? -20.938 38.344 18.312 1 88.5 128 MET B N 1
ATOM 6400 C CA . MET B 1 128 ? -22.125 37.531 18.625 1 88.5 128 MET B CA 1
ATOM 6401 C C . MET B 1 128 ? -22 36.906 20.016 1 88.5 128 MET B C 1
ATOM 6403 O O . MET B 1 128 ? -20.906 36.594 20.469 1 88.5 128 MET B O 1
ATOM 6407 N N . LYS B 1 129 ? -23.062 36.75 20.703 1 82.75 129 LYS B N 1
ATOM 6408 C CA . LYS B 1 129 ? -23.188 36.062 21.984 1 82.75 129 LYS B CA 1
ATOM 6409 C C . LYS B 1 129 ? -24.516 35.312 22.078 1 82.75 129 LYS B C 1
ATOM 6411 O O . LYS B 1 129 ? -25.516 35.75 21.5 1 82.75 129 LYS B O 1
ATOM 6416 N N . ASN B 1 130 ? -24.438 34.188 22.719 1 79.19 130 ASN B N 1
ATOM 6417 C CA . ASN B 1 130 ? -25.688 33.469 22.953 1 79.19 130 ASN B CA 1
ATOM 6418 C C . ASN B 1 130 ? -26.672 34.281 23.797 1 79.19 130 ASN B C 1
ATOM 6420 O O . ASN B 1 130 ? -26.297 34.844 24.812 1 79.19 130 ASN B O 1
ATOM 6424 N N . ILE B 1 131 ? -27.875 34.219 23.312 1 75.62 131 ILE B N 1
ATOM 6425 C CA . ILE B 1 131 ? -28.875 35.062 23.953 1 75.62 131 ILE B CA 1
ATOM 6426 C C . ILE B 1 131 ? -29.047 34.625 25.406 1 75.62 131 ILE B C 1
ATOM 6428 O O . ILE B 1 131 ? -29.312 35.469 26.281 1 75.62 131 ILE B O 1
ATOM 6432 N N . GLU B 1 132 ? -28.938 33.312 25.594 1 75.25 132 GLU B N 1
ATOM 6433 C CA . GLU B 1 132 ? -29.047 32.844 26.969 1 75.25 132 GLU B CA 1
ATOM 6434 C C . GLU B 1 132 ? -27.953 33.438 27.859 1 75.25 132 GLU B C 1
ATOM 6436 O O . GLU B 1 132 ? -28.219 33.812 29.016 1 75.25 132 GLU B O 1
ATOM 6441 N N . ASP B 1 133 ? -26.812 33.562 27.312 1 73.81 133 ASP B N 1
ATOM 6442 C CA . ASP B 1 133 ? -25.703 34.125 28.062 1 73.81 133 ASP B CA 1
ATOM 6443 C C . ASP B 1 133 ? -25.891 35.656 28.266 1 73.81 133 ASP B C 1
ATOM 6445 O O . ASP B 1 133 ? -25.516 36.188 29.312 1 73.81 133 ASP B O 1
ATOM 6449 N N . VAL B 1 134 ? -26.438 36.281 27.266 1 68.88 134 VAL B N 1
ATOM 6450 C CA . VAL B 1 134 ? -26.703 37.719 27.344 1 68.88 134 VAL B CA 1
ATOM 6451 C C . VAL B 1 134 ? -27.734 38 28.422 1 68.88 134 VAL B C 1
ATOM 6453 O O . VAL B 1 134 ? -27.578 38.906 29.234 1 68.88 134 VAL B O 1
ATOM 6456 N N . GLU B 1 135 ? -28.781 37.094 28.438 1 73.5 135 GLU B N 1
ATOM 6457 C CA . GLU B 1 135 ? -29.828 37.25 29.438 1 73.5 135 GLU B CA 1
ATOM 6458 C C . GLU B 1 135 ? -29.266 37.031 30.844 1 73.5 135 GLU B C 1
ATOM 6460 O O . GLU B 1 135 ? -29.609 37.781 31.766 1 73.5 135 GLU B O 1
ATOM 6465 N N . ALA B 1 136 ? -28.484 36.062 30.953 1 71.69 136 ALA B N 1
ATOM 6466 C CA . ALA B 1 136 ? -27.891 35.75 32.25 1 71.69 136 ALA B CA 1
ATOM 6467 C C . ALA B 1 136 ? -27.016 36.906 32.719 1 71.69 136 ALA B C 1
ATOM 6469 O O . ALA B 1 136 ? -27.047 37.281 33.906 1 71.69 136 ALA B O 1
ATOM 6470 N N . TYR B 1 137 ? -26.281 37.5 31.844 1 65.75 137 TYR B N 1
ATOM 6471 C CA . TYR B 1 137 ? -25.391 38.594 32.156 1 65.75 137 TYR B CA 1
ATOM 6472 C C . TYR B 1 137 ? -26.188 39.844 32.531 1 65.75 137 TYR B C 1
ATOM 6474 O O . TYR B 1 137 ? -25.891 40.5 33.531 1 65.75 137 TYR B O 1
ATOM 6482 N N . LEU B 1 138 ? -27.188 40.219 31.734 1 66.12 138 LEU B N 1
ATOM 6483 C CA . LEU B 1 138 ? -27.953 41.438 31.938 1 66.12 138 LEU B CA 1
ATOM 6484 C C . LEU B 1 138 ? -28.812 41.344 33.188 1 66.12 138 LEU B C 1
ATOM 6486 O O . LEU B 1 138 ? -29.094 42.344 33.844 1 66.12 138 LEU B O 1
ATOM 6490 N N . ASN B 1 139 ? -29.203 40.094 33.438 1 64.62 139 ASN B N 1
ATOM 6491 C CA . ASN B 1 139 ? -29.969 39.906 34.688 1 64.62 139 ASN B CA 1
ATOM 6492 C C . ASN B 1 139 ? -29.094 40.062 35.906 1 64.62 139 ASN B C 1
ATOM 6494 O O . ASN B 1 139 ? -29.578 40.438 36.969 1 64.62 139 ASN B O 1
ATOM 6498 N N . HIS B 1 140 ? -27.844 39.75 35.719 1 60.38 140 HIS B N 1
ATOM 6499 C CA . HIS B 1 140 ? -26.922 39.844 36.844 1 60.38 140 HIS B CA 1
ATOM 6500 C C . HIS B 1 140 ? -26.375 41.281 37 1 60.38 140 HIS B C 1
ATOM 6502 O O . HIS B 1 140 ? -26.109 41.719 38.094 1 60.38 140 HIS B O 1
ATOM 6508 N N . ASP B 1 141 ? -26.094 41.906 35.844 1 53.38 141 ASP B N 1
ATOM 6509 C CA . ASP B 1 141 ? -25.578 43.25 35.906 1 53.38 141 ASP B CA 1
ATOM 6510 C C . ASP B 1 141 ? -26.703 44.281 36.062 1 53.38 141 ASP B C 1
ATOM 6512 O O . ASP B 1 141 ? -27.344 44.656 35.062 1 53.38 141 ASP B O 1
ATOM 6516 N N . LYS B 1 142 ? -27.141 44.531 37.312 1 55.03 142 LYS B N 1
ATOM 6517 C CA . LYS B 1 142 ? -28.25 45.406 37.688 1 55.03 142 LYS B CA 1
ATOM 6518 C C . LYS B 1 142 ? -27.938 46.875 37.375 1 55.03 142 LYS B C 1
ATOM 6520 O O . LYS B 1 142 ? -28.781 47.75 37.531 1 55.03 142 LYS B O 1
ATOM 6525 N N . THR B 1 143 ? -26.688 47.094 37 1 49.38 143 THR B N 1
ATOM 6526 C CA . THR B 1 143 ? -26.328 48.5 36.781 1 49.38 143 THR B CA 1
ATOM 6527 C C . THR B 1 143 ? -26.766 48.938 35.406 1 49.38 143 THR B C 1
ATOM 6529 O O . THR B 1 143 ? -26.781 50.156 35.094 1 49.38 143 THR B O 1
ATOM 6532 N N . ARG B 1 144 ? -26.984 47.969 34.531 1 54.03 144 ARG B N 1
ATOM 6533 C CA . ARG B 1 144 ? -27.328 48.375 33.156 1 54.03 144 ARG B CA 1
ATOM 6534 C C . ARG B 1 144 ? -28.828 48.562 33 1 54.03 144 ARG B C 1
ATOM 6536 O O . ARG B 1 144 ? -29.609 47.75 33.469 1 54.03 144 ARG B O 1
ATOM 6543 N N . PRO B 1 145 ? -29.266 49.719 32.719 1 49.16 145 PRO B N 1
ATOM 6544 C CA . PRO B 1 145 ? -30.688 50.062 32.688 1 49.16 145 PRO B CA 1
ATOM 6545 C C . PRO B 1 145 ? -31.484 49.125 31.781 1 49.16 145 PRO B C 1
ATOM 6547 O O . PRO B 1 145 ? -31.016 48.719 30.719 1 49.16 145 PRO B O 1
ATOM 6550 N N . SER B 1 146 ? -32.438 48.375 32.469 1 54.28 146 SER B N 1
ATOM 6551 C CA . SER B 1 146 ? -33.406 47.656 31.672 1 54.28 146 SER B CA 1
ATOM 6552 C C . SER B 1 146 ? -34.156 48.562 30.719 1 54.28 146 SER B C 1
ATOM 6554 O O . SER B 1 146 ? -34.594 49.656 31.109 1 54.28 146 SER B O 1
ATOM 6556 N N . LEU B 1 147 ? -33.875 48.594 29.422 1 56.28 147 LEU B N 1
ATOM 6557 C CA . LEU B 1 147 ? -34.562 49.438 28.469 1 56.28 147 LEU B CA 1
ATOM 6558 C C . LEU B 1 147 ? -36.062 49.062 28.359 1 56.28 147 LEU B C 1
ATOM 6560 O O . LEU B 1 147 ? -36.719 49.438 27.391 1 56.28 147 LEU B O 1
ATOM 6564 N N . GLY B 1 148 ? -36.562 48.344 29.359 1 63.34 148 GLY B N 1
ATOM 6565 C CA . GLY B 1 148 ? -38 48.031 29.438 1 63.34 148 GLY B CA 1
ATOM 6566 C C . GLY B 1 148 ? -38.344 46.781 28.625 1 63.34 148 GLY B C 1
ATOM 6567 O O . GLY B 1 148 ? -39.438 46.219 28.781 1 63.34 148 GLY B O 1
ATOM 6568 N N . GLU B 1 149 ? -37.625 46.375 27.547 1 76.12 149 GLU B N 1
ATOM 6569 C CA . GLU B 1 149 ? -37.938 45.219 26.719 1 76.12 149 GLU B CA 1
ATOM 6570 C C . GLU B 1 149 ? -37 44.062 27.031 1 76.12 149 GLU B C 1
ATOM 6572 O O . GLU B 1 149 ? -35.812 44.25 27.344 1 76.12 149 GLU B O 1
ATOM 6577 N N . ALA B 1 150 ? -37.625 42.875 26.984 1 81.06 150 ALA B N 1
ATOM 6578 C CA . ALA B 1 150 ? -36.844 41.688 27.234 1 81.06 150 ALA B CA 1
ATOM 6579 C C . ALA B 1 150 ? -35.688 41.531 26.219 1 81.06 150 ALA B C 1
ATOM 6581 O O . ALA B 1 150 ? -35.875 41.812 25.031 1 81.06 150 ALA B O 1
ATOM 6582 N N . PRO B 1 151 ? -34.531 41.219 26.656 1 81.19 151 PRO B N 1
ATOM 6583 C CA . PRO B 1 151 ? -33.344 41.094 25.766 1 81.19 151 PRO B 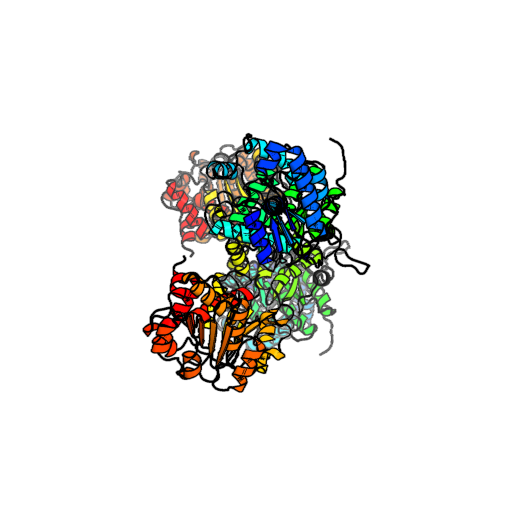CA 1
ATOM 6584 C C . PRO B 1 151 ? -33.594 40.156 24.594 1 81.19 151 PRO B C 1
ATOM 6586 O O . PRO B 1 151 ? -33.125 40.406 23.484 1 81.19 151 PRO B O 1
ATOM 6589 N N . ARG B 1 152 ? -34.344 39.125 24.781 1 85.06 152 ARG B N 1
ATOM 6590 C CA . ARG B 1 152 ? -34.625 38.156 23.734 1 85.06 152 ARG B CA 1
ATOM 6591 C C . ARG B 1 152 ? -35.406 38.781 22.594 1 85.06 152 ARG B C 1
ATOM 6593 O O . ARG B 1 152 ? -35.156 38.531 21.422 1 85.06 152 ARG B O 1
ATOM 6600 N N . ASP B 1 153 ? -36.375 39.562 22.969 1 86.69 153 ASP B N 1
ATOM 6601 C CA . ASP B 1 153 ? -37.188 40.219 21.969 1 86.69 153 ASP B CA 1
ATOM 6602 C C . ASP B 1 153 ? -36.375 41.25 21.172 1 86.69 153 ASP B C 1
ATOM 6604 O O . ASP B 1 153 ? -36.531 41.375 19.953 1 86.69 153 ASP B O 1
ATOM 6608 N N . VAL B 1 154 ? -35.5 41.938 21.922 1 87 154 VAL B N 1
ATOM 6609 C CA . VAL B 1 154 ? -34.656 42.906 21.266 1 87 154 VAL B CA 1
ATOM 6610 C C . VAL B 1 154 ? -33.719 42.188 20.297 1 87 154 VAL B C 1
ATOM 6612 O O . VAL B 1 154 ? -33.5 42.656 19.172 1 87 154 VAL B O 1
ATOM 6615 N N . PHE B 1 155 ? -33.25 41.062 20.734 1 86.19 155 PHE B N 1
ATOM 6616 C CA . PHE B 1 155 ? -32.344 40.281 19.906 1 86.19 155 PHE B CA 1
ATOM 6617 C C . PHE B 1 155 ? -33.031 39.781 18.656 1 86.19 155 PHE B C 1
ATOM 6619 O O . PHE B 1 155 ? -32.469 39.875 17.547 1 86.19 155 PHE B O 1
ATOM 6626 N N . GLU B 1 156 ? -34.156 39.25 18.812 1 87.69 156 GLU B N 1
ATOM 6627 C CA . GLU B 1 156 ? -34.875 38.719 17.672 1 87.69 156 GLU B CA 1
ATOM 6628 C C . GLU B 1 156 ? -35.156 39.781 16.625 1 87.69 156 GLU B C 1
ATOM 6630 O O . GLU B 1 156 ? -35.156 39.5 15.43 1 87.69 156 GLU B O 1
ATOM 6635 N N . ARG B 1 157 ? -35.344 40.938 17.109 1 88.94 157 ARG B N 1
ATOM 6636 C CA . ARG B 1 157 ? -35.656 42.062 16.219 1 88.94 157 ARG B CA 1
ATOM 6637 C C . ARG B 1 157 ? -34.375 42.531 15.531 1 88.94 157 ARG B C 1
ATOM 6639 O O . ARG B 1 157 ? -34.375 42.844 14.328 1 88.94 157 ARG B O 1
ATOM 6646 N N . ARG B 1 158 ? -33.25 42.594 16.234 1 92.06 158 ARG B N 1
ATOM 6647 C CA . ARG B 1 158 ? -32.031 43.25 15.742 1 92.06 158 ARG B CA 1
ATOM 6648 C C . ARG B 1 158 ? -31.156 42.25 14.969 1 92.06 158 ARG B C 1
ATOM 6650 O O . ARG B 1 158 ? -30.344 42.656 14.133 1 92.06 158 ARG B O 1
ATOM 6657 N N . ALA B 1 159 ? -31.328 41 15.203 1 89.69 159 ALA B N 1
ATOM 6658 C CA . ALA B 1 159 ? -30.422 39.969 14.695 1 89.69 159 ALA B CA 1
ATOM 6659 C C . ALA B 1 159 ? -30.328 40.031 13.18 1 89.69 159 ALA B C 1
ATOM 6661 O O . ALA B 1 159 ? -29.219 40 12.617 1 89.69 159 ALA B O 1
ATOM 6662 N N . PRO B 1 160 ? -31.422 40.094 12.477 1 90.31 160 PRO B N 1
ATOM 6663 C CA . PRO B 1 160 ? -31.312 40.188 11.016 1 90.31 160 PRO B CA 1
ATOM 6664 C C . PRO B 1 160 ? -30.578 41.438 10.539 1 90.31 160 PRO B C 1
ATOM 6666 O O . PRO B 1 160 ? -29.891 41.406 9.516 1 90.31 160 PRO B O 1
ATOM 6669 N N . TRP B 1 161 ? -30.688 42.531 11.305 1 94.25 161 TRP B N 1
ATOM 6670 C CA . TRP B 1 161 ? -30.031 43.781 10.93 1 94.25 161 TRP B CA 1
ATOM 6671 C C . TRP B 1 161 ? -28.531 43.719 11.188 1 94.25 161 TRP B C 1
ATOM 6673 O O . TRP B 1 161 ? -27.734 44.219 10.414 1 94.25 161 TRP B O 1
ATOM 6683 N N . TYR B 1 162 ? -28.203 43.094 12.312 1 93.94 162 TYR B N 1
ATOM 6684 C CA . TYR B 1 162 ? -26.781 42.875 12.555 1 93.94 162 TYR B CA 1
ATOM 6685 C C . TYR B 1 162 ? -26.141 42.094 11.414 1 93.94 162 TYR B C 1
ATOM 6687 O O . TYR B 1 162 ? -25.078 42.438 10.922 1 93.94 162 TYR B O 1
ATOM 6695 N N . TYR B 1 163 ? -26.828 41.062 11.023 1 90.94 163 TYR B N 1
ATOM 6696 C CA . TYR B 1 163 ? -26.328 40.188 9.961 1 90.94 163 TYR B CA 1
ATOM 6697 C C . TYR B 1 163 ? -26.219 40.969 8.641 1 90.94 163 TYR B C 1
ATOM 6699 O O . TYR B 1 163 ? -25.266 40.75 7.879 1 90.94 163 TYR B O 1
ATOM 6707 N N . GLU B 1 164 ? -27.141 41.719 8.414 1 92.06 164 GLU B N 1
ATOM 6708 C CA . GLU B 1 164 ? -27.172 42.5 7.188 1 92.06 164 GLU B CA 1
ATOM 6709 C C . GLU B 1 164 ? -26 43.5 7.129 1 92.06 164 GLU B C 1
ATOM 6711 O O . GLU B 1 164 ? -25.422 43.719 6.066 1 92.06 164 GLU B O 1
ATOM 6716 N N . CYS B 1 165 ? -25.641 44.031 8.203 1 94.12 165 CYS B N 1
ATOM 6717 C CA . CYS B 1 165 ? -24.672 45.094 8.258 1 94.12 165 CYS B CA 1
ATOM 6718 C C . CYS B 1 165 ? -23.25 44.562 8.414 1 94.12 165 CYS B C 1
ATOM 6720 O O . CYS B 1 165 ? -22.281 45.25 8.055 1 94.12 165 CYS B O 1
ATOM 6722 N N . ALA B 1 166 ? -23.109 43.438 8.906 1 93.94 166 ALA B N 1
ATOM 6723 C CA . ALA B 1 166 ? -21.797 42.906 9.266 1 93.94 166 ALA B CA 1
ATOM 6724 C C . ALA B 1 166 ? -21.125 42.219 8.078 1 93.94 166 ALA B C 1
ATOM 6726 O O . ALA B 1 166 ? -21.797 41.594 7.258 1 93.94 166 ALA B O 1
ATOM 6727 N N . ASP B 1 167 ? -19.844 42.375 8.031 1 90.19 167 ASP B N 1
ATOM 6728 C CA . ASP B 1 167 ? -19.031 41.625 7.055 1 90.19 167 ASP B CA 1
ATOM 6729 C C . ASP B 1 167 ? -18.531 40.312 7.633 1 90.19 167 ASP B C 1
ATOM 6731 O O . ASP B 1 167 ? -18.328 39.344 6.895 1 90.19 167 ASP B O 1
ATOM 6735 N N . PHE B 1 168 ? -18.266 40.375 8.914 1 91.62 168 PHE B N 1
ATOM 6736 C CA . PHE B 1 168 ? -17.734 39.219 9.625 1 91.62 168 PHE B CA 1
ATOM 6737 C C . PHE B 1 168 ? -18.516 38.969 10.906 1 91.62 168 PHE B C 1
ATOM 6739 O O . PHE B 1 168 ? -19.094 39.906 11.484 1 91.62 168 PHE B O 1
ATOM 6746 N N . ASP B 1 169 ? -18.578 37.75 11.297 1 91.5 169 ASP B N 1
ATOM 6747 C CA . ASP B 1 169 ? -19.25 37.375 12.523 1 91.5 169 ASP B CA 1
ATOM 6748 C C . ASP B 1 169 ? -18.281 36.719 13.508 1 91.5 169 ASP B C 1
ATOM 6750 O O . ASP B 1 169 ? -17.688 35.688 13.203 1 91.5 169 ASP B O 1
ATOM 6754 N N . LEU B 1 170 ? -18.016 37.312 14.57 1 90.81 170 LEU B N 1
ATOM 6755 C CA . LEU B 1 170 ? -17.25 36.656 15.641 1 90.81 170 LEU B CA 1
ATOM 6756 C C . LEU B 1 170 ? -18.156 35.812 16.5 1 90.81 170 LEU B C 1
ATOM 6758 O O . LEU B 1 170 ? -18.922 36.312 17.328 1 90.81 170 LEU B O 1
ATOM 6762 N N . LEU B 1 171 ? -18.031 34.562 16.328 1 86.75 171 LEU B N 1
ATOM 6763 C CA . LEU B 1 171 ? -18.906 33.594 17 1 86.75 171 LEU B CA 1
ATOM 6764 C C . LEU B 1 171 ? -18.5 33.438 18.453 1 86.75 171 LEU B C 1
ATOM 6766 O O . LEU B 1 171 ? -17.328 33.5 18.797 1 86.75 171 LEU B O 1
ATOM 6770 N N . PRO B 1 172 ? -19.547 33.25 19.25 1 78.75 172 PRO B N 1
ATOM 6771 C CA . PRO B 1 172 ? -19.234 33.125 20.672 1 78.75 172 PRO B CA 1
ATOM 6772 C C . PRO B 1 172 ? -18.703 31.75 21.031 1 78.75 172 PRO B C 1
ATOM 6774 O O . PRO B 1 172 ? -18.859 30.797 20.266 1 78.75 172 PRO B O 1
ATOM 6777 N N . ALA B 1 173 ? -17.859 31.656 22.031 1 69 173 ALA B N 1
ATOM 6778 C CA . ALA B 1 173 ? -17.516 30.359 22.625 1 69 173 ALA B CA 1
ATOM 6779 C C . ALA B 1 173 ? -18.641 29.859 23.516 1 69 173 ALA B C 1
ATOM 6781 O O . ALA B 1 173 ? -18.844 30.391 24.625 1 69 173 ALA B O 1
ATOM 6782 N N . PRO B 1 174 ? -19.391 28.953 23.016 1 61.75 174 PRO B N 1
ATOM 6783 C CA . PRO B 1 174 ? -20.531 28.531 23.844 1 61.75 174 PRO B CA 1
ATOM 6784 C C . PRO B 1 174 ? -20.125 28.203 25.281 1 61.75 174 PRO B C 1
ATOM 6786 O O . PRO B 1 174 ? -19.188 27.422 25.484 1 61.75 174 PRO B O 1
ATOM 6789 N N . GLY B 1 175 ? -20.719 28.797 26.125 1 60.03 175 GLY B N 1
ATOM 6790 C CA . GLY B 1 175 ? -20.578 28.484 27.547 1 60.03 175 GLY B CA 1
ATOM 6791 C C . GLY B 1 175 ? -19.297 29.047 28.141 1 60.03 175 GLY B C 1
ATOM 6792 O O . GLY B 1 175 ? -18.844 28.594 29.188 1 60.03 175 GLY B O 1
ATOM 6793 N N . ALA B 1 176 ? -18.672 29.969 27.5 1 62.38 176 ALA B N 1
ATOM 6794 C CA . ALA B 1 176 ? -17.391 30.484 28 1 62.38 176 ALA B CA 1
ATOM 6795 C C . ALA B 1 176 ? -17.594 31.25 29.312 1 62.38 176 ALA B C 1
ATOM 6797 O O . ALA B 1 176 ? -18.375 32.188 29.391 1 62.38 176 ALA B O 1
ATOM 6798 N N . CYS B 1 177 ? -17.125 30.688 30.375 1 59.72 177 CYS B N 1
ATOM 6799 C CA . CYS B 1 177 ? -17.266 31.312 31.688 1 59.72 177 CYS B CA 1
ATOM 6800 C C . CYS B 1 177 ? -15.906 31.531 32.312 1 59.72 177 CYS B C 1
ATOM 6802 O O . CYS B 1 177 ? -15.797 32.25 33.344 1 59.72 177 CYS B O 1
ATOM 6804 N N . THR B 1 178 ? -14.922 31.078 31.672 1 64 178 THR B N 1
ATOM 6805 C CA . THR B 1 178 ? -13.602 31.172 32.281 1 64 178 THR B CA 1
ATOM 6806 C C . THR B 1 178 ? -12.742 32.188 31.562 1 64 178 THR B C 1
ATOM 6808 O O . THR B 1 178 ? -13.031 32.562 30.422 1 64 178 THR B O 1
ATOM 6811 N N . GLU B 1 179 ? -11.812 32.75 32.188 1 63.69 179 GLU B N 1
ATOM 6812 C CA . GLU B 1 179 ? -10.859 33.688 31.625 1 63.69 179 GLU B CA 1
ATOM 6813 C C . GLU B 1 179 ? -10.148 33.062 30.406 1 63.69 179 GLU B C 1
ATOM 6815 O O . GLU B 1 179 ? -9.875 33.75 29.422 1 63.69 179 GLU B O 1
ATOM 6820 N N . ALA B 1 180 ? -9.883 31.859 30.578 1 65.44 180 ALA B N 1
ATOM 6821 C CA . ALA B 1 180 ? -9.203 31.156 29.5 1 65.44 180 ALA B CA 1
ATOM 6822 C C . ALA B 1 180 ? -10.055 31.156 28.234 1 65.44 180 ALA B C 1
ATOM 6824 O O . ALA B 1 180 ? -9.539 31.312 27.125 1 65.44 180 ALA B O 1
ATOM 6825 N N . GLU B 1 181 ? -11.289 31.047 28.422 1 67.69 181 GLU B N 1
ATOM 6826 C CA . GLU B 1 181 ? -12.203 31.016 27.297 1 67.69 181 GLU B CA 1
ATOM 6827 C C . GLU B 1 181 ? -12.352 32.375 26.656 1 67.69 181 GLU B C 1
ATOM 6829 O O . GLU B 1 181 ? -12.477 32.5 25.438 1 67.69 181 GLU B O 1
ATOM 6834 N N . PHE B 1 182 ? -12.266 33.344 27.5 1 68.88 182 PHE B N 1
ATOM 6835 C CA . PHE B 1 182 ? -12.328 34.719 26.984 1 68.88 182 PHE B CA 1
ATOM 6836 C C . PHE B 1 182 ? -11.062 35.062 26.203 1 68.88 182 PHE B C 1
ATOM 6838 O O . PHE B 1 182 ? -11.133 35.719 25.172 1 68.88 182 PHE B O 1
ATOM 6845 N N . ARG B 1 183 ? -10.055 34.594 26.703 1 68.5 183 ARG B N 1
ATOM 6846 C CA . ARG B 1 183 ? -8.789 34.812 26 1 68.5 183 ARG B CA 1
ATOM 6847 C C . ARG B 1 183 ? -8.789 34.125 24.656 1 68.5 183 ARG B C 1
ATOM 6849 O O . ARG B 1 183 ? -8.258 34.656 23.672 1 68.5 183 ARG B O 1
ATOM 6856 N N . ALA B 1 184 ? -9.383 33 24.703 1 73.19 184 ALA B N 1
ATOM 6857 C CA . ALA B 1 184 ? -9.484 32.25 23.453 1 73.19 184 ALA B CA 1
ATOM 6858 C C . ALA B 1 184 ? -10.328 33 22.438 1 73.19 184 ALA B C 1
ATOM 6860 O O . ALA B 1 184 ? -10.023 33 21.234 1 73.19 184 ALA B O 1
ATOM 6861 N N . GLN B 1 185 ? -11.328 33.594 22.891 1 76.56 185 GLN B N 1
ATOM 6862 C CA . GLN B 1 185 ? -12.18 34.406 22.016 1 76.56 185 GLN B CA 1
ATOM 6863 C C . GLN B 1 185 ? -11.422 35.594 21.469 1 76.56 185 GLN B C 1
ATOM 6865 O O . GLN B 1 185 ? -11.578 35.969 20.297 1 76.56 185 GLN B O 1
ATOM 6870 N N . ASP B 1 186 ? -10.664 36.156 22.359 1 77.69 186 ASP B N 1
ATOM 6871 C CA . ASP B 1 186 ? -9.836 37.281 21.938 1 77.69 186 ASP B CA 1
ATOM 6872 C C . ASP B 1 186 ? -8.891 36.875 20.812 1 77.69 186 ASP B C 1
ATOM 6874 O O . ASP B 1 186 ? -8.734 37.594 19.828 1 77.69 186 ASP B O 1
ATOM 6878 N N . MET B 1 187 ? -8.359 35.75 21.047 1 74.75 187 MET B N 1
ATOM 6879 C CA . MET B 1 187 ? -7.414 35.281 20.047 1 74.75 187 MET B CA 1
ATOM 6880 C C . MET B 1 187 ? -8.117 35 18.719 1 74.75 187 MET B C 1
ATOM 6882 O O . MET B 1 187 ? -7.559 35.25 17.656 1 74.75 187 MET B O 1
ATOM 6886 N N . ARG B 1 188 ? -9.266 34.531 18.797 1 78.5 188 ARG B N 1
ATOM 6887 C CA . ARG B 1 188 ? -10.039 34.25 17.594 1 78.5 188 ARG B CA 1
ATOM 6888 C C . ARG B 1 188 ? -10.383 35.531 16.859 1 78.5 188 ARG B C 1
ATOM 6890 O O . ARG B 1 188 ? -10.375 35.562 15.625 1 78.5 188 ARG B O 1
ATOM 6897 N N . LEU B 1 189 ? -10.75 36.438 17.594 1 80.44 189 LEU B N 1
ATOM 6898 C CA . LEU B 1 189 ? -11.023 37.75 17 1 80.44 189 LEU B CA 1
ATOM 6899 C C . LEU B 1 189 ? -9.805 38.281 16.25 1 80.44 189 LEU B C 1
ATOM 6901 O O . LEU B 1 189 ? -9.914 38.719 15.109 1 80.44 189 LEU B O 1
ATOM 6905 N N . LEU B 1 190 ? -8.734 38.156 16.922 1 77.94 190 LEU B N 1
ATOM 6906 C CA . LEU B 1 190 ? -7.512 38.688 16.297 1 77.94 190 LEU B CA 1
ATOM 6907 C C . LEU B 1 190 ? -7.172 37.906 15.031 1 77.94 190 LEU B C 1
ATOM 6909 O O . LEU B 1 190 ? -6.781 38.5 14.023 1 77.94 190 LEU B O 1
ATOM 6913 N N . GLN B 1 191 ? -7.316 36.656 15.109 1 77.12 191 GLN B N 1
ATOM 6914 C CA . GLN B 1 191 ? -7.039 35.844 13.938 1 77.12 191 GLN B CA 1
ATOM 6915 C C . GLN B 1 191 ? -7.977 36.188 12.781 1 77.12 191 GLN B C 1
ATOM 6917 O O . GLN B 1 191 ? -7.543 36.281 11.633 1 77.12 191 GLN B O 1
ATOM 6922 N N . LEU B 1 192 ? -9.156 36.312 13.117 1 78.94 192 LEU B N 1
ATOM 6923 C CA . LEU B 1 192 ? -10.156 36.656 12.125 1 78.94 192 LEU B CA 1
ATOM 6924 C C . LEU B 1 192 ? -9.812 38 11.477 1 78.94 192 LEU B C 1
ATOM 6926 O O . LEU B 1 192 ? -9.828 38.125 10.25 1 78.94 192 LEU B O 1
ATOM 6930 N N . LEU B 1 193 ? -9.461 38.906 12.25 1 80.94 193 LEU B N 1
ATOM 6931 C CA . LEU B 1 193 ? -9.188 40.25 11.758 1 80.94 193 LEU B CA 1
ATOM 6932 C C . LEU B 1 193 ? -7.902 40.281 10.938 1 80.94 193 LEU B C 1
ATOM 6934 O O . LEU B 1 193 ? -7.84 40.938 9.891 1 80.94 193 LEU B O 1
ATOM 6938 N N . GLN B 1 194 ? -6.961 39.594 11.445 1 77 194 GLN B N 1
ATOM 6939 C CA . GLN B 1 194 ? -5.691 39.562 10.727 1 77 194 GLN B CA 1
ATOM 6940 C C . GLN B 1 194 ? -5.859 38.938 9.336 1 77 194 GLN B C 1
ATOM 6942 O O . GLN B 1 194 ? -5.273 39.438 8.367 1 77 194 GLN B O 1
ATOM 6947 N N . ARG B 1 195 ? -6.586 38 9.297 1 75.94 195 ARG B N 1
ATOM 6948 C CA . ARG B 1 195 ? -6.816 37.344 8.016 1 75.94 195 ARG B CA 1
ATOM 6949 C C . ARG B 1 195 ? -7.695 38.219 7.113 1 75.94 195 ARG B C 1
ATOM 6951 O O . ARG B 1 195 ? -7.387 38.406 5.934 1 75.94 195 ARG B O 1
ATOM 6958 N N . ALA B 1 196 ? -8.742 38.688 7.652 1 75.06 196 ALA B N 1
ATOM 6959 C CA . ALA B 1 196 ? -9.711 39.5 6.895 1 75.06 196 ALA B CA 1
ATOM 6960 C C . ALA B 1 196 ? -9.078 40.781 6.363 1 75.06 196 ALA B C 1
ATOM 6962 O O . ALA B 1 196 ? -9.383 41.219 5.254 1 75.06 196 ALA B O 1
ATOM 6963 N N . MET B 1 197 ? -8.188 41.25 7.164 1 76.94 197 MET B N 1
ATOM 6964 C CA . MET B 1 197 ? -7.598 42.562 6.812 1 76.94 197 MET B CA 1
ATOM 6965 C C . MET B 1 197 ? -6.281 42.344 6.066 1 76.94 197 MET B C 1
ATOM 6967 O O . MET B 1 197 ? -5.578 43.312 5.785 1 76.94 197 MET B O 1
ATOM 6971 N N . GLY B 1 198 ? -5.914 41.094 5.848 1 70.88 198 GLY B N 1
ATOM 6972 C CA . GLY B 1 198 ? -4.711 40.781 5.086 1 70.88 198 GLY B CA 1
ATOM 6973 C C . GLY B 1 198 ? -3.438 40.969 5.887 1 70.88 198 GLY B C 1
ATOM 6974 O O . GLY B 1 198 ? -2.365 41.188 5.32 1 70.88 198 GLY B O 1
ATOM 6975 N N . LEU B 1 199 ? -3.512 41.031 7.16 1 71.44 199 LEU B N 1
ATOM 6976 C CA . LEU B 1 199 ? -2.361 41.219 8.039 1 71.44 199 LEU B CA 1
ATOM 6977 C C . LEU B 1 199 ? -1.65 39.875 8.281 1 71.44 199 LEU B C 1
ATOM 6979 O O . LEU B 1 199 ? -0.499 39.875 8.719 1 71.44 199 LEU B O 1
ATOM 6983 N N . ALA B 1 200 ? -2.299 38.75 8.039 1 70.12 200 ALA B N 1
ATOM 6984 C CA . ALA B 1 200 ? -1.744 37.375 8.141 1 70.12 200 ALA B CA 1
ATOM 6985 C C . ALA B 1 200 ? -1.995 36.594 6.859 1 70.12 200 ALA B C 1
ATOM 6987 O O . ALA B 1 200 ? -2.99 36.812 6.164 1 70.12 200 ALA B O 1
ATOM 6988 N N . PRO B 1 201 ? -0.986 35.75 6.543 1 70.69 201 PRO B N 1
ATOM 6989 C CA . PRO B 1 201 ? -1.224 34.906 5.363 1 70.69 201 PRO B CA 1
ATOM 6990 C C . PRO B 1 201 ? -2.398 33.969 5.547 1 70.69 201 PRO B C 1
ATOM 6992 O O . PRO B 1 201 ? -2.746 33.594 6.68 1 70.69 201 PRO B O 1
ATOM 6995 N N . PRO B 1 202 ? -2.994 33.656 4.383 1 71.62 202 PRO B N 1
ATOM 6996 C CA . PRO B 1 202 ? -4.047 32.656 4.473 1 71.62 202 PRO B CA 1
ATOM 6997 C C . PRO B 1 202 ? -3.527 31.312 4.977 1 71.62 202 PRO B C 1
ATOM 6999 O O . PRO B 1 202 ? -2.32 31.141 5.172 1 71.62 202 PRO B O 1
ATOM 7002 N N . ALA B 1 203 ? -4.402 30.391 5.309 1 73.5 203 ALA B N 1
ATOM 7003 C CA . ALA B 1 203 ? -4.035 29.047 5.777 1 73.5 203 ALA B CA 1
ATOM 7004 C C . ALA B 1 203 ? -3.045 28.391 4.824 1 73.5 203 ALA B C 1
ATOM 7006 O O . ALA B 1 203 ? -3.145 28.547 3.605 1 73.5 203 ALA B O 1
ATOM 7007 N N . PRO B 1 204 ? -2.092 27.641 5.398 1 69.5 204 PRO B N 1
ATOM 7008 C CA . PRO B 1 204 ? -1.103 26.984 4.551 1 69.5 204 PRO B CA 1
ATOM 7009 C C . PRO B 1 204 ? -1.718 25.906 3.656 1 69.5 204 PRO B C 1
ATOM 7011 O O . PRO B 1 204 ? -2.709 25.281 4.035 1 69.5 204 PRO B O 1
ATOM 7014 N N . LEU B 1 205 ? -1.119 25.781 2.531 1 72.75 205 LEU B N 1
ATOM 7015 C CA . LEU B 1 205 ? -1.504 24.688 1.646 1 72.75 205 LEU B CA 1
ATOM 7016 C C . LEU B 1 205 ? -1.161 23.344 2.27 1 72.75 205 LEU B C 1
ATOM 7018 O O . LEU B 1 205 ? -0.272 23.25 3.121 1 72.75 205 LEU B O 1
ATOM 7022 N N . PRO B 1 206 ? -1.884 22.281 1.898 1 63.22 206 PRO B N 1
ATOM 7023 C CA . PRO B 1 206 ? -1.547 20.953 2.434 1 63.22 206 PRO B CA 1
ATOM 7024 C C . PRO B 1 206 ? -0.146 20.5 2.037 1 63.22 206 PRO B C 1
ATOM 7026 O O . PRO B 1 206 ? 0.311 20.781 0.928 1 63.22 206 PRO B O 1
ATOM 7029 N N . HIS B 1 207 ? 0.59 19.891 2.957 1 62 207 HIS B N 1
ATOM 7030 C CA . HIS B 1 207 ? 1.881 19.281 2.678 1 62 207 HIS B CA 1
ATOM 7031 C C . HIS B 1 207 ? 1.729 17.781 2.395 1 62 207 HIS B C 1
ATOM 7033 O O . HIS B 1 207 ? 0.659 17.219 2.617 1 62 207 HIS B O 1
ATOM 7039 N N . GLU B 1 208 ? 2.838 17.156 1.896 1 63.34 208 GLU B N 1
ATOM 7040 C CA . GLU B 1 208 ? 2.803 15.719 1.598 1 63.34 208 GLU B CA 1
ATOM 7041 C C . GLU B 1 208 ? 2.51 14.898 2.852 1 63.34 208 GLU B C 1
ATOM 7043 O O . GLU B 1 208 ? 3.086 15.156 3.912 1 63.34 208 GLU B O 1
ATOM 7048 N N . HIS B 1 209 ? 1.594 14.07 2.809 1 64.38 209 HIS B N 1
ATOM 7049 C CA . HIS B 1 209 ? 1.141 13.148 3.844 1 64.38 209 HIS B CA 1
ATOM 7050 C C . HIS B 1 209 ? 0.345 13.875 4.922 1 64.38 209 HIS B C 1
ATOM 7052 O O . HIS B 1 209 ? 0.469 13.562 6.109 1 64.38 209 HIS B O 1
ATOM 7058 N N . SER B 1 210 ? -0.336 14.938 4.535 1 58.84 210 SER B N 1
ATOM 7059 C CA . SER B 1 210 ? -1.268 15.625 5.422 1 58.84 210 SER B CA 1
ATOM 7060 C C . SER B 1 210 ? -2.627 14.93 5.441 1 58.84 210 SER B C 1
ATOM 7062 O O . SER B 1 210 ? -2.996 14.25 4.484 1 58.84 210 SER B O 1
ATOM 7064 N N . PHE B 1 211 ? -3.43 15.086 6.523 1 65.06 211 PHE B N 1
ATOM 7065 C CA . PHE B 1 211 ? -4.684 14.375 6.75 1 65.06 211 PHE B CA 1
ATOM 7066 C C . PHE B 1 211 ? -5.793 15.344 7.129 1 65.06 211 PHE B C 1
ATOM 7068 O O . PHE B 1 211 ? -5.535 16.406 7.711 1 65.06 211 PHE B O 1
ATOM 7075 N N . VAL B 1 212 ? -7.016 15.109 6.668 1 70.25 212 VAL B N 1
ATOM 7076 C CA . VAL B 1 212 ? -8.203 15.875 7.027 1 70.25 212 VAL B CA 1
ATOM 7077 C C . VAL B 1 212 ? -9.164 14.992 7.82 1 70.25 212 VAL B C 1
ATOM 7079 O O . VAL B 1 212 ? -9.539 13.906 7.367 1 70.25 212 VAL B O 1
ATOM 7082 N N . LEU B 1 213 ? -9.438 15.383 9.039 1 63.25 213 LEU B N 1
ATOM 7083 C CA . LEU B 1 213 ? -10.438 14.688 9.852 1 63.25 213 LEU B CA 1
ATOM 7084 C C . LEU B 1 213 ? -11.852 15.125 9.453 1 63.25 213 LEU B C 1
ATOM 7086 O O . LEU B 1 213 ? -12.148 16.312 9.422 1 63.25 213 LEU B O 1
ATOM 7090 N N . THR B 1 214 ? -12.484 14.172 9.031 1 63.72 214 THR B N 1
ATOM 7091 C CA . THR B 1 214 ? -13.867 14.477 8.695 1 63.72 214 THR B CA 1
ATOM 7092 C C . THR B 1 214 ? -14.781 14.234 9.898 1 63.72 214 THR B C 1
ATOM 7094 O O . THR B 1 214 ? -14.828 13.125 10.43 1 63.72 214 THR B O 1
ATOM 7097 N N . LEU B 1 215 ? -14.984 15.227 10.805 1 59.03 215 LEU B N 1
ATOM 7098 C CA . LEU B 1 215 ? -15.609 15.094 12.117 1 59.03 215 LEU B CA 1
ATOM 7099 C C . LEU B 1 215 ? -17.109 15.359 12.039 1 59.03 215 LEU B C 1
ATOM 7101 O O . LEU B 1 215 ? -17.547 16.266 11.328 1 59.03 215 LEU B O 1
ATOM 7105 N N . ALA B 1 216 ? -17.891 14.312 12.336 1 46.25 216 ALA B N 1
ATOM 7106 C CA . ALA B 1 216 ? -19.141 14.734 12.961 1 46.25 216 ALA B CA 1
ATOM 7107 C C . ALA B 1 216 ? -18.891 15.25 14.375 1 46.25 216 ALA B C 1
ATOM 7109 O O . ALA B 1 216 ? -19.656 16.062 14.891 1 46.25 216 ALA B O 1
ATOM 7110 N N . ALA B 1 217 ? -17.797 14.719 15.164 1 45.09 217 ALA B N 1
ATOM 7111 C CA . ALA B 1 217 ? -17.656 15.242 16.531 1 45.09 217 ALA B CA 1
ATOM 7112 C C . ALA B 1 217 ? -16.188 15.438 16.875 1 45.09 217 ALA B C 1
ATOM 7114 O O . ALA B 1 217 ? -15.344 14.578 16.594 1 45.09 217 ALA B O 1
ATOM 7115 N N . PRO B 1 218 ? -15.711 16.609 17.391 1 42.22 218 PRO B N 1
ATOM 7116 C CA . PRO B 1 218 ? -14.406 17.266 17.438 1 42.22 218 PRO B CA 1
ATOM 7117 C C . PRO B 1 218 ? -13.422 16.578 18.375 1 42.22 218 PRO B C 1
ATOM 7119 O O . PRO B 1 218 ? -12.344 17.109 18.641 1 42.22 218 PRO B O 1
ATOM 7122 N N . ASP B 1 219 ? -13.445 15.531 19.016 1 43.25 219 ASP B N 1
ATOM 7123 C CA . ASP B 1 219 ? -12.484 15.43 20.109 1 43.25 219 ASP B CA 1
ATOM 7124 C C . ASP B 1 219 ? -11.055 15.438 19.578 1 43.25 219 ASP B C 1
ATOM 7126 O O . ASP B 1 219 ? -10.836 15.336 18.359 1 43.25 219 ASP B O 1
ATOM 7130 N N . ALA B 1 220 ? -10.023 14.93 20.391 1 47.84 220 ALA B N 1
ATOM 7131 C CA . ALA B 1 220 ? -8.562 15.023 20.484 1 47.84 220 ALA B CA 1
ATOM 7132 C C . ALA B 1 220 ? -7.906 14.578 19.188 1 47.84 220 ALA B C 1
ATOM 7134 O O . ALA B 1 220 ? -8.078 13.438 18.75 1 47.84 220 ALA B O 1
ATOM 7135 N N . LEU B 1 221 ? -7.508 15.609 18.297 1 57.47 221 LEU B N 1
ATOM 7136 C CA . LEU B 1 221 ? -7.148 15.516 16.875 1 57.47 221 LEU B CA 1
ATOM 7137 C C . LEU B 1 221 ? -5.641 15.367 16.719 1 57.47 221 LEU B C 1
ATOM 7139 O O . LEU B 1 221 ? -4.906 16.359 16.75 1 57.47 221 LEU B O 1
ATOM 7143 N N . ARG B 1 222 ? -5.051 14.289 17.281 1 59.56 222 ARG B N 1
ATOM 7144 C CA . ARG B 1 222 ? -3.619 14.227 17 1 59.56 222 ARG B CA 1
ATOM 7145 C C . ARG B 1 222 ? -3.359 13.852 15.547 1 59.56 222 ARG B C 1
ATOM 7147 O O . ARG B 1 222 ? -4.102 13.055 14.969 1 59.56 222 ARG B O 1
ATOM 7154 N N . ASN B 1 223 ? -2.336 14.492 14.883 1 65.56 223 ASN B N 1
ATOM 7155 C CA . ASN B 1 223 ? -1.73 14.172 13.602 1 65.56 223 ASN B CA 1
ATOM 7156 C C . ASN B 1 223 ? -2.695 14.43 12.445 1 65.56 223 ASN B C 1
ATOM 7158 O O . ASN B 1 223 ? -2.787 13.633 11.516 1 65.56 223 ASN B O 1
ATOM 7162 N N . VAL B 1 224 ? -3.602 15.398 12.672 1 77.56 224 VAL B N 1
ATOM 7163 C CA . VAL B 1 224 ? -4.461 15.875 11.594 1 77.56 224 VAL B CA 1
ATOM 7164 C C . VAL B 1 224 ? -4.129 17.328 11.273 1 77.56 224 VAL B C 1
ATOM 7166 O O . VAL B 1 224 ? -3.668 18.078 12.141 1 77.56 224 VAL B O 1
ATOM 7169 N N . ASP B 1 225 ? -4.301 17.703 10.062 1 79.44 225 ASP B N 1
ATOM 7170 C CA . ASP B 1 225 ? -3.832 19 9.602 1 79.44 225 ASP B CA 1
ATOM 7171 C C . ASP B 1 225 ? -5 19.953 9.383 1 79.44 225 ASP B C 1
ATOM 7173 O O . ASP B 1 225 ? -4.809 21.172 9.328 1 79.44 225 ASP B O 1
ATOM 7177 N N . ALA B 1 226 ? -6.18 19.469 9.25 1 83.44 226 ALA B N 1
ATOM 7178 C CA . ALA B 1 226 ? -7.402 20.25 9.078 1 83.44 226 ALA B CA 1
ATOM 7179 C C . ALA B 1 226 ? -8.633 19.453 9.492 1 83.44 226 ALA B C 1
ATOM 7181 O O . ALA B 1 226 ? -8.555 18.234 9.648 1 83.44 226 ALA B O 1
ATOM 7182 N N . VAL B 1 227 ? -9.648 20.141 9.75 1 83.75 227 VAL B N 1
ATOM 7183 C CA . VAL B 1 227 ? -10.914 19.516 10.109 1 83.75 227 VAL B CA 1
ATOM 7184 C C . VAL B 1 227 ? -12.016 19.969 9.156 1 83.75 227 VAL B C 1
ATOM 7186 O O . VAL B 1 227 ? -12.102 21.141 8.812 1 83.75 227 VAL B O 1
ATOM 7189 N N . GLU B 1 228 ? -12.727 19.016 8.719 1 88.31 228 GLU B N 1
ATOM 7190 C CA . GLU B 1 228 ? -13.836 19.312 7.824 1 88.31 228 GLU B CA 1
ATOM 7191 C C . GLU B 1 228 ? -15.164 19.297 8.578 1 88.31 228 GLU B C 1
ATOM 7193 O O . GLU B 1 228 ? -15.492 18.328 9.25 1 88.31 228 GLU B O 1
ATOM 7198 N N . LEU B 1 229 ? -15.859 20.406 8.484 1 88.25 229 LEU B N 1
ATOM 7199 C CA . LEU B 1 229 ? -17.219 20.469 8.984 1 88.25 229 LEU B CA 1
ATOM 7200 C C . LEU B 1 229 ? -18.219 20.234 7.859 1 88.25 229 LEU B C 1
ATOM 7202 O O . LEU B 1 229 ? -18.391 21.094 6.992 1 88.25 229 LEU B O 1
ATOM 7206 N N . ARG B 1 230 ? -18.859 19.156 7.93 1 89.06 230 ARG B N 1
ATOM 7207 C CA . ARG B 1 230 ? -19.922 18.844 6.973 1 89.06 230 ARG B CA 1
ATOM 7208 C C . ARG B 1 230 ? -21.25 19.422 7.422 1 89.06 230 ARG B C 1
ATOM 7210 O O . ARG B 1 230 ? -21.969 18.812 8.227 1 89.06 230 ARG B O 1
ATOM 7217 N N . VAL B 1 231 ? -21.625 20.5 6.746 1 90.19 231 VAL B N 1
ATOM 7218 C CA . VAL B 1 231 ? -22.828 21.234 7.141 1 90.19 231 VAL B CA 1
ATOM 7219 C C . VAL B 1 231 ? -24.062 20.5 6.617 1 90.19 231 VAL B C 1
ATOM 7221 O O . VAL B 1 231 ? -25.125 20.5 7.27 1 90.19 231 VAL B O 1
ATOM 7224 N N . ASP B 1 232 ? -23.969 19.844 5.469 1 88.56 232 ASP B N 1
ATOM 7225 C CA . ASP B 1 232 ? -25.094 19.203 4.812 1 88.56 232 ASP B CA 1
ATOM 7226 C C . ASP B 1 232 ? -25.656 18.062 5.668 1 88.56 232 ASP B C 1
ATOM 7228 O O . ASP B 1 232 ? -26.812 17.656 5.5 1 88.56 232 ASP B O 1
ATOM 7232 N N . VAL B 1 233 ? -24.828 17.547 6.543 1 86.12 233 VAL B N 1
ATOM 7233 C CA . VAL B 1 233 ? -25.281 16.391 7.316 1 86.12 233 VAL B CA 1
ATOM 7234 C C . VAL B 1 233 ? -25.688 16.844 8.719 1 86.12 233 VAL B C 1
ATOM 7236 O O . VAL B 1 233 ? -26.016 16.016 9.57 1 86.12 233 VAL B O 1
ATOM 7239 N N . LEU B 1 234 ? -25.672 18.156 8.969 1 84.88 234 LEU B N 1
ATOM 7240 C CA . LEU B 1 234 ? -26.125 18.656 10.258 1 84.88 234 LEU B CA 1
ATOM 7241 C C . LEU B 1 234 ? -27.625 18.453 10.414 1 84.88 234 LEU B C 1
ATOM 7243 O O . LEU B 1 234 ? -28.359 18.359 9.422 1 84.88 234 LEU B O 1
ATOM 7247 N N . HIS B 1 235 ? -28.047 18.406 11.586 1 83.5 235 HIS B N 1
ATOM 7248 C CA . HIS B 1 235 ? -29.469 18.188 11.883 1 83.5 235 HIS B CA 1
ATOM 7249 C C . HIS B 1 235 ? -30.312 19.328 11.359 1 83.5 235 HIS B C 1
ATOM 7251 O O . HIS B 1 235 ? -31.469 19.125 10.961 1 83.5 235 HIS B O 1
ATOM 7257 N N . SER B 1 236 ? -29.766 20.578 11.453 1 88.25 236 SER B N 1
ATOM 7258 C CA . SER B 1 236 ? -30.469 21.766 10.984 1 88.25 236 SER B CA 1
ATOM 7259 C C . SER B 1 236 ? -29.547 22.672 10.164 1 88.25 236 SER B C 1
ATOM 7261 O O . SER B 1 236 ? -28.375 22.844 10.508 1 88.25 236 SER B O 1
ATOM 7263 N N . LEU B 1 237 ? -30.172 23.219 9.102 1 90.44 237 LEU B N 1
ATOM 7264 C CA . LEU B 1 237 ? -29.375 24.094 8.242 1 90.44 237 LEU B CA 1
ATOM 7265 C C . LEU B 1 237 ? -29.719 25.562 8.516 1 90.44 237 LEU B C 1
ATOM 7267 O O . LEU B 1 237 ? -29.312 26.438 7.754 1 90.44 237 LEU B O 1
ATOM 7271 N N . GLU B 1 238 ? -30.438 25.719 9.625 1 90 238 GLU B N 1
ATOM 7272 C CA . GLU B 1 238 ? -30.703 27.094 10.023 1 90 238 GLU B CA 1
ATOM 7273 C C . GLU B 1 238 ? -29.422 27.828 10.383 1 90 238 GLU B C 1
ATOM 7275 O O . GLU B 1 238 ? -28.531 27.25 11.016 1 90 238 GLU B O 1
ATOM 7280 N N . ARG B 1 239 ? -29.359 29.062 9.977 1 89.88 239 ARG B N 1
ATOM 7281 C CA . ARG B 1 239 ? -28.141 29.859 10.086 1 89.88 239 ARG B CA 1
ATOM 7282 C C . ARG B 1 239 ? -27.594 29.828 11.516 1 89.88 239 ARG B C 1
ATOM 7284 O O . ARG B 1 239 ? -26.422 29.562 11.719 1 89.88 239 ARG B O 1
ATOM 7291 N N . LEU B 1 240 ? -28.469 30.094 12.5 1 85.19 240 LEU B N 1
ATOM 7292 C CA . LEU B 1 240 ? -28.016 30.172 13.891 1 85.19 240 LEU B CA 1
ATOM 7293 C C . LEU B 1 240 ? -27.484 28.828 14.375 1 85.19 240 LEU B C 1
ATOM 7295 O O . LEU B 1 240 ? -26.547 28.781 15.172 1 85.19 240 LEU B O 1
ATOM 7299 N N . GLU B 1 241 ? -28.125 27.812 13.93 1 86.12 241 GLU B N 1
ATOM 7300 C CA . GLU B 1 241 ? -27.672 26.484 14.328 1 86.12 241 GLU B CA 1
ATOM 7301 C C . GLU B 1 241 ? -26.328 26.141 13.703 1 86.12 241 GLU B C 1
ATOM 7303 O O . GLU B 1 241 ? -25.469 25.547 14.352 1 86.12 241 GLU B O 1
ATOM 7308 N N . VAL B 1 242 ? -26.156 26.453 12.422 1 89.75 242 VAL B N 1
ATOM 7309 C CA . VAL B 1 242 ? -24.875 26.219 11.75 1 89.75 242 VAL B CA 1
ATOM 7310 C C . VAL B 1 242 ? -23.781 27.016 12.438 1 89.75 242 VAL B C 1
ATOM 7312 O O . VAL B 1 242 ? -22.672 26.5 12.664 1 89.75 242 VAL B O 1
ATOM 7315 N N . GLN B 1 243 ? -24.062 28.266 12.805 1 89.12 243 GLN B N 1
ATOM 7316 C CA . GLN B 1 243 ? -23.109 29.109 13.508 1 89.12 243 GLN B CA 1
ATOM 7317 C C . GLN B 1 243 ? -22.75 28.516 14.867 1 89.12 243 GLN B C 1
ATOM 7319 O O . GLN B 1 243 ? -21.578 28.562 15.273 1 89.12 243 GLN B O 1
ATOM 7324 N N . ARG B 1 244 ? -23.734 27.984 15.477 1 84.06 244 ARG B N 1
ATOM 7325 C CA . ARG B 1 244 ? -23.516 27.375 16.781 1 84.06 244 ARG B CA 1
ATOM 7326 C C . ARG B 1 244 ? -22.578 26.172 16.656 1 84.06 244 ARG B C 1
ATOM 7328 O O . ARG B 1 244 ? -21.672 26 17.469 1 84.06 244 ARG B O 1
ATOM 7335 N N . GLN B 1 245 ? -22.828 25.375 15.703 1 83.62 245 GLN B N 1
ATOM 7336 C CA . GLN B 1 245 ? -21.984 24.188 15.492 1 83.62 245 GLN B CA 1
ATOM 7337 C C . GLN B 1 245 ? -20.562 24.594 15.156 1 83.62 245 GLN B C 1
ATOM 7339 O O . GLN B 1 245 ? -19.609 23.969 15.625 1 83.62 245 GLN B O 1
ATOM 7344 N N . LEU B 1 246 ? -20.422 25.531 14.328 1 87.12 246 LEU B N 1
ATOM 7345 C CA . LEU B 1 246 ? -19.109 26.031 13.961 1 87.12 246 LEU B CA 1
ATOM 7346 C C . LEU B 1 246 ? -18.375 26.594 15.172 1 87.12 246 LEU B C 1
ATOM 7348 O O . LEU B 1 246 ? -17.172 26.375 15.344 1 87.12 246 LEU B O 1
ATOM 7352 N N . ALA B 1 247 ? -19.109 27.328 16 1 84.19 247 ALA B N 1
ATOM 7353 C CA . ALA B 1 247 ? -18.531 27.891 17.219 1 84.19 247 ALA B CA 1
ATOM 7354 C C . ALA B 1 247 ? -18.062 26.781 18.156 1 84.19 247 ALA B C 1
ATOM 7356 O O . ALA B 1 247 ? -17 26.906 18.781 1 84.19 247 ALA B O 1
ATOM 7357 N N . MET B 1 248 ? -18.859 25.812 18.25 1 79.62 248 MET B N 1
ATOM 7358 C CA . MET B 1 248 ? -18.5 24.656 19.078 1 79.62 248 MET B CA 1
ATOM 7359 C C . MET B 1 248 ? -17.234 23.984 18.562 1 79.62 248 MET B C 1
ATOM 7361 O O . MET B 1 248 ? -16.359 23.641 19.359 1 79.62 248 MET B O 1
ATOM 7365 N N . LEU B 1 249 ? -17.156 23.828 17.297 1 80.31 249 LEU B N 1
ATOM 7366 C CA . LEU B 1 249 ? -15.977 23.234 16.688 1 80.31 249 LEU B CA 1
ATOM 7367 C C . LEU B 1 249 ? -14.734 24.078 16.953 1 80.31 249 LEU B C 1
ATOM 7369 O O . LEU B 1 249 ? -13.688 23.547 17.344 1 80.31 249 LEU B O 1
ATOM 7373 N N . ARG B 1 250 ? -14.844 25.359 16.781 1 80.88 250 ARG B N 1
ATOM 7374 C CA . ARG B 1 250 ? -13.719 26.281 16.953 1 80.88 250 ARG B CA 1
ATOM 7375 C C . ARG B 1 250 ? -13.25 26.312 18.406 1 80.88 250 ARG B C 1
ATOM 7377 O O . ARG B 1 250 ? -12.07 26.531 18.672 1 80.88 250 ARG B O 1
ATOM 7384 N N . SER B 1 251 ? -14.18 26.141 19.297 1 73.94 251 SER B N 1
ATOM 7385 C CA . SER B 1 251 ? -13.836 26.188 20.719 1 73.94 251 SER B CA 1
ATOM 7386 C C . SER B 1 251 ? -12.992 24.969 21.109 1 73.94 251 SER B C 1
ATOM 7388 O O . SER B 1 251 ? -12.25 25.016 22.094 1 73.94 251 SER B O 1
ATOM 7390 N N . HIS B 1 252 ? -13.047 23.969 20.281 1 70.38 252 HIS B N 1
ATOM 7391 C CA . HIS B 1 252 ? -12.375 22.734 20.672 1 70.38 252 HIS B CA 1
ATOM 7392 C C . HIS B 1 252 ? -11.234 22.406 19.719 1 70.38 252 HIS B C 1
ATOM 7394 O O . HIS B 1 252 ? -10.5 21.438 19.938 1 70.38 252 HIS B O 1
ATOM 7400 N N . CYS B 1 253 ? -11.172 23.219 18.734 1 72.12 253 CYS B N 1
ATOM 7401 C CA . CYS B 1 253 ? -10.195 22.875 17.703 1 72.12 253 CYS B CA 1
ATOM 7402 C C . CYS B 1 253 ? -9.492 24.125 17.188 1 72.12 253 CYS B C 1
ATOM 7404 O O . CYS B 1 253 ? -10.141 25.125 16.859 1 72.12 253 CYS B O 1
ATOM 7406 N N . SER B 1 254 ? -8.219 24.156 17.125 1 72.25 254 SER B N 1
ATOM 7407 C CA . SER B 1 254 ? -7.453 25.297 16.625 1 72.25 254 SER B CA 1
ATOM 7408 C C . SER B 1 254 ? -6.965 25.047 15.203 1 72.25 254 SER B C 1
ATOM 7410 O O . SER B 1 254 ? -6.344 25.922 14.594 1 72.25 254 SER B O 1
ATOM 7412 N N . LEU B 1 255 ? -7.289 23.906 14.641 1 75.25 255 LEU B N 1
ATOM 7413 C CA . LEU B 1 255 ? -6.867 23.562 13.289 1 75.25 255 LEU B CA 1
ATOM 7414 C C . LEU B 1 255 ? -7.688 24.328 12.25 1 75.25 255 LEU B C 1
ATOM 7416 O O . LEU B 1 255 ? -8.797 24.766 12.539 1 75.25 255 LEU B O 1
ATOM 7420 N N . PRO B 1 256 ? -7.078 24.469 11.047 1 82.62 256 PRO B N 1
ATOM 7421 C CA . PRO B 1 256 ? -7.879 25.047 9.961 1 82.62 256 PRO B CA 1
ATOM 7422 C C . PRO B 1 256 ? -9.172 24.281 9.703 1 82.62 256 PRO B C 1
ATOM 7424 O O . PRO B 1 256 ? -9.172 23.047 9.758 1 82.62 256 PRO B O 1
ATOM 7427 N N . ILE B 1 257 ? -10.219 25 9.453 1 86.5 257 ILE B N 1
ATOM 7428 C CA . ILE B 1 257 ? -11.523 24.375 9.242 1 86.5 257 ILE B CA 1
ATOM 7429 C C . ILE B 1 257 ? -11.891 24.453 7.762 1 86.5 257 ILE B C 1
ATOM 7431 O O . ILE B 1 257 ? -11.766 25.516 7.137 1 86.5 257 ILE B O 1
ATOM 7435 N N . ILE B 1 258 ? -12.242 23.344 7.25 1 89.88 258 ILE B N 1
ATOM 7436 C CA . ILE B 1 258 ? -12.844 23.266 5.922 1 89.88 258 ILE B CA 1
ATOM 7437 C C . ILE B 1 258 ? -14.367 23.219 6.043 1 89.88 258 ILE B C 1
ATOM 7439 O O . ILE B 1 258 ? -14.914 22.234 6.539 1 89.88 258 ILE B O 1
ATOM 7443 N N . PHE B 1 259 ? -15.023 24.297 5.633 1 92.88 259 PHE B N 1
ATOM 7444 C CA . PHE B 1 259 ? -16.484 24.391 5.652 1 92.88 259 PHE B CA 1
ATOM 7445 C C . PHE B 1 259 ? -17.078 23.828 4.371 1 92.88 259 PHE B C 1
ATOM 7447 O O . PHE B 1 259 ? -16.859 24.359 3.285 1 92.88 259 PHE B O 1
ATOM 7454 N N . SER B 1 260 ? -17.891 22.719 4.504 1 91.88 260 SER B N 1
ATOM 7455 C CA . SER B 1 260 ? -18.375 22.031 3.314 1 91.88 260 SER B CA 1
ATOM 7456 C C . SER B 1 260 ? -19.891 21.828 3.355 1 91.88 260 SER B C 1
ATOM 7458 O O . SER B 1 260 ? -20.438 21.5 4.402 1 91.88 260 SER B O 1
ATOM 7460 N N . VAL B 1 261 ? -20.531 22.172 2.229 1 92.5 261 VAL B N 1
ATOM 7461 C CA . VAL B 1 261 ? -21.922 21.828 1.978 1 92.5 261 VAL B CA 1
ATOM 7462 C C . VAL B 1 261 ? -22.016 20.922 0.76 1 92.5 261 VAL B C 1
ATOM 7464 O O . VAL B 1 261 ? -22.172 21.391 -0.37 1 92.5 261 VAL B O 1
ATOM 7467 N N . ARG B 1 262 ? -22.031 19.688 1.036 1 88.81 262 ARG B N 1
ATOM 7468 C CA . ARG B 1 262 ? -22.016 18.75 -0.073 1 88.81 262 ARG B CA 1
ATOM 7469 C C . ARG B 1 262 ? -23.406 18.484 -0.616 1 88.81 262 ARG B C 1
ATOM 7471 O O . ARG B 1 262 ? -24.344 18.266 0.152 1 88.81 262 ARG B O 1
ATOM 7478 N N . THR B 1 263 ? -23.5 18.578 -1.892 1 89.19 263 THR B N 1
ATOM 7479 C CA . THR B 1 263 ? -24.781 18.375 -2.557 1 89.19 263 THR B CA 1
ATOM 7480 C C . THR B 1 263 ? -25.062 16.891 -2.766 1 89.19 263 THR B C 1
ATOM 7482 O O . THR B 1 263 ? -24.156 16.062 -2.668 1 89.19 263 THR B O 1
ATOM 7485 N N . VAL B 1 264 ? -26.25 16.484 -3.074 1 87.12 264 VAL B N 1
ATOM 7486 C CA . VAL B 1 264 ? -26.656 15.102 -3.332 1 87.12 264 VAL B CA 1
ATOM 7487 C C . VAL B 1 264 ? -25.891 14.562 -4.539 1 87.12 264 VAL B C 1
ATOM 7489 O O . VAL B 1 264 ? -25.469 13.406 -4.543 1 87.12 264 VAL B O 1
ATOM 7492 N N . ALA B 1 265 ? -25.672 15.406 -5.488 1 81.31 265 ALA B N 1
ATOM 7493 C CA . ALA B 1 265 ? -24.922 15.031 -6.691 1 81.31 265 ALA B CA 1
ATOM 7494 C C . ALA B 1 265 ? -23.484 14.656 -6.359 1 81.31 265 ALA B C 1
ATOM 7496 O O . ALA B 1 265 ? -22.859 13.859 -7.062 1 81.31 265 ALA B O 1
ATOM 7497 N N . CYS B 1 266 ? -23.031 15.172 -5.289 1 81.25 266 CYS B N 1
ATOM 7498 C CA . CYS B 1 266 ? -21.656 14.93 -4.895 1 81.25 266 CYS B CA 1
ATOM 7499 C C . CYS B 1 266 ? -21.578 13.984 -3.703 1 81.25 266 CYS B C 1
ATOM 7501 O O . CYS B 1 266 ? -20.609 14.016 -2.936 1 81.25 266 CYS B O 1
ATOM 7503 N N . GLY B 1 267 ? -22.672 13.258 -3.516 1 79.19 267 GLY B N 1
ATOM 7504 C CA . GLY B 1 267 ? -22.672 12.266 -2.457 1 79.19 267 GLY B CA 1
ATOM 7505 C C . GLY B 1 267 ? -23.062 12.828 -1.104 1 79.19 267 GLY B C 1
ATOM 7506 O O . GLY B 1 267 ? -22.812 12.211 -0.07 1 79.19 267 GLY B O 1
ATOM 7507 N N . GLY B 1 268 ? -23.562 14.047 -1.073 1 87.19 268 GLY B N 1
ATOM 7508 C CA . GLY B 1 268 ? -24 14.664 0.171 1 87.19 268 GLY B CA 1
ATOM 7509 C C . GLY B 1 268 ? -25.5 14.672 0.344 1 87.19 268 GLY B C 1
ATOM 7510 O O . GLY B 1 268 ? -26.203 13.828 -0.223 1 87.19 268 GLY B O 1
ATOM 7511 N N . GLU B 1 269 ? -25.953 15.531 1.236 1 89.81 269 GLU B N 1
ATOM 7512 C CA . GLU B 1 269 ? -27.359 15.508 1.596 1 89.81 269 GLU B CA 1
ATOM 7513 C C . GLU B 1 269 ? -28.062 16.812 1.203 1 89.81 269 GLU B C 1
ATOM 7515 O O . GLU B 1 269 ? -29.281 16.906 1.242 1 89.81 269 GLU B O 1
ATOM 7520 N N . PHE B 1 270 ? -27.281 17.844 0.749 1 92.81 270 PHE B N 1
ATOM 7521 C CA . PHE B 1 270 ? -27.891 19.125 0.42 1 92.81 270 PHE B CA 1
ATOM 7522 C C . PHE B 1 270 ? -28.531 19.094 -0.961 1 92.81 270 PHE B C 1
ATOM 7524 O O . PHE B 1 270 ? -27.875 18.734 -1.946 1 92.81 270 PHE B O 1
ATOM 7531 N N . ASP B 1 271 ? -29.719 19.469 -1.106 1 90.62 271 ASP B N 1
ATOM 7532 C CA . ASP B 1 271 ? -30.453 19.406 -2.373 1 90.62 271 ASP B CA 1
ATOM 7533 C C . ASP B 1 271 ? -31.016 20.781 -2.74 1 90.62 271 ASP B C 1
ATOM 7535 O O . ASP B 1 271 ? -31.875 20.891 -3.615 1 90.62 271 ASP B O 1
ATOM 7539 N N . GLY B 1 272 ? -30.594 21.891 -2.145 1 90 272 GLY B N 1
ATOM 7540 C CA . GLY B 1 272 ? -31.125 23.219 -2.41 1 90 272 GLY B CA 1
ATOM 7541 C C . GLY B 1 272 ? -30.516 23.859 -3.645 1 90 272 GLY B C 1
ATOM 7542 O O . GLY B 1 272 ? -29.641 23.281 -4.281 1 90 272 GLY B O 1
ATOM 7543 N N . GLY B 1 273 ? -31.031 24.969 -4.051 1 88.56 273 GLY B N 1
ATOM 7544 C CA . GLY B 1 273 ? -30.578 25.719 -5.215 1 88.56 273 GLY B CA 1
ATOM 7545 C C . GLY B 1 273 ? -29.297 26.5 -4.961 1 88.56 273 GLY B C 1
ATOM 7546 O O . GLY B 1 273 ? -28.719 26.406 -3.877 1 88.56 273 GLY B O 1
ATOM 7547 N N . ASP B 1 274 ? -28.781 27.219 -5.93 1 89.31 274 ASP B N 1
ATOM 7548 C CA . ASP B 1 274 ? -27.5 27.938 -5.883 1 89.31 274 ASP B CA 1
ATOM 7549 C C . ASP B 1 274 ? -27.531 29.047 -4.836 1 89.31 274 ASP B C 1
ATOM 7551 O O . ASP B 1 274 ? -26.547 29.25 -4.117 1 89.31 274 ASP B O 1
ATOM 7555 N N . ASP B 1 275 ? -28.625 29.734 -4.77 1 89.88 275 ASP B N 1
ATOM 7556 C CA . ASP B 1 275 ? -28.703 30.844 -3.824 1 89.88 275 ASP B CA 1
ATOM 7557 C C . ASP B 1 275 ? -28.656 30.344 -2.383 1 89.88 275 ASP B C 1
ATOM 7559 O O . ASP B 1 275 ? -27.984 30.938 -1.539 1 89.88 275 ASP B O 1
ATOM 7563 N N . GLU B 1 276 ? -29.375 29.297 -2.168 1 91.75 276 GLU B N 1
ATOM 7564 C CA . GLU B 1 276 ? -29.328 28.703 -0.834 1 91.75 276 GLU B CA 1
ATOM 7565 C C . GLU B 1 276 ? -27.953 28.156 -0.514 1 91.75 276 GLU B C 1
ATOM 7567 O O . GLU B 1 276 ? -27.484 28.25 0.624 1 91.75 276 GLU B O 1
ATOM 7572 N N . TYR B 1 277 ? -27.422 27.578 -1.532 1 93.5 277 TYR B N 1
ATOM 7573 C CA . TYR B 1 277 ? -26.078 27.016 -1.404 1 93.5 277 TYR B CA 1
ATOM 7574 C C . TYR B 1 277 ? -25.078 28.094 -0.989 1 93.5 277 TYR B C 1
ATOM 7576 O O . TYR B 1 277 ? -24.328 27.922 -0.027 1 93.5 277 TYR B O 1
ATOM 7584 N N . VAL B 1 278 ? -25.125 29.203 -1.647 1 93.5 278 VAL B N 1
ATOM 7585 C CA . VAL B 1 278 ? -24.203 30.312 -1.383 1 93.5 278 VAL B CA 1
ATOM 7586 C C . VAL B 1 278 ? -24.484 30.906 -0.009 1 93.5 278 VAL B C 1
ATOM 7588 O O . VAL B 1 278 ? -23.562 31.266 0.728 1 93.5 278 VAL B O 1
ATOM 7591 N N . SER B 1 279 ? -25.766 30.984 0.302 1 92.69 279 SER B N 1
ATOM 7592 C CA . SER B 1 279 ? -26.156 31.531 1.597 1 92.69 279 SER B CA 1
ATOM 7593 C C . SER B 1 279 ? -25.578 30.703 2.742 1 92.69 279 SER B C 1
ATOM 7595 O O . SER B 1 279 ? -25.141 31.266 3.75 1 92.69 279 SER B O 1
ATOM 7597 N N . LEU B 1 280 ? -25.609 29.484 2.588 1 93.88 280 LEU B N 1
ATOM 7598 C CA . LEU B 1 280 ? -25.047 28.594 3.609 1 93.88 280 LEU B CA 1
ATOM 7599 C C . LEU B 1 280 ? -23.531 28.734 3.689 1 93.88 280 LEU B C 1
ATOM 7601 O O . LEU B 1 280 ? -22.969 28.812 4.785 1 93.88 280 LEU B O 1
ATOM 7605 N N . MET B 1 281 ? -22.922 28.781 2.578 1 93.81 281 MET B N 1
ATOM 7606 C CA . MET B 1 281 ? -21.469 28.891 2.531 1 93.81 281 MET B CA 1
ATOM 7607 C C . MET B 1 281 ? -21.016 30.219 3.143 1 93.81 281 MET B C 1
ATOM 7609 O O . MET B 1 281 ? -19.953 30.297 3.756 1 93.81 281 MET B O 1
ATOM 7613 N N . GLU B 1 282 ? -21.797 31.188 2.969 1 93.62 282 GLU B N 1
ATOM 7614 C CA . GLU B 1 282 ? -21.5 32.5 3.488 1 93.62 282 GLU B CA 1
ATOM 7615 C C . GLU B 1 282 ? -21.391 32.5 5.008 1 93.62 282 GLU B C 1
ATOM 7617 O O . GLU B 1 282 ? -20.609 33.281 5.586 1 93.62 282 GLU B O 1
ATOM 7622 N N . ILE B 1 283 ? -22.109 31.641 5.625 1 93.12 283 ILE B N 1
ATOM 7623 C CA . ILE B 1 283 ? -22.047 31.531 7.078 1 93.12 283 ILE B CA 1
ATOM 7624 C C . ILE B 1 283 ? -20.609 31.234 7.508 1 93.12 283 ILE B C 1
ATOM 7626 O O . ILE B 1 283 ? -20.062 31.891 8.398 1 93.12 283 ILE B O 1
ATOM 7630 N N . GLY B 1 284 ? -20 30.312 6.875 1 92.44 284 GLY B N 1
ATOM 7631 C CA . GLY B 1 284 ? -18.625 29.953 7.18 1 92.44 284 GLY B CA 1
ATOM 7632 C C . GLY B 1 284 ? -17.625 31.047 6.824 1 92.44 284 GLY B C 1
ATOM 7633 O O . GLY B 1 284 ? -16.734 31.359 7.613 1 92.44 284 GLY B O 1
ATOM 7634 N N . ALA B 1 285 ? -17.844 31.641 5.66 1 91.69 285 ALA B N 1
ATOM 7635 C CA . ALA B 1 285 ? -16.938 32.688 5.191 1 91.69 285 ALA B CA 1
ATOM 7636 C C . ALA B 1 285 ? -16.938 33.875 6.141 1 91.69 285 ALA B C 1
ATOM 7638 O O . ALA B 1 285 ? -15.875 34.406 6.48 1 91.69 285 ALA B O 1
ATOM 7639 N N . ARG B 1 286 ? -18.094 34.25 6.586 1 91.56 286 ARG B N 1
ATOM 7640 C CA . ARG B 1 286 ? -18.234 35.406 7.477 1 91.56 286 ARG B CA 1
ATOM 7641 C C . ARG B 1 286 ? -17.641 35.094 8.852 1 91.56 286 ARG B C 1
ATOM 7643 O O . ARG B 1 286 ? -17.156 36 9.539 1 91.56 286 ARG B O 1
ATOM 7650 N N . ALA B 1 287 ? -17.656 33.875 9.172 1 91 287 ALA B N 1
ATOM 7651 C CA . ALA B 1 287 ? -17.125 33.469 10.46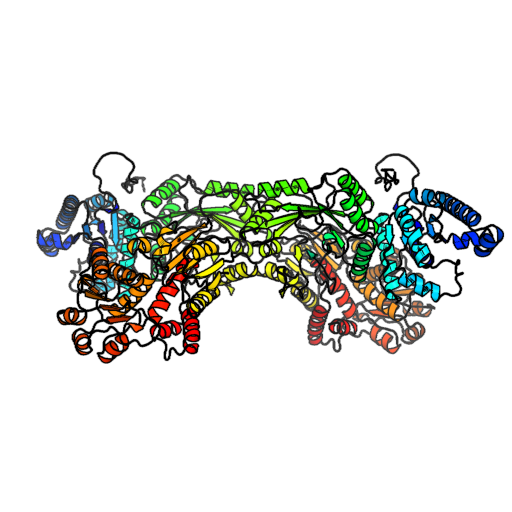9 1 91 287 ALA B CA 1
ATOM 7652 C C . ALA B 1 287 ? -15.609 33.281 10.414 1 91 287 ALA B C 1
ATOM 7654 O O . ALA B 1 287 ? -14.977 32.969 11.43 1 91 287 ALA B O 1
ATOM 7655 N N . GLY B 1 288 ? -15.031 33.406 9.25 1 88.31 288 GLY B N 1
ATOM 7656 C CA . GLY B 1 288 ? -13.578 33.375 9.109 1 88.31 288 GLY B CA 1
ATOM 7657 C C . GLY B 1 288 ? -13.008 31.984 9.055 1 88.31 288 GLY B C 1
ATOM 7658 O O . GLY B 1 288 ? -11.945 31.719 9.609 1 88.31 288 GLY B O 1
ATOM 7659 N N . VAL B 1 289 ? -13.719 31.062 8.5 1 89.69 289 VAL B N 1
ATOM 7660 C CA . VAL B 1 289 ? -13.141 29.734 8.297 1 89.69 289 VAL B CA 1
ATOM 7661 C C . VAL B 1 289 ? -11.945 29.828 7.355 1 89.69 289 VAL B C 1
ATOM 7663 O O . VAL B 1 289 ? -11.805 30.812 6.629 1 89.69 289 VAL B O 1
ATOM 7666 N N . ASP B 1 290 ? -11.141 28.812 7.414 1 88.19 290 ASP B N 1
ATOM 7667 C CA . ASP B 1 290 ? -9.914 28.828 6.621 1 88.19 290 ASP B CA 1
ATOM 7668 C C . ASP B 1 290 ? -10.195 28.453 5.168 1 88.19 290 ASP B C 1
ATOM 7670 O O . ASP B 1 290 ? -9.594 29.031 4.25 1 88.19 290 ASP B O 1
ATOM 7674 N N . TRP B 1 291 ? -11.094 27.5 5.062 1 91.12 291 TRP B N 1
ATOM 7675 C CA . TRP B 1 291 ? -11.383 26.953 3.744 1 91.12 291 TRP B CA 1
ATOM 7676 C C . TRP B 1 291 ? -12.883 26.766 3.543 1 91.12 291 TRP B C 1
ATOM 7678 O O . TRP B 1 291 ? -13.609 26.469 4.492 1 91.12 291 TRP B O 1
ATOM 7688 N N . VAL B 1 292 ? -13.266 26.969 2.307 1 93.81 292 VAL B N 1
ATOM 7689 C CA . VAL B 1 292 ? -14.617 26.609 1.885 1 93.81 292 VAL B CA 1
ATOM 7690 C C . VAL B 1 292 ? -14.547 25.625 0.722 1 93.81 292 VAL B C 1
ATOM 7692 O O . VAL B 1 292 ? -13.812 25.844 -0.242 1 93.81 292 VAL B O 1
ATOM 7695 N N . GLU B 1 293 ? -15.195 24.531 0.841 1 92.69 293 GLU B N 1
ATOM 7696 C CA . GLU B 1 293 ? -15.25 23.547 -0.241 1 92.69 293 GLU B CA 1
ATOM 7697 C C . GLU B 1 293 ? -16.453 23.797 -1.144 1 92.69 293 GLU B C 1
ATOM 7699 O O . GLU B 1 293 ? -17.594 23.828 -0.672 1 92.69 293 GLU B O 1
ATOM 7704 N N . VAL B 1 294 ? -16.203 24 -2.379 1 92.12 294 VAL B N 1
ATOM 7705 C CA . VAL B 1 294 ? -17.25 24.312 -3.342 1 92.12 294 VAL B CA 1
ATOM 7706 C C . VAL B 1 294 ? -17.422 23.156 -4.328 1 92.12 294 VAL B C 1
ATOM 7708 O O . VAL B 1 294 ? -16.422 22.547 -4.746 1 92.12 294 VAL B O 1
ATOM 7711 N N . ASP B 1 295 ? -18.641 22.859 -4.703 1 90.38 295 ASP B N 1
ATOM 7712 C CA . ASP B 1 295 ? -18.969 21.891 -5.738 1 90.38 295 ASP B CA 1
ATOM 7713 C C . ASP B 1 295 ? -18.625 22.422 -7.125 1 90.38 295 ASP B C 1
ATOM 7715 O O . ASP B 1 295 ? -19.266 23.375 -7.602 1 90.38 295 ASP B O 1
ATOM 7719 N N . ALA B 1 296 ? -17.719 21.75 -7.797 1 88.06 296 ALA B N 1
ATOM 7720 C CA . ALA B 1 296 ? -17.219 22.234 -9.078 1 88.06 296 ALA B CA 1
ATOM 7721 C C . ALA B 1 296 ? -18.297 22.156 -10.156 1 88.06 296 ALA B C 1
ATOM 7723 O O . ALA B 1 296 ? -18.219 22.844 -11.172 1 88.06 296 ALA B O 1
ATOM 7724 N N . SER B 1 297 ? -19.234 21.375 -9.938 1 84 297 SER B N 1
ATOM 7725 C CA . SER B 1 297 ? -20.281 21.203 -10.938 1 84 297 SER B CA 1
ATOM 7726 C C . SER B 1 297 ? -21.25 22.375 -10.938 1 84 297 SER B C 1
ATOM 7728 O O . SER B 1 297 ? -22.031 22.547 -11.875 1 84 297 SER B O 1
ATOM 7730 N N . ARG B 1 298 ? -21.203 23.188 -9.906 1 85 298 ARG B N 1
ATOM 7731 C CA . ARG B 1 298 ? -22.109 24.344 -9.828 1 85 298 ARG B CA 1
ATOM 7732 C C . ARG B 1 298 ? -21.5 25.547 -10.531 1 85 298 ARG B C 1
ATOM 7734 O O . ARG B 1 298 ? -20.609 26.203 -10 1 85 298 ARG B O 1
ATOM 7741 N N . GLU B 1 299 ? -21.859 25.812 -11.711 1 76.31 299 GLU B N 1
ATOM 7742 C CA . GLU B 1 299 ? -21.281 26.859 -12.555 1 76.31 299 GLU B CA 1
ATOM 7743 C C . GLU B 1 299 ? -22.125 28.125 -12.523 1 76.31 299 GLU B C 1
ATOM 7745 O O . GLU B 1 299 ? -21.875 29.062 -13.289 1 76.31 299 GLU B O 1
ATOM 7750 N N . GLY B 1 300 ? -22.984 28.25 -11.695 1 78.12 300 GLY B N 1
ATOM 7751 C CA . GLY B 1 300 ? -23.844 29.438 -11.648 1 78.12 300 GLY B CA 1
ATOM 7752 C C . GLY B 1 300 ? -23.078 30.703 -11.305 1 78.12 300 GLY B C 1
ATOM 7753 O O . GLY B 1 300 ? -22.016 30.656 -10.688 1 78.12 300 GLY B O 1
ATOM 7754 N N . ALA B 1 301 ? -23.516 31.766 -11.75 1 82.12 301 ALA B N 1
ATOM 7755 C CA . ALA B 1 301 ? -22.891 33.062 -11.547 1 82.12 301 ALA B CA 1
ATOM 7756 C C . ALA B 1 301 ? -22.734 33.375 -10.055 1 82.12 301 ALA B C 1
ATOM 7758 O O . ALA B 1 301 ? -21.719 33.938 -9.633 1 82.12 301 ALA B O 1
ATOM 7759 N N . ALA B 1 302 ? -23.703 33 -9.344 1 84.69 302 ALA B N 1
ATOM 7760 C CA . ALA B 1 302 ? -23.688 33.281 -7.906 1 84.69 302 ALA B CA 1
ATOM 7761 C C . ALA B 1 302 ? -22.5 32.594 -7.234 1 84.69 302 ALA B C 1
ATOM 7763 O O . ALA B 1 302 ? -21.828 33.188 -6.387 1 84.69 302 ALA B O 1
ATOM 7764 N N . VAL B 1 303 ? -22.266 31.438 -7.645 1 85.88 303 VAL B N 1
ATOM 7765 C CA . VAL B 1 303 ? -21.188 30.656 -7.043 1 85.88 303 VAL B CA 1
ATOM 7766 C C . VAL B 1 303 ? -19.828 31.234 -7.48 1 85.88 303 VAL B C 1
ATOM 7768 O O . VAL B 1 303 ? -18.906 31.344 -6.672 1 85.88 303 VAL B O 1
ATOM 7771 N N . GLN B 1 304 ? -19.75 31.672 -8.664 1 84.75 304 GLN B N 1
ATOM 7772 C CA . GLN B 1 304 ? -18.5 32.25 -9.18 1 84.75 304 GLN B CA 1
ATOM 7773 C C . GLN B 1 304 ? -18.172 33.531 -8.469 1 84.75 304 GLN B C 1
ATOM 7775 O O . GLN B 1 304 ? -17.016 33.781 -8.109 1 84.75 304 GLN B O 1
ATOM 7780 N N . GLU B 1 305 ? -19.156 34.281 -8.344 1 86.19 305 GLU B N 1
ATOM 7781 C CA . GLU B 1 305 ? -18.969 35.562 -7.641 1 86.19 305 GLU B CA 1
ATOM 7782 C C . GLU B 1 305 ? -18.562 35.312 -6.188 1 86.19 305 GLU B C 1
ATOM 7784 O O . GLU B 1 305 ? -17.688 36.031 -5.668 1 86.19 305 GLU B O 1
ATOM 7789 N N . PHE B 1 306 ? -19.203 34.375 -5.641 1 89.12 306 PHE B N 1
ATOM 7790 C CA . PHE B 1 306 ? -18.875 34.031 -4.262 1 89.12 306 PHE B CA 1
ATOM 7791 C C . PHE B 1 306 ? -17.422 33.594 -4.133 1 89.12 306 PHE B C 1
ATOM 7793 O O . PHE B 1 306 ? -16.719 34.031 -3.227 1 89.12 306 PHE B O 1
ATOM 7800 N N . CYS B 1 307 ? -16.953 32.812 -5.008 1 88.44 307 CYS B N 1
ATOM 7801 C CA . CYS B 1 307 ? -15.578 32.344 -4.977 1 88.44 307 CYS B CA 1
ATOM 7802 C C . CYS B 1 307 ? -14.578 33.469 -5.148 1 88.44 307 CYS B C 1
ATOM 7804 O O . CYS B 1 307 ? -13.547 33.5 -4.484 1 88.44 307 CYS B O 1
ATOM 7806 N N . ALA B 1 308 ? -14.906 34.375 -5.918 1 84.31 308 ALA B N 1
ATOM 7807 C CA . ALA B 1 308 ? -14.039 35.5 -6.141 1 84.31 308 ALA B CA 1
ATOM 7808 C C . ALA B 1 308 ? -13.922 36.375 -4.879 1 84.31 308 ALA B C 1
ATOM 7810 O O . ALA B 1 308 ? -12.852 36.906 -4.586 1 84.31 308 ALA B O 1
ATOM 7811 N N . GLU B 1 309 ? -14.977 36.438 -4.145 1 84.94 309 GLU B N 1
ATOM 7812 C CA . GLU B 1 309 ? -15.023 37.25 -2.924 1 84.94 309 GLU B CA 1
ATOM 7813 C C . GLU B 1 309 ? -14.227 36.594 -1.803 1 84.94 309 GLU B C 1
ATOM 7815 O O . GLU B 1 309 ? -13.688 37.281 -0.933 1 84.94 309 GLU B O 1
ATOM 7820 N N . LEU B 1 310 ? -14.172 35.344 -1.797 1 87 310 LEU B N 1
ATOM 7821 C CA . LEU B 1 310 ? -13.484 34.594 -0.746 1 87 310 LEU B CA 1
ATOM 7822 C C . LEU B 1 310 ? -12 34.938 -0.711 1 87 310 LEU B C 1
ATOM 7824 O O . LEU B 1 310 ? -11.422 35.094 0.365 1 87 310 LEU B O 1
ATOM 7828 N N . SER B 1 311 ? -11.438 35.031 -1.847 1 77.5 311 SER B N 1
ATOM 7829 C CA . SER B 1 311 ? -10.016 35.344 -1.926 1 77.5 311 SER B CA 1
ATOM 7830 C C . SER B 1 311 ? -9.695 36.688 -1.261 1 77.5 311 SER B C 1
ATOM 7832 O O . SER B 1 311 ? -8.641 36.844 -0.633 1 77.5 311 SER B O 1
ATOM 7834 N N . VAL B 1 312 ? -10.641 37.5 -1.378 1 74.38 312 VAL B N 1
ATOM 7835 C CA . VAL B 1 312 ? -10.453 38.844 -0.814 1 74.38 312 VAL B CA 1
ATOM 7836 C C . VAL B 1 312 ? -10.57 38.781 0.707 1 74.38 312 VAL B C 1
ATOM 7838 O O . VAL B 1 312 ? -9.93 39.562 1.417 1 74.38 312 VAL B O 1
ATOM 7841 N N . ARG B 1 313 ? -11.305 37.875 1.182 1 77.31 313 ARG B N 1
ATOM 7842 C CA . ARG B 1 313 ? -11.547 37.75 2.615 1 77.31 313 ARG B CA 1
ATOM 7843 C C . ARG B 1 313 ? -10.516 36.812 3.26 1 77.31 313 ARG B C 1
ATOM 7845 O O . ARG B 1 313 ? -10.617 36.5 4.441 1 77.31 313 ARG B O 1
ATOM 7852 N N . GLY B 1 314 ? -9.562 36.375 2.471 1 79.75 314 GLY B N 1
ATOM 7853 C CA . GLY B 1 314 ? -8.523 35.5 3.014 1 79.75 314 GLY B CA 1
ATOM 7854 C C . GLY B 1 314 ? -8.961 34.062 3.193 1 79.75 314 GLY B C 1
ATOM 7855 O O . GLY B 1 314 ? -8.344 33.312 3.943 1 79.75 314 GLY B O 1
ATOM 7856 N N . VAL B 1 315 ? -10.078 33.688 2.678 1 88 315 VAL B N 1
ATOM 7857 C CA . VAL B 1 315 ? -10.578 32.312 2.725 1 88 315 VAL B CA 1
ATOM 7858 C C . VAL B 1 315 ? -10.203 31.594 1.434 1 88 315 VAL B C 1
ATOM 7860 O O . VAL B 1 315 ? -10.453 32.094 0.337 1 88 315 VAL B O 1
ATOM 7863 N N . ARG B 1 316 ? -9.617 30.438 1.562 1 90.31 316 ARG B N 1
ATOM 7864 C CA . ARG B 1 316 ? -9.219 29.672 0.383 1 90.31 316 ARG B CA 1
ATOM 7865 C C . ARG B 1 316 ? -10.336 28.734 -0.074 1 90.31 316 ARG B C 1
ATOM 7867 O O . ARG B 1 316 ? -11.219 28.375 0.713 1 90.31 316 ARG B O 1
ATOM 7874 N N . VAL B 1 317 ? -10.25 28.438 -1.328 1 92.25 317 VAL B N 1
ATOM 7875 C CA . VAL B 1 317 ? -11.32 27.641 -1.92 1 92.25 317 VAL B CA 1
ATOM 7876 C C . VAL B 1 317 ? -10.805 26.234 -2.238 1 92.25 317 VAL B C 1
ATOM 7878 O O . VAL B 1 317 ? -9.727 26.078 -2.822 1 92.25 317 VAL B O 1
ATOM 7881 N N . VAL B 1 318 ? -11.5 25.219 -1.792 1 92.25 318 VAL B N 1
ATOM 7882 C CA . VAL B 1 318 ? -11.344 23.844 -2.238 1 92.25 318 VAL B CA 1
ATOM 7883 C C . VAL B 1 318 ? -12.414 23.5 -3.271 1 92.25 318 VAL B C 1
ATOM 7885 O O . VAL B 1 318 ? -13.609 23.656 -3.01 1 92.25 318 VAL B O 1
ATOM 7888 N N . SER B 1 319 ? -11.992 23.172 -4.441 1 92.94 319 SER B N 1
ATOM 7889 C CA . SER B 1 319 ? -12.93 22.75 -5.48 1 92.94 319 SER B CA 1
ATOM 7890 C C . SER B 1 319 ? -13.078 21.234 -5.516 1 92.94 319 SER B C 1
ATOM 7892 O O . SER B 1 319 ? -12.086 20.516 -5.625 1 92.94 319 SER B O 1
ATOM 7894 N N . MET B 1 320 ? -14.312 20.75 -5.473 1 92.38 320 MET B N 1
ATOM 7895 C CA . MET B 1 320 ? -14.508 19.312 -5.371 1 92.38 320 MET B CA 1
ATOM 7896 C C . MET B 1 320 ? -15.336 18.781 -6.543 1 92.38 320 MET B C 1
ATOM 7898 O O . MET B 1 320 ? -16.297 19.438 -6.969 1 92.38 320 MET B O 1
ATOM 7902 N N . HIS B 1 321 ? -14.922 17.703 -7.09 1 92.5 321 HIS B N 1
ATOM 7903 C CA . HIS B 1 321 ? -15.641 16.953 -8.109 1 92.5 321 HIS B CA 1
ATOM 7904 C C . HIS B 1 321 ? -15.953 15.539 -7.641 1 92.5 321 HIS B C 1
ATOM 7906 O O . HIS B 1 321 ? -15.094 14.875 -7.055 1 92.5 321 HIS B O 1
ATOM 7912 N N . PHE B 1 322 ? -17.203 15.117 -7.867 1 93.12 322 PHE B N 1
ATOM 7913 C CA . PHE B 1 322 ? -17.625 13.766 -7.512 1 93.12 322 PHE B CA 1
ATOM 7914 C C . PHE B 1 322 ? -18.141 13.023 -8.742 1 93.12 322 PHE B C 1
ATOM 7916 O O . PHE B 1 322 ? -18.953 13.555 -9.5 1 93.12 322 PHE B O 1
ATOM 7923 N N . GLU B 1 323 ? -17.609 11.805 -8.906 1 92.25 323 GLU B N 1
ATOM 7924 C CA . GLU B 1 323 ? -18.078 10.922 -9.961 1 92.25 323 GLU B CA 1
ATOM 7925 C C . GLU B 1 323 ? -18.797 9.703 -9.391 1 92.25 323 GLU B C 1
ATOM 7927 O O . GLU B 1 323 ? -18.25 9 -8.539 1 92.25 323 GLU B O 1
ATOM 7932 N N . LYS B 1 324 ? -19.953 9.391 -9.867 1 90.44 324 LYS B N 1
ATOM 7933 C CA . LYS B 1 324 ? -20.766 8.297 -9.359 1 90.44 324 LYS B CA 1
ATOM 7934 C C . LYS B 1 324 ? -20.094 6.949 -9.578 1 90.44 324 LYS B C 1
ATOM 7936 O O . LYS B 1 324 ? -20.188 6.047 -8.75 1 90.44 324 LYS B O 1
ATOM 7941 N N . GLU B 1 325 ? -19.422 6.824 -10.711 1 92.25 325 GLU B N 1
ATOM 7942 C CA . GLU B 1 325 ? -18.672 5.605 -11.016 1 92.25 325 GLU B CA 1
ATOM 7943 C C . GLU B 1 325 ? -17.281 5.934 -11.508 1 92.25 325 GLU B C 1
ATOM 7945 O O . GLU B 1 325 ? -17.094 6.855 -12.305 1 92.25 325 GLU B O 1
ATOM 7950 N N . CYS B 1 326 ? -16.344 5.207 -10.961 1 93.62 326 CYS B N 1
ATOM 7951 C CA . CYS B 1 326 ? -14.969 5.414 -11.391 1 93.62 326 CYS B CA 1
ATOM 7952 C C . CYS B 1 326 ? -14.836 5.211 -12.898 1 93.62 326 CYS B C 1
ATOM 7954 O O . CYS B 1 326 ? -15.32 4.211 -13.438 1 93.62 326 CYS B O 1
ATOM 7956 N N . PRO B 1 327 ? -14.25 6.152 -13.594 1 93.12 327 PRO B N 1
ATOM 7957 C CA . PRO B 1 327 ? -14.078 5.98 -15.031 1 93.12 327 PRO B CA 1
ATOM 7958 C C . PRO B 1 327 ? -13.117 4.852 -15.383 1 93.12 327 PRO B C 1
ATOM 7960 O O . PRO B 1 327 ? -12.336 4.41 -14.539 1 93.12 327 PRO B O 1
ATOM 7963 N N . ASP B 1 328 ? -13.133 4.367 -16.625 1 87.75 328 ASP B N 1
ATOM 7964 C CA . ASP B 1 328 ? -12.305 3.258 -17.094 1 87.75 328 ASP B CA 1
ATOM 7965 C C . ASP B 1 328 ? -10.945 3.752 -17.562 1 87.75 328 ASP B C 1
ATOM 7967 O O . ASP B 1 328 ? -10.031 2.957 -17.781 1 87.75 328 ASP B O 1
ATOM 7971 N N . ASP B 1 329 ? -10.914 5.109 -17.672 1 90.12 329 ASP B N 1
ATOM 7972 C CA . ASP B 1 329 ? -9.695 5.668 -18.234 1 90.12 329 ASP B CA 1
ATOM 7973 C C . ASP B 1 329 ? -9.148 6.805 -17.375 1 90.12 329 ASP B C 1
ATOM 7975 O O . ASP B 1 329 ? -9.914 7.625 -16.875 1 90.12 329 ASP B O 1
ATOM 7979 N N . MET B 1 330 ? -7.852 6.895 -17.328 1 91.56 330 MET B N 1
ATOM 7980 C CA . MET B 1 330 ? -7.168 7.902 -16.531 1 91.56 330 MET B CA 1
ATOM 7981 C C . MET B 1 330 ? -7.371 9.297 -17.109 1 91.56 330 MET B C 1
ATOM 7983 O O . MET B 1 330 ? -7.383 10.289 -16.375 1 91.56 330 MET B O 1
ATOM 7987 N N . SER B 1 331 ? -7.543 9.383 -18.406 1 91.62 331 SER B N 1
ATOM 7988 C CA . SER B 1 331 ? -7.707 10.672 -19.062 1 91.62 331 SER B CA 1
ATOM 7989 C C . SER B 1 331 ? -8.984 11.367 -18.609 1 91.62 331 SER B C 1
ATOM 7991 O O . SER B 1 331 ? -9.039 12.594 -18.531 1 91.62 331 SER B O 1
ATOM 7993 N N . ALA B 1 332 ? -10 10.602 -18.297 1 94.5 332 ALA B N 1
ATOM 7994 C CA . ALA B 1 332 ? -11.25 11.164 -17.797 1 94.5 332 ALA B CA 1
ATOM 7995 C C . ALA B 1 332 ? -11.039 11.812 -16.422 1 94.5 332 ALA B C 1
ATOM 7997 O O . ALA B 1 332 ? -11.602 12.875 -16.141 1 94.5 332 ALA B O 1
ATOM 7998 N N . VAL B 1 333 ? -10.266 11.234 -15.578 1 95.31 333 VAL B N 1
ATOM 7999 C CA . VAL B 1 333 ? -9.953 11.789 -14.266 1 95.31 333 VAL B CA 1
ATOM 8000 C C . VAL B 1 333 ? -9.164 13.086 -14.422 1 95.31 333 VAL B C 1
ATOM 8002 O O . VAL B 1 333 ? -9.469 14.094 -13.781 1 95.31 333 VAL B O 1
ATOM 8005 N N . ALA B 1 334 ? -8.133 13.023 -15.32 1 94.75 334 ALA B N 1
ATOM 8006 C CA . ALA B 1 334 ? -7.301 14.203 -15.562 1 94.75 334 ALA B CA 1
ATOM 8007 C C . ALA B 1 334 ? -8.141 15.375 -16.062 1 94.75 334 ALA B C 1
ATOM 8009 O O . ALA B 1 334 ? -7.941 16.516 -15.633 1 94.75 334 ALA B O 1
ATOM 8010 N N . ARG B 1 335 ? -9.078 15.102 -16.938 1 93.69 335 ARG B N 1
ATOM 8011 C CA . ARG B 1 335 ? -9.953 16.141 -17.469 1 93.69 335 ARG B CA 1
ATOM 8012 C C . ARG B 1 335 ? -10.836 16.734 -16.375 1 93.69 335 ARG B C 1
ATOM 8014 O O . ARG B 1 335 ? -11 17.953 -16.297 1 93.69 335 ARG B O 1
ATOM 8021 N N . ALA B 1 336 ? -11.398 15.898 -15.57 1 93.69 336 ALA B N 1
ATOM 8022 C CA . ALA B 1 336 ? -12.242 16.375 -14.469 1 93.69 336 ALA B CA 1
ATOM 8023 C C . ALA B 1 336 ? -11.453 17.266 -13.523 1 93.69 336 ALA B C 1
ATOM 8025 O O . ALA B 1 336 ? -11.961 18.297 -13.062 1 93.69 336 ALA B O 1
ATOM 8026 N N . LEU B 1 337 ? -10.25 16.938 -13.211 1 94.69 337 LEU B N 1
ATOM 8027 C CA . LEU B 1 337 ? -9.391 17.719 -12.32 1 94.69 337 LEU B CA 1
ATOM 8028 C C . LEU B 1 337 ? -9.07 19.078 -12.938 1 94.69 337 LEU B C 1
ATOM 8030 O O . LEU B 1 337 ? -9.062 20.094 -12.234 1 94.69 337 LEU B O 1
ATOM 8034 N N . GLN B 1 338 ? -8.844 19.078 -14.219 1 92.44 338 GLN B N 1
ATOM 8035 C CA . GLN B 1 338 ? -8.57 20.344 -14.898 1 92.44 338 GLN B CA 1
ATOM 8036 C C . GLN B 1 338 ? -9.773 21.266 -14.859 1 92.44 338 GLN B C 1
ATOM 8038 O O . GLN B 1 338 ? -9.625 22.484 -14.703 1 92.44 338 GLN B O 1
ATOM 8043 N N . GLU B 1 339 ? -10.883 20.688 -14.891 1 88.06 339 GLU B N 1
ATOM 8044 C CA . GLU B 1 339 ? -12.109 21.484 -14.852 1 88.06 339 GLU B CA 1
ATOM 8045 C C . GLU B 1 339 ? -12.359 22.047 -13.453 1 88.06 339 GLU B C 1
ATOM 8047 O O . GLU B 1 339 ? -13.031 23.062 -13.297 1 88.06 339 GLU B O 1
ATOM 8052 N N . CYS B 1 340 ? -11.828 21.484 -12.453 1 91 340 CYS B N 1
ATOM 8053 C CA . CYS B 1 340 ? -12.031 21.859 -11.062 1 91 340 CYS B CA 1
ATOM 8054 C C . CYS B 1 340 ? -11.141 23.047 -10.68 1 91 340 CYS B C 1
ATOM 8056 O O . CYS B 1 340 ? -11.18 23.516 -9.547 1 91 340 CYS B O 1
ATOM 8058 N N . ARG B 1 341 ? -10.367 23.625 -11.547 1 89.06 341 ARG B N 1
ATOM 8059 C CA . ARG B 1 341 ? -9.477 24.734 -11.242 1 89.06 341 ARG B CA 1
ATOM 8060 C C . ARG B 1 341 ? -10.258 26.031 -11.039 1 89.06 341 ARG B C 1
ATOM 8062 O O . ARG B 1 341 ? -9.734 27 -10.484 1 89.06 341 ARG B O 1
ATOM 8069 N N . LEU B 1 342 ? -11.523 26.094 -11.375 1 85.06 342 LEU B N 1
ATOM 8070 C CA . LEU B 1 342 ? -12.383 27.266 -11.242 1 85.06 342 LEU B CA 1
ATOM 8071 C C . LEU B 1 342 ? -11.672 28.531 -11.711 1 85.06 342 LEU B C 1
ATOM 8073 O O . LEU B 1 342 ? -11.586 29.516 -10.969 1 85.06 342 LEU B O 1
ATOM 8077 N N . LYS B 1 343 ? -11.125 28.484 -12.945 1 80.19 343 LYS B N 1
ATOM 8078 C CA . LYS B 1 343 ? -10.414 29.594 -13.578 1 80.19 343 LYS B CA 1
ATOM 8079 C C . LYS B 1 343 ? -9.266 30.078 -12.695 1 80.19 343 LYS B C 1
ATOM 8081 O O . LYS B 1 343 ? -9.023 31.281 -12.594 1 80.19 343 LYS B O 1
ATOM 8086 N N . GLY B 1 344 ? -8.758 29.188 -11.844 1 82.75 344 GLY B N 1
ATOM 8087 C CA . GLY B 1 344 ? -7.574 29.484 -11.055 1 82.75 344 GLY B CA 1
ATOM 8088 C C . GLY B 1 344 ? -7.887 29.906 -9.633 1 82.75 344 GLY B C 1
ATOM 8089 O O . GLY B 1 344 ? -6.98 30.156 -8.836 1 82.75 344 GLY B O 1
ATOM 8090 N N . THR B 1 345 ? -9.172 29.906 -9.219 1 86.69 345 THR B N 1
ATOM 8091 C CA . THR B 1 345 ? -9.547 30.344 -7.879 1 86.69 345 THR B CA 1
ATOM 8092 C C . THR B 1 345 ? -9.367 29.219 -6.871 1 86.69 345 THR B C 1
ATOM 8094 O O . THR B 1 345 ? -9.234 29.469 -5.672 1 86.69 345 THR B O 1
ATOM 8097 N N . ALA B 1 346 ? -9.375 28.047 -7.332 1 90.94 346 ALA B N 1
ATOM 8098 C CA . ALA B 1 346 ? -9.227 26.906 -6.438 1 90.94 346 ALA B CA 1
ATOM 8099 C C . ALA B 1 346 ? -7.789 26.781 -5.941 1 90.94 346 ALA B C 1
ATOM 8101 O O . ALA B 1 346 ? -6.848 26.812 -6.734 1 90.94 346 ALA B O 1
ATOM 8102 N N . SER B 1 347 ? -7.621 26.703 -4.672 1 90.94 347 SER B N 1
ATOM 8103 C CA . SER B 1 347 ? -6.305 26.516 -4.078 1 90.94 347 SER B CA 1
ATOM 8104 C C . SER B 1 347 ? -5.996 25.031 -3.877 1 90.94 347 SER B C 1
ATOM 8106 O O . SER B 1 347 ? -4.832 24.641 -3.76 1 90.94 347 SER B O 1
ATOM 8108 N N . VAL B 1 348 ? -6.992 24.234 -3.76 1 92.06 348 VAL B N 1
ATOM 8109 C CA . VAL B 1 348 ? -6.902 22.781 -3.678 1 92.06 348 VAL B CA 1
ATOM 8110 C C . VAL B 1 348 ? -8.031 22.141 -4.492 1 92.06 348 VAL B C 1
ATOM 8112 O O . VAL B 1 348 ? -9.148 22.656 -4.531 1 92.06 348 VAL B O 1
ATOM 8115 N N . ILE B 1 349 ? -7.707 21.125 -5.145 1 94.62 349 ILE B N 1
ATOM 8116 C CA . ILE B 1 349 ? -8.695 20.406 -5.938 1 94.62 349 ILE B CA 1
ATOM 8117 C C . ILE B 1 349 ? -8.914 19.016 -5.355 1 94.62 349 ILE B C 1
ATOM 8119 O O . ILE B 1 349 ? -7.949 18.328 -4.996 1 94.62 349 ILE B O 1
ATOM 8123 N N . LYS B 1 350 ? -10.125 18.625 -5.242 1 93.81 350 LYS B N 1
ATOM 8124 C CA . LYS B 1 350 ? -10.484 17.328 -4.668 1 93.81 350 LYS B CA 1
ATOM 8125 C C . LYS B 1 350 ? -11.328 16.516 -5.641 1 93.81 350 LYS B C 1
ATOM 8127 O O . LYS B 1 350 ? -12.359 16.984 -6.121 1 93.81 350 LYS B O 1
ATOM 8132 N N . TYR B 1 351 ? -10.859 15.359 -5.957 1 95.81 351 TYR B N 1
ATOM 8133 C CA . TYR B 1 351 ? -11.57 14.406 -6.809 1 95.81 351 TYR B CA 1
ATOM 8134 C C . TYR B 1 351 ? -11.969 13.164 -6.023 1 95.81 351 TYR B C 1
ATOM 8136 O O . TYR B 1 351 ? -11.125 12.531 -5.379 1 95.81 351 TYR B O 1
ATOM 8144 N N . VAL B 1 352 ? -13.273 12.797 -6.07 1 94.44 352 VAL B N 1
ATOM 8145 C CA . VAL B 1 352 ? -13.781 11.609 -5.402 1 94.44 352 VAL B CA 1
ATOM 8146 C C . VAL B 1 352 ? -14.648 10.805 -6.367 1 94.44 352 VAL B C 1
ATOM 8148 O O . VAL B 1 352 ? -15.414 11.383 -7.145 1 94.44 352 VAL B O 1
ATOM 8151 N N . CYS B 1 353 ? -14.523 9.523 -6.418 1 95.38 353 CYS B N 1
ATOM 8152 C CA . CYS B 1 353 ? -15.406 8.672 -7.215 1 95.38 353 CYS B CA 1
ATOM 8153 C C . CYS B 1 353 ? -15.742 7.383 -6.473 1 95.38 353 CYS B C 1
ATOM 8155 O O . CYS B 1 353 ? -15.062 7.031 -5.504 1 95.38 353 CYS B O 1
ATOM 8157 N N . ASN B 1 354 ? -16.812 6.711 -6.875 1 94 354 ASN B N 1
ATOM 8158 C CA . ASN B 1 354 ? -17.141 5.375 -6.383 1 94 354 ASN B CA 1
ATOM 8159 C C . ASN B 1 354 ? -16.406 4.297 -7.168 1 94 354 ASN B C 1
ATOM 8161 O O . ASN B 1 354 ? -16.359 4.34 -8.398 1 94 354 ASN B O 1
ATOM 8165 N N . SER B 1 355 ? -15.773 3.424 -6.438 1 93.19 355 SER B N 1
ATOM 8166 C CA . SER B 1 355 ? -14.984 2.383 -7.082 1 93.19 355 SER B CA 1
ATOM 8167 C C . SER B 1 355 ? -15.57 1 -6.82 1 93.19 355 SER B C 1
ATOM 8169 O O . SER B 1 355 ? -16.203 0.775 -5.789 1 93.19 355 SER B O 1
ATOM 8171 N N . SER B 1 356 ? -15.32 0.062 -7.785 1 88.19 356 SER B N 1
ATOM 8172 C CA . SER B 1 356 ? -15.82 -1.304 -7.676 1 88.19 356 SER B CA 1
ATOM 8173 C C . SER B 1 356 ? -14.68 -2.299 -7.5 1 88.19 356 SER B C 1
ATOM 8175 O O . SER B 1 356 ? -14.898 -3.447 -7.113 1 88.19 356 SER B O 1
ATOM 8177 N N . GLU B 1 357 ? -13.477 -1.815 -7.785 1 87.75 357 GLU B N 1
ATOM 8178 C CA . GLU B 1 357 ? -12.289 -2.666 -7.664 1 87.75 357 GLU B CA 1
ATOM 8179 C C . GLU B 1 357 ? -11.133 -1.916 -7.012 1 87.75 357 GLU B C 1
ATOM 8181 O O . GLU B 1 357 ? -10.945 -0.724 -7.258 1 87.75 357 GLU B O 1
ATOM 8186 N N . PRO B 1 358 ? -10.297 -2.602 -6.27 1 88.19 358 PRO B N 1
ATOM 8187 C CA . PRO B 1 358 ? -9.188 -1.936 -5.574 1 88.19 358 PRO B CA 1
ATOM 8188 C C . PRO B 1 358 ? -8.188 -1.295 -6.535 1 88.19 358 PRO B C 1
ATOM 8190 O O . PRO B 1 358 ? -7.637 -0.232 -6.238 1 88.19 358 PRO B O 1
ATOM 8193 N N . GLY B 1 359 ? -8 -1.914 -7.668 1 89.75 359 GLY B N 1
ATOM 8194 C CA . GLY B 1 359 ? -7.027 -1.424 -8.633 1 89.75 359 GLY B CA 1
ATOM 8195 C C . GLY B 1 359 ? -7.367 -0.049 -9.18 1 89.75 359 GLY B C 1
ATOM 8196 O O . GLY B 1 359 ? -6.504 0.643 -9.719 1 89.75 359 GLY B O 1
ATOM 8197 N N . GLN B 1 360 ? -8.602 0.348 -9.016 1 93.38 360 GLN B N 1
ATOM 8198 C CA . GLN B 1 360 ? -9.031 1.656 -9.492 1 93.38 360 GLN B CA 1
ATOM 8199 C C . GLN B 1 360 ? -8.359 2.781 -8.711 1 93.38 360 GLN B C 1
ATOM 8201 O O . GLN B 1 360 ? -8.344 3.93 -9.156 1 93.38 360 GLN B O 1
ATOM 8206 N N . ALA B 1 361 ? -7.789 2.479 -7.516 1 95.19 361 ALA B N 1
ATOM 8207 C CA . ALA B 1 361 ? -7.012 3.457 -6.762 1 95.19 361 ALA B CA 1
ATOM 8208 C C . ALA B 1 361 ? -5.832 3.975 -7.582 1 95.19 361 ALA B C 1
ATOM 8210 O O . ALA B 1 361 ? -5.555 5.176 -7.59 1 95.19 361 ALA B O 1
ATOM 8211 N N . VAL B 1 362 ? -5.16 3.025 -8.289 1 94.06 362 VAL B N 1
ATOM 8212 C CA . VAL B 1 362 ? -4.004 3.379 -9.109 1 94.06 362 VAL B CA 1
ATOM 8213 C C . VAL B 1 362 ? -4.449 4.188 -10.32 1 94.06 362 VAL B C 1
ATOM 8215 O O . VAL B 1 362 ? -3.77 5.129 -10.734 1 94.06 362 VAL B O 1
ATOM 8218 N N . LEU B 1 363 ? -5.574 3.77 -10.867 1 94.5 363 LEU B N 1
ATOM 8219 C CA . LEU B 1 363 ? -6.125 4.496 -12 1 94.5 363 LEU B CA 1
ATOM 8220 C C . LEU B 1 363 ? -6.402 5.949 -11.633 1 94.5 363 LEU B C 1
ATOM 8222 O O . LEU B 1 363 ? -6 6.863 -12.359 1 94.5 363 LEU B O 1
ATOM 8226 N N . VAL B 1 364 ? -7.062 6.18 -10.523 1 96.19 364 VAL B N 1
ATOM 8227 C CA . VAL B 1 364 ? -7.461 7.512 -10.078 1 96.19 364 VAL B CA 1
ATOM 8228 C C . VAL B 1 364 ? -6.219 8.336 -9.75 1 96.19 364 VAL B C 1
ATOM 8230 O O . VAL B 1 364 ? -6.113 9.5 -10.148 1 96.19 364 VAL B O 1
ATOM 8233 N N . GLN B 1 365 ? -5.297 7.785 -9.008 1 94.75 365 GLN B N 1
ATOM 8234 C CA . GLN B 1 365 ? -4.062 8.492 -8.672 1 94.75 365 GLN B CA 1
ATOM 8235 C C . GLN B 1 365 ? -3.24 8.789 -9.93 1 94.75 365 GLN B C 1
ATOM 8237 O O . GLN B 1 365 ? -2.619 9.852 -10.031 1 94.75 365 GLN B O 1
ATOM 8242 N N . GLY B 1 366 ? -3.188 7.773 -10.82 1 93.19 366 GLY B N 1
ATOM 8243 C CA . GLY B 1 366 ? -2.523 8 -12.094 1 93.19 366 GLY B CA 1
ATOM 8244 C C . GLY B 1 366 ? -3.131 9.141 -12.883 1 93.19 366 GLY B C 1
ATOM 8245 O O . GLY B 1 366 ? -2.412 9.914 -13.523 1 93.19 366 GLY B O 1
ATOM 8246 N N . GLY B 1 367 ? -4.438 9.25 -12.859 1 94.06 367 GLY B N 1
ATOM 8247 C CA . GLY B 1 367 ? -5.105 10.383 -13.477 1 94.06 367 GLY B CA 1
ATOM 8248 C C . GLY B 1 367 ? -4.691 11.719 -12.883 1 94.06 367 GLY B C 1
ATOM 8249 O O . GLY B 1 367 ? -4.508 12.695 -13.609 1 94.06 367 GLY B O 1
ATOM 8250 N N . GLY B 1 368 ? -4.586 11.797 -11.555 1 93.56 368 GLY B N 1
ATOM 8251 C CA . GLY B 1 368 ? -4.094 12.992 -10.891 1 93.56 368 GLY B CA 1
ATOM 8252 C C . GLY B 1 368 ? -2.715 13.414 -11.367 1 93.56 368 GLY B C 1
ATOM 8253 O O . GLY B 1 368 ? -2.486 14.586 -11.664 1 93.56 368 GLY B O 1
ATOM 8254 N N . LEU B 1 369 ? -1.793 12.438 -11.453 1 90.75 369 LEU B N 1
ATOM 8255 C CA . LEU B 1 369 ? -0.434 12.703 -11.914 1 90.75 369 LEU B CA 1
ATOM 8256 C C . LEU B 1 369 ? -0.431 13.18 -13.359 1 90.75 369 LEU B C 1
ATOM 8258 O O . LEU B 1 369 ? 0.321 14.086 -13.719 1 90.75 369 LEU B O 1
ATOM 8262 N N . SER B 1 370 ? -1.284 12.578 -14.125 1 90.88 370 SER B N 1
ATOM 8263 C CA . SER B 1 370 ? -1.349 12.891 -15.547 1 90.88 370 SER B CA 1
ATOM 8264 C C . SER B 1 370 ? -1.896 14.289 -15.789 1 90.88 370 SER B C 1
ATOM 8266 O O . SER B 1 370 ? -1.638 14.891 -16.828 1 90.88 370 SER B O 1
ATOM 8268 N N . ALA B 1 371 ? -2.668 14.82 -14.867 1 92.62 371 ALA B N 1
ATOM 8269 C CA . ALA B 1 371 ? -3.268 16.141 -15.008 1 92.62 371 ALA B CA 1
ATOM 8270 C C . ALA B 1 371 ? -2.207 17.234 -14.914 1 92.62 371 ALA B C 1
ATOM 8272 O O . ALA B 1 371 ? -2.424 18.359 -15.383 1 92.62 371 ALA B O 1
ATOM 8273 N N . LYS B 1 372 ? -1.037 17.016 -14.352 1 89 372 LYS B N 1
ATOM 8274 C CA . LYS B 1 372 ? 0.087 17.938 -14.227 1 89 372 LYS B CA 1
ATOM 8275 C C . LYS B 1 372 ? -0.363 19.281 -13.648 1 89 372 LYS B C 1
ATOM 8277 O O . LYS B 1 372 ? -0.076 20.328 -14.219 1 89 372 LYS B O 1
ATOM 8282 N N . LEU B 1 373 ? -1.099 19.219 -12.586 1 90.75 373 LEU B N 1
ATOM 8283 C CA . LEU B 1 373 ? -1.596 20.406 -11.922 1 90.75 373 LEU B CA 1
ATOM 8284 C C . LEU B 1 373 ? -0.517 21.031 -11.039 1 90.75 373 LEU B C 1
ATOM 8286 O O . LEU B 1 373 ? 0.251 20.312 -10.398 1 90.75 373 LEU B O 1
ATOM 8290 N N . ALA B 1 374 ? -0.479 22.328 -11.039 1 86.19 374 ALA B N 1
ATOM 8291 C CA . ALA B 1 374 ? 0.385 23.047 -10.102 1 86.19 374 ALA B CA 1
ATOM 8292 C C . ALA B 1 374 ? -0.266 23.156 -8.727 1 86.19 374 ALA B C 1
ATOM 8294 O O . ALA B 1 374 ? 0.426 23.266 -7.711 1 86.19 374 ALA B O 1
ATOM 8295 N N . THR B 1 375 ? -1.627 23.062 -8.727 1 89 375 THR B N 1
ATOM 8296 C CA . THR B 1 375 ? -2.418 23.125 -7.5 1 89 375 THR B CA 1
ATOM 8297 C C . THR B 1 375 ? -2.447 21.766 -6.805 1 89 375 THR B C 1
ATOM 8299 O O . THR B 1 375 ? -2.643 20.734 -7.453 1 89 375 THR B O 1
ATOM 8302 N N . PRO B 1 376 ? -2.17 21.75 -5.477 1 88.62 376 PRO B N 1
ATOM 8303 C CA . PRO B 1 376 ? -2.309 20.469 -4.773 1 88.62 376 PRO B CA 1
ATOM 8304 C C . PRO B 1 376 ? -3.682 19.828 -4.973 1 88.62 376 PRO B C 1
ATOM 8306 O O . PRO B 1 376 ? -4.688 20.531 -5.066 1 88.62 376 PRO B O 1
ATOM 8309 N N . TYR B 1 377 ? -3.676 18.609 -5.109 1 92.56 377 TYR B N 1
ATOM 8310 C CA . TYR B 1 377 ? -4.949 17.938 -5.352 1 92.56 377 TYR B CA 1
ATOM 8311 C C . TYR B 1 377 ? -5.07 16.672 -4.512 1 92.56 377 TYR B C 1
ATOM 8313 O O . TYR B 1 377 ? -4.062 16.094 -4.086 1 92.56 377 TYR B O 1
ATOM 8321 N N . VAL B 1 378 ? -6.309 16.297 -4.234 1 92.62 378 VAL B N 1
ATOM 8322 C CA . VAL B 1 378 ? -6.707 15.086 -3.535 1 92.62 378 VAL B CA 1
ATOM 8323 C C . VAL B 1 378 ? -7.465 14.164 -4.488 1 92.62 378 VAL B C 1
ATOM 8325 O O . VAL B 1 378 ? -8.43 14.586 -5.129 1 92.62 378 VAL B O 1
ATOM 8328 N N . CYS B 1 379 ? -6.973 12.984 -4.641 1 94.69 379 CYS B N 1
ATOM 8329 C CA . CYS B 1 379 ? -7.672 11.969 -5.43 1 94.69 379 CYS B CA 1
ATOM 8330 C C . CYS B 1 379 ? -7.949 10.727 -4.594 1 94.69 379 CYS B C 1
ATOM 8332 O O . CYS B 1 379 ? -7.043 9.938 -4.328 1 94.69 379 CYS B O 1
ATOM 8334 N N . VAL B 1 380 ? -9.18 10.5 -4.227 1 93.62 380 VAL B N 1
ATOM 8335 C CA . VAL B 1 380 ? -9.516 9.352 -3.387 1 93.62 380 VAL B CA 1
ATOM 8336 C C . VAL B 1 380 ? -10.781 8.68 -3.912 1 93.62 380 VAL B C 1
ATOM 8338 O O . VAL B 1 380 ? -11.516 9.266 -4.711 1 93.62 380 VAL B O 1
ATOM 8341 N N . CYS B 1 381 ? -10.961 7.445 -3.525 1 94.81 381 CYS B N 1
ATOM 8342 C CA . CYS B 1 381 ? -12.117 6.656 -3.936 1 94.81 381 CYS B CA 1
ATOM 8343 C C . CYS B 1 381 ? -12.969 6.266 -2.73 1 94.81 381 CYS B C 1
ATOM 8345 O O . CYS B 1 381 ? -12.469 6.238 -1.602 1 94.81 381 CYS B O 1
ATOM 8347 N N . GLU B 1 382 ? -14.227 6.125 -3.002 1 91.19 382 GLU B N 1
ATOM 8348 C CA . GLU B 1 382 ? -15.117 5.402 -2.098 1 91.19 382 GLU B CA 1
ATOM 8349 C C . GLU B 1 382 ? -15.312 3.959 -2.551 1 91.19 382 GLU B C 1
ATOM 8351 O O . GLU B 1 382 ? -14.938 3.6 -3.67 1 91.19 382 GLU B O 1
ATOM 8356 N N . GLY B 1 383 ? -15.75 3.061 -1.689 1 89.88 383 GLY B N 1
ATOM 8357 C CA . GLY B 1 383 ? -16.031 1.687 -2.068 1 89.88 383 GLY B CA 1
ATOM 8358 C C . GLY B 1 383 ? -14.828 0.773 -1.965 1 89.88 383 GLY B C 1
ATOM 8359 O O . GLY B 1 383 ? -14.086 0.828 -0.983 1 89.88 383 GLY B O 1
ATOM 8360 N N . ALA B 1 384 ? -14.586 -0.002 -3.016 1 88.31 384 ALA B N 1
ATOM 8361 C CA . ALA B 1 384 ? -13.617 -1.097 -2.961 1 88.31 384 ALA B CA 1
ATOM 8362 C C . ALA B 1 384 ? -12.195 -0.564 -2.859 1 88.31 384 ALA B C 1
ATOM 8364 O O . ALA B 1 384 ? -11.336 -1.182 -2.221 1 88.31 384 ALA B O 1
ATOM 8365 N N . ALA B 1 385 ? -11.938 0.6 -3.5 1 93.5 385 ALA B N 1
ATOM 8366 C CA . ALA B 1 385 ? -10.578 1.129 -3.545 1 93.5 385 ALA B CA 1
ATOM 8367 C C . ALA B 1 385 ? -10.367 2.197 -2.475 1 93.5 385 ALA B C 1
ATOM 8369 O O . ALA B 1 385 ? -9.383 2.943 -2.516 1 93.5 385 ALA B O 1
ATOM 8370 N N . ARG B 1 386 ? -11.266 2.375 -1.55 1 92.75 386 ARG B N 1
ATOM 8371 C CA . ARG B 1 386 ? -11.211 3.471 -0.586 1 92.75 386 ARG B CA 1
ATOM 8372 C C . ARG B 1 386 ? -9.906 3.441 0.203 1 92.75 386 ARG B C 1
ATOM 8374 O O . ARG B 1 386 ? -9.156 4.418 0.203 1 92.75 386 ARG B O 1
ATOM 8381 N N . ARG B 1 387 ? -9.656 2.35 0.855 1 92.69 387 ARG B N 1
ATOM 8382 C CA . ARG B 1 387 ? -8.484 2.27 1.724 1 92.69 387 ARG B CA 1
ATOM 8383 C C . ARG B 1 387 ? -7.199 2.424 0.922 1 92.69 387 ARG B C 1
ATOM 8385 O O . ARG B 1 387 ? -6.301 3.172 1.317 1 92.69 387 ARG B O 1
ATOM 8392 N N . THR B 1 388 ? -7.113 1.719 -0.218 1 94.69 388 THR B N 1
ATOM 8393 C CA . THR B 1 388 ? -5.922 1.794 -1.054 1 94.69 388 THR B CA 1
ATOM 8394 C C . THR B 1 388 ? -5.684 3.225 -1.529 1 94.69 388 THR B C 1
ATOM 8396 O O . THR B 1 388 ? -4.559 3.725 -1.472 1 94.69 388 THR B O 1
ATOM 8399 N N . SER B 1 389 ? -6.73 3.865 -2.021 1 95.56 389 SER B N 1
ATOM 8400 C CA . SER B 1 389 ? -6.59 5.223 -2.533 1 95.56 389 SER B CA 1
ATOM 8401 C C . SER B 1 389 ? -6.188 6.191 -1.426 1 95.56 389 SER B C 1
ATOM 8403 O O . SER B 1 389 ? -5.43 7.137 -1.664 1 95.56 389 SER B O 1
ATOM 8405 N N . HIS B 1 390 ? -6.711 5.973 -0.213 1 93.19 390 HIS B N 1
ATOM 8406 C CA . HIS B 1 390 ? -6.34 6.809 0.923 1 93.19 390 HIS B CA 1
ATOM 8407 C C . HIS B 1 390 ? -4.871 6.625 1.285 1 93.19 390 HIS B C 1
ATOM 8409 O O . HIS B 1 390 ? -4.195 7.586 1.668 1 93.19 390 HIS B O 1
ATOM 8415 N N . VAL B 1 391 ? -4.383 5.434 1.146 1 94.12 391 VAL B N 1
ATOM 8416 C CA . VAL B 1 391 ? -2.992 5.152 1.481 1 94.12 391 VAL B CA 1
ATOM 8417 C C . VAL B 1 391 ? -2.068 5.82 0.467 1 94.12 391 VAL B C 1
ATOM 8419 O O . VAL B 1 391 ? -1.024 6.367 0.833 1 94.12 391 VAL B O 1
ATOM 8422 N N . ILE B 1 392 ? -2.459 5.805 -0.787 1 93.69 392 ILE B N 1
ATOM 8423 C CA . ILE B 1 392 ? -1.547 6.273 -1.824 1 93.69 392 ILE B CA 1
ATOM 8424 C C . ILE B 1 392 ? -1.732 7.773 -2.035 1 93.69 392 ILE B C 1
ATOM 8426 O O . ILE B 1 392 ? -0.863 8.438 -2.602 1 93.69 392 ILE B O 1
ATOM 8430 N N . ASN B 1 393 ? -2.865 8.336 -1.625 1 92.56 393 ASN B N 1
ATOM 8431 C CA . ASN B 1 393 ? -3.037 9.789 -1.661 1 92.56 393 ASN B CA 1
ATOM 8432 C C . ASN B 1 393 ? -2.125 10.484 -0.657 1 92.56 393 ASN B C 1
ATOM 8434 O O . ASN B 1 393 ? -2.027 10.062 0.497 1 92.56 393 ASN B O 1
ATOM 8438 N N . THR B 1 394 ? -1.513 11.57 -1.054 1 87.62 394 THR B N 1
ATOM 8439 C CA . THR B 1 394 ? -0.472 12.109 -0.188 1 87.62 394 THR B CA 1
ATOM 8440 C C . THR B 1 394 ? -0.915 13.438 0.427 1 87.62 394 THR B C 1
ATOM 8442 O O . THR B 1 394 ? -0.308 13.914 1.387 1 87.62 394 THR B O 1
ATOM 8445 N N . PHE B 1 395 ? -1.893 14.141 -0.122 1 86.44 395 PHE B N 1
ATOM 8446 C CA . PHE B 1 395 ? -2.32 15.445 0.386 1 86.44 395 PHE B CA 1
ATOM 8447 C C . PHE B 1 395 ? -3.727 15.359 0.968 1 86.44 395 PHE B C 1
ATOM 8449 O O . PHE B 1 395 ? -4.633 14.82 0.334 1 86.44 395 PHE B O 1
ATOM 8456 N N . TRP B 1 396 ? -3.896 15.805 2.174 1 88.56 396 TRP B N 1
ATOM 8457 C CA . TRP B 1 396 ? -5.195 15.984 2.82 1 88.56 396 TRP B CA 1
ATOM 8458 C C . TRP B 1 396 ? -6.043 14.727 2.688 1 88.56 396 TRP B C 1
ATOM 8460 O O . TRP B 1 396 ? -7.207 14.789 2.279 1 88.56 396 TRP B O 1
ATOM 8470 N N . THR B 1 397 ? -5.445 13.594 2.986 1 89.25 397 THR B N 1
ATOM 8471 C CA . THR B 1 397 ? -6.188 12.336 2.979 1 89.25 397 THR B CA 1
ATOM 8472 C C . THR B 1 397 ? -7.234 12.32 4.086 1 89.25 397 THR B C 1
ATOM 8474 O O . THR B 1 397 ? -6.926 12.594 5.246 1 89.25 397 THR B O 1
ATOM 8477 N N . PRO B 1 398 ? -8.5 12.109 3.773 1 86.06 398 PRO B N 1
ATOM 8478 C CA . PRO B 1 398 ? -9.531 12.047 4.812 1 86.06 398 PRO B CA 1
ATOM 8479 C C . PRO B 1 398 ? -9.281 10.93 5.82 1 86.06 398 PRO B C 1
ATOM 8481 O O . PRO B 1 398 ? -8.945 9.805 5.43 1 86.06 398 PRO B O 1
ATOM 8484 N N . VAL B 1 399 ? -9.391 11.195 7.09 1 85.25 399 VAL B N 1
ATOM 8485 C CA . VAL B 1 399 ? -9.18 10.203 8.141 1 85.25 399 VAL B CA 1
ATOM 8486 C C . VAL B 1 399 ? -10.281 10.312 9.188 1 85.25 399 VAL B C 1
ATOM 8488 O O . VAL B 1 399 ? -11.078 11.258 9.164 1 85.25 399 VAL B O 1
ATOM 8491 N N . THR B 1 400 ? -10.391 9.281 9.969 1 80 400 THR B N 1
ATOM 8492 C CA . THR B 1 400 ? -11.328 9.281 11.086 1 80 400 THR B CA 1
ATOM 8493 C C . THR B 1 400 ? -10.578 9.242 12.414 1 80 400 THR B C 1
ATOM 8495 O O . THR B 1 400 ? -9.352 9.117 12.445 1 80 400 THR B O 1
ATOM 8498 N N . HIS B 1 401 ? -11.32 9.578 13.414 1 71.88 401 HIS B N 1
ATOM 8499 C CA . HIS B 1 401 ? -10.742 9.492 14.75 1 71.88 401 HIS B CA 1
ATOM 8500 C C . HIS B 1 401 ? -10.461 8.039 15.141 1 71.88 401 HIS B C 1
ATOM 8502 O O . HIS B 1 401 ? -11.258 7.148 14.828 1 71.88 401 HIS B O 1
ATOM 8508 N N . PRO B 1 402 ? -9.383 7.754 15.781 1 68.69 402 PRO B N 1
ATOM 8509 C CA . PRO B 1 402 ? -9.023 6.383 16.141 1 68.69 402 PRO B CA 1
ATOM 8510 C C . PRO B 1 402 ? -10.125 5.68 16.938 1 68.69 402 PRO B C 1
ATOM 8512 O O . PRO B 1 402 ? -10.281 4.461 16.828 1 68.69 402 PRO B O 1
ATOM 8515 N N . THR B 1 403 ? -10.812 6.414 17.75 1 63.97 403 THR B N 1
ATOM 8516 C CA . THR B 1 403 ? -11.859 5.801 18.562 1 63.97 403 THR B CA 1
ATOM 8517 C C . THR B 1 403 ? -13.047 5.387 17.703 1 63.97 403 THR B C 1
ATOM 8519 O O . THR B 1 403 ? -13.867 4.57 18.125 1 63.97 403 THR B O 1
ATOM 8522 N N . LEU B 1 404 ? -13.156 6.012 16.562 1 57.56 404 LEU B N 1
ATOM 8523 C CA . LEU B 1 404 ? -14.273 5.695 15.664 1 57.56 404 LEU B CA 1
ATOM 8524 C C . LEU B 1 404 ? -13.82 4.77 14.547 1 57.56 404 LEU B C 1
ATOM 8526 O O . LEU B 1 404 ? -14.648 4.297 13.75 1 57.56 404 LEU B O 1
ATOM 8530 N N . SER B 1 405 ? -12.547 4.555 14.352 1 51.16 405 SER B N 1
ATOM 8531 C CA . SER B 1 405 ? -11.984 3.811 13.227 1 51.16 405 SER B CA 1
ATOM 8532 C C . SER B 1 405 ? -12.484 2.369 13.211 1 51.16 405 SER B C 1
ATOM 8534 O O . SER B 1 405 ? -12.609 1.763 12.148 1 51.16 405 SER B O 1
ATOM 8536 N N . GLY B 1 406 ? -12.695 1.778 14.273 1 47.28 406 GLY B N 1
ATOM 8537 C CA . GLY B 1 406 ? -13.211 0.419 14.305 1 47.28 406 GLY B CA 1
ATOM 8538 C C . GLY B 1 406 ? -14.555 0.273 13.609 1 47.28 406 GLY B C 1
ATOM 8539 O O . GLY B 1 406 ? -14.859 -0.781 13.047 1 47.28 406 GLY B O 1
ATOM 8540 N N . GLU B 1 407 ? -15.234 1.342 13.711 1 42.84 407 GLU B N 1
ATOM 8541 C CA . GLU B 1 407 ? -16.594 1.304 13.156 1 42.84 407 GLU B CA 1
ATOM 8542 C C . GLU B 1 407 ? -16.625 1.897 11.75 1 42.84 407 GLU B C 1
ATOM 8544 O O . GLU B 1 407 ? -17.516 1.579 10.961 1 42.84 407 GLU B O 1
ATOM 8549 N N . SER B 1 408 ? -15.555 2.693 11.625 1 55.25 408 SER B N 1
ATOM 8550 C CA . SER B 1 408 ? -15.516 3.42 10.359 1 55.25 408 SER B CA 1
ATOM 8551 C C . SER B 1 408 ? -14.68 2.68 9.32 1 55.25 408 SER B C 1
ATOM 8553 O O . SER B 1 408 ? -13.797 1.896 9.672 1 55.25 408 SER B O 1
ATOM 8555 N N . SER B 1 409 ? -15.125 2.707 8.102 1 68.19 409 SER B N 1
ATOM 8556 C CA . SER B 1 409 ? -14.367 2.174 6.969 1 68.19 409 SER B CA 1
ATOM 8557 C C . SER B 1 409 ? -13.125 3.006 6.695 1 68.19 409 SER B C 1
ATOM 8559 O O . SER B 1 409 ? -12.242 2.582 5.949 1 68.19 409 SER B O 1
ATOM 8561 N N . LEU B 1 410 ? -13.062 4.223 7.539 1 77.56 410 LEU B N 1
ATOM 8562 C CA . LEU B 1 410 ? -11.906 5.086 7.324 1 77.56 410 LEU B CA 1
ATOM 8563 C C . LEU B 1 410 ? -10.805 4.773 8.328 1 77.56 410 LEU B C 1
ATOM 8565 O O . LEU B 1 410 ? -11.078 4.449 9.484 1 77.56 410 LEU B O 1
ATOM 8569 N N . CYS B 1 411 ? -9.586 4.891 7.922 1 83.44 411 CYS B N 1
ATOM 8570 C CA . CYS B 1 411 ? -8.422 4.707 8.773 1 83.44 411 CYS B CA 1
ATOM 8571 C C . CYS B 1 411 ? -8.117 5.977 9.562 1 83.44 411 CYS B C 1
ATOM 8573 O O . CYS B 1 411 ? -8.492 7.074 9.148 1 83.44 411 CYS B O 1
ATOM 8575 N N . SER B 1 412 ? -7.527 5.891 10.75 1 83 412 SER B N 1
ATOM 8576 C CA . SER B 1 412 ? -6.93 7.023 11.445 1 83 412 SER B CA 1
ATOM 8577 C C . SER B 1 412 ? -5.637 7.469 10.773 1 83 412 SER B C 1
ATOM 8579 O O . SER B 1 412 ? -5.094 6.754 9.922 1 83 412 SER B O 1
ATOM 8581 N N . SER B 1 413 ? -5.199 8.68 11.078 1 82.31 413 SER B N 1
ATOM 8582 C CA . SER B 1 413 ? -3.945 9.188 10.523 1 82.31 413 SER B CA 1
ATOM 8583 C C . SER B 1 413 ? -2.781 8.258 10.859 1 82.31 413 SER B C 1
ATOM 8585 O O . SER B 1 413 ? -1.929 7.992 10.008 1 82.31 413 SER B O 1
ATOM 8587 N N . ASP B 1 414 ? -2.775 7.723 12.094 1 81.31 414 ASP B N 1
ATOM 8588 C CA . ASP B 1 414 ? -1.712 6.816 12.523 1 81.31 414 ASP B CA 1
ATOM 8589 C C . ASP B 1 414 ? -1.738 5.52 11.719 1 81.31 414 ASP B C 1
ATOM 8591 O O . ASP B 1 414 ? -0.688 5 11.336 1 81.31 414 ASP B O 1
ATOM 8595 N N . GLN B 1 415 ? -2.885 5.039 11.531 1 84.44 415 GLN B N 1
ATOM 8596 C CA . GLN B 1 415 ? -3.031 3.812 10.758 1 84.44 415 GLN B CA 1
ATOM 8597 C C . GLN B 1 415 ? -2.551 4.008 9.32 1 84.44 415 GLN B C 1
ATOM 8599 O O . GLN B 1 415 ? -1.879 3.139 8.766 1 84.44 415 GLN B O 1
ATOM 8604 N N . LEU B 1 416 ? -2.957 5.105 8.711 1 87.12 416 LEU B N 1
ATOM 8605 C CA . LEU B 1 416 ? -2.543 5.391 7.344 1 87.12 416 LEU B CA 1
ATOM 8606 C C . LEU B 1 416 ? -1.026 5.512 7.25 1 87.12 416 LEU B C 1
ATOM 8608 O O . LEU B 1 416 ? -0.417 5.012 6.301 1 87.12 416 LEU B O 1
ATOM 8612 N N . LEU B 1 417 ? -0.412 6.211 8.203 1 84.81 417 LEU B N 1
ATOM 8613 C CA . LEU B 1 417 ? 1.04 6.348 8.211 1 84.81 417 LEU B CA 1
ATOM 8614 C C . LEU B 1 417 ? 1.712 4.988 8.367 1 84.81 417 LEU B C 1
ATOM 8616 O O . LEU B 1 417 ? 2.75 4.727 7.758 1 84.81 417 LEU B O 1
ATOM 8620 N N . GLN B 1 418 ? 1.134 4.168 9.188 1 87.44 418 GLN B N 1
ATOM 8621 C CA . GLN B 1 418 ? 1.667 2.822 9.367 1 87.44 418 GLN B CA 1
ATOM 8622 C C . GLN B 1 418 ? 1.573 2.018 8.07 1 87.44 418 GLN B C 1
ATOM 8624 O O . GLN B 1 418 ? 2.496 1.277 7.727 1 87.44 418 GLN B O 1
ATOM 8629 N N . HIS B 1 419 ? 0.441 2.078 7.434 1 92.56 419 HIS B N 1
ATOM 8630 C CA . HIS B 1 419 ? 0.282 1.398 6.152 1 92.56 419 HIS B CA 1
ATOM 8631 C C . HIS B 1 419 ? 1.315 1.883 5.141 1 92.56 419 HIS B C 1
ATOM 8633 O O . HIS B 1 419 ? 1.936 1.075 4.445 1 92.56 419 HIS B O 1
ATOM 8639 N N . ARG B 1 420 ? 1.482 3.25 5.031 1 90.44 420 ARG B N 1
ATOM 8640 C CA . ARG B 1 420 ? 2.459 3.818 4.109 1 90.44 420 ARG B CA 1
ATOM 8641 C C . ARG B 1 420 ? 3.865 3.326 4.426 1 90.44 420 ARG B C 1
ATOM 8643 O O . ARG B 1 420 ? 4.629 2.98 3.521 1 90.44 420 ARG B O 1
ATOM 8650 N N . LYS B 1 421 ? 4.172 3.299 5.688 1 88.81 421 LYS B N 1
ATOM 8651 C CA . LYS B 1 421 ? 5.484 2.828 6.117 1 88.81 421 LYS B CA 1
ATOM 8652 C C . LYS B 1 421 ? 5.688 1.359 5.762 1 88.81 421 LYS B C 1
ATOM 8654 O O . LYS B 1 421 ? 6.746 0.978 5.258 1 88.81 421 LYS B O 1
ATOM 8659 N N . SER B 1 422 ? 4.754 0.546 5.98 1 90.94 422 SER B N 1
ATOM 8660 C CA . SER B 1 422 ? 4.852 -0.894 5.77 1 90.94 422 SER B CA 1
ATOM 8661 C C . SER B 1 422 ? 5.102 -1.221 4.301 1 90.94 422 SER B C 1
ATOM 8663 O O . SER B 1 422 ? 5.82 -2.172 3.984 1 90.94 422 SER B O 1
ATOM 8665 N N . ILE B 1 423 ? 4.555 -0.402 3.428 1 93 423 ILE B N 1
ATOM 8666 C CA . ILE B 1 423 ? 4.691 -0.729 2.012 1 93 423 ILE B CA 1
ATOM 8667 C C . ILE B 1 423 ? 5.797 0.121 1.391 1 93 423 ILE B C 1
ATOM 8669 O O . ILE B 1 423 ? 5.941 0.162 0.166 1 93 423 ILE B O 1
ATOM 8673 N N . GLY B 1 424 ? 6.504 0.87 2.213 1 91.25 424 GLY B N 1
ATOM 8674 C CA . GLY B 1 424 ? 7.637 1.644 1.735 1 91.25 424 GLY B CA 1
ATOM 8675 C C . GLY B 1 424 ? 7.23 2.883 0.962 1 91.25 424 GLY B C 1
ATOM 8676 O O . GLY B 1 424 ? 7.922 3.291 0.026 1 91.25 424 GLY B O 1
ATOM 8677 N N . TYR B 1 425 ? 6.086 3.492 1.264 1 92.69 425 TYR B N 1
ATOM 8678 C CA . TYR B 1 425 ? 5.566 4.633 0.519 1 92.69 425 TYR B CA 1
ATOM 8679 C C . TYR B 1 425 ? 6.035 5.945 1.136 1 92.69 425 TYR B C 1
ATOM 8681 O O . TYR B 1 425 ? 5.746 7.023 0.612 1 92.69 425 TYR B O 1
ATOM 8689 N N . LEU B 1 426 ? 6.77 5.898 2.248 1 89 426 LEU B N 1
ATOM 8690 C CA . LEU B 1 426 ? 7.367 7.074 2.867 1 89 426 LEU B CA 1
ATOM 8691 C C . LEU B 1 426 ? 8.836 7.207 2.479 1 89 426 LEU B C 1
ATOM 8693 O O . LEU B 1 426 ? 9.57 6.219 2.482 1 89 426 LEU B O 1
ATOM 8697 N N . ALA B 1 427 ? 9.227 8.344 2.154 1 85.81 427 ALA B N 1
ATOM 8698 C CA . ALA B 1 427 ? 10.625 8.586 1.801 1 85.81 427 ALA B CA 1
ATOM 8699 C C . ALA B 1 427 ? 11.539 8.375 3.006 1 85.81 427 ALA B C 1
ATOM 8701 O O . ALA B 1 427 ? 11.211 8.805 4.117 1 85.81 427 ALA B O 1
ATOM 8702 N N . GLU B 1 428 ? 12.617 7.645 2.795 1 88.5 428 GLU B N 1
ATOM 8703 C CA . GLU B 1 428 ? 13.633 7.477 3.83 1 88.5 428 GLU B CA 1
ATOM 8704 C C . GLU B 1 428 ? 14.664 8.602 3.779 1 88.5 428 GLU B C 1
ATOM 8706 O O . GLU B 1 428 ? 15.227 8.883 2.723 1 88.5 428 GLU B O 1
ATOM 8711 N N . LYS B 1 429 ? 14.844 9.289 4.883 1 92 429 LYS B N 1
ATOM 8712 C CA . LYS B 1 429 ? 15.812 10.375 4.961 1 92 429 LYS B CA 1
ATOM 8713 C C . LYS B 1 429 ? 16.688 10.234 6.203 1 92 429 LYS B C 1
ATOM 8715 O O . LYS B 1 429 ? 16.234 9.734 7.234 1 92 429 LYS B O 1
ATOM 8720 N N . ASN B 1 430 ? 17.938 10.68 6.043 1 95.75 430 ASN B N 1
ATOM 8721 C CA . ASN B 1 430 ? 18.875 10.695 7.152 1 95.75 430 ASN B CA 1
ATOM 8722 C C . ASN B 1 430 ? 19.125 12.109 7.664 1 95.75 430 ASN B C 1
ATOM 8724 O O . ASN B 1 430 ? 19.312 13.039 6.875 1 95.75 430 ASN B O 1
ATOM 8728 N N . PHE B 1 431 ? 19.047 12.25 8.945 1 97.56 431 PHE B N 1
ATOM 8729 C CA . PHE B 1 431 ? 19.375 13.5 9.625 1 97.56 431 PHE B CA 1
ATOM 8730 C C . PHE B 1 431 ? 20.594 13.344 10.523 1 97.56 431 PHE B C 1
ATOM 8732 O O . PHE B 1 431 ? 20.938 12.227 10.914 1 97.56 431 PHE B O 1
ATOM 8739 N N . PHE B 1 432 ? 21.297 14.516 10.812 1 97.69 432 PHE B N 1
ATOM 8740 C CA . PHE B 1 432 ? 22.531 14.43 11.57 1 97.69 432 PHE B CA 1
ATOM 8741 C C . PHE B 1 432 ? 22.672 15.617 12.523 1 97.69 432 PHE B C 1
ATOM 8743 O O . PHE B 1 432 ? 22 16.641 12.352 1 97.69 432 PHE B O 1
ATOM 8750 N N . ILE B 1 433 ? 23.5 15.43 13.547 1 98.06 433 ILE B N 1
ATOM 8751 C CA . ILE B 1 433 ? 24.016 16.562 14.305 1 98.06 433 ILE B CA 1
ATOM 8752 C C . ILE B 1 433 ? 25.438 16.891 13.859 1 98.06 433 ILE B C 1
ATOM 8754 O O . ILE B 1 433 ? 26.328 16.031 13.93 1 98.06 433 ILE B O 1
ATOM 8758 N N . PHE B 1 434 ? 25.641 18.078 13.43 1 97.44 434 PHE B N 1
ATOM 8759 C CA . PHE B 1 434 ? 26.938 18.547 12.969 1 97.44 434 PHE B CA 1
ATOM 8760 C C . PHE B 1 434 ? 27.609 19.422 14.016 1 97.44 434 PHE B C 1
ATOM 8762 O O . PHE B 1 434 ? 26.969 20.25 14.648 1 97.44 434 PHE B O 1
ATOM 8769 N N . GLY B 1 435 ? 28.828 19.25 14.18 1 95.06 435 GLY B N 1
ATOM 8770 C CA . GLY B 1 435 ? 29.641 19.953 15.164 1 95.06 435 GLY B CA 1
ATOM 8771 C C . GLY B 1 435 ? 30.703 19.094 15.789 1 95.06 435 GLY B C 1
ATOM 8772 O O . GLY B 1 435 ? 30.828 17.906 15.453 1 95.06 435 GLY B O 1
ATOM 8773 N N . LYS B 1 436 ? 31.438 19.641 16.609 1 92.69 436 LYS B N 1
ATOM 8774 C CA . LYS B 1 436 ? 32.5 18.922 17.297 1 92.69 436 LYS B CA 1
ATOM 8775 C C . LYS B 1 436 ? 32.75 19.5 18.688 1 92.69 436 LYS B C 1
ATOM 8777 O O . LYS B 1 436 ? 33.094 20.688 18.812 1 92.69 436 LYS B O 1
ATOM 8782 N N . PRO B 1 437 ? 32.562 18.797 19.781 1 90.31 437 PRO B N 1
ATOM 8783 C CA . PRO B 1 437 ? 32.281 17.359 19.828 1 90.31 437 PRO B CA 1
ATOM 8784 C C . PRO B 1 437 ? 30.781 17.062 19.812 1 90.31 437 PRO B C 1
ATOM 8786 O O . PRO B 1 437 ? 29.984 17.812 20.391 1 90.31 437 PRO B O 1
ATOM 8789 N N . THR B 1 438 ? 30.375 15.961 19.188 1 92.06 438 THR B N 1
ATOM 8790 C CA . THR B 1 438 ? 28.953 15.633 19.156 1 92.06 438 THR B CA 1
ATOM 8791 C C . THR B 1 438 ? 28.734 14.148 19.438 1 92.06 438 THR B C 1
ATOM 8793 O O . THR B 1 438 ? 27.594 13.672 19.438 1 92.06 438 THR B O 1
ATOM 8796 N N . GLN B 1 439 ? 29.703 13.383 19.75 1 88.19 439 GLN B N 1
ATOM 8797 C CA . GLN B 1 439 ? 29.609 11.938 19.922 1 88.19 439 GLN B CA 1
ATOM 8798 C C . GLN B 1 439 ? 28.672 11.578 21.078 1 88.19 439 GLN B C 1
ATOM 8800 O O . GLN B 1 439 ? 28.047 10.516 21.062 1 88.19 439 GLN B O 1
ATOM 8805 N N . HIS B 1 440 ? 28.625 12.414 22.016 1 85.44 440 HIS B N 1
ATOM 8806 C CA . HIS B 1 440 ? 27.812 12.117 23.188 1 85.44 440 HIS B CA 1
ATOM 8807 C C . HIS B 1 440 ? 26.562 13.008 23.219 1 85.44 440 HIS B C 1
ATOM 8809 O O . HIS B 1 440 ? 25.969 13.195 24.281 1 85.44 440 HIS B O 1
ATOM 8815 N N . SER B 1 441 ? 26.219 13.5 22.156 1 91.81 441 SER B N 1
ATOM 8816 C CA . SER B 1 441 ? 25.062 14.367 22.078 1 91.81 441 SER B CA 1
ATOM 8817 C C . SER B 1 441 ? 23.766 13.586 22.328 1 91.81 441 SER B C 1
ATOM 8819 O O . SER B 1 441 ? 23.625 12.453 21.875 1 91.81 441 SER B O 1
ATOM 8821 N N . PRO B 1 442 ? 22.797 14.141 23 1 93.31 442 PRO B N 1
ATOM 8822 C CA . PRO B 1 442 ? 21.5 13.492 23.219 1 93.31 442 PRO B CA 1
ATOM 8823 C C . PRO B 1 442 ? 20.547 13.633 22.031 1 93.31 442 PRO B C 1
ATOM 8825 O O . PRO B 1 442 ? 19.453 13.062 22.031 1 93.31 442 PRO B O 1
ATOM 8828 N N . SER B 1 443 ? 20.953 14.367 21.047 1 96 443 SER B N 1
ATOM 8829 C CA . SER B 1 443 ? 20.094 14.703 19.922 1 96 443 SER B CA 1
ATOM 8830 C C . SER B 1 443 ? 19.562 13.453 19.234 1 96 443 SER B C 1
ATOM 8832 O O . SER B 1 443 ? 18.391 13.383 18.875 1 96 443 SER B O 1
ATOM 8834 N N . PRO B 1 444 ? 20.406 12.398 19.047 1 96.75 444 PRO B N 1
ATOM 8835 C CA . PRO B 1 444 ? 19.875 11.188 18.406 1 96.75 444 PRO B CA 1
ATOM 8836 C C . PRO B 1 444 ? 18.734 10.547 19.203 1 96.75 444 PRO B C 1
ATOM 8838 O O . PRO B 1 444 ? 17.781 10.047 18.625 1 96.75 444 PRO B O 1
ATOM 8841 N N . ALA B 1 445 ? 18.797 10.609 20.5 1 95.06 445 ALA B N 1
ATOM 8842 C CA . ALA B 1 445 ? 17.734 10.055 21.344 1 95.06 445 ALA B CA 1
ATOM 8843 C C . ALA B 1 445 ? 16.438 10.844 21.188 1 95.06 445 ALA B C 1
ATOM 8845 O O . ALA B 1 445 ? 15.352 10.266 21.125 1 95.06 445 ALA B O 1
ATOM 8846 N N . ILE B 1 446 ? 16.562 12.133 21.094 1 95.88 446 ILE B N 1
ATOM 8847 C CA . ILE B 1 446 ? 15.422 13.031 20.969 1 95.88 446 ILE B CA 1
ATOM 8848 C C . ILE B 1 446 ? 14.719 12.789 19.625 1 95.88 446 ILE B C 1
ATOM 8850 O O . ILE B 1 446 ? 13.523 12.492 19.578 1 95.88 446 ILE B O 1
ATOM 8854 N N . HIS B 1 447 ? 15.477 12.836 18.578 1 97.56 447 HIS B N 1
ATOM 8855 C CA . HIS B 1 447 ? 14.875 12.891 17.25 1 97.56 447 HIS B CA 1
ATOM 8856 C C . HIS B 1 447 ? 14.453 11.5 16.766 1 97.56 447 HIS B C 1
ATOM 8858 O O . HIS B 1 447 ? 13.438 11.352 16.094 1 97.56 447 HIS B O 1
ATOM 8864 N N . ASN B 1 448 ? 15.211 10.477 17.109 1 97.12 448 ASN B N 1
ATOM 8865 C CA . ASN B 1 448 ? 14.773 9.133 16.719 1 97.12 448 ASN B CA 1
ATOM 8866 C C . ASN B 1 448 ? 13.484 8.742 17.422 1 97.12 448 ASN B C 1
ATOM 8868 O O . ASN B 1 448 ? 12.633 8.062 16.844 1 97.12 448 ASN B O 1
ATOM 8872 N N . ALA B 1 449 ? 13.344 9.141 18.688 1 94.44 449 ALA B N 1
ATOM 8873 C CA . ALA B 1 449 ? 12.078 8.914 19.391 1 94.44 449 ALA B CA 1
ATOM 8874 C C . ALA B 1 449 ? 10.938 9.672 18.703 1 94.44 449 ALA B C 1
ATOM 8876 O O . ALA B 1 449 ? 9.844 9.125 18.531 1 94.44 449 ALA B O 1
ATOM 8877 N N . GLY B 1 450 ? 11.25 10.93 18.375 1 94.12 450 GLY B N 1
ATOM 8878 C CA . GLY B 1 450 ? 10.25 11.727 17.688 1 94.12 450 GLY B CA 1
ATOM 8879 C C . GLY B 1 450 ? 9.867 11.148 16.328 1 94.12 450 GLY B C 1
ATOM 8880 O O . GLY B 1 450 ? 8.68 11.031 16.016 1 94.12 450 GLY B O 1
ATOM 8881 N N . PHE B 1 451 ? 10.859 10.75 15.531 1 93.69 451 PHE B N 1
ATOM 8882 C CA . PHE B 1 451 ? 10.641 10.203 14.195 1 93.69 451 PHE B CA 1
ATOM 8883 C C . PHE B 1 451 ? 9.852 8.906 14.266 1 93.69 451 PHE B C 1
ATOM 8885 O O . PHE B 1 451 ? 8.906 8.703 13.5 1 93.69 451 PHE B O 1
ATOM 8892 N N . GLN B 1 452 ? 10.18 8.062 15.133 1 90.19 452 GLN B N 1
ATOM 8893 C CA . GLN B 1 452 ? 9.523 6.77 15.281 1 90.19 452 GLN B CA 1
ATOM 8894 C C . GLN B 1 452 ? 8.062 6.938 15.672 1 90.19 452 GLN B C 1
ATOM 8896 O O . GLN B 1 452 ? 7.18 6.312 15.086 1 90.19 452 GLN B O 1
ATOM 8901 N N . THR B 1 453 ? 7.836 7.805 16.562 1 85.81 453 THR B N 1
ATOM 8902 C CA . THR B 1 453 ? 6.488 8 17.094 1 85.81 453 THR B CA 1
ATOM 8903 C C . THR B 1 453 ? 5.605 8.703 16.062 1 85.81 453 THR B C 1
ATOM 8905 O O . THR B 1 453 ? 4.406 8.43 15.977 1 85.81 453 THR B O 1
ATOM 8908 N N . ASN B 1 454 ? 6.199 9.602 15.32 1 83.5 454 ASN B N 1
ATOM 8909 C CA . ASN B 1 454 ? 5.449 10.336 14.312 1 83.5 454 ASN B CA 1
ATOM 8910 C C . ASN B 1 454 ? 5.199 9.492 13.07 1 83.5 454 ASN B C 1
ATOM 8912 O O . ASN B 1 454 ? 4.496 9.922 12.148 1 83.5 454 ASN B O 1
ATOM 8916 N N . GLY B 1 455 ? 5.832 8.383 13.047 1 78.81 455 GLY B N 1
ATOM 8917 C CA . GLY B 1 455 ? 5.57 7.453 11.961 1 78.81 455 GLY B CA 1
ATOM 8918 C C . GLY B 1 455 ? 6.348 7.781 10.695 1 78.81 455 GLY B C 1
ATOM 8919 O O . GLY B 1 455 ? 5.953 7.383 9.602 1 78.81 455 GLY B O 1
ATOM 8920 N N . THR B 1 456 ? 7.379 8.594 10.75 1 85.38 456 THR B N 1
ATOM 8921 C CA . THR B 1 456 ? 8.219 8.898 9.602 1 85.38 456 THR B CA 1
ATOM 8922 C C . THR B 1 456 ? 9.25 7.801 9.375 1 85.38 456 THR B C 1
ATOM 8924 O O . THR B 1 456 ? 9.422 6.914 10.219 1 85.38 456 THR B O 1
ATOM 8927 N N . ALA B 1 457 ? 9.844 7.801 8.227 1 88.62 457 ALA B N 1
ATOM 8928 C CA . ALA B 1 457 ? 10.922 6.867 7.93 1 88.62 457 ALA B CA 1
ATOM 8929 C C . ALA B 1 457 ? 12.281 7.555 8.047 1 88.62 457 ALA B C 1
ATOM 8931 O O . ALA B 1 457 ? 13.211 7.238 7.297 1 88.62 457 ALA B O 1
ATOM 8932 N N . PHE B 1 458 ? 12.359 8.516 8.922 1 93.31 458 PHE B N 1
ATOM 8933 C CA . PHE B 1 458 ? 13.586 9.273 9.125 1 93.31 458 PHE B CA 1
ATOM 8934 C C . PHE B 1 458 ? 14.484 8.586 10.141 1 93.31 458 PHE B C 1
ATOM 8936 O O . PHE B 1 458 ? 14.016 7.82 10.984 1 93.31 458 PHE B O 1
ATOM 8943 N N . ARG B 1 459 ? 15.766 8.828 9.961 1 95.31 459 ARG B N 1
ATOM 8944 C CA . ARG B 1 459 ? 16.781 8.375 10.914 1 95.31 459 ARG B CA 1
ATOM 8945 C C . ARG B 1 459 ? 17.719 9.516 11.281 1 95.31 459 ARG B C 1
ATOM 8947 O O . ARG B 1 459 ? 17.984 10.406 10.469 1 95.31 459 ARG B O 1
ATOM 8954 N N . TYR B 1 460 ? 18.141 9.461 12.547 1 97.69 460 TYR B N 1
ATOM 8955 C CA . TYR B 1 460 ? 19.016 10.516 13.039 1 97.69 460 TYR B CA 1
ATOM 8956 C C . TYR B 1 460 ? 20.328 9.945 13.562 1 97.69 460 TYR B C 1
ATOM 8958 O O . TYR B 1 460 ? 20.328 9.031 14.391 1 97.69 460 TYR B O 1
ATOM 8966 N N . GLY B 1 461 ? 21.422 10.438 13.023 1 96.25 461 GLY B N 1
ATOM 8967 C CA . GLY B 1 461 ? 22.75 9.984 13.445 1 96.25 461 GLY B CA 1
ATOM 8968 C C . GLY B 1 461 ? 23.703 11.133 13.75 1 96.25 461 GLY B C 1
ATOM 8969 O O . GLY B 1 461 ? 23.266 12.281 13.883 1 96.25 461 GLY B O 1
ATOM 8970 N N . VAL B 1 462 ? 25.031 10.758 13.969 1 96.5 462 VAL B N 1
ATOM 8971 C CA . VAL B 1 462 ? 26.062 11.727 14.312 1 96.5 462 VAL B CA 1
ATOM 8972 C C . VAL B 1 462 ? 26.938 12.016 13.094 1 96.5 462 VAL B C 1
ATOM 8974 O O . VAL B 1 462 ? 27.406 11.094 12.43 1 96.5 462 VAL B O 1
ATOM 8977 N N . GLY B 1 463 ? 27.016 13.25 12.75 1 95.31 463 GLY B N 1
ATOM 8978 C CA . GLY B 1 463 ? 27.938 13.719 11.727 1 95.31 463 GLY B CA 1
ATOM 8979 C C . GLY B 1 463 ? 29 14.648 12.273 1 95.31 463 GLY B C 1
ATOM 8980 O O . GLY B 1 463 ? 29.062 15.828 11.891 1 95.31 463 GLY B O 1
ATOM 8981 N N . GLU B 1 464 ? 29.906 14.102 13.062 1 95.75 464 GLU B N 1
ATOM 8982 C CA . GLU B 1 464 ? 30.891 14.906 13.781 1 95.75 464 GLU B CA 1
ATOM 8983 C C . GLU B 1 464 ? 31.922 15.5 12.82 1 95.75 464 GLU B C 1
ATOM 8985 O O . GLU B 1 464 ? 32.688 14.766 12.188 1 95.75 464 GLU B O 1
ATOM 8990 N N . THR B 1 465 ? 31.906 16.859 12.742 1 96.12 465 THR B N 1
ATOM 8991 C CA . THR B 1 465 ? 32.844 17.594 11.906 1 96.12 465 THR B CA 1
ATOM 8992 C C . THR B 1 465 ? 32.875 19.062 12.289 1 96.12 465 THR B C 1
ATOM 8994 O O . THR B 1 465 ? 31.906 19.578 12.867 1 96.12 465 THR B O 1
ATOM 8997 N N . ASP B 1 466 ? 33.969 19.703 12.141 1 95.06 466 ASP B N 1
ATOM 8998 C CA . ASP B 1 466 ? 34.062 21.156 12.312 1 95.06 466 ASP B CA 1
ATOM 8999 C C . ASP B 1 466 ? 34.281 21.859 10.969 1 95.06 466 ASP B C 1
ATOM 9001 O O . ASP B 1 466 ? 34.562 23.047 10.93 1 95.06 466 ASP B O 1
ATOM 9005 N N . ASP B 1 467 ? 34.062 21.078 9.898 1 95.31 467 ASP B N 1
ATOM 9006 C CA . ASP B 1 467 ? 34.281 21.594 8.547 1 95.31 467 ASP B CA 1
ATOM 9007 C C . ASP B 1 467 ? 32.938 21.812 7.832 1 95.31 467 ASP B C 1
ATOM 9009 O O . ASP B 1 467 ? 32.219 20.859 7.551 1 95.31 467 ASP B O 1
ATOM 9013 N N . PRO B 1 468 ? 32.719 23.094 7.469 1 95.5 468 PRO B N 1
ATOM 9014 C CA . PRO B 1 468 ? 31.453 23.375 6.77 1 95.5 468 PRO B CA 1
ATOM 9015 C C . PRO B 1 468 ? 31.328 22.641 5.441 1 95.5 468 PRO B C 1
ATOM 9017 O O . PRO B 1 468 ? 30.219 22.25 5.039 1 95.5 468 PRO B O 1
ATOM 9020 N N . LEU B 1 469 ? 32.406 22.406 4.809 1 94.88 469 LEU B N 1
ATOM 9021 C CA . LEU B 1 469 ? 32.375 21.734 3.508 1 94.88 469 LEU B CA 1
ATOM 9022 C C . LEU B 1 469 ? 31.969 20.281 3.654 1 94.88 469 LEU B C 1
ATOM 9024 O O . LEU B 1 469 ? 31.297 19.719 2.783 1 94.88 469 LEU B O 1
ATOM 9028 N N . GLU B 1 470 ? 32.406 19.734 4.711 1 95.81 470 GLU B N 1
ATOM 9029 C CA . GLU B 1 470 ? 32 18.359 4.977 1 95.81 470 GLU B CA 1
ATOM 9030 C C . GLU B 1 470 ? 30.516 18.266 5.266 1 95.81 470 GLU B C 1
ATOM 9032 O O . GLU B 1 470 ? 29.859 17.312 4.863 1 95.81 470 GLU B O 1
ATOM 9037 N N . VAL B 1 471 ? 30 19.219 5.973 1 96.81 471 VAL B N 1
ATOM 9038 C CA . VAL B 1 471 ? 28.578 19.281 6.25 1 96.81 471 VAL B CA 1
ATOM 9039 C C . VAL B 1 471 ? 27.797 19.344 4.938 1 96.81 471 VAL B C 1
ATOM 9041 O O . VAL B 1 471 ? 26.812 18.609 4.746 1 96.81 471 VAL B O 1
ATOM 9044 N N . LEU B 1 472 ? 28.281 20.109 3.986 1 96.19 472 LEU B N 1
ATOM 9045 C CA . LEU B 1 472 ? 27.594 20.312 2.711 1 96.19 472 LEU B CA 1
ATOM 9046 C C . LEU B 1 472 ? 27.625 19.031 1.876 1 96.19 472 LEU B C 1
ATOM 9048 O O . LEU B 1 472 ? 26.656 18.703 1.19 1 96.19 472 LEU B O 1
ATOM 9052 N N . ARG B 1 473 ? 28.734 18.375 1.958 1 95.25 473 ARG B N 1
ATOM 9053 C CA . ARG B 1 473 ? 28.859 17.109 1.234 1 95.25 473 ARG B CA 1
ATOM 9054 C C . ARG B 1 473 ? 27.797 16.109 1.701 1 95.25 473 ARG B C 1
ATOM 9056 O O . ARG B 1 473 ? 27.172 15.438 0.882 1 95.25 473 ARG B O 1
ATOM 9063 N N . ILE B 1 474 ? 27.578 16.031 2.949 1 95 474 ILE B N 1
ATOM 9064 C CA . ILE B 1 474 ? 26.609 15.102 3.527 1 95 474 ILE B CA 1
ATOM 9065 C C . ILE B 1 474 ? 25.203 15.539 3.176 1 95 474 ILE B C 1
ATOM 9067 O O . ILE B 1 474 ? 24.359 14.711 2.793 1 95 474 ILE B O 1
ATOM 9071 N N . LEU B 1 475 ? 24.938 16.812 3.203 1 95.19 475 LEU B N 1
ATOM 9072 C CA . LEU B 1 475 ? 23.594 17.344 2.988 1 95.19 475 LEU B CA 1
ATOM 9073 C C . LEU B 1 475 ? 23.203 17.266 1.517 1 95.19 475 LEU B C 1
ATOM 9075 O O . LEU B 1 475 ? 22.016 17.297 1.182 1 95.19 475 LEU B O 1
ATOM 9079 N N . LYS B 1 476 ? 24.156 17.109 0.658 1 91.12 476 LYS B N 1
ATOM 9080 C CA . LYS B 1 476 ? 23.875 17.062 -0.773 1 91.12 476 LYS B CA 1
ATOM 9081 C C . LYS B 1 476 ? 23.469 15.648 -1.201 1 91.12 476 LYS B C 1
ATOM 9083 O O . LYS B 1 476 ? 22.922 15.461 -2.291 1 91.12 476 LYS B O 1
ATOM 9088 N N . LEU B 1 477 ? 23.719 14.742 -0.385 1 88.62 477 LEU B N 1
ATOM 9089 C CA . LEU B 1 477 ? 23.25 13.391 -0.687 1 88.62 477 LEU B CA 1
ATOM 9090 C C . LEU B 1 477 ? 21.734 13.344 -0.766 1 88.62 477 LEU B C 1
ATOM 9092 O O . LEU B 1 477 ? 21.047 13.992 0.03 1 88.62 477 LEU B O 1
ATOM 9096 N N . PRO B 1 478 ? 21.219 12.617 -1.728 1 82.44 478 PRO B N 1
ATOM 9097 C CA . PRO B 1 478 ? 19.766 12.555 -1.906 1 82.44 478 PRO B CA 1
ATOM 9098 C C . PRO B 1 478 ? 19.047 11.938 -0.708 1 82.44 478 PRO B C 1
ATOM 9100 O O . PRO B 1 478 ? 17.859 12.203 -0.488 1 82.44 478 PRO B O 1
ATOM 9103 N N . THR B 1 479 ? 19.75 11.18 0.076 1 88.12 479 THR B N 1
ATOM 9104 C CA . THR B 1 479 ? 19.156 10.5 1.217 1 88.12 479 THR B CA 1
ATOM 9105 C C . THR B 1 479 ? 19.172 11.391 2.453 1 88.12 479 THR B C 1
ATOM 9107 O O . THR B 1 479 ? 18.672 11.016 3.51 1 88.12 479 THR B O 1
ATOM 9110 N N . SER B 1 480 ? 19.703 12.602 2.328 1 94.19 480 SER B N 1
ATOM 9111 C CA . SER B 1 480 ? 19.797 13.5 3.473 1 94.19 480 SER B CA 1
ATOM 9112 C C . SER B 1 480 ? 18.562 14.375 3.588 1 94.19 480 SER B C 1
ATOM 9114 O O . SER B 1 480 ? 18.047 14.875 2.584 1 94.19 480 SER B O 1
ATOM 9116 N N . GLY B 1 481 ? 18.109 14.555 4.801 1 94.81 481 GLY B N 1
ATOM 9117 C CA . GLY B 1 481 ? 16.953 15.406 5.055 1 94.81 481 GLY B CA 1
ATOM 9118 C C . GLY B 1 481 ? 17.312 16.703 5.754 1 94.81 481 GLY B C 1
ATOM 9119 O O . GLY B 1 481 ? 16.547 17.656 5.723 1 94.81 481 GLY B O 1
ATOM 9120 N N . GLY B 1 482 ? 18.453 16.703 6.387 1 96.81 482 GLY B N 1
ATOM 9121 C CA . GLY B 1 482 ? 18.875 17.859 7.156 1 96.81 482 GLY B CA 1
ATOM 9122 C C . GLY B 1 482 ? 19.672 17.5 8.391 1 96.81 482 GLY B C 1
ATOM 9123 O O . GLY B 1 482 ? 20.344 16.469 8.422 1 96.81 482 GLY B O 1
ATOM 9124 N N . GLY B 1 483 ? 19.672 18.516 9.344 1 97.69 483 GLY B N 1
ATOM 9125 C CA . GLY B 1 483 ? 20.422 18.219 10.555 1 97.69 483 GLY B CA 1
ATOM 9126 C C . GLY B 1 483 ? 20.484 19.375 11.523 1 97.69 483 GLY B C 1
ATOM 9127 O O . GLY B 1 483 ? 20.094 20.5 11.188 1 97.69 483 GLY B O 1
ATOM 9128 N N . SER B 1 484 ? 20.875 19.047 12.734 1 97.94 484 SER B N 1
ATOM 9129 C CA . SER B 1 484 ? 21.156 20.031 13.758 1 97.94 484 SER B CA 1
ATOM 9130 C C . SER B 1 484 ? 22.609 20.531 13.664 1 97.94 484 SER B C 1
ATOM 9132 O O . SER B 1 484 ? 23.469 19.812 13.164 1 97.94 484 SER B O 1
ATOM 9134 N N . VAL B 1 485 ? 22.797 21.766 14.102 1 97 485 VAL B N 1
ATOM 9135 C CA . VAL B 1 485 ? 24.141 22.344 14.055 1 97 485 VAL B CA 1
ATOM 9136 C C . VAL B 1 485 ? 24.516 22.875 15.438 1 97 485 VAL B C 1
ATOM 9138 O O . VAL B 1 485 ? 23.719 23.594 16.062 1 97 485 VAL B O 1
ATOM 9141 N N . THR B 1 486 ? 25.562 22.484 15.906 1 93.19 486 THR B N 1
ATOM 9142 C CA . THR B 1 486 ? 26.109 22.984 17.172 1 93.19 486 THR B CA 1
ATOM 9143 C C . THR B 1 486 ? 27.469 23.625 16.953 1 93.19 486 THR B C 1
ATOM 9145 O O . THR B 1 486 ? 27.844 23.938 15.828 1 93.19 486 THR B O 1
ATOM 9148 N N . ILE B 1 487 ? 28.109 24.078 18.094 1 87.06 487 ILE B N 1
ATOM 9149 C CA . ILE B 1 487 ? 29.422 24.703 18.031 1 87.06 487 ILE B CA 1
ATOM 9150 C C . ILE B 1 487 ? 30.391 23.812 17.266 1 87.06 487 ILE B C 1
ATOM 9152 O O . ILE B 1 487 ? 30.375 22.594 17.422 1 87.06 487 ILE B O 1
ATOM 9156 N N . PRO B 1 488 ? 31.188 24.453 16.328 1 90.19 488 PRO B N 1
ATOM 9157 C CA . PRO B 1 488 ? 31.391 25.875 16.062 1 90.19 488 PRO B CA 1
ATOM 9158 C C . PRO B 1 488 ? 30.781 26.328 14.742 1 90.19 488 PRO B C 1
ATOM 9160 O O . PRO B 1 488 ? 31.203 27.344 14.18 1 90.19 488 PRO B O 1
ATOM 9163 N N . LEU B 1 489 ? 29.828 25.625 14.305 1 93.56 489 LEU B N 1
ATOM 9164 C CA . LEU B 1 489 ? 29.453 25.766 12.898 1 93.56 489 LEU B CA 1
ATOM 9165 C C . LEU B 1 489 ? 28.234 26.656 12.742 1 93.56 489 LEU B C 1
ATOM 9167 O O . LEU B 1 489 ? 27.812 26.953 11.617 1 93.56 489 LEU B O 1
ATOM 9171 N N . LYS B 1 490 ? 27.609 27.203 13.742 1 91.81 490 LYS B N 1
ATOM 9172 C CA . LYS B 1 490 ? 26.312 27.859 13.703 1 91.81 490 LYS B CA 1
ATOM 9173 C C . LYS B 1 490 ? 26.359 29.109 12.836 1 91.81 490 LYS B C 1
ATOM 9175 O O . LYS B 1 490 ? 25.391 29.422 12.133 1 91.81 490 LYS B O 1
ATOM 9180 N N . GLU B 1 491 ? 27.406 29.812 12.859 1 89.38 491 GLU B N 1
ATOM 9181 C CA . GLU B 1 491 ? 27.516 31.062 12.102 1 89.38 491 GLU B CA 1
ATOM 9182 C C . GLU B 1 491 ? 28.141 30.812 10.727 1 89.38 491 GLU B C 1
ATOM 9184 O O . GLU B 1 491 ? 27.672 31.359 9.727 1 89.38 491 GLU B O 1
ATOM 9189 N N . SER B 1 492 ? 29.109 29.953 10.633 1 91.38 492 SER B N 1
ATOM 9190 C CA . SER B 1 492 ? 29.859 29.734 9.414 1 91.38 492 SER B CA 1
ATOM 9191 C C . SER B 1 492 ? 29 29.094 8.328 1 91.38 492 SER B C 1
ATOM 9193 O O . SER B 1 492 ? 29.219 29.328 7.137 1 91.38 492 SER B O 1
ATOM 9195 N N . LEU B 1 493 ? 28.047 28.406 8.719 1 94.69 493 LEU B N 1
ATOM 9196 C CA . LEU B 1 493 ? 27.219 27.688 7.746 1 94.69 493 LEU B CA 1
ATOM 9197 C C . LEU B 1 493 ? 26.172 28.609 7.137 1 94.69 493 LEU B C 1
ATOM 9199 O O . LEU B 1 493 ? 25.562 28.266 6.117 1 94.69 493 LEU B O 1
ATOM 9203 N N . MET B 1 494 ? 25.969 29.734 7.66 1 94.25 494 MET B N 1
ATOM 9204 C CA . MET B 1 494 ? 24.938 30.672 7.215 1 94.25 494 MET B CA 1
ATOM 9205 C C . MET B 1 494 ? 25.141 31.047 5.754 1 94.25 494 MET B C 1
ATOM 9207 O O . MET B 1 494 ? 24.172 31.109 4.984 1 94.25 494 MET B O 1
ATOM 9211 N N . THR B 1 495 ? 26.328 31.203 5.359 1 93.44 495 THR B N 1
ATOM 9212 C CA . THR B 1 495 ? 26.641 31.688 4.023 1 93.44 495 THR B CA 1
ATOM 9213 C C . THR B 1 495 ? 26.453 30.594 2.984 1 93.44 495 THR B C 1
ATOM 9215 O O . THR B 1 495 ? 26.391 30.859 1.785 1 93.44 495 THR B O 1
ATOM 9218 N N . HIS B 1 496 ? 26.312 29.438 3.445 1 95.38 496 HIS B N 1
ATOM 9219 C CA . HIS B 1 496 ? 26.219 28.312 2.521 1 95.38 496 HIS B CA 1
ATOM 9220 C C . HIS B 1 496 ? 24.766 27.875 2.34 1 95.38 496 HIS B C 1
ATOM 9222 O O . HIS B 1 496 ? 24.484 26.969 1.559 1 95.38 496 HIS B O 1
ATOM 9228 N N . MET B 1 497 ? 23.844 28.453 3.008 1 95.75 497 MET B N 1
ATOM 9229 C CA . MET B 1 497 ? 22.438 28.094 2.924 1 95.75 497 MET B CA 1
ATOM 9230 C C . MET B 1 497 ? 21.75 28.812 1.765 1 95.75 497 MET B C 1
ATOM 9232 O O . MET B 1 497 ? 22.156 29.906 1.384 1 95.75 497 MET B O 1
ATOM 9236 N N . ASP B 1 498 ? 20.781 28.188 1.149 1 95.06 498 ASP B N 1
ATOM 9237 C CA . ASP B 1 498 ? 20.047 28.781 0.035 1 95.06 498 ASP B CA 1
ATOM 9238 C C . ASP B 1 498 ? 18.969 29.75 0.534 1 95.06 498 ASP B C 1
ATOM 9240 O O . ASP B 1 498 ? 18.719 30.781 -0.092 1 95.06 498 ASP B O 1
ATOM 9244 N N . GLU B 1 499 ? 18.312 29.406 1.584 1 95.06 499 GLU B N 1
ATOM 9245 C CA . GLU B 1 499 ? 17.25 30.203 2.176 1 95.06 499 GLU B CA 1
ATOM 9246 C C . GLU B 1 499 ? 17.391 30.266 3.693 1 95.06 499 GLU B C 1
ATOM 9248 O O . GLU B 1 499 ? 17.75 29.281 4.332 1 95.06 499 GLU B O 1
ATOM 9253 N N . LEU B 1 500 ? 17.094 31.406 4.262 1 94.88 500 LEU B N 1
ATOM 9254 C CA . LEU B 1 500 ? 17.078 31.609 5.707 1 94.88 500 LEU B CA 1
ATOM 9255 C C . LEU B 1 500 ? 15.68 31.906 6.211 1 94.88 500 LEU B C 1
ATOM 9257 O O . LEU B 1 500 ? 14.93 32.656 5.586 1 94.88 500 LEU B O 1
ATOM 9261 N N . SER B 1 501 ? 15.312 31.266 7.242 1 91.94 501 SER B N 1
ATOM 9262 C CA . SER B 1 501 ? 14.07 31.656 7.891 1 91.94 501 SER B CA 1
ATOM 9263 C C . SER B 1 501 ? 14.164 33.094 8.438 1 91.94 501 SER B C 1
ATOM 9265 O O . SER B 1 501 ? 15.266 33.594 8.633 1 91.94 501 SER B O 1
ATOM 9267 N N . PRO B 1 502 ? 13.008 33.719 8.648 1 87.56 502 PRO B N 1
ATOM 9268 C CA . PRO B 1 502 ? 13.055 35.062 9.227 1 87.56 502 PRO B CA 1
ATOM 9269 C C . PRO B 1 502 ? 13.812 35.094 10.547 1 87.56 502 PRO B C 1
ATOM 9271 O O . PRO B 1 502 ? 14.578 36.031 10.789 1 87.56 502 PRO B O 1
ATOM 9274 N N . SER B 1 503 ? 13.68 34.125 11.359 1 91.38 503 SER B N 1
ATOM 9275 C CA . SER B 1 503 ? 14.383 34.125 12.641 1 91.38 503 SER B CA 1
ATOM 9276 C C . SER B 1 503 ? 15.875 33.906 12.438 1 91.38 503 SER B C 1
ATOM 9278 O O . SER B 1 503 ? 16.688 34.594 13.047 1 91.38 503 SER B O 1
ATOM 9280 N N . ALA B 1 504 ? 16.234 32.969 11.602 1 94.38 504 ALA B N 1
ATOM 9281 C CA . ALA B 1 504 ? 17.656 32.719 11.367 1 94.38 504 ALA B CA 1
ATOM 9282 C C . ALA B 1 504 ? 18.359 33.938 10.797 1 94.38 504 ALA B C 1
ATOM 9284 O O . ALA B 1 504 ? 19.484 34.25 11.172 1 94.38 504 ALA B O 1
ATOM 9285 N N . ARG B 1 505 ? 17.656 34.594 9.922 1 92.38 505 ARG B N 1
ATOM 9286 C CA . ARG B 1 505 ? 18.203 35.844 9.336 1 92.38 505 ARG B CA 1
ATOM 9287 C C . ARG B 1 505 ? 18.391 36.906 10.391 1 92.38 505 ARG B C 1
ATOM 9289 O O . ARG B 1 505 ? 19.438 37.531 10.461 1 92.38 505 ARG B O 1
ATOM 9296 N N . ALA B 1 506 ? 17.344 37.094 11.195 1 91.31 506 ALA B N 1
ATOM 9297 C CA . ALA B 1 506 ? 17.391 38.094 12.234 1 91.31 506 ALA B CA 1
ATOM 9298 C C . ALA B 1 506 ? 18.438 37.781 13.289 1 91.31 506 ALA B C 1
ATOM 9300 O O . ALA B 1 506 ? 19.141 38.656 13.781 1 91.31 506 ALA B O 1
ATOM 9301 N N . ILE B 1 507 ? 18.609 36.562 13.617 1 93.81 507 ILE B N 1
ATOM 9302 C CA . ILE B 1 507 ? 19.531 36.125 14.656 1 93.81 507 ILE B CA 1
ATOM 9303 C C . ILE B 1 507 ? 20.969 36.125 14.117 1 93.81 507 ILE B C 1
ATOM 9305 O O . ILE B 1 507 ? 21.906 36.406 14.859 1 93.81 507 ILE B O 1
ATOM 9309 N N . GLY B 1 508 ? 21.141 35.781 12.891 1 92.88 508 GLY B N 1
ATOM 9310 C CA . GLY B 1 508 ? 22.453 35.688 12.289 1 92.88 508 GLY B CA 1
ATOM 9311 C C . GLY B 1 508 ? 23.172 34.406 12.617 1 92.88 508 GLY B C 1
ATOM 9312 O O . GLY B 1 508 ? 24.406 34.344 12.602 1 92.88 508 GLY B O 1
ATOM 9313 N N . SER B 1 509 ? 22.516 33.469 13.016 1 94.31 509 SER B N 1
ATOM 9314 C CA . SER B 1 509 ? 23.016 32.156 13.305 1 94.31 509 SER B CA 1
ATOM 9315 C C . SER B 1 509 ? 21.938 31.094 13.07 1 94.31 509 SER B C 1
ATOM 9317 O O . SER B 1 509 ? 20.75 31.391 13.094 1 94.31 509 SER B O 1
ATOM 9319 N N . LEU B 1 510 ? 22.406 29.844 12.75 1 96.5 510 LEU B N 1
ATOM 9320 C CA . LEU B 1 510 ? 21.469 28.75 12.539 1 96.5 510 LEU B CA 1
ATOM 9321 C C . LEU B 1 510 ? 21.828 27.547 13.398 1 96.5 510 LEU B C 1
ATOM 9323 O O . LEU B 1 510 ? 23 27.359 13.742 1 96.5 510 LEU B O 1
ATOM 9327 N N . ASN B 1 511 ? 20.844 26.75 13.828 1 97.19 511 ASN B N 1
ATOM 9328 C CA . ASN B 1 511 ? 21.109 25.484 14.492 1 97.19 511 ASN B CA 1
ATOM 9329 C C . ASN B 1 511 ? 20.328 24.344 13.852 1 97.19 511 ASN B C 1
ATOM 9331 O O . ASN B 1 511 ? 20.375 23.203 14.328 1 97.19 511 ASN B O 1
ATOM 9335 N N . THR B 1 512 ? 19.516 24.609 12.859 1 98.06 512 THR B N 1
ATOM 9336 C CA . THR B 1 512 ? 18.656 23.641 12.188 1 98.06 512 THR B CA 1
ATOM 9337 C C . THR B 1 512 ? 18.719 23.812 10.672 1 98.06 512 THR B C 1
ATOM 9339 O O . THR B 1 512 ? 18.547 24.922 10.164 1 98.06 512 THR B O 1
ATOM 9342 N N . ILE B 1 513 ? 19 22.781 10 1 98.06 513 ILE B N 1
ATOM 9343 C CA . ILE B 1 513 ? 19.031 22.797 8.539 1 98.06 513 ILE B CA 1
ATOM 9344 C C . ILE B 1 513 ? 18.016 21.781 8 1 98.06 513 ILE B C 1
ATOM 9346 O O . ILE B 1 513 ? 17.953 20.641 8.477 1 98.06 513 ILE B O 1
ATOM 9350 N N . SER B 1 514 ? 17.203 22.172 7.039 1 96.62 514 SER B N 1
ATOM 9351 C CA . SER B 1 514 ? 16.281 21.297 6.328 1 96.62 514 SER B CA 1
ATOM 9352 C C . SER B 1 514 ? 16.594 21.25 4.836 1 96.62 514 SER B C 1
ATOM 9354 O O . SER B 1 514 ? 16.922 22.281 4.238 1 96.62 514 SER B O 1
ATOM 9356 N N . ARG B 1 515 ? 16.578 20.125 4.285 1 94.38 515 ARG B N 1
ATOM 9357 C CA . ARG B 1 515 ? 16.719 19.969 2.84 1 94.38 515 ARG B CA 1
ATOM 9358 C C . ARG B 1 515 ? 15.367 19.688 2.189 1 94.38 515 ARG B C 1
ATOM 9360 O O . ARG B 1 515 ? 14.719 18.688 2.5 1 94.38 515 ARG B O 1
ATOM 9367 N N . ARG B 1 516 ? 15.047 20.5 1.302 1 85.75 516 ARG B N 1
ATOM 9368 C CA . ARG B 1 516 ? 13.805 20.297 0.572 1 85.75 516 ARG B CA 1
ATOM 9369 C C . ARG B 1 516 ? 13.984 19.281 -0.539 1 85.75 516 ARG B C 1
ATOM 9371 O O . ARG B 1 516 ? 15.102 18.859 -0.831 1 85.75 516 ARG B O 1
ATOM 9378 N N . ALA B 1 517 ? 12.883 18.891 -1.127 1 73.81 517 ALA B N 1
ATOM 9379 C CA . ALA B 1 517 ? 12.883 17.875 -2.174 1 73.81 517 ALA B CA 1
ATOM 9380 C C . ALA B 1 517 ? 13.703 18.328 -3.379 1 73.81 517 ALA B C 1
ATOM 9382 O O . ALA B 1 517 ? 14.336 17.5 -4.043 1 73.81 517 ALA B O 1
ATOM 9383 N N . ASP B 1 518 ? 13.75 19.594 -3.637 1 78 518 ASP B N 1
ATOM 9384 C CA . ASP B 1 518 ? 14.453 20.125 -4.805 1 78 518 ASP B CA 1
ATOM 9385 C C . ASP B 1 518 ? 15.938 20.312 -4.504 1 78 518 ASP B C 1
ATOM 9387 O O . ASP B 1 518 ? 16.703 20.766 -5.367 1 78 518 ASP B O 1
ATOM 9391 N N . GLY B 1 519 ? 16.297 20.062 -3.309 1 87.19 519 GLY B N 1
ATOM 9392 C CA . GLY B 1 519 ? 17.688 20.156 -2.938 1 87.19 519 GLY B CA 1
ATOM 9393 C C . GLY B 1 519 ? 18.031 21.453 -2.209 1 87.19 519 GLY B C 1
ATOM 9394 O O . GLY B 1 519 ? 19.141 21.609 -1.707 1 87.19 519 GLY B O 1
ATOM 9395 N N . THR B 1 520 ? 17.078 22.312 -2.092 1 92.81 520 THR B N 1
ATOM 9396 C CA . THR B 1 520 ? 17.281 23.578 -1.422 1 92.81 520 THR B CA 1
ATOM 9397 C C . THR B 1 520 ? 17.547 23.375 0.067 1 92.81 520 THR B C 1
ATOM 9399 O 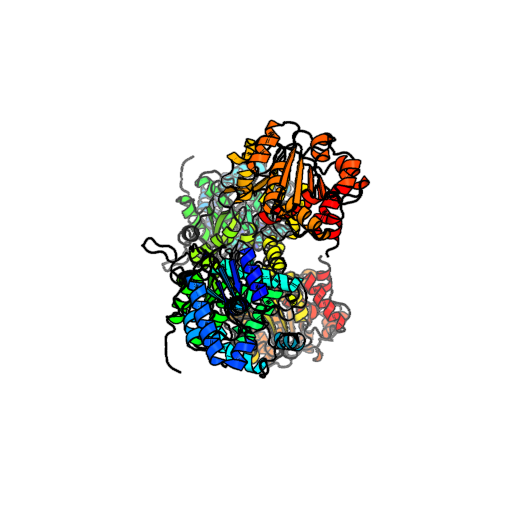O . THR B 1 520 ? 16.828 22.625 0.733 1 92.81 520 THR B O 1
ATOM 9402 N N . LEU B 1 521 ? 18.578 24.062 0.539 1 95.94 521 LEU B N 1
ATOM 9403 C CA . LEU B 1 521 ? 18.906 24 1.959 1 95.94 521 LEU B CA 1
ATOM 9404 C C . LEU B 1 521 ? 18.328 25.219 2.695 1 95.94 521 LEU B C 1
ATOM 9406 O O . LEU B 1 521 ? 18.641 26.359 2.355 1 95.94 521 LEU B O 1
ATOM 9410 N N . VAL B 1 522 ? 17.547 24.969 3.699 1 96.31 522 VAL B N 1
ATOM 9411 C CA . VAL B 1 522 ? 16.906 26.031 4.469 1 96.31 522 VAL B CA 1
ATOM 9412 C C . VAL B 1 522 ? 17.469 26.062 5.883 1 96.31 522 VAL B C 1
ATOM 9414 O O . VAL B 1 522 ? 17.594 25.031 6.539 1 96.31 522 VAL B O 1
ATOM 9417 N N . ALA B 1 523 ? 17.797 27.219 6.352 1 97.12 523 ALA B N 1
ATOM 9418 C CA . ALA B 1 523 ? 18.328 27.422 7.695 1 97.12 523 ALA B CA 1
ATOM 9419 C C . ALA B 1 523 ? 17.25 27.922 8.648 1 97.12 523 ALA B C 1
ATOM 9421 O O . ALA B 1 523 ? 16.453 28.781 8.289 1 97.12 523 ALA B O 1
ATOM 9422 N N . ASP B 1 524 ? 17.219 27.344 9.828 1 96.69 524 ASP B N 1
ATOM 9423 C CA . ASP B 1 524 ? 16.359 27.781 10.922 1 96.69 524 ASP B CA 1
ATOM 9424 C C . ASP B 1 524 ? 17.125 27.859 12.234 1 96.69 524 ASP B C 1
ATOM 9426 O O . ASP B 1 524 ? 18.281 27.438 12.305 1 96.69 524 ASP B O 1
ATOM 9430 N N . ASN B 1 525 ? 16.562 28.469 13.203 1 97.44 525 ASN B N 1
ATOM 9431 C CA . ASN B 1 525 ? 17.078 28.516 14.562 1 97.44 525 ASN B CA 1
ATOM 9432 C C . ASN B 1 525 ? 15.992 28.203 15.586 1 97.44 525 ASN B C 1
ATOM 9434 O O . ASN B 1 525 ? 15.023 28.953 15.719 1 97.44 525 ASN B O 1
ATOM 9438 N N . THR B 1 526 ? 16.156 27.125 16.266 1 96.94 526 THR B N 1
ATOM 9439 C CA . THR B 1 526 ? 15.117 26.719 17.203 1 96.94 526 THR B CA 1
ATOM 9440 C C . THR B 1 526 ? 15.547 27 18.641 1 96.94 526 THR B C 1
ATOM 9442 O O . THR B 1 526 ? 14.766 26.812 19.578 1 96.94 526 THR B O 1
ATOM 9445 N N . ASP B 1 527 ? 16.734 27.516 18.875 1 96.12 527 ASP B N 1
ATOM 9446 C CA . ASP B 1 527 ? 17.172 27.922 20.219 1 96.12 527 ASP B CA 1
ATOM 9447 C C . ASP B 1 527 ? 16.266 29.016 20.781 1 96.12 527 ASP B C 1
ATOM 9449 O O . ASP B 1 527 ? 15.852 28.938 21.938 1 96.12 527 ASP B O 1
ATOM 9453 N N . TRP B 1 528 ? 16 29.953 19.953 1 96 528 TRP B N 1
ATOM 9454 C CA . TRP B 1 528 ? 15.188 31.062 20.422 1 96 528 TRP B CA 1
ATOM 9455 C C . TRP B 1 528 ? 13.797 30.578 20.828 1 96 528 TRP B C 1
ATOM 9457 O O . TRP B 1 528 ? 13.203 31.094 21.766 1 96 528 TRP B O 1
ATOM 9467 N N . ILE B 1 529 ? 13.297 29.594 20.125 1 93.69 529 ILE B N 1
ATOM 9468 C CA . ILE B 1 529 ? 11.984 29.031 20.422 1 93.69 529 ILE B CA 1
ATOM 9469 C C . ILE B 1 529 ? 12 28.375 21.797 1 93.69 529 ILE B C 1
ATOM 9471 O O . ILE B 1 529 ? 11.102 28.594 22.609 1 93.69 529 ILE B O 1
ATOM 9475 N N . GLY B 1 530 ? 13.031 27.594 22.047 1 94.06 530 GLY B N 1
ATOM 9476 C CA . GLY B 1 530 ? 13.18 26.984 23.359 1 94.06 530 GLY B CA 1
ATOM 9477 C C . GLY B 1 530 ? 13.258 27.984 24.484 1 94.06 530 GLY B C 1
ATOM 9478 O O . GLY B 1 530 ? 12.586 27.828 25.516 1 94.06 530 GLY B O 1
ATOM 9479 N N . ILE B 1 531 ? 13.984 29 24.297 1 95.19 531 ILE B N 1
ATOM 9480 C CA . ILE B 1 531 ? 14.172 30.031 25.312 1 95.19 531 ILE B CA 1
ATOM 9481 C C . ILE B 1 531 ? 12.852 30.766 25.547 1 95.19 531 ILE B C 1
ATOM 9483 O O . ILE B 1 531 ? 12.438 30.969 26.688 1 95.19 531 ILE B O 1
ATOM 9487 N N . ARG B 1 532 ? 12.258 31.141 24.516 1 92.31 532 ARG B N 1
ATOM 9488 C CA . ARG B 1 532 ? 11.016 31.906 24.609 1 92.31 532 ARG B CA 1
ATOM 9489 C C . ARG B 1 532 ? 9.945 31.125 25.359 1 92.31 532 ARG B C 1
ATOM 9491 O O . ARG B 1 532 ? 9.266 31.672 26.234 1 92.31 532 ARG B O 1
ATOM 9498 N N . VAL B 1 533 ? 9.789 29.875 25.031 1 87.62 533 VAL B N 1
ATOM 9499 C CA . VAL B 1 533 ? 8.773 29.031 25.641 1 87.62 533 VAL B CA 1
ATOM 9500 C C . VAL B 1 533 ? 9.031 28.906 27.141 1 87.62 533 VAL B C 1
ATOM 9502 O O . VAL B 1 533 ? 8.117 29.062 27.953 1 87.62 533 VAL B O 1
ATOM 9505 N N . LEU B 1 534 ? 10.25 28.672 27.516 1 90.56 534 LEU B N 1
ATOM 9506 C CA . LEU B 1 534 ? 10.617 28.453 28.922 1 90.56 534 LEU B CA 1
ATOM 9507 C C . LEU B 1 534 ? 10.477 29.734 29.719 1 90.56 534 LEU B C 1
ATOM 9509 O O . LEU B 1 534 ? 9.93 29.719 30.828 1 90.56 534 LEU B O 1
ATOM 9513 N N . ILE B 1 535 ? 10.891 30.812 29.188 1 92.75 535 ILE B N 1
ATOM 9514 C CA . ILE B 1 535 ? 10.82 32.094 29.875 1 92.75 535 ILE B CA 1
ATOM 9515 C C . ILE B 1 535 ? 9.359 32.531 30 1 92.75 535 ILE B C 1
ATOM 9517 O O . ILE B 1 535 ? 8.938 33.031 31.047 1 92.75 535 ILE B O 1
ATOM 9521 N N . SER B 1 536 ? 8.641 32.406 28.938 1 85.88 536 SER B N 1
ATOM 9522 C CA . SER B 1 536 ? 7.227 32.75 28.969 1 85.88 536 SER B CA 1
ATOM 9523 C C . SER B 1 536 ? 6.473 31.953 30.031 1 85.88 536 SER B C 1
ATOM 9525 O O . SER B 1 536 ? 5.641 32.5 30.75 1 85.88 536 SER B O 1
ATOM 9527 N N . LYS B 1 537 ? 6.734 30.75 30.094 1 81.38 537 LYS B N 1
ATOM 9528 C CA . LYS B 1 537 ? 6.094 29.891 31.094 1 81.38 537 LYS B CA 1
ATOM 9529 C C . LYS B 1 537 ? 6.457 30.328 32.5 1 81.38 537 LYS B C 1
ATOM 9531 O O . LYS B 1 537 ? 5.598 30.375 33.406 1 81.38 537 LYS B O 1
ATOM 9536 N N . ALA B 1 538 ? 7.719 30.594 32.719 1 87 538 ALA B N 1
ATOM 9537 C CA . ALA B 1 538 ? 8.188 31.031 34.062 1 87 538 ALA B CA 1
ATOM 9538 C C . ALA B 1 538 ? 7.582 32.375 34.438 1 87 538 ALA B C 1
ATOM 9540 O O . ALA B 1 538 ? 7.23 32.594 35.594 1 87 538 ALA B O 1
ATOM 9541 N N . LEU B 1 539 ? 7.484 33.25 33.5 1 85.56 539 LEU B N 1
ATOM 9542 C CA . LEU B 1 539 ? 6.887 34.562 33.75 1 85.56 539 LEU B CA 1
ATOM 9543 C C . LEU B 1 539 ? 5.406 34.438 34.062 1 85.56 539 LEU B C 1
ATOM 9545 O O . LEU B 1 539 ? 4.902 35.125 34.969 1 85.56 539 LEU B O 1
ATOM 9549 N N . ALA B 1 540 ? 4.766 33.594 33.375 1 75.19 540 ALA B N 1
ATOM 9550 C CA . ALA B 1 540 ? 3.35 33.344 33.625 1 75.19 540 ALA B CA 1
ATOM 9551 C C . ALA B 1 540 ? 3.143 32.781 35.031 1 75.19 540 ALA B C 1
ATOM 9553 O O . ALA B 1 540 ? 2.184 33.156 35.719 1 75.19 540 ALA B O 1
ATOM 9554 N N . ALA B 1 541 ? 3.988 31.969 35.406 1 75 541 ALA B N 1
ATOM 9555 C CA . ALA B 1 541 ? 3.904 31.391 36.75 1 75 541 ALA B CA 1
ATOM 9556 C C . ALA B 1 541 ? 4.082 32.469 37.812 1 75 541 ALA B C 1
ATOM 9558 O O . ALA B 1 541 ? 3.516 32.375 38.906 1 75 541 ALA B O 1
ATOM 9559 N N . ARG B 1 542 ? 4.801 33.531 37.469 1 80.56 542 ARG B N 1
ATOM 9560 C CA . ARG B 1 542 ? 5.047 34.625 38.375 1 80.56 542 ARG B CA 1
ATOM 9561 C C . ARG B 1 542 ? 3.955 35.688 38.281 1 80.56 542 ARG B C 1
ATOM 9563 O O . ARG B 1 542 ? 3.908 36.625 39.062 1 80.56 542 ARG B O 1
ATOM 9570 N N . GLY B 1 543 ? 3.055 35.5 37.312 1 67.56 543 GLY B N 1
ATOM 9571 C CA . GLY B 1 543 ? 1.979 36.438 37.094 1 67.56 543 GLY B CA 1
ATOM 9572 C C . GLY B 1 543 ? 2.436 37.719 36.406 1 67.56 543 GLY B C 1
ATOM 9573 O O . GLY B 1 543 ? 1.809 38.781 36.562 1 67.56 543 GLY B O 1
ATOM 9574 N N . ALA B 1 544 ? 3.621 37.688 35.906 1 65.38 544 ALA B N 1
ATOM 9575 C CA . ALA B 1 544 ? 4.148 38.844 35.25 1 65.38 544 ALA B CA 1
ATOM 9576 C C . ALA B 1 544 ? 3.645 38.938 33.812 1 65.38 544 ALA B C 1
ATOM 9578 O O . ALA B 1 544 ? 4.043 38.125 32.938 1 65.38 544 ALA B O 1
ATOM 9579 N N . ASP B 1 545 ? 2.666 39.781 33.531 1 62.28 545 ASP B N 1
ATOM 9580 C CA . ASP B 1 545 ? 2.021 39.812 32.219 1 62.28 545 ASP B CA 1
ATOM 9581 C C . ASP B 1 545 ? 2.412 41.062 31.438 1 62.28 545 ASP B C 1
ATOM 9583 O O . ASP B 1 545 ? 2.076 41.188 30.25 1 62.28 545 ASP B O 1
ATOM 9587 N N . SER B 1 546 ? 3.199 41.969 32.094 1 69.69 546 SER B N 1
ATOM 9588 C CA . SER B 1 546 ? 3.578 43.188 31.391 1 69.69 546 SER B CA 1
ATOM 9589 C C . SER B 1 546 ? 5.008 43.094 30.875 1 69.69 546 SER B C 1
ATOM 9591 O O . SER B 1 546 ? 5.941 43.594 31.516 1 69.69 546 SER B O 1
ATOM 9593 N N . TYR B 1 547 ? 5.301 42.688 29.703 1 76.94 547 TYR B N 1
ATOM 9594 C CA . TYR B 1 547 ? 6.605 42.375 29.125 1 76.94 547 TYR B CA 1
ATOM 9595 C C . TYR B 1 547 ? 7.414 43.625 28.891 1 76.94 547 TYR B C 1
ATOM 9597 O O . TYR B 1 547 ? 8.617 43.688 29.172 1 76.94 547 TYR B O 1
ATOM 9605 N N . PRO B 1 548 ? 6.781 44.719 28.547 1 78.56 548 PRO B N 1
ATOM 9606 C CA . PRO B 1 548 ? 7.555 45.938 28.281 1 78.56 548 PRO B CA 1
ATOM 9607 C C . PRO B 1 548 ? 8.203 46.5 29.547 1 78.56 548 PRO B C 1
ATOM 9609 O O . PRO B 1 548 ? 9.117 47.312 29.453 1 78.56 548 PRO B O 1
ATOM 9612 N N . GLU B 1 549 ? 7.824 46.062 30.656 1 83.5 549 GLU B N 1
ATOM 9613 C CA . GLU B 1 549 ? 8.367 46.562 31.906 1 83.5 549 GLU B CA 1
ATOM 9614 C C . GLU B 1 549 ? 9.477 45.688 32.438 1 83.5 549 GLU B C 1
ATOM 9616 O O . GLU B 1 549 ? 10.141 46.031 33.438 1 83.5 549 GLU B O 1
ATOM 9621 N N . LEU B 1 550 ? 9.781 44.719 31.781 1 91.19 550 LEU B N 1
ATOM 9622 C CA . LEU B 1 550 ? 10.734 43.75 32.281 1 91.19 550 LEU B CA 1
ATOM 9623 C C . LEU B 1 550 ? 12.164 44.125 31.891 1 91.19 550 LEU B C 1
ATOM 9625 O O . LEU B 1 550 ? 12.383 44.719 30.859 1 91.19 550 LEU B O 1
ATOM 9629 N N . THR B 1 551 ? 13.125 43.781 32.75 1 94.88 551 THR B N 1
ATOM 9630 C CA . THR B 1 551 ? 14.555 43.969 32.531 1 94.88 551 THR B CA 1
ATOM 9631 C C . THR B 1 551 ? 15.25 42.594 32.469 1 94.88 551 THR B C 1
ATOM 9633 O O . THR B 1 551 ? 15.055 41.75 33.344 1 94.88 551 THR B O 1
ATOM 9636 N N . ALA B 1 552 ? 16.016 42.406 31.391 1 96.81 552 ALA B N 1
ATOM 9637 C CA . ALA B 1 552 ? 16.703 41.125 31.203 1 96.81 552 ALA B CA 1
ATOM 9638 C C . ALA B 1 552 ? 18.203 41.344 31.016 1 96.81 552 ALA B C 1
ATOM 9640 O O . ALA B 1 552 ? 18.625 42.375 30.516 1 96.81 552 ALA B O 1
ATOM 9641 N N . LEU B 1 553 ? 19 40.375 31.484 1 97 553 LEU B N 1
ATOM 9642 C CA . LEU B 1 553 ? 20.438 40.312 31.281 1 97 553 LEU B CA 1
ATOM 9643 C C . LEU B 1 553 ? 20.844 39.031 30.547 1 97 553 LEU B C 1
ATOM 9645 O O . LEU B 1 553 ? 20.5 37.938 30.984 1 97 553 LEU B O 1
ATOM 9649 N N . VAL B 1 554 ? 21.547 39.156 29.453 1 97.25 554 VAL B N 1
ATOM 9650 C CA . VAL B 1 554 ? 22.078 38.031 28.688 1 97.25 554 VAL B CA 1
ATOM 9651 C C . VAL B 1 554 ? 23.594 37.969 28.828 1 97.25 554 VAL B C 1
ATOM 9653 O O . VAL B 1 554 ? 24.281 38.969 28.562 1 97.25 554 VAL B O 1
ATOM 9656 N N . MET B 1 555 ? 24.078 36.812 29.266 1 95.56 555 MET B N 1
ATOM 9657 C CA . MET B 1 555 ? 25.516 36.625 29.375 1 95.56 555 MET B CA 1
ATOM 9658 C C . MET B 1 555 ? 26.031 35.75 28.25 1 95.56 555 MET B C 1
ATOM 9660 O O . MET B 1 555 ? 25.641 34.594 28.125 1 95.56 555 MET B O 1
ATOM 9664 N N . GLY B 1 556 ? 26.875 36.219 27.422 1 92.19 556 GLY B N 1
ATOM 9665 C CA . GLY B 1 556 ? 27.438 35.469 26.312 1 92.19 556 GLY B CA 1
ATOM 9666 C C . GLY B 1 556 ? 27.5 36.281 25.031 1 92.19 556 GLY B C 1
ATOM 9667 O O . GLY B 1 556 ? 26.906 37.375 24.938 1 92.19 556 GLY B O 1
ATOM 9668 N N . GLY B 1 557 ? 28.219 35.781 23.938 1 88.12 557 GLY B N 1
ATOM 9669 C CA . GLY B 1 557 ? 28.375 36.5 22.688 1 88.12 557 GLY B CA 1
ATOM 9670 C C . GLY B 1 557 ? 28.328 35.594 21.469 1 88.12 557 GLY B C 1
ATOM 9671 O O . GLY B 1 557 ? 28.594 36.031 20.359 1 88.12 557 GLY B O 1
ATOM 9672 N N . GLY B 1 558 ? 27.984 34.406 21.672 1 87.19 558 GLY B N 1
ATOM 9673 C CA . GLY B 1 558 ? 27.953 33.438 20.578 1 87.19 558 GLY B CA 1
ATOM 9674 C C . GLY B 1 558 ? 26.578 33.25 19.984 1 87.19 558 GLY B C 1
ATOM 9675 O O . GLY B 1 558 ? 25.703 34.125 20.156 1 87.19 558 GLY B O 1
ATOM 9676 N N . GLY B 1 559 ? 26.391 32.219 19.219 1 88.38 559 GLY B N 1
ATOM 9677 C CA . GLY B 1 559 ? 25.141 31.938 18.516 1 88.38 559 GLY B CA 1
ATOM 9678 C C . GLY B 1 559 ? 23.953 31.797 19.453 1 88.38 559 GLY B C 1
ATOM 9679 O O . GLY B 1 559 ? 22.859 32.281 19.156 1 88.38 559 GLY B O 1
ATOM 9680 N N . THR B 1 560 ? 24.156 31.125 20.594 1 91.94 560 THR B N 1
ATOM 9681 C CA . THR B 1 560 ? 23.078 30.938 21.547 1 91.94 560 THR B CA 1
ATOM 9682 C C . THR B 1 560 ? 22.672 32.25 22.203 1 91.94 560 THR B C 1
ATOM 9684 O O . THR B 1 560 ? 21.5 32.469 22.5 1 91.94 560 THR B O 1
ATOM 9687 N N . ALA B 1 561 ? 23.625 33.094 22.422 1 94.19 561 ALA B N 1
ATOM 9688 C CA . ALA B 1 561 ? 23.344 34.438 22.969 1 94.19 561 ALA B CA 1
ATOM 9689 C C . ALA B 1 561 ? 22.5 35.25 22.016 1 94.19 561 ALA B C 1
ATOM 9691 O O . ALA B 1 561 ? 21.578 35.969 22.422 1 94.19 561 ALA B O 1
ATOM 9692 N N . ARG B 1 562 ? 22.875 35.156 20.797 1 94.56 562 ARG B N 1
ATOM 9693 C CA . ARG B 1 562 ? 22.094 35.844 19.797 1 94.56 562 ARG B CA 1
ATOM 9694 C C . ARG B 1 562 ? 20.641 35.375 19.797 1 94.56 562 ARG B C 1
ATOM 9696 O O . ARG B 1 562 ? 19.719 36.188 19.719 1 94.56 562 ARG B O 1
ATOM 9703 N N . ALA B 1 563 ? 20.5 34.094 19.891 1 96 563 ALA B N 1
ATOM 9704 C CA . ALA B 1 563 ? 19.156 33.531 19.953 1 96 563 ALA B CA 1
ATOM 9705 C C . ALA B 1 563 ? 18.406 34.031 21.188 1 96 563 ALA B C 1
ATOM 9707 O O . ALA B 1 563 ? 17.203 34.281 21.109 1 96 563 ALA B O 1
ATOM 9708 N N . ALA B 1 564 ? 19.062 34.156 22.266 1 96.75 564 ALA B N 1
ATOM 9709 C CA . ALA B 1 564 ? 18.453 34.625 23.516 1 96.75 564 ALA B CA 1
ATOM 9710 C C . ALA B 1 564 ? 17.984 36.062 23.359 1 96.75 564 ALA B C 1
ATOM 9712 O O . ALA B 1 564 ? 16.875 36.406 23.766 1 96.75 564 ALA B O 1
ATOM 9713 N N . CYS B 1 565 ? 18.828 36.875 22.781 1 96.06 565 CYS B N 1
ATOM 9714 C CA . CYS B 1 565 ? 18.453 38.281 22.562 1 96.06 565 CYS B CA 1
ATOM 9715 C C . CYS B 1 565 ? 17.234 38.375 21.656 1 96.06 565 CYS B C 1
ATOM 9717 O O . CYS B 1 565 ? 16.328 39.156 21.938 1 96.06 565 CYS B O 1
ATOM 9719 N N . TYR B 1 566 ? 17.234 37.625 20.656 1 94.56 566 TYR B N 1
ATOM 9720 C CA . TYR B 1 566 ? 16.109 37.594 19.734 1 94.56 566 TYR B CA 1
ATOM 9721 C C . TYR B 1 566 ? 14.836 37.156 20.438 1 94.56 566 TYR B C 1
ATOM 9723 O O . TYR B 1 566 ? 13.766 37.719 20.234 1 94.56 566 TYR B O 1
ATOM 9731 N N . ALA B 1 567 ? 14.922 36.094 21.25 1 94.5 567 ALA B N 1
ATOM 9732 C CA . ALA B 1 567 ? 13.781 35.594 22 1 94.5 567 ALA B CA 1
ATOM 9733 C C . ALA B 1 567 ? 13.188 36.656 22.891 1 94.5 567 ALA B C 1
ATOM 9735 O O . ALA B 1 567 ? 11.969 36.812 22.984 1 94.5 567 ALA B O 1
ATOM 9736 N N . LEU B 1 568 ? 14.023 37.375 23.562 1 93.31 568 LEU B N 1
ATOM 9737 C CA . LEU B 1 568 ? 13.594 38.406 24.469 1 93.31 568 LEU B CA 1
ATOM 9738 C C . LEU B 1 568 ? 12.93 39.562 23.719 1 93.31 568 LEU B C 1
ATOM 9740 O O . LEU B 1 568 ? 11.945 40.125 24.188 1 93.31 568 LEU B O 1
ATOM 9744 N N . ARG B 1 569 ? 13.477 39.812 22.609 1 89.31 569 ARG B N 1
ATOM 9745 C CA . ARG B 1 569 ? 12.859 40.812 21.766 1 89.31 569 ARG B CA 1
ATOM 9746 C C . ARG B 1 569 ? 11.477 40.406 21.297 1 89.31 569 ARG B C 1
ATOM 9748 O O . ARG B 1 569 ? 10.547 41.188 21.266 1 89.31 569 ARG B O 1
ATOM 9755 N N . GLN B 1 570 ? 11.414 39.188 20.875 1 83.88 570 GLN B N 1
ATOM 9756 C CA . GLN B 1 570 ? 10.141 38.656 20.422 1 83.88 570 GLN B CA 1
ATOM 9757 C C . GLN B 1 570 ? 9.102 38.688 21.547 1 83.88 570 GLN B C 1
ATOM 9759 O O . GLN B 1 570 ? 7.91 38.844 21.297 1 83.88 570 GLN B O 1
ATOM 9764 N N . LEU B 1 571 ? 9.539 38.469 22.766 1 83.94 571 LEU B N 1
ATOM 9765 C CA . LEU B 1 571 ? 8.664 38.5 23.938 1 83.94 571 LEU B CA 1
ATOM 9766 C C . LEU B 1 571 ? 8.234 39.938 24.25 1 83.94 571 LEU B C 1
ATOM 9768 O O . LEU B 1 571 ? 7.215 40.125 24.922 1 83.94 571 LEU B O 1
ATOM 9772 N N . GLY B 1 572 ? 9.023 40.875 23.812 1 81.88 572 GLY B N 1
ATOM 9773 C CA . GLY B 1 572 ? 8.711 42.281 24.031 1 81.88 572 GLY B CA 1
ATOM 9774 C C . GLY B 1 572 ? 9.305 42.844 25.328 1 81.88 572 GLY B C 1
ATOM 9775 O O . GLY B 1 572 ? 8.75 43.75 25.938 1 81.88 572 GLY B O 1
ATOM 9776 N N . VAL B 1 573 ? 10.391 42.312 25.734 1 88.94 573 VAL B N 1
ATOM 9777 C CA . VAL B 1 573 ? 11.055 42.781 26.953 1 88.94 573 VAL B CA 1
ATOM 9778 C C . VAL B 1 573 ? 11.516 44.219 26.766 1 88.94 573 VAL B C 1
ATOM 9780 O O . VAL B 1 573 ? 12.055 44.594 25.734 1 88.94 573 VAL B O 1
ATOM 9783 N N . GLY B 1 574 ? 11.203 45 27.75 1 87.75 574 GLY B N 1
ATOM 9784 C CA . GLY B 1 574 ? 11.445 46.438 27.656 1 87.75 574 GLY B CA 1
ATOM 9785 C C . GLY B 1 574 ? 12.922 46.812 27.672 1 87.75 574 GLY B C 1
ATOM 9786 O O . GLY B 1 574 ? 13.359 47.656 26.906 1 87.75 574 GLY B O 1
ATOM 9787 N N . SER B 1 575 ? 13.727 46.25 28.609 1 92.62 575 SER B N 1
ATOM 9788 C CA . SER B 1 575 ? 15.141 46.562 28.766 1 92.62 575 SER B CA 1
ATOM 9789 C C . SER B 1 575 ? 15.984 45.281 28.703 1 92.62 575 SER B C 1
ATOM 9791 O O . SER B 1 575 ? 15.703 44.312 29.422 1 92.62 575 SER B O 1
ATOM 9793 N N . MET B 1 576 ? 17 45.344 27.859 1 95.25 576 MET B N 1
ATOM 9794 C CA . MET B 1 576 ? 17.875 44.188 27.688 1 95.25 576 MET B CA 1
ATOM 9795 C C . MET B 1 576 ? 19.344 44.594 27.828 1 95.25 576 MET B C 1
ATOM 9797 O O . MET B 1 576 ? 19.812 45.469 27.125 1 95.25 576 MET B O 1
ATOM 9801 N N . LEU B 1 577 ? 20.078 43.938 28.734 1 96.19 577 LEU B N 1
ATOM 9802 C CA . LEU B 1 577 ? 21.516 44.125 28.906 1 96.19 577 LEU B CA 1
ATOM 9803 C C . LEU B 1 577 ? 22.281 42.906 28.406 1 96.19 577 LEU B C 1
ATOM 9805 O O . LEU B 1 577 ? 21.781 41.781 28.469 1 96.19 577 LEU B O 1
ATOM 9809 N N . VAL B 1 578 ? 23.469 43.156 27.875 1 96.62 578 VAL B N 1
ATOM 9810 C CA . VAL B 1 578 ? 24.297 42.062 27.359 1 96.62 578 VAL B CA 1
ATOM 9811 C C . VAL B 1 578 ? 25.703 42.156 27.984 1 96.62 578 VAL B C 1
ATOM 9813 O O . VAL B 1 578 ? 26.328 43.219 27.969 1 96.62 578 VAL B O 1
ATOM 9816 N N . TYR B 1 579 ? 26.125 41 28.484 1 95.44 579 TYR B N 1
ATOM 9817 C CA . TYR B 1 579 ? 27.469 40.906 29.047 1 95.44 579 TYR B CA 1
ATOM 9818 C C . TYR B 1 579 ? 28.281 39.812 28.328 1 95.44 579 TYR B C 1
ATOM 9820 O O . TYR B 1 579 ? 27.734 38.75 28 1 95.44 579 TYR B O 1
ATOM 9828 N N . ASN B 1 580 ? 29.578 40.062 28.094 1 92.88 580 ASN B N 1
ATOM 9829 C CA . ASN B 1 580 ? 30.547 39.094 27.594 1 92.88 580 ASN B CA 1
ATOM 9830 C C . ASN B 1 580 ? 31.969 39.469 28.016 1 92.88 580 ASN B C 1
ATOM 9832 O O . ASN B 1 580 ? 32.25 40.625 28.328 1 92.88 580 ASN B O 1
ATOM 9836 N N . ARG B 1 581 ? 32.781 38.438 27.984 1 86.69 581 ARG B N 1
ATOM 9837 C CA . ARG B 1 581 ? 34.188 38.688 28.312 1 86.69 581 ARG B CA 1
ATOM 9838 C C . ARG B 1 581 ? 34.812 39.656 27.312 1 86.69 581 ARG B C 1
ATOM 9840 O O . ARG B 1 581 ? 35.656 40.469 27.688 1 86.69 581 ARG B O 1
ATOM 9847 N N . SER B 1 582 ? 34.438 39.5 26.078 1 90.31 582 SER B N 1
ATOM 9848 C CA . SER B 1 582 ? 34.812 40.438 25.047 1 90.31 582 SER B CA 1
ATOM 9849 C C . SER B 1 582 ? 33.812 41.594 24.938 1 90.31 582 SER B C 1
ATOM 9851 O O . SER B 1 582 ? 32.719 41.406 24.422 1 90.31 582 SER B O 1
ATOM 9853 N N . THR B 1 583 ? 34.219 42.688 25.344 1 90.31 583 THR B N 1
ATOM 9854 C CA . THR B 1 583 ? 33.344 43.844 25.406 1 90.31 583 THR B CA 1
ATOM 9855 C C . THR B 1 583 ? 32.844 44.219 24 1 90.31 583 THR B C 1
ATOM 9857 O O . THR B 1 583 ? 31.703 44.625 23.844 1 90.31 583 THR B O 1
ATOM 9860 N N . ASP B 1 584 ? 33.719 44 23.078 1 91.44 584 ASP B N 1
ATOM 9861 C CA . ASP B 1 584 ? 33.344 44.344 21.703 1 91.44 584 ASP B CA 1
ATOM 9862 C C . ASP B 1 584 ? 32.219 43.438 21.188 1 91.44 584 ASP B C 1
ATOM 9864 O O . ASP B 1 584 ? 31.281 43.938 20.547 1 91.44 584 ASP B O 1
ATOM 9868 N N . LYS B 1 585 ? 32.281 42.25 21.5 1 90.38 585 LYS B N 1
ATOM 9869 C CA . LYS B 1 585 ? 31.266 41.312 21.062 1 90.38 585 LYS B CA 1
ATOM 9870 C C . LYS B 1 585 ? 29.922 41.594 21.75 1 90.38 585 LYS B C 1
ATOM 9872 O O . LYS B 1 585 ? 28.875 41.531 21.109 1 90.38 585 LYS B O 1
ATOM 9877 N N . ALA B 1 586 ? 29.984 41.938 23 1 92.69 586 ALA B N 1
ATOM 9878 C CA . ALA B 1 586 ? 28.781 42.25 23.781 1 92.69 586 ALA B CA 1
ATOM 9879 C C . ALA B 1 586 ? 28.125 43.531 23.266 1 92.69 586 ALA B C 1
ATOM 9881 O O . ALA B 1 586 ? 26.891 43.594 23.172 1 92.69 586 ALA B O 1
ATOM 9882 N N . GLU B 1 587 ? 28.938 44.469 22.984 1 93.12 587 GLU B N 1
ATOM 9883 C CA . GLU B 1 587 ? 28.422 45.75 22.484 1 93.12 587 GLU B CA 1
ATOM 9884 C C . GLU B 1 587 ? 27.734 45.562 21.141 1 93.12 587 GLU B C 1
ATOM 9886 O O . GLU B 1 587 ? 26.656 46.125 20.906 1 93.12 587 GLU B O 1
ATOM 9891 N N . ASN B 1 588 ? 28.422 44.938 20.266 1 92.69 588 ASN B N 1
ATOM 9892 C CA . ASN B 1 588 ? 27.859 44.688 18.938 1 92.69 588 ASN B CA 1
ATOM 9893 C C . ASN B 1 588 ? 26.531 43.938 19.031 1 92.69 588 ASN B C 1
ATOM 9895 O O . ASN B 1 588 ? 25.578 44.25 18.328 1 92.69 588 ASN B O 1
ATOM 9899 N N . LEU B 1 589 ? 26.5 42.906 19.875 1 93.44 589 LEU B N 1
ATOM 9900 C CA . LEU B 1 589 ? 25.297 42.094 20.078 1 93.44 589 LEU B CA 1
ATOM 9901 C C . LEU B 1 589 ? 24.156 42.969 20.656 1 93.44 589 LEU B C 1
ATOM 9903 O O . LEU B 1 589 ? 23.016 42.844 20.203 1 93.44 589 LEU B O 1
ATOM 9907 N N . ALA B 1 590 ? 24.422 43.75 21.625 1 93.81 590 ALA B N 1
ATOM 9908 C CA . ALA B 1 590 ? 23.438 44.625 22.25 1 93.81 590 ALA B CA 1
ATOM 9909 C C . ALA B 1 590 ? 22.844 45.625 21.234 1 93.81 590 ALA B C 1
ATOM 9911 O O . ALA B 1 590 ? 21.625 45.812 21.188 1 93.81 590 ALA B O 1
ATOM 9912 N N . ARG B 1 591 ? 23.688 46.156 20.484 1 91.69 591 ARG B N 1
ATOM 9913 C CA . ARG B 1 591 ? 23.266 47.125 19.469 1 91.69 591 ARG B CA 1
ATOM 9914 C C . ARG B 1 591 ? 22.359 46.469 18.438 1 91.69 591 ARG B C 1
ATOM 9916 O O . ARG B 1 591 ? 21.344 47.031 18.031 1 91.69 591 ARG B O 1
ATOM 9923 N N . GLU B 1 592 ? 22.719 45.406 18.062 1 91.44 592 GLU B N 1
ATOM 9924 C CA . GLU B 1 592 ? 21.984 44.688 17.016 1 91.44 592 GLU B CA 1
ATOM 9925 C C . GLU B 1 592 ? 20.562 44.344 17.453 1 91.44 592 GLU B C 1
ATOM 9927 O O . GLU B 1 592 ? 19.641 44.344 16.641 1 91.44 592 GLU B O 1
ATOM 9932 N N . PHE B 1 593 ? 20.391 44.062 18.703 1 92.88 593 PHE B N 1
ATOM 9933 C CA . PHE B 1 593 ? 19.078 43.594 19.156 1 92.88 593 PHE B CA 1
ATOM 9934 C C . PHE B 1 593 ? 18.406 44.656 20.016 1 92.88 593 PHE B C 1
ATOM 9936 O O . PHE B 1 593 ? 17.422 44.375 20.703 1 92.88 593 PHE B O 1
ATOM 9943 N N . GLY B 1 594 ? 18.953 45.844 20.047 1 89.5 594 GLY B N 1
ATOM 9944 C CA . GLY B 1 594 ? 18.328 46.969 20.719 1 89.5 594 GLY B CA 1
ATOM 9945 C C . GLY B 1 594 ? 18.531 46.938 22.234 1 89.5 594 GLY B C 1
ATOM 9946 O O . GLY B 1 594 ? 17.641 47.344 22.984 1 89.5 594 GLY B O 1
ATOM 9947 N N . GLY B 1 595 ? 19.625 46.406 22.688 1 92.31 595 GLY B N 1
ATOM 9948 C CA . GLY B 1 595 ? 19.938 46.375 24.109 1 92.31 595 GLY B CA 1
ATOM 9949 C C . GLY B 1 595 ? 21.078 47.312 24.484 1 92.31 595 GLY B C 1
ATOM 9950 O O . GLY B 1 595 ? 21.406 48.25 23.719 1 92.31 595 GLY B O 1
ATOM 9951 N N . VAL B 1 596 ? 21.5 47.094 25.75 1 93.75 596 VAL B N 1
ATOM 9952 C CA . VAL B 1 596 ? 22.578 47.938 26.266 1 93.75 596 VAL B CA 1
ATOM 9953 C C . VAL B 1 596 ? 23.719 47.062 26.781 1 93.75 596 VAL B C 1
ATOM 9955 O O . VAL B 1 596 ? 23.469 45.938 27.25 1 93.75 596 VAL B O 1
ATOM 9958 N N . LEU B 1 597 ? 24.891 47.594 26.641 1 93.88 597 LEU B N 1
ATOM 9959 C CA . LEU B 1 597 ? 26.078 46.906 27.094 1 93.88 597 LEU B CA 1
ATOM 9960 C C . LEU B 1 597 ? 26.156 46.906 28.625 1 93.88 597 LEU B C 1
ATOM 9962 O O . LEU B 1 597 ? 25.922 47.969 29.25 1 93.88 597 LEU B O 1
ATOM 9966 N N . CYS B 1 598 ? 26.391 45.75 29.203 1 93.12 598 CYS B N 1
ATOM 9967 C CA . CYS B 1 598 ? 26.812 45.625 30.594 1 93.12 598 CYS B CA 1
ATOM 9968 C C . CYS B 1 598 ? 28.328 45.406 30.672 1 93.12 598 CYS B C 1
ATOM 9970 O O . CYS B 1 598 ? 28.797 44.281 30.516 1 93.12 598 CYS B O 1
ATOM 9972 N N . PRO B 1 599 ? 29.078 46.344 30.922 1 88.31 599 PRO B N 1
ATOM 9973 C CA . PRO B 1 599 ? 30.547 46.25 30.828 1 88.31 599 PRO B CA 1
ATOM 9974 C C . PRO B 1 599 ? 31.125 45.312 31.859 1 88.31 599 PRO B C 1
ATOM 9976 O O . PRO B 1 599 ? 32.094 44.594 31.562 1 88.31 599 PRO B O 1
ATOM 9979 N N . GLU B 1 600 ? 30.641 45.406 33.094 1 89.81 600 GLU B N 1
ATOM 9980 C CA . GLU B 1 600 ? 31.078 44.5 34.156 1 89.81 600 GLU B CA 1
ATOM 9981 C C . GLU B 1 600 ? 29.906 43.781 34.812 1 89.81 600 GLU B C 1
ATOM 9983 O O . GLU B 1 600 ? 28.891 44.406 35.125 1 89.81 600 GLU B O 1
ATOM 9988 N N . LEU B 1 601 ? 30.156 42.5 35 1 89.31 601 LEU B N 1
ATOM 9989 C CA . LEU B 1 601 ? 29.047 41.688 35.469 1 89.31 601 LEU B CA 1
ATOM 9990 C C . LEU B 1 601 ? 28.641 42.094 36.906 1 89.31 601 LEU B C 1
ATOM 9992 O O . LEU B 1 601 ? 27.469 42.375 37.156 1 89.31 601 LEU B O 1
ATOM 9996 N N . HIS B 1 602 ? 29.609 42.094 37.812 1 86.69 602 HIS B N 1
ATOM 9997 C CA . HIS B 1 602 ? 29.297 42.312 39.219 1 86.69 602 HIS B CA 1
ATOM 9998 C C . HIS B 1 602 ? 28.828 43.719 39.5 1 86.69 602 HIS B C 1
ATOM 10000 O O . HIS B 1 602 ? 27.766 43.938 40.094 1 86.69 602 HIS B O 1
ATOM 10006 N N . SER B 1 603 ? 29.547 44.688 38.938 1 85.81 603 SER B N 1
ATOM 10007 C CA . SER B 1 603 ? 29.172 46.094 39.156 1 85.81 603 SER B CA 1
ATOM 10008 C C . SER B 1 603 ? 27.906 46.438 38.375 1 85.81 603 SER B C 1
ATOM 10010 O O . SER B 1 603 ? 27.078 47.219 38.844 1 85.81 603 SER B O 1
ATOM 10012 N N . GLY B 1 604 ? 27.844 45.875 37.281 1 87.31 604 GLY B N 1
ATOM 10013 C CA . GLY B 1 604 ? 26.656 46.125 36.469 1 87.31 604 GLY B CA 1
ATOM 10014 C C . GLY B 1 604 ? 25.375 45.625 37.094 1 87.31 604 GLY B C 1
ATOM 10015 O O . GLY B 1 604 ? 24.375 46.344 37.125 1 87.31 604 GLY B O 1
ATOM 10016 N N . VAL B 1 605 ? 25.406 44.406 37.625 1 89.56 605 VAL B N 1
ATOM 10017 C CA . VAL B 1 605 ? 24.234 43.812 38.281 1 89.56 605 VAL B CA 1
ATOM 10018 C C . VAL B 1 605 ? 23.922 44.562 39.562 1 89.56 605 VAL B C 1
ATOM 10020 O O . VAL B 1 605 ? 22.75 44.719 39.906 1 89.56 605 VAL B O 1
ATOM 10023 N N . ALA B 1 606 ? 24.969 44.938 40.25 1 88.06 606 ALA B N 1
ATOM 10024 C CA . ALA B 1 606 ? 24.812 45.625 41.531 1 88.06 606 ALA B CA 1
ATOM 10025 C C . ALA B 1 606 ? 24.062 46.938 41.344 1 88.06 606 ALA B C 1
ATOM 10027 O O . ALA B 1 606 ? 23.344 47.406 42.25 1 88.06 606 ALA B O 1
ATOM 10028 N N . GLN B 1 607 ? 24.141 47.562 40.25 1 88.5 607 GLN B N 1
ATOM 10029 C CA . GLN B 1 607 ? 23.578 48.875 40 1 88.5 607 GLN B CA 1
ATOM 10030 C C . GLN B 1 607 ? 22.141 48.781 39.5 1 88.5 607 GLN B C 1
ATOM 10032 O O . GLN B 1 607 ? 21.406 49.781 39.438 1 88.5 607 GLN B O 1
ATOM 10037 N N . LEU B 1 608 ? 21.766 47.562 39.188 1 90.81 608 LEU B N 1
ATOM 10038 C CA . LEU B 1 608 ? 20.438 47.406 38.656 1 90.81 608 LEU B CA 1
ATOM 10039 C C . LEU B 1 608 ? 19.391 47.438 39.781 1 90.81 608 LEU B C 1
ATOM 10041 O O . LEU B 1 608 ? 19.578 46.875 40.844 1 90.81 608 LEU B O 1
ATOM 10045 N N . ASP B 1 609 ? 18.281 48.219 39.562 1 89.94 609 ASP B N 1
ATOM 10046 C CA . ASP B 1 609 ? 17.172 48.281 40.5 1 89.94 609 ASP B CA 1
ATOM 10047 C C . ASP B 1 609 ? 16.281 47.031 40.375 1 89.94 609 ASP B C 1
ATOM 10049 O O . ASP B 1 609 ? 15.633 46.625 41.344 1 89.94 609 ASP B O 1
ATOM 10053 N N . LYS B 1 610 ? 16.25 46.625 39.156 1 92.38 610 LYS B N 1
ATOM 10054 C CA . LYS B 1 610 ? 15.391 45.469 38.844 1 92.38 610 LYS B CA 1
ATOM 10055 C C . LYS B 1 610 ? 16 44.562 37.781 1 92.38 610 LYS B C 1
ATOM 10057 O O . LYS B 1 610 ? 16.641 45.062 36.844 1 92.38 610 LYS B O 1
ATOM 10062 N N . LEU B 1 611 ? 15.883 43.281 38 1 94.75 611 LEU B N 1
ATOM 10063 C CA . LEU B 1 611 ? 16.266 42.25 37.031 1 94.75 611 LEU B CA 1
ATOM 10064 C C . LEU B 1 611 ? 15.266 41.094 37.062 1 94.75 611 LEU B C 1
ATOM 10066 O O . LEU B 1 611 ? 15.172 40.375 38.062 1 94.75 611 LEU B O 1
ATOM 10070 N N . ASP B 1 612 ? 14.609 40.969 35.969 1 95.25 612 ASP B N 1
ATOM 10071 C CA . ASP B 1 612 ? 13.531 39.969 35.938 1 95.25 612 ASP B CA 1
ATOM 10072 C C . ASP B 1 612 ? 14.008 38.656 35.344 1 95.25 612 ASP B C 1
ATOM 10074 O O . ASP B 1 612 ? 13.508 37.594 35.719 1 95.25 612 ASP B O 1
ATOM 10078 N N . ILE B 1 613 ? 14.875 38.75 34.344 1 97 613 ILE B N 1
ATOM 10079 C CA . ILE B 1 613 ? 15.32 37.562 33.625 1 97 613 ILE B CA 1
ATOM 10080 C C . ILE B 1 613 ? 16.844 37.562 33.5 1 97 613 ILE B C 1
ATOM 10082 O O . ILE B 1 613 ? 17.438 38.594 33.156 1 97 613 ILE B O 1
ATOM 10086 N N . LEU B 1 614 ? 17.5 36.469 33.781 1 97.5 614 LEU B N 1
ATOM 10087 C CA . LEU B 1 614 ? 18.922 36.281 33.594 1 97.5 614 LEU B CA 1
ATOM 10088 C C . LEU B 1 614 ? 19.188 35.031 32.781 1 97.5 614 LEU B C 1
ATOM 10090 O O . LEU B 1 614 ? 18.828 33.906 33.188 1 97.5 614 LEU B O 1
ATOM 10094 N N . ILE B 1 615 ? 19.797 35.188 31.562 1 97.5 615 ILE B N 1
ATOM 10095 C CA . ILE B 1 615 ? 20.078 34.062 30.688 1 97.5 615 ILE B CA 1
ATOM 10096 C C . ILE B 1 615 ? 21.594 33.938 30.469 1 97.5 615 ILE B C 1
ATOM 10098 O O . ILE B 1 615 ? 22.234 34.875 30 1 97.5 615 ILE B O 1
ATOM 10102 N N . SER B 1 616 ? 22.109 32.812 30.797 1 96.56 616 SER B N 1
ATOM 10103 C CA . SER B 1 616 ? 23.516 32.562 30.562 1 96.56 616 SER B CA 1
ATOM 10104 C C . SER B 1 616 ? 23.734 31.672 29.328 1 96.56 616 SER B C 1
ATOM 10106 O O . SER B 1 616 ? 23.141 30.594 29.234 1 96.56 616 SER B O 1
ATOM 10108 N N . CYS B 1 617 ? 24.578 32.094 28.438 1 93.62 617 CYS B N 1
ATOM 10109 C CA . CYS B 1 617 ? 24.922 31.359 27.234 1 93.62 617 CYS B CA 1
ATOM 10110 C C . CYS B 1 617 ? 26.422 31.109 27.156 1 93.62 617 CYS B C 1
ATOM 10112 O O . CYS B 1 617 ? 26.984 30.953 26.078 1 93.62 617 CYS B O 1
ATOM 10114 N N . VAL B 1 618 ? 27.031 31.109 28.266 1 89.31 618 VAL B N 1
ATOM 10115 C CA . VAL B 1 618 ? 28.469 30.828 28.359 1 89.31 618 VAL B CA 1
ATOM 10116 C C . VAL B 1 618 ? 28.672 29.375 28.75 1 89.31 618 VAL B C 1
ATOM 10118 O O . VAL B 1 618 ? 27.797 28.75 29.375 1 89.31 618 VAL B O 1
ATOM 10121 N N . PRO B 1 619 ? 29.844 28.781 28.359 1 83.69 619 PRO B N 1
ATOM 10122 C CA . PRO B 1 619 ? 30.125 27.406 28.797 1 83.69 619 PRO B CA 1
ATOM 10123 C C . PRO B 1 619 ? 30.156 27.266 30.312 1 83.69 619 PRO B C 1
ATOM 10125 O O . PRO B 1 619 ? 30.562 28.188 31.016 1 83.69 619 PRO B O 1
ATOM 10128 N N . ALA B 1 620 ? 29.797 26.125 30.781 1 81.69 620 ALA B N 1
ATOM 10129 C CA . ALA B 1 620 ? 29.75 25.875 32.219 1 81.69 620 ALA B CA 1
ATOM 10130 C C . ALA B 1 620 ? 31.141 26.047 32.844 1 81.69 620 ALA B C 1
ATOM 10132 O O . ALA B 1 620 ? 31.25 26.438 34.031 1 81.69 620 ALA B O 1
ATOM 10133 N N . THR B 1 621 ? 32.094 25.859 32.125 1 82.06 621 THR B N 1
ATOM 10134 C CA . THR B 1 621 ? 33.438 25.906 32.625 1 82.06 621 THR B CA 1
ATOM 10135 C C . THR B 1 621 ? 33.875 27.344 32.906 1 82.06 621 THR B C 1
ATOM 10137 O O . THR B 1 621 ? 34.844 27.562 33.656 1 82.06 621 THR B O 1
ATOM 10140 N N . ALA B 1 622 ? 33.188 28.234 32.438 1 81.94 622 ALA B N 1
ATOM 10141 C CA . ALA B 1 622 ? 33.531 29.641 32.656 1 81.94 622 ALA B CA 1
ATOM 10142 C C . ALA B 1 622 ? 33.312 30.031 34.094 1 81.94 622 ALA B C 1
ATOM 10144 O O . ALA B 1 622 ? 33.938 30.969 34.625 1 81.94 622 ALA B O 1
ATOM 10145 N N . GLY B 1 623 ? 32.375 29.438 34.781 1 81.69 623 GLY B N 1
ATOM 10146 C CA . GLY B 1 623 ? 32.156 29.672 36.188 1 81.69 623 GLY B CA 1
ATOM 10147 C C . GLY B 1 623 ? 31.656 31.062 36.5 1 81.69 623 GLY B C 1
ATOM 10148 O O . GLY B 1 623 ? 32.031 31.641 37.531 1 81.69 623 GLY B O 1
ATOM 10149 N N . LEU B 1 624 ? 30.938 31.656 35.688 1 87.88 624 LEU B N 1
ATOM 10150 C CA . LEU B 1 624 ? 30.438 33.031 35.844 1 87.88 624 LEU B CA 1
ATOM 10151 C C . LEU B 1 624 ? 29.078 33.031 36.5 1 87.88 624 LEU B C 1
ATOM 10153 O O . LEU B 1 624 ? 28.188 32.25 36.156 1 87.88 624 LEU B O 1
ATOM 10157 N N . SER B 1 625 ? 28.922 33.875 37.5 1 92 625 SER B N 1
ATOM 10158 C CA . SER B 1 625 ? 27.641 34.062 38.188 1 92 625 SER B CA 1
ATOM 10159 C C . SER B 1 625 ? 27.641 35.375 38.969 1 92 625 SER B C 1
ATOM 10161 O O . SER B 1 625 ? 28.641 35.719 39.562 1 92 625 SER B O 1
ATOM 10163 N N . PRO B 1 626 ? 26.547 36.031 38.969 1 92.44 626 PRO B N 1
ATOM 10164 C CA . PRO B 1 626 ? 26.406 37.094 39.969 1 92.44 626 PRO B CA 1
ATOM 10165 C C . PRO B 1 626 ? 26.469 36.562 41.375 1 92.44 626 PRO B C 1
ATOM 10167 O O . PRO B 1 626 ? 26.375 35.344 41.594 1 92.44 626 PRO B O 1
ATOM 10170 N N . SER B 1 627 ? 26.656 37.5 42.375 1 91.56 627 SER B N 1
ATOM 10171 C CA . SER B 1 627 ? 26.75 37.062 43.75 1 91.56 627 SER B CA 1
ATOM 10172 C C . SER B 1 627 ? 25.391 36.625 44.281 1 91.56 627 SER B C 1
ATOM 10174 O O . SER B 1 627 ? 24.344 37 43.781 1 91.56 627 SER B O 1
ATOM 10176 N N . GLU B 1 628 ? 25.469 35.75 45.25 1 93.44 628 GLU B N 1
ATOM 10177 C CA . GLU B 1 628 ? 24.25 35.25 45.906 1 93.44 628 GLU B CA 1
ATOM 10178 C C . GLU B 1 628 ? 23.406 36.406 46.438 1 93.44 628 GLU B C 1
ATOM 10180 O O . GLU B 1 628 ? 22.188 36.406 46.375 1 93.44 628 GLU B O 1
ATOM 10185 N N . ALA B 1 629 ? 24.062 37.406 46.969 1 93.44 629 ALA B N 1
ATOM 10186 C CA . ALA B 1 629 ? 23.406 38.562 47.562 1 93.44 629 ALA B CA 1
ATOM 10187 C C . ALA B 1 629 ? 22.641 39.344 46.5 1 93.44 629 ALA B C 1
ATOM 10189 O O . ALA B 1 629 ? 21.531 39.812 46.719 1 93.44 629 ALA B O 1
ATOM 10190 N N . GLU B 1 630 ? 23.25 39.469 45.438 1 93.75 630 GLU B N 1
ATOM 10191 C CA . GLU B 1 630 ? 22.625 40.188 44.312 1 93.75 630 GLU B CA 1
ATOM 10192 C C . GLU B 1 630 ? 21.391 39.438 43.812 1 93.75 630 GLU B C 1
ATOM 10194 O O . GLU B 1 630 ? 20.359 40.062 43.562 1 93.75 630 GLU B O 1
ATOM 10199 N N . LEU B 1 631 ? 21.5 38.156 43.656 1 95.25 631 LEU B N 1
ATOM 10200 C CA . LEU B 1 631 ? 20.406 37.344 43.156 1 95.25 631 LEU B CA 1
ATOM 10201 C C . LEU B 1 631 ? 19.25 37.312 44.156 1 95.25 631 LEU B C 1
ATOM 10203 O O . LEU B 1 631 ? 18.078 37.25 43.75 1 95.25 631 LEU B O 1
ATOM 10207 N N . LYS B 1 632 ? 19.578 37.344 45.438 1 94.69 632 LYS B N 1
ATOM 10208 C CA . LYS B 1 632 ? 18.562 37.375 46.469 1 94.69 632 LYS B CA 1
ATOM 10209 C C . LYS B 1 632 ? 17.766 38.688 46.438 1 94.69 632 LYS B C 1
ATOM 10211 O O . LYS B 1 632 ? 16.562 38.688 46.719 1 94.69 632 LYS B O 1
ATOM 10216 N N . ARG B 1 633 ? 18.469 39.656 46.156 1 94.38 633 ARG B N 1
ATOM 10217 C CA . ARG B 1 633 ? 17.859 40.969 46.125 1 94.38 633 ARG B CA 1
ATOM 10218 C C . ARG B 1 633 ? 16.953 41.125 44.906 1 94.38 633 ARG B C 1
ATOM 10220 O O . ARG B 1 633 ? 15.836 41.625 45 1 94.38 633 ARG B O 1
ATOM 10227 N N . LEU B 1 634 ? 17.375 40.688 43.812 1 94.69 634 LEU B N 1
ATOM 10228 C CA . LEU B 1 634 ? 16.719 41 42.531 1 94.69 634 LEU B CA 1
ATOM 10229 C C . LEU B 1 634 ? 15.727 39.906 42.156 1 94.69 634 LEU B C 1
ATOM 10231 O O . LEU B 1 634 ? 14.742 40.156 41.438 1 94.69 634 LEU B O 1
ATOM 10235 N N . GLN B 1 635 ? 15.984 38.656 42.469 1 95 635 GLN B N 1
ATOM 10236 C CA . GLN B 1 635 ? 15.148 37.469 42.281 1 95 635 GLN B CA 1
ATOM 10237 C C . GLN B 1 635 ? 14.773 37.281 40.812 1 95 635 GLN B C 1
ATOM 10239 O O . GLN B 1 635 ? 13.594 37.125 40.5 1 95 635 GLN B O 1
ATOM 10244 N N . PRO B 1 636 ? 15.688 37.25 39.906 1 96.44 636 PRO B N 1
ATOM 10245 C CA . PRO B 1 636 ? 15.383 37 38.5 1 96.44 636 PRO B CA 1
ATOM 10246 C C . PRO B 1 636 ? 15.062 35.531 38.219 1 96.44 636 PRO B C 1
ATOM 10248 O O . PRO B 1 636 ? 15.391 34.656 39 1 96.44 636 PRO B O 1
ATOM 10251 N N . ILE B 1 637 ? 14.344 35.312 37.094 1 96.12 637 ILE B N 1
ATOM 10252 C CA . ILE B 1 637 ? 14.297 33.969 36.5 1 96.12 637 ILE B CA 1
ATOM 10253 C C . ILE B 1 637 ? 15.633 33.656 35.812 1 96.12 637 ILE B C 1
ATOM 10255 O O . ILE B 1 637 ? 16.109 34.406 34.969 1 96.12 637 ILE B O 1
ATOM 10259 N N . VAL B 1 638 ? 16.25 32.562 36.219 1 97 638 VAL B N 1
ATOM 10260 C CA . VAL B 1 638 ? 17.609 32.281 35.75 1 97 638 VAL B CA 1
ATOM 10261 C C . VAL B 1 638 ? 17.609 31.062 34.844 1 97 638 VAL B C 1
ATOM 10263 O O . VAL B 1 638 ? 17.156 29.984 35.25 1 97 638 VAL B O 1
ATOM 10266 N N . LEU B 1 639 ? 18.031 31.25 33.594 1 96.5 639 LEU B N 1
ATOM 10267 C CA . LEU B 1 639 ? 18.203 30.156 32.625 1 96.5 639 LEU B CA 1
ATOM 10268 C C . LEU B 1 639 ? 19.656 29.984 32.25 1 96.5 639 LEU B C 1
ATOM 10270 O O . LEU B 1 639 ? 20.344 30.969 31.906 1 96.5 639 LEU B O 1
ATOM 10274 N N . ASP B 1 640 ? 20.172 28.828 32.375 1 95.25 640 ASP B N 1
ATOM 10275 C CA . ASP B 1 640 ? 21.5 28.5 31.859 1 95.25 640 ASP B CA 1
ATOM 10276 C C . ASP B 1 640 ? 21.406 27.547 30.672 1 95.25 640 ASP B C 1
ATOM 10278 O O . ASP B 1 640 ? 20.891 26.438 30.797 1 95.25 640 ASP B O 1
ATOM 10282 N N . ALA B 1 641 ? 22 27.938 29.547 1 93.62 641 ALA B N 1
ATOM 10283 C CA . ALA B 1 641 ? 21.922 27.141 28.328 1 93.62 641 ALA B CA 1
ATOM 10284 C C . ALA B 1 641 ? 22.812 25.922 28.391 1 93.62 641 ALA B C 1
ATOM 10286 O O . ALA B 1 641 ? 22.609 24.953 27.656 1 93.62 641 ALA B O 1
ATOM 10287 N N . ALA B 1 642 ? 23.828 25.922 29.234 1 88.81 642 ALA B N 1
ATOM 10288 C CA . ALA B 1 642 ? 24.688 24.75 29.406 1 88.81 642 ALA B CA 1
ATOM 10289 C C . ALA B 1 642 ? 23.953 23.641 30.141 1 88.81 642 ALA B C 1
ATOM 10291 O O . ALA B 1 642 ? 23.359 23.859 31.203 1 88.81 642 ALA B O 1
ATOM 10292 N N . TYR B 1 643 ? 23.984 22.438 29.594 1 85.81 643 TYR B N 1
ATOM 10293 C CA . TYR B 1 643 ? 23.25 21.359 30.25 1 85.81 643 TYR B CA 1
ATOM 10294 C C . TYR B 1 643 ? 24.203 20.328 30.844 1 85.81 643 TYR B C 1
ATOM 10296 O O . TYR B 1 643 ? 23.766 19.359 31.484 1 85.81 643 TYR B O 1
ATOM 10304 N N . ARG B 1 644 ? 25.5 20.453 30.578 1 82.12 644 ARG B N 1
ATOM 10305 C CA . ARG B 1 644 ? 26.516 19.641 31.234 1 82.12 644 ARG B CA 1
ATOM 10306 C C . ARG B 1 644 ? 27.531 20.5 31.969 1 82.12 644 ARG B C 1
ATOM 10308 O O . ARG B 1 644 ? 28.25 21.281 31.344 1 82.12 644 ARG B O 1
ATOM 10315 N N . PRO B 1 645 ? 27.625 20.469 33.219 1 82.31 645 PRO B N 1
ATOM 10316 C CA . PRO B 1 645 ? 26.844 19.656 34.156 1 82.31 645 PRO B CA 1
ATOM 10317 C C . PRO B 1 645 ? 25.406 20.156 34.344 1 82.31 645 PRO B C 1
ATOM 10319 O O . PRO B 1 645 ? 25.109 21.297 33.969 1 82.31 645 PRO B O 1
ATOM 10322 N N . PRO B 1 646 ? 24.594 19.344 34.938 1 81.81 646 PRO B N 1
ATOM 10323 C CA . PRO B 1 646 ? 23.203 19.75 35.094 1 81.81 646 PRO B CA 1
ATOM 10324 C C . PRO B 1 646 ? 23.031 20.938 36.031 1 81.81 646 PRO B C 1
ATOM 10326 O O . PRO B 1 646 ? 22.156 21.781 35.844 1 81.81 646 PRO B O 1
ATOM 10329 N N . GLN B 1 647 ? 23.875 20.906 37.062 1 86.94 647 GLN B N 1
ATOM 10330 C CA . GLN B 1 647 ? 23.875 22.016 38 1 86.94 647 GLN B CA 1
ATOM 10331 C C . GLN B 1 647 ? 25.156 22.844 37.875 1 86.94 647 GLN B C 1
ATOM 10333 O O . GLN B 1 647 ? 26.172 22.531 38.531 1 86.94 647 GLN B O 1
ATOM 10338 N N . THR B 1 648 ? 25.047 23.906 37.156 1 90.69 648 THR B N 1
ATOM 10339 C CA . THR B 1 648 ? 26.172 24.828 37 1 90.69 648 THR B CA 1
ATOM 10340 C C . THR B 1 648 ? 26.312 25.734 38.219 1 90.69 648 THR B C 1
ATOM 10342 O O . THR B 1 648 ? 25.422 25.797 39.062 1 90.69 648 THR B O 1
ATOM 10345 N N . LEU B 1 649 ? 27.406 26.453 38.25 1 92.31 649 LEU B N 1
ATOM 10346 C CA . LEU B 1 649 ? 27.625 27.391 39.344 1 92.31 649 LEU B CA 1
ATOM 10347 C C . LEU B 1 649 ? 26.5 28.422 39.406 1 92.31 649 LEU B C 1
ATOM 10349 O O . LEU B 1 649 ? 26.016 28.75 40.469 1 92.31 649 LEU B O 1
ATOM 10353 N N . LEU B 1 650 ? 26.125 28.891 38.281 1 94.19 650 LEU B N 1
ATOM 10354 C CA . LEU B 1 650 ? 25.078 29.891 38.219 1 94.19 650 LEU B CA 1
ATOM 10355 C C . LEU B 1 650 ? 23.766 29.344 38.75 1 94.19 650 LEU B C 1
ATOM 10357 O O . LEU B 1 650 ? 23.094 30 39.562 1 94.19 650 LEU B O 1
ATOM 10361 N N . LEU B 1 651 ? 23.406 28.188 38.344 1 93.75 651 LEU B N 1
ATOM 10362 C CA . LEU B 1 651 ? 22.141 27.594 38.719 1 93.75 651 LEU B CA 1
ATOM 10363 C C . LEU B 1 651 ? 22.141 27.266 40.219 1 93.75 651 LEU B C 1
ATOM 10365 O O . LEU B 1 651 ? 21.125 27.453 40.906 1 93.75 651 LEU B O 1
ATOM 10369 N N . THR B 1 652 ? 23.266 26.797 40.656 1 93.25 652 THR B N 1
ATOM 10370 C CA . THR B 1 652 ? 23.375 26.484 42.094 1 93.25 652 THR B CA 1
ATOM 10371 C C . THR B 1 652 ? 23.266 27.75 42.938 1 93.25 652 THR B C 1
ATOM 10373 O O . THR B 1 652 ? 22.547 27.766 43.938 1 93.25 652 THR B O 1
ATOM 10376 N N . THR B 1 653 ? 23.953 28.797 42.5 1 95.25 653 THR B N 1
ATOM 10377 C CA . THR B 1 653 ? 23.922 30.078 43.219 1 95.25 653 THR B CA 1
ATOM 10378 C C . THR B 1 653 ? 22.5 30.656 43.188 1 95.25 653 THR B C 1
ATOM 10380 O O . THR B 1 653 ? 22.031 31.188 44.219 1 95.25 653 THR B O 1
ATOM 10383 N N . ALA B 1 654 ? 21.891 30.609 42.094 1 96.06 654 ALA B N 1
ATOM 10384 C CA . ALA B 1 654 ? 20.531 31.141 41.938 1 96.06 654 ALA B CA 1
ATOM 10385 C C . ALA B 1 654 ? 19.531 30.359 42.812 1 96.06 654 ALA B C 1
ATOM 10387 O O . ALA B 1 654 ? 18.656 30.953 43.438 1 96.06 654 ALA B O 1
ATOM 10388 N N . ALA B 1 655 ? 19.688 29.094 42.812 1 93.69 655 ALA B N 1
ATOM 10389 C CA . ALA B 1 655 ? 18.812 28.25 43.656 1 93.69 655 ALA B CA 1
ATOM 10390 C C . ALA B 1 655 ? 18.953 28.578 45.125 1 93.69 655 ALA B C 1
ATOM 10392 O O . ALA B 1 655 ? 17.969 28.625 45.844 1 93.69 655 ALA B O 1
ATOM 10393 N N . THR B 1 656 ? 20.172 28.719 45.5 1 94.81 656 THR B N 1
ATOM 10394 C CA . THR B 1 656 ? 20.453 29.047 46.906 1 94.81 656 THR B CA 1
ATOM 10395 C C . THR B 1 656 ? 19.844 30.406 47.25 1 94.81 656 THR B C 1
ATOM 10397 O O . THR B 1 656 ? 19.406 30.609 48.406 1 94.81 656 THR B O 1
ATOM 10400 N N . ALA B 1 657 ? 19.797 31.25 46.344 1 95.88 657 ALA B N 1
ATOM 10401 C CA . ALA B 1 657 ? 19.25 32.594 46.531 1 95.88 657 ALA B CA 1
ATOM 10402 C C . ALA B 1 657 ? 17.719 32.562 46.438 1 95.88 657 ALA B C 1
ATOM 10404 O O . ALA B 1 657 ? 17.062 33.562 46.719 1 95.88 657 ALA B O 1
ATOM 10405 N N . GLY B 1 658 ? 17.109 31.469 46 1 93.44 658 GLY B N 1
ATOM 10406 C CA . GLY B 1 658 ? 15.656 31.312 45.938 1 93.44 658 GLY B CA 1
ATOM 10407 C C . GLY B 1 658 ? 15.086 31.734 44.594 1 93.44 658 GLY B C 1
ATOM 10408 O O . GLY B 1 658 ? 13.867 31.906 44.469 1 93.44 658 GLY B O 1
ATOM 10409 N N . CYS B 1 659 ? 15.898 31.969 43.656 1 95.38 659 CYS B N 1
ATOM 10410 C CA . CYS B 1 659 ? 15.438 32.375 42.312 1 95.38 659 CYS B CA 1
ATOM 10411 C C . CYS B 1 659 ? 14.891 31.156 41.562 1 95.38 659 CYS B C 1
ATOM 10413 O O . CYS B 1 659 ? 15.375 30.047 41.719 1 95.38 659 CYS B O 1
ATOM 10415 N N . PRO B 1 660 ? 13.797 31.328 40.75 1 93.56 660 PRO B N 1
ATOM 10416 C CA . PRO B 1 660 ? 13.414 30.266 39.844 1 93.56 660 PRO B CA 1
ATOM 10417 C C . PRO B 1 660 ? 14.5 29.938 38.812 1 93.56 660 PRO B C 1
ATOM 10419 O O . PRO B 1 660 ? 15.109 30.859 38.25 1 93.56 660 PRO B O 1
ATOM 10422 N N . THR B 1 661 ? 14.727 28.688 38.656 1 93.88 661 THR B N 1
ATOM 10423 C CA . THR B 1 661 ? 15.82 28.281 37.781 1 93.88 661 THR B CA 1
ATOM 10424 C C . THR B 1 661 ? 15.305 27.406 36.625 1 93.88 661 THR B C 1
ATOM 10426 O O . THR B 1 661 ? 14.344 26.656 36.812 1 93.88 661 THR B O 1
ATOM 10429 N N . ILE B 1 662 ? 15.883 27.562 35.438 1 93.06 662 ILE B N 1
ATOM 10430 C CA . ILE B 1 662 ? 15.641 26.75 34.25 1 93.06 662 ILE B CA 1
ATOM 10431 C C . ILE B 1 662 ? 16.953 26.094 33.812 1 93.06 662 ILE B C 1
ATOM 10433 O O . ILE B 1 662 ? 17.922 26.797 33.5 1 93.06 662 ILE B O 1
ATOM 10437 N N . GLU B 1 663 ? 16.953 24.812 33.719 1 91.62 663 GLU B N 1
ATOM 10438 C CA . GLU B 1 663 ? 18.156 24.062 33.375 1 91.62 663 GLU B CA 1
ATOM 10439 C C . GLU B 1 663 ? 18.359 23.984 31.875 1 91.62 663 GLU B C 1
ATOM 10441 O O . GLU B 1 663 ? 17.391 24.047 31.109 1 91.62 663 GLU B O 1
ATOM 10446 N N . GLY B 1 664 ? 19.547 23.766 31.484 1 92.12 664 GLY B N 1
ATOM 10447 C CA . GLY B 1 664 ? 19.875 23.656 30.062 1 92.12 664 GLY B CA 1
ATOM 10448 C C . GLY B 1 664 ? 19.188 22.5 29.375 1 92.12 664 GLY B C 1
ATOM 10449 O O . GLY B 1 664 ? 18.859 22.594 28.188 1 92.12 664 GLY B O 1
ATOM 10450 N N . VAL B 1 665 ? 18.938 21.469 30.031 1 91.38 665 VAL B N 1
ATOM 10451 C CA . VAL B 1 665 ? 18.312 20.281 29.469 1 91.38 665 VAL B CA 1
ATOM 10452 C C . VAL B 1 665 ? 16.875 20.609 29.062 1 91.38 665 VAL B C 1
ATOM 10454 O O . VAL B 1 665 ? 16.359 20.047 28.078 1 91.38 665 VAL B O 1
ATOM 10457 N N . GLU B 1 666 ? 16.25 21.5 29.781 1 92.19 666 GLU B N 1
ATOM 10458 C CA . GLU B 1 666 ? 14.906 21.922 29.422 1 92.19 666 GLU B CA 1
ATOM 10459 C C . GLU B 1 666 ? 14.898 22.688 28.109 1 92.19 666 GLU B C 1
ATOM 10461 O O . GLU B 1 666 ? 13.992 22.516 27.281 1 92.19 666 GLU B O 1
ATOM 10466 N N . MET B 1 667 ? 15.898 23.5 28 1 93.5 667 MET B N 1
ATOM 10467 C CA . MET B 1 667 ? 16.047 24.234 26.734 1 93.5 667 MET B CA 1
ATOM 10468 C C . MET B 1 667 ? 16.312 23.297 25.578 1 93.5 667 MET B C 1
ATOM 10470 O O . MET B 1 667 ? 15.742 23.453 24.5 1 93.5 667 MET B O 1
ATOM 10474 N N . LEU B 1 668 ? 17.172 22.328 25.828 1 93.88 668 LEU B N 1
ATOM 10475 C CA . LEU B 1 668 ? 17.484 21.312 24.828 1 93.88 668 LEU B CA 1
ATOM 10476 C C . LEU B 1 668 ? 16.234 20.562 24.406 1 93.88 668 LEU B C 1
ATOM 10478 O O . LEU B 1 668 ? 16.031 20.312 23.219 1 93.88 668 LEU B O 1
ATOM 10482 N N . PHE B 1 669 ? 15.422 20.234 25.328 1 93.56 669 PHE B N 1
ATOM 10483 C CA . PHE B 1 669 ? 14.18 19.516 25.062 1 93.56 669 PHE B CA 1
ATOM 10484 C C . PHE B 1 669 ? 13.234 20.359 24.203 1 93.56 669 PHE B C 1
ATOM 10486 O O . PHE B 1 669 ? 12.742 19.875 23.188 1 93.56 669 PHE B O 1
ATOM 10493 N N . GLU B 1 670 ? 13.031 21.609 24.594 1 93.31 670 GLU B N 1
ATOM 10494 C CA . GLU B 1 670 ? 12.086 22.469 23.906 1 93.31 670 GLU B CA 1
ATOM 10495 C C . GLU B 1 670 ? 12.539 22.766 22.469 1 93.31 670 GLU B C 1
ATOM 10497 O O . GLU B 1 670 ? 11.742 22.719 21.531 1 93.31 670 GLU B O 1
ATOM 10502 N N . GLN B 1 671 ? 13.773 23.125 22.328 1 95.44 671 GLN B N 1
ATOM 10503 C CA . GLN B 1 671 ? 14.266 23.391 20.984 1 95.44 671 GLN B CA 1
ATOM 10504 C C . GLN B 1 671 ? 14.289 22.109 20.141 1 95.44 671 GLN B C 1
ATOM 10506 O O . GLN B 1 671 ? 14.055 22.156 18.938 1 95.44 671 GLN B O 1
ATOM 10511 N N . GLY B 1 672 ? 14.547 20.953 20.781 1 96.31 672 GLY B N 1
ATOM 10512 C CA . GLY B 1 672 ? 14.5 19.672 20.094 1 96.31 672 GLY B CA 1
ATOM 10513 C C . GLY B 1 672 ? 13.117 19.328 19.562 1 96.31 672 GLY B C 1
ATOM 10514 O O . GLY B 1 672 ? 12.977 18.812 18.469 1 96.31 672 GLY B O 1
ATOM 10515 N N . CYS B 1 673 ? 12.117 19.578 20.359 1 94.06 673 CYS B N 1
ATOM 10516 C CA . CYS B 1 673 ? 10.742 19.359 19.938 1 94.06 673 CYS B CA 1
ATOM 10517 C C . CYS B 1 673 ? 10.398 20.25 18.734 1 94.06 673 CYS B C 1
ATOM 10519 O O . CYS B 1 673 ? 9.75 19.781 17.797 1 94.06 673 CYS B O 1
ATOM 10521 N N . ALA B 1 674 ? 10.891 21.484 18.797 1 94.88 674 ALA B N 1
ATOM 10522 C CA . ALA B 1 674 ? 10.656 22.391 17.688 1 94.88 674 ALA B CA 1
ATOM 10523 C C . ALA B 1 674 ? 11.336 21.906 16.422 1 94.88 674 ALA B C 1
ATOM 10525 O O . ALA B 1 674 ? 10.758 21.984 15.328 1 94.88 674 ALA B O 1
ATOM 10526 N N . GLN B 1 675 ? 12.523 21.406 16.531 1 96.81 675 GLN B N 1
ATOM 10527 C CA . GLN B 1 675 ? 13.242 20.859 15.398 1 96.81 675 GLN B CA 1
ATOM 10528 C C . GLN B 1 675 ? 12.492 19.672 14.789 1 96.81 675 GLN B C 1
ATOM 10530 O O . GLN B 1 675 ? 12.398 19.547 13.57 1 96.81 675 GLN B O 1
ATOM 10535 N N . CYS B 1 676 ? 12.047 18.797 15.664 1 95.19 676 CYS B N 1
ATOM 10536 C CA . CYS B 1 676 ? 11.289 17.641 15.234 1 95.19 676 CYS B CA 1
ATOM 10537 C C . CYS B 1 676 ? 10.07 18.047 14.414 1 95.19 676 CYS B C 1
ATOM 10539 O O . CYS B 1 676 ? 9.781 17.453 13.375 1 95.19 676 CYS B O 1
ATOM 10541 N N . GLU B 1 677 ? 9.422 19.094 14.836 1 90.62 677 GLU B N 1
ATOM 10542 C CA . GLU B 1 677 ? 8.227 19.578 14.156 1 90.62 677 GLU B CA 1
ATOM 10543 C C . GLU B 1 677 ? 8.57 20.156 12.789 1 90.62 677 GLU B C 1
ATOM 10545 O O . GLU B 1 677 ? 7.828 19.969 11.82 1 90.62 677 GLU B O 1
ATOM 10550 N N . ILE B 1 678 ? 9.656 20.859 12.695 1 92.75 678 ILE B N 1
ATOM 10551 C CA . ILE B 1 678 ? 10.094 21.469 11.445 1 92.75 678 ILE B CA 1
ATOM 10552 C C . ILE B 1 678 ? 10.359 20.375 10.414 1 92.75 678 ILE B C 1
ATOM 10554 O O . ILE B 1 678 ? 9.961 20.5 9.25 1 92.75 678 ILE B O 1
ATOM 10558 N N . TRP B 1 679 ? 10.969 19.328 10.844 1 93.5 679 TRP B N 1
ATOM 10559 C CA . TRP B 1 679 ? 11.391 18.281 9.914 1 93.5 679 TRP B CA 1
ATOM 10560 C C . TRP B 1 679 ? 10.234 17.359 9.562 1 93.5 679 TRP B C 1
ATOM 10562 O O . TRP B 1 679 ? 10.109 16.922 8.422 1 93.5 679 TRP B O 1
ATOM 10572 N N . THR B 1 680 ? 9.344 17.016 10.484 1 87.81 680 THR B N 1
ATOM 10573 C CA . THR B 1 680 ? 8.305 16.016 10.273 1 87.81 680 THR B CA 1
ATOM 10574 C C . THR B 1 680 ? 6.992 16.672 9.852 1 87.81 680 THR B C 1
ATOM 10576 O O . THR B 1 680 ? 6.082 15.992 9.367 1 87.81 680 THR B O 1
ATOM 10579 N N . HIS B 1 681 ? 6.859 17.984 10.141 1 80.38 681 HIS B N 1
ATOM 10580 C CA . HIS B 1 681 ? 5.629 18.75 9.906 1 80.38 681 HIS B CA 1
ATOM 10581 C C . HIS B 1 681 ? 4.48 18.203 10.742 1 80.38 681 HIS B C 1
ATOM 10583 O O . HIS B 1 681 ? 3.316 18.281 10.336 1 80.38 681 HIS B O 1
ATOM 10589 N N . ARG B 1 682 ? 4.898 17.594 11.844 1 78.69 682 ARG B N 1
ATOM 10590 C CA . ARG B 1 682 ? 3.939 17.047 12.797 1 78.69 682 ARG B CA 1
ATOM 10591 C C . ARG B 1 682 ? 4.242 17.516 14.211 1 78.69 682 ARG B C 1
ATOM 10593 O O . ARG B 1 682 ? 5.359 17.953 14.5 1 78.69 682 ARG B O 1
ATOM 10600 N N . VAL B 1 683 ? 3.174 17.438 15.039 1 78.38 683 VAL B N 1
ATOM 10601 C CA . VAL B 1 683 ? 3.371 17.828 16.422 1 78.38 683 VAL B CA 1
ATOM 10602 C C . VAL B 1 683 ? 4.379 16.891 17.094 1 78.38 683 VAL B C 1
ATOM 10604 O O . VAL B 1 683 ? 4.297 15.664 16.922 1 78.38 683 VAL B O 1
ATOM 10607 N N . ALA B 1 684 ? 5.328 17.484 17.766 1 88.25 684 ALA B N 1
ATOM 10608 C CA . ALA B 1 684 ? 6.344 16.672 18.438 1 88.25 684 ALA B CA 1
ATOM 10609 C C . ALA B 1 684 ? 5.73 15.82 19.547 1 88.25 684 ALA B C 1
ATOM 10611 O O . ALA B 1 684 ? 4.977 16.328 20.375 1 88.25 684 ALA B O 1
ATOM 10612 N N . PRO B 1 685 ? 5.945 14.539 19.5 1 86.62 685 PRO B N 1
ATOM 10613 C CA . PRO B 1 685 ? 5.52 13.711 20.625 1 86.62 685 PRO B CA 1
ATOM 10614 C C . PRO B 1 685 ? 6.348 13.953 21.891 1 86.62 685 PRO B C 1
ATOM 10616 O O . PRO B 1 685 ? 7.246 13.164 22.203 1 86.62 685 PRO B O 1
ATOM 10619 N N . ARG B 1 686 ? 5.977 14.883 22.625 1 87.62 686 ARG B N 1
ATOM 10620 C CA . ARG B 1 686 ? 6.77 15.422 23.734 1 87.62 686 ARG B CA 1
ATOM 10621 C C . ARG B 1 686 ? 7.02 14.352 24.797 1 87.62 686 ARG B C 1
ATOM 10623 O O . ARG B 1 686 ? 8.125 14.242 25.312 1 87.62 686 ARG B O 1
ATOM 10630 N N . ARG B 1 687 ? 6.043 13.562 25.094 1 84.56 687 ARG B N 1
ATOM 10631 C CA . ARG B 1 687 ? 6.18 12.547 26.125 1 84.56 687 ARG B CA 1
ATOM 10632 C C . ARG B 1 687 ? 7.238 11.516 25.75 1 84.56 687 ARG B C 1
ATOM 10634 O O . ARG B 1 687 ? 8.133 11.227 26.547 1 84.56 687 ARG B O 1
ATOM 10641 N N . GLU B 1 688 ? 7.066 10.984 24.562 1 89.31 688 GLU B N 1
ATOM 10642 C CA . GLU B 1 688 ? 8 9.953 24.109 1 89.31 688 GLU B CA 1
ATOM 10643 C C . GLU B 1 688 ? 9.422 10.5 24.016 1 89.31 688 GLU B C 1
ATOM 10645 O O . GLU B 1 688 ? 10.383 9.805 24.344 1 89.31 688 GLU B O 1
ATOM 10650 N N . ILE B 1 689 ? 9.547 11.695 23.609 1 93.25 689 ILE B N 1
ATOM 10651 C CA . ILE B 1 689 ? 10.852 12.336 23.516 1 93.25 689 ILE B CA 1
ATOM 10652 C C . ILE B 1 689 ? 11.445 12.531 24.906 1 93.25 689 ILE B C 1
ATOM 10654 O O . ILE B 1 689 ? 12.625 12.258 25.125 1 93.25 689 ILE B O 1
ATOM 10658 N N . ALA B 1 690 ? 10.609 12.977 25.828 1 91.19 690 ALA B N 1
ATOM 10659 C CA . ALA B 1 690 ? 11.07 13.195 27.203 1 91.19 690 ALA B CA 1
ATOM 10660 C C . ALA B 1 690 ? 11.57 11.898 27.828 1 91.19 690 ALA B C 1
ATOM 10662 O O . ALA B 1 690 ? 12.609 11.883 28.484 1 91.19 690 ALA B O 1
ATOM 10663 N N . VAL B 1 691 ? 10.891 10.844 27.609 1 88.06 691 VAL B N 1
ATOM 10664 C CA . VAL B 1 691 ? 11.25 9.547 28.172 1 88.06 691 VAL B CA 1
ATOM 10665 C C . VAL B 1 691 ? 12.586 9.086 27.594 1 88.06 691 VAL B C 1
ATOM 10667 O O . VAL B 1 691 ? 13.461 8.617 28.328 1 88.06 691 VAL B O 1
ATOM 10670 N N . SER B 1 692 ? 12.68 9.18 26.266 1 92.38 692 SER B N 1
ATOM 10671 C CA . SER B 1 692 ? 13.914 8.766 25.609 1 92.38 692 SER B CA 1
ATOM 10672 C C . SER B 1 692 ? 15.102 9.602 26.078 1 92.38 692 SER B C 1
ATOM 10674 O O . SER B 1 692 ? 16.188 9.062 26.328 1 92.38 692 SER B O 1
ATOM 10676 N N . LEU B 1 693 ? 14.93 10.906 26.188 1 92.5 693 LEU B N 1
ATOM 10677 C CA . LEU B 1 693 ? 15.977 11.812 26.641 1 92.5 693 LEU B CA 1
ATOM 10678 C C . LEU B 1 693 ? 16.375 11.492 28.078 1 92.5 693 LEU B C 1
ATOM 10680 O O . LEU B 1 693 ? 17.578 11.453 28.391 1 92.5 693 LEU B O 1
ATOM 10684 N N . ALA B 1 694 ? 15.43 11.289 28.938 1 86.94 694 ALA B N 1
ATOM 10685 C CA . ALA B 1 694 ? 15.688 10.961 30.328 1 86.94 694 ALA B CA 1
ATOM 10686 C C . ALA B 1 694 ? 16.484 9.664 30.453 1 86.94 694 ALA B C 1
ATOM 10688 O O . ALA B 1 694 ? 17.422 9.578 31.25 1 86.94 694 ALA B O 1
ATOM 10689 N N . SER B 1 695 ? 16.094 8.711 29.688 1 86.69 695 SER B N 1
ATOM 10690 C CA . SER B 1 695 ? 16.797 7.434 29.688 1 86.69 695 SER B CA 1
ATOM 10691 C C . SER B 1 695 ? 18.25 7.598 29.25 1 86.69 695 SER B C 1
ATOM 10693 O O . SER B 1 695 ? 19.156 6.969 29.812 1 86.69 695 SER B O 1
ATOM 10695 N N . PHE B 1 696 ? 18.422 8.336 28.312 1 90.06 696 PHE B N 1
ATOM 10696 C CA . PHE B 1 696 ? 19.781 8.586 27.812 1 90.06 696 PHE B CA 1
ATOM 10697 C C . PHE B 1 696 ? 20.625 9.289 28.875 1 90.06 696 PHE B C 1
ATOM 10699 O O . PHE B 1 696 ? 21.781 8.93 29.094 1 90.06 696 PHE B O 1
ATOM 10706 N N . LEU B 1 697 ? 20.031 10.32 29.484 1 86.94 697 LEU B N 1
ATOM 10707 C CA . LEU B 1 697 ? 20.75 11.133 30.453 1 86.94 697 LEU B CA 1
ATOM 10708 C C . LEU B 1 697 ? 21.016 10.344 31.734 1 86.94 697 LEU B C 1
ATOM 10710 O O . LEU B 1 697 ? 22 10.594 32.438 1 86.94 697 LEU B O 1
ATOM 10714 N N . LYS B 1 698 ? 20.141 9.523 32.125 1 80.19 698 LYS B N 1
ATOM 10715 C CA . LYS B 1 698 ? 20.359 8.68 33.281 1 80.19 698 LYS B CA 1
ATOM 10716 C C . LYS B 1 698 ? 21.625 7.852 33.156 1 80.19 698 LYS B C 1
ATOM 10718 O O . LYS B 1 698 ? 22.359 7.656 34.125 1 80.19 698 LYS B O 1
ATOM 10723 N N . ASP B 1 699 ? 21.859 7.461 32 1 74.12 699 ASP B N 1
ATOM 10724 C CA . ASP B 1 699 ? 23.047 6.645 31.75 1 74.12 699 ASP B CA 1
ATOM 10725 C C . ASP B 1 699 ? 24.328 7.484 31.828 1 74.12 699 ASP B C 1
ATOM 10727 O O . ASP B 1 699 ? 25.406 6.941 32.031 1 74.12 699 ASP B O 1
ATOM 10731 N N . LYS B 1 700 ? 24.109 8.844 31.75 1 71.94 700 LYS B N 1
ATOM 10732 C CA . LYS B 1 700 ? 25.281 9.703 31.719 1 71.94 700 LYS B CA 1
ATOM 10733 C C . LYS B 1 700 ? 25.391 10.531 33 1 71.94 700 LYS B C 1
ATOM 10735 O O . LYS B 1 700 ? 25.984 11.617 33 1 71.94 700 LYS B O 1
ATOM 10740 N N . ASP B 1 701 ? 24.844 10.133 34.031 1 64.94 701 ASP B N 1
ATOM 10741 C CA . ASP B 1 701 ? 24.984 10.672 35.375 1 64.94 701 ASP B CA 1
ATOM 10742 C C . ASP B 1 701 ? 24.234 12 35.531 1 64.94 701 ASP B C 1
ATOM 10744 O O . ASP B 1 701 ? 24.75 12.938 36.156 1 64.94 701 ASP B O 1
ATOM 10748 N N . PHE B 1 702 ? 23.203 12.25 34.844 1 67.25 702 PHE B N 1
ATOM 10749 C CA . PHE B 1 702 ? 22.406 13.461 35 1 67.25 702 PHE B CA 1
ATOM 10750 C C . PHE B 1 702 ? 21.469 13.328 36.188 1 67.25 702 PHE B C 1
ATOM 10752 O O . PHE B 1 702 ? 20.688 12.367 36.281 1 67.25 702 PHE B O 1
ATOM 10759 N N . GLY B 1 703 ? 21.922 12.961 37.281 1 61.16 703 GLY B N 1
ATOM 10760 C CA . GLY B 1 703 ? 21.078 12.875 38.469 1 61.16 703 GLY B CA 1
ATOM 10761 C C . GLY B 1 703 ? 19.594 12.898 38.125 1 61.16 703 GLY B C 1
ATOM 10762 O O . GLY B 1 703 ? 19.141 12.227 37.219 1 61.16 703 GLY B O 1
ATOM 10763 N N . ASP B 1 704 ? 18.734 13.812 38.906 1 63.31 704 ASP B N 1
ATOM 10764 C CA . ASP B 1 704 ? 17.297 13.969 38.781 1 63.31 704 ASP B CA 1
ATOM 10765 C C . ASP B 1 704 ? 16.922 14.805 37.562 1 63.31 704 ASP B C 1
ATOM 10767 O O . ASP B 1 704 ? 17.578 15.812 37.281 1 63.31 704 ASP B O 1
ATOM 10771 N N . LEU B 1 705 ? 16.031 14.359 36.781 1 70.44 705 LEU B N 1
ATOM 10772 C CA . LEU B 1 705 ? 15.625 15.07 35.562 1 70.44 705 LEU B CA 1
ATOM 10773 C C . LEU B 1 705 ? 14.812 16.312 35.906 1 70.44 705 LEU B C 1
ATOM 10775 O O . LEU B 1 705 ? 14.047 16.312 36.875 1 70.44 705 LEU B O 1
ATOM 10779 N N . PRO B 1 706 ? 15.023 17.438 35.094 1 69.81 706 PRO B N 1
ATOM 10780 C CA . PRO B 1 706 ? 14.242 18.656 35.312 1 69.81 706 PRO B CA 1
ATOM 10781 C C . PRO B 1 706 ? 12.734 18.406 35.25 1 69.81 706 PRO B C 1
ATOM 10783 O O . PRO B 1 706 ? 12.273 17.5 34.562 1 69.81 706 PRO B O 1
ATOM 10786 N N . LYS B 1 707 ? 12.016 19.141 36.031 1 67.5 707 LYS B N 1
ATOM 10787 C CA . LYS B 1 707 ? 10.57 19.031 36.219 1 67.5 707 LYS B CA 1
ATOM 10788 C C . LYS B 1 707 ? 9.828 19.047 34.906 1 67.5 707 LYS B C 1
ATOM 10790 O O . LYS B 1 707 ? 8.875 18.297 34.688 1 67.5 707 LYS B O 1
ATOM 10795 N N . LEU B 1 708 ? 10.383 19.906 34.031 1 67.38 708 LEU B N 1
ATOM 10796 C CA . LEU B 1 708 ? 9.688 20.016 32.75 1 67.38 708 LEU B CA 1
ATOM 10797 C C . LEU B 1 708 ? 9.672 18.672 32 1 67.38 708 LEU B C 1
ATOM 10799 O O . LEU B 1 708 ? 8.656 18.297 31.438 1 67.38 708 LEU B O 1
ATOM 10803 N N . ILE B 1 709 ? 10.789 18.062 32.062 1 72.69 709 ILE B N 1
ATOM 10804 C CA . ILE B 1 709 ? 10.883 16.75 31.406 1 72.69 709 ILE B CA 1
ATOM 10805 C C . ILE B 1 709 ? 10 15.75 32.125 1 72.69 709 ILE B C 1
ATOM 10807 O O . ILE B 1 709 ? 9.305 14.945 31.516 1 72.69 709 ILE B O 1
ATOM 10811 N N . LEU B 1 710 ? 9.969 16.094 33.375 1 64.88 710 LEU B N 1
ATOM 10812 C CA . LEU B 1 710 ? 9.141 15.219 34.188 1 64.88 710 LEU B CA 1
ATOM 10813 C C . LEU B 1 710 ? 7.66 15.438 33.906 1 64.88 710 LEU B C 1
ATOM 10815 O O . LEU B 1 710 ? 6.898 14.477 33.781 1 64.88 710 LEU B O 1
ATOM 10819 N N . HIS B 1 711 ? 7.328 16.703 33.719 1 65.19 711 HIS B N 1
ATOM 10820 C CA . HIS B 1 711 ? 5.938 17.031 33.438 1 65.19 711 HIS B CA 1
ATOM 10821 C C . HIS B 1 711 ? 5.527 16.531 32.062 1 65.19 711 HIS B C 1
ATOM 10823 O O . HIS B 1 711 ? 4.406 16.047 31.875 1 65.19 711 HIS B O 1
ATOM 10829 N N . ALA B 1 712 ? 6.441 16.75 31.219 1 66.25 712 ALA B N 1
ATOM 10830 C CA . ALA B 1 712 ? 6.156 16.25 29.875 1 66.25 712 ALA B CA 1
ATOM 10831 C C . ALA B 1 712 ? 5.941 14.734 29.891 1 66.25 712 ALA B C 1
ATOM 10833 O O . ALA B 1 712 ? 5.105 14.219 29.141 1 66.25 712 ALA B O 1
ATOM 10834 N N . MET B 1 713 ? 6.652 14.148 30.703 1 56.31 713 MET B N 1
ATOM 10835 C CA . MET B 1 713 ? 6.52 12.703 30.844 1 56.31 713 MET B CA 1
ATOM 10836 C C . MET B 1 713 ? 5.168 12.336 31.453 1 56.31 713 MET B C 1
ATOM 10838 O O . MET B 1 713 ? 4.605 11.289 31.125 1 56.31 713 MET B O 1
ATOM 10842 N N . GLU B 1 714 ? 4.645 13.242 32.312 1 50.47 714 GLU B N 1
ATOM 10843 C CA . GLU B 1 714 ? 3.396 12.992 33.031 1 50.47 714 GLU B CA 1
ATOM 10844 C C . GLU B 1 714 ? 2.189 13.352 32.156 1 50.47 714 GLU B C 1
ATOM 10846 O O . GLU B 1 714 ? 1.094 12.82 32.375 1 50.47 714 GLU B O 1
ATOM 10851 N N . ALA B 1 715 ? 2.287 14.234 31.453 1 46.47 715 ALA B N 1
ATOM 10852 C CA . ALA B 1 715 ? 1.157 14.695 30.641 1 46.47 715 ALA B CA 1
ATOM 10853 C C . ALA B 1 715 ? 0.604 13.562 29.781 1 46.47 715 ALA B C 1
ATOM 10855 O O . ALA B 1 715 ? -0.271 13.789 28.938 1 46.47 715 ALA B O 1
ATOM 10856 N N . GLU B 1 716 ? 0.679 12.266 30.078 1 43.47 716 GLU B N 1
ATOM 10857 C CA . GLU B 1 716 ? -0.192 11.281 29.438 1 43.47 716 GLU B CA 1
ATOM 10858 C C . GLU B 1 716 ? -1.639 11.445 29.891 1 43.47 716 GLU B C 1
ATOM 10860 O O . GLU B 1 716 ? -1.911 11.547 31.078 1 43.47 716 GLU B O 1
#

Organism: Prymnesium parvum (NCBI:txid97485)

Solvent-accessible surface area (backbone atoms only — not comparable to full-atom values): 74575 Å² total; per-residue (Å²): 140,80,78,81,70,74,77,54,74,64,74,79,75,75,87,65,86,74,83,84,84,70,67,51,70,65,40,36,24,36,36,37,38,36,54,74,78,38,44,49,66,59,50,31,46,51,47,10,60,75,67,71,30,45,66,42,48,46,61,61,51,45,35,72,74,59,55,54,67,67,56,42,36,70,74,66,27,61,67,53,46,50,53,50,50,40,51,48,51,53,49,49,44,69,75,32,56,48,49,29,22,35,20,52,51,51,61,53,54,76,39,69,69,30,34,50,56,37,40,70,41,71,54,21,35,26,37,42,57,54,63,70,57,38,48,56,46,54,68,64,41,76,82,57,77,77,84,83,61,59,65,66,61,52,43,67,65,43,48,65,46,50,57,66,29,32,64,30,40,46,67,39,53,81,82,60,80,46,70,69,46,51,50,49,49,50,50,48,50,48,52,40,47,28,26,47,31,63,71,40,79,56,72,76,77,78,49,85,71,29,25,23,33,60,40,94,68,70,69,92,73,76,75,50,61,29,35,34,44,57,50,38,75,42,95,52,84,47,67,69,55,46,49,48,53,51,20,50,46,52,69,67,38,90,59,46,34,34,39,30,64,38,32,49,84,56,75,37,64,34,80,71,54,68,66,56,50,48,54,56,52,44,55,40,58,28,52,52,38,36,27,37,45,42,61,48,83,60,75,49,68,68,51,53,52,49,57,59,50,30,58,62,47,35,25,43,32,32,16,32,45,54,38,84,58,56,70,97,47,38,65,59,49,18,52,53,56,62,64,26,31,60,96,68,61,32,60,30,33,37,40,39,26,31,31,88,42,19,67,50,25,50,44,47,44,28,4,55,62,70,45,68,62,90,53,56,55,31,46,40,35,38,68,46,4,21,50,30,8,43,48,71,33,39,31,52,25,74,22,30,56,68,90,49,22,86,80,37,92,40,49,18,50,67,53,38,35,49,52,24,49,74,36,31,53,49,67,62,28,37,29,29,38,35,10,55,89,39,91,82,53,62,59,42,41,34,45,36,40,30,25,57,72,70,47,50,51,52,43,48,45,79,44,70,39,84,47,67,67,59,53,50,57,55,55,65,37,88,50,31,37,32,30,38,39,37,60,77,44,23,52,72,46,56,81,73,44,76,41,64,34,74,62,15,58,73,45,61,27,32,33,34,38,40,41,46,94,88,63,50,34,35,32,29,48,34,60,22,55,13,49,37,52,54,50,52,52,55,32,54,75,69,66,57,81,63,38,58,78,34,28,34,39,37,34,28,66,49,61,63,27,34,23,49,49,48,23,41,50,74,64,38,48,52,38,41,33,20,24,34,94,49,59,67,49,9,40,54,53,12,56,74,65,71,35,37,65,35,87,41,69,64,65,44,57,67,69,49,88,62,36,48,36,34,39,36,45,48,63,52,86,69,64,66,62,74,54,48,67,56,38,46,73,45,50,26,41,37,36,35,58,39,45,69,56,65,73,34,64,41,54,50,40,33,48,74,35,67,21,55,72,42,50,10,58,56,38,51,49,43,17,48,37,49,49,43,21,69,75,68,74,38,82,50,50,55,38,58,19,32,51,39,40,48,56,56,36,51,77,66,71,50,69,78,74,58,62,64,48,48,45,40,49,53,72,111,140,78,75,80,72,74,76,56,73,62,76,80,75,74,89,67,86,78,85,86,86,69,69,51,68,64,40,36,23,36,37,36,38,35,54,75,77,38,46,50,67,60,51,31,46,51,47,10,59,74,67,72,30,46,64,42,48,46,61,60,51,44,34,72,74,60,55,54,66,67,54,41,35,70,74,67,28,61,67,53,46,50,54,49,51,42,51,49,51,54,48,50,43,67,76,33,56,49,46,29,22,35,20,51,52,49,62,52,54,75,39,69,68,30,34,52,56,37,40,70,43,73,53,20,34,25,38,41,57,55,64,70,56,38,48,55,47,54,69,65,42,76,83,54,77,77,85,84,62,60,64,66,61,53,43,67,65,42,48,64,44,50,59,66,28,31,63,29,40,46,67,38,53,80,83,59,81,46,70,68,44,50,50,49,50,52,51,47,49,49,52,39,48,29,25,46,32,62,73,39,81,56,72,79,77,79,49,86,69,29,25,23,31,62,40,95,69,69,69,92,74,76,74,51,61,29,35,33,44,56,51,36,76,43,96,52,83,46,66,70,55,46,49,48,53,50,20,50,46,53,69,67,39,90,58,47,35,34,40,29,65,37,32,47,84,54,74,36,65,34,81,72,55,69,68,57,50,48,55,55,50,44,55,43,58,27,52,51,40,35,26,37,44,43,60,50,83,59,76,48,67,68,52,53,53,48,56,59,51,30,58,64,47,36,24,43,33,31,16,33,48,55,38,85,57,56,71,96,46,39,67,59,48,16,50,54,55,62,64,25,31,60,96,67,60,31,58,30,32,37,40,39,24,32,32,86,40,19,68,48,26,49,42,49,43,30,6,55,62,70,45,69,63,90,54,54,55,31,46,39,35,38,68,45,5,20,51,30,10,43,49,71,33,39,30,51,25,73,22,30,55,68,90,48,22,87,80,38,92,40,49,20,50,67,54,40,36,47,52,25,49,75,36,32,53,48,66,62,27,37,29,26,39,33,10,55,89,40,91,82,54,62,60,42,41,34,45,36,38,32,25,57,72,72,48,52,52,51,44,49,44,79,44,70,39,83,46,68,67,58,53,50,57,55,55,65,37,87,48,30,36,34,30,39,38,38,60,79,42,23,52,70,45,56,81,73,43,75,42,65,34,73,62,14,59,72,44,61,26,34,34,33,39,40,39,45,95,89,64,51,35,36,31,28,47,35,61,24,53,13,49,37,54,54,50,52,51,54,32,52,75,69,67,57,81,62,38,58,75,34,29,34,38,38,34,28,66,49,62,62,26,34,22,48,48,48,25,42,52,74,64,37,48,51,40,41,33,20,25,32,93,49,58,66,51,10,39,55,54,12,57,74,64,72,35,36,65,34,86,41,69,64,65,44,57,66,70,48,90,63,37,50,35,36,39,36,46,48,65,52,84,70,64,66,60,73,54,49,66,55,36,48,71,42,50,26,42,36,35,35,59,39,43,69,57,66,75,33,64,41,56,48,40,34,48,75,36,68,21,57,73,44,50,10,58,55,38,52,49,44,16,47,39,50,47,44,21,70,74,68,73,40,82,51,50,54,37,58,20,29,49,39,39,50,55,56,36,52,76,67,70,46,72,82,77,57,61,65,47,48,45,38,49,53,71,114

Sequence (1432 aa):
MSDRKRSKVSPPPPPGGGEATEPRAADRTLVLIGMRGAGKTHLGTTAARALCRSFFDLDQLYEAKHEPILRTAQTLGWGVFREREVALLEEVLKQHPTGAVIATGGGVVETEAGRAVLREYWPVVQAMKNIEDVEAYLNHDKTRPSLGEAPRDVFERRAPWYYECADFDLLPAPGACTEAEFRAQDMRLLQLLQRAMGLAPPAPLPHEHSFVLTLAAPDALRNVDAVELRVDVLHSLERLEVQRQLAMLRSHCSLPIIFSVRTVACGGEFDGGDDEYVSLMEIGARAGVDWVEVDASREGAAVQEFCAELSVRGVRVVSMHFEKECPDDMSAVARALQECRLKGTASVIKYVCNSSEPGQAVLVQGGGLSAKLATPYVCVCEGAARRTSHVINTFWTPVTHPTLSGESSLCSSDQLLQHRKSIGYLAEKNFFIFGKPTQHSPSPAIHNAGFQTNGTAFRYGVGETDDPLEVLRILKLPTSGGGSVTIPLKESLMTHMDELSPSARAIGSLNTISRRADGTLVADNTDWIGIRVLISKALAARGADSYPELTALVMGGGGTARAACYALRQLGVGSMLVYNRSTDKAENLAREFGGVLCPELHSGVAQLDKLDILISCVPATAGLSPSEAELKRLQPIVLDAAYRPPQTLLLTTAATAGCPTIEGVEMLFEQGCAQCEIWTHRVAPRREIAVSLASFLKDKDFGDLPKLILHAMEAEMSDRKRSKVSPPPPPGGGEATEPRAADRTLVLIGMRGAGKTHLGTTAARALCRSFFDLDQLYEAKHEPILRTAQTLGWGVFREREVALLEEVLKQHPTGAVIATGGGVVETEAGRAVLREYWPVVQAMKNIEDVEAYLNHDKTRPSLGEAPRDVFERRAPWYYECADFDLLPAPGACTEAEFRAQDMRLLQLLQRAMGLAPPAPLPHEHSFVLTLAAPDALRNVDAVELRVDVLHSLERLEVQRQLAMLRSHCSLPIIFSVRTVACGGEFDGGDDEYVSLMEIGARAGVDWVEVDASREGAAVQEFCAELSVRGVRVVSMHFEKECPDDMSAVARALQECRLKGTASVIKYVCNSSEPGQAVLVQGGGLSAKLATPYVCVCEGAARRTSHVINTFWTPVTHPTLSGESSLCSSDQLLQHRKSIGYLAEKNFFIFGKPTQHSPSPAIHNAGFQTNGTAFRYGVGETDDPLEVLRILKLPTSGGGSVTIPLKESLMTHMDELSPSARAIGSLNTISRRADGTLVADNTDWIGIRVLISKALAARGADSYPELTALVMGGGGTARAACYALRQLGVGSMLVYNRSTDKAENLAREFGGVLCPELHSGVAQLDKLDILISCVPATAGLSPSEAELKRLQPIVLDAAYRPPQTLLLTTAATAGCPTIEGVEMLFEQGCAQCEIWTHRVAPRREIAVSLASFLKDKDFGDLPKLILHAMEAE